Protein AF-0000000077543254 (afdb_homodimer)
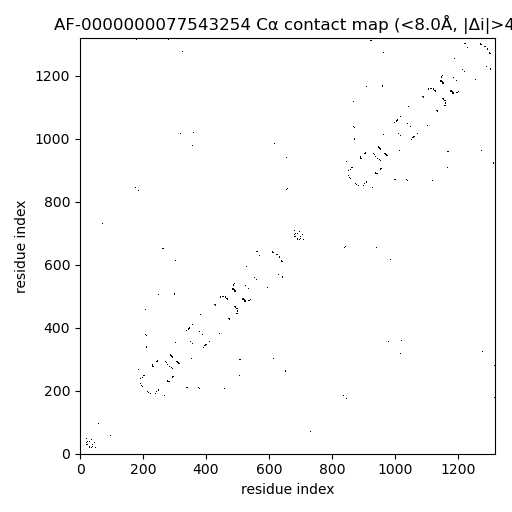
InterPro domains:
  IPR001138 Zn(2)Cys(6) fungal-type DNA-binding domain [PF00172] (20-54)
  IPR001138 Zn(2)Cys(6) fungal-type DNA-binding domain [PS50048] (20-50)
  IPR001138 Zn(2)Cys(6) fungal-type DNA-binding domain [SM00066] (15-59)
  IPR001138 Zn(2)Cys(6) fungal-type DNA-binding domain [cd00067] (16-50)
  IPR036864 Zn(2)-C6 fungal-type DNA-binding domain superfamily [G3DSA:4.10.240.10] (18-94)
  IPR036864 Zn(2)-C6 fungal-type DNA-binding domain superfamily [SSF57701] (11-56)
  IPR050987 ABC-transporter-regulating transcription factor-like [PTHR46910] (10-589)

Structure (mmCIF, N/CA/C/O backbone):
data_AF-0000000077543254-model_v1
#
loop_
_entity.id
_entity.type
_entity.pdbx_description
1 polymer 'Zn(2)-C6 fungal-type domain-containing protein'
#
loop_
_atom_site.group_PDB
_atom_site.id
_atom_site.type_symbol
_atom_site.label_atom_id
_atom_site.label_alt_id
_atom_site.label_comp_id
_atom_site.label_asym_id
_atom_site.label_entity_id
_atom_site.label_seq_id
_atom_site.pdbx_PDB_ins_code
_atom_site.Cartn_x
_atom_site.Cartn_y
_atom_site.Cartn_z
_atom_site.occupancy
_atom_site.B_iso_or_equiv
_atom_site.auth_seq_id
_atom_site.auth_comp_id
_atom_site.auth_asym_id
_atom_site.auth_atom_id
_atom_site.pdbx_PDB_model_num
ATOM 1 N N . MET A 1 1 ? -67.375 -15.414 -1.109 1 18.41 1 MET A N 1
ATOM 2 C CA . MET A 1 1 ? -66.812 -15.797 -2.404 1 18.41 1 MET A CA 1
ATOM 3 C C . MET A 1 1 ? -66.25 -14.586 -3.135 1 18.41 1 MET A C 1
ATOM 5 O O . MET A 1 1 ? -65.75 -14.703 -4.254 1 18.41 1 MET A O 1
ATOM 9 N N . ASP A 1 2 ? -66.562 -13.258 -2.842 1 17.5 2 ASP A N 1
ATOM 10 C CA . ASP A 1 2 ? -66.688 -12.273 -3.904 1 17.5 2 ASP A CA 1
ATOM 11 C C . ASP A 1 2 ? -65.375 -11.938 -4.527 1 17.5 2 ASP A C 1
ATOM 13 O O . ASP A 1 2 ? -64.312 -12.211 -3.934 1 17.5 2 ASP A O 1
ATOM 17 N N . ASP A 1 3 ? -65.312 -10.664 -5.398 1 19.38 3 ASP A N 1
ATOM 18 C CA . ASP A 1 3 ? -65.125 -10.086 -6.727 1 19.38 3 ASP A CA 1
ATOM 19 C C . ASP A 1 3 ? -63.75 -9.398 -6.855 1 19.38 3 ASP A C 1
ATOM 21 O O . ASP A 1 3 ? -63.375 -8.57 -6.023 1 19.38 3 ASP A O 1
ATOM 25 N N . SER A 1 4 ? -62.781 -9.891 -7.688 1 21.16 4 SER A N 1
ATOM 26 C CA . SER A 1 4 ? -61.375 -9.828 -8.141 1 21.16 4 SER A CA 1
ATOM 27 C C . SER A 1 4 ? -61.125 -8.578 -8.977 1 21.16 4 SER A C 1
ATOM 29 O O . SER A 1 4 ? -61.594 -8.492 -10.125 1 21.16 4 SER A O 1
ATOM 31 N N . ALA A 1 5 ? -61.344 -7.367 -8.398 1 23.25 5 ALA A N 1
ATOM 32 C CA . ALA A 1 5 ? -61.312 -6.18 -9.25 1 23.25 5 ALA A CA 1
ATOM 33 C C . ALA A 1 5 ? -60.062 -6.207 -10.141 1 23.25 5 ALA A C 1
ATOM 35 O O . ALA A 1 5 ? -58.938 -6.078 -9.648 1 23.25 5 ALA A O 1
ATOM 36 N N . LEU A 1 6 ? -60.062 -6.848 -11.406 1 22.8 6 LEU A N 1
ATOM 37 C CA . LEU A 1 6 ? -59.156 -6.969 -12.547 1 22.8 6 LEU A CA 1
ATOM 38 C C . LEU A 1 6 ? -58.875 -5.602 -13.164 1 22.8 6 LEU A C 1
ATOM 40 O O . LEU A 1 6 ? -59.719 -5.066 -13.914 1 22.8 6 LEU A O 1
ATOM 44 N N . GLU A 1 7 ? -58.594 -4.527 -12.328 1 22.83 7 GLU A N 1
ATOM 45 C CA . GLU A 1 7 ? -58.344 -3.215 -12.93 1 22.83 7 GLU A CA 1
ATOM 46 C C . GLU A 1 7 ? -57.406 -3.314 -14.133 1 22.83 7 GLU A C 1
ATOM 48 O O . GLU A 1 7 ? -56.312 -3.873 -14.031 1 22.83 7 GLU A O 1
ATOM 53 N N . ASP A 1 8 ? -57.906 -3.062 -15.328 1 23.67 8 ASP A N 1
ATOM 54 C CA . ASP A 1 8 ? -57.656 -3.098 -16.766 1 23.67 8 ASP A CA 1
ATOM 55 C C . ASP A 1 8 ? -56.562 -2.107 -17.156 1 23.67 8 ASP A C 1
ATOM 57 O O . ASP A 1 8 ? -56.625 -0.936 -16.781 1 23.67 8 ASP A O 1
ATOM 61 N N . ASP A 1 9 ? -55.344 -2.574 -17.5 1 23.03 9 ASP A N 1
ATOM 62 C CA . ASP A 1 9 ? -54.031 -2.215 -18.016 1 23.03 9 ASP A CA 1
ATOM 63 C C . ASP A 1 9 ? -54.156 -1.357 -19.266 1 23.03 9 ASP A C 1
ATOM 65 O O . ASP A 1 9 ? -53.25 -1.375 -20.125 1 23.03 9 ASP A O 1
ATOM 69 N N . SER A 1 10 ? -55.312 -0.651 -19.438 1 26.06 10 SER A N 1
ATOM 70 C CA . SER A 1 10 ? -55.562 -0.313 -20.828 1 26.06 10 SER A CA 1
ATOM 71 C C . SER A 1 10 ? -54.625 0.8 -21.312 1 26.06 10 SER A C 1
ATOM 73 O O . SER A 1 10 ? -54.781 1.304 -22.438 1 26.06 10 SER A O 1
ATOM 75 N N . SER A 1 11 ? -54.062 1.586 -20.422 1 24.81 11 SER A N 1
ATOM 76 C CA . SER A 1 11 ? -53.625 2.854 -21 1 24.81 11 SER A CA 1
ATOM 77 C C . SER A 1 11 ? -52.469 2.646 -22 1 24.81 11 SER A C 1
ATOM 79 O O . SER A 1 11 ? -51.312 2.678 -21.609 1 24.81 11 SER A O 1
ATOM 81 N N . GLN A 1 12 ? -52.656 1.677 -22.938 1 25.05 12 GLN A N 1
ATOM 82 C CA . GLN A 1 12 ? -51.688 1.399 -23.984 1 25.05 12 GLN A CA 1
ATOM 83 C C . GLN A 1 12 ? -51.469 2.615 -24.891 1 25.05 12 GLN A C 1
ATOM 85 O O . GLN A 1 12 ? -52.406 3.037 -25.578 1 25.05 12 GLN A O 1
ATOM 90 N N . PRO A 1 13 ? -50.75 3.637 -24.375 1 26.23 13 PRO A N 1
ATOM 91 C CA . PRO A 1 13 ? -50.406 4.711 -25.312 1 26.23 13 PRO A CA 1
ATOM 92 C C . PRO A 1 13 ? -50 4.191 -26.688 1 26.23 13 PRO A C 1
ATOM 94 O O . PRO A 1 13 ? -49.531 3.062 -26.812 1 26.23 13 PRO A O 1
ATOM 97 N N . ARG A 1 14 ? -50.281 4.965 -27.828 1 29.22 14 ARG A N 1
ATOM 98 C CA . ARG A 1 14 ? -50.531 4.844 -29.266 1 29.22 14 ARG A CA 1
ATOM 99 C C . ARG A 1 14 ? -49.25 4.5 -30.016 1 29.22 14 ARG A C 1
ATOM 101 O O . ARG A 1 14 ? -48.281 5.273 -30 1 29.22 14 ARG A O 1
ATOM 108 N N . ALA A 1 15 ? -48.719 3.211 -30.047 1 27.08 15 ALA A N 1
ATOM 109 C CA . ALA A 1 15 ? -47.75 2.682 -30.984 1 27.08 15 ALA A CA 1
ATOM 110 C C . ALA A 1 15 ? -47.969 3.244 -32.375 1 27.08 15 ALA A C 1
ATOM 112 O O . ALA A 1 15 ? -49.062 3.104 -32.938 1 27.08 15 ALA A O 1
ATOM 113 N N . ARG A 1 16 ? -47.438 4.23 -32.781 1 29.97 16 ARG A N 1
ATOM 114 C CA . ARG A 1 16 ? -47.438 4.723 -34.156 1 29.97 16 ARG A CA 1
ATOM 115 C C . ARG A 1 16 ? -47.438 3.57 -35.156 1 29.97 16 ARG A C 1
ATOM 117 O O . ARG A 1 16 ? -46.938 2.48 -34.844 1 29.97 16 ARG A O 1
ATOM 124 N N . LEU A 1 17 ? -48.219 3.67 -36.312 1 36.16 17 LEU A N 1
ATOM 125 C CA . LEU A 1 17 ? -48.594 2.895 -37.469 1 36.16 17 LEU A CA 1
ATOM 126 C C . LEU A 1 17 ? -47.375 2.357 -38.188 1 36.16 17 LEU A C 1
ATOM 128 O O . LEU A 1 17 ? -47.469 1.832 -39.312 1 36.16 17 LEU A O 1
ATOM 132 N N . HIS A 1 18 ? -46.219 2.818 -37.844 1 43.41 18 HIS A N 1
ATOM 133 C CA . HIS A 1 18 ? -45.156 2.6 -38.844 1 43.41 18 HIS A CA 1
ATOM 134 C C . HIS A 1 18 ? -44.906 1.11 -39.062 1 43.41 18 HIS A C 1
ATOM 136 O O . HIS A 1 18 ? -44.219 0.726 -40.031 1 43.41 18 HIS A O 1
ATOM 142 N N . ASN A 1 19 ? -45.406 0.142 -38.219 1 50.47 19 ASN A N 1
ATOM 143 C CA . ASN A 1 19 ? -45.219 -1.3 -38.312 1 50.47 19 ASN A CA 1
ATOM 144 C C . ASN A 1 19 ? -46.469 -1.979 -38.906 1 50.47 19 ASN A C 1
ATOM 146 O O . ASN A 1 19 ? -46.719 -3.156 -38.656 1 50.47 19 ASN A O 1
ATOM 150 N N . ALA A 1 20 ? -47.344 -1.35 -39.75 1 65.38 20 ALA A N 1
ATOM 151 C CA . ALA A 1 20 ? -48.594 -1.843 -40.344 1 65.38 20 ALA A CA 1
ATOM 152 C C . ALA A 1 20 ? -48.312 -2.73 -41.562 1 65.38 20 ALA A C 1
ATOM 154 O O . ALA A 1 20 ? -47.312 -2.502 -42.281 1 65.38 20 ALA A O 1
ATOM 155 N N . CYS A 1 21 ? -49 -3.816 -41.875 1 70.19 21 CYS A N 1
ATOM 156 C CA . CYS A 1 21 ? -48.844 -4.703 -43 1 70.19 21 CYS A CA 1
ATOM 157 C C . CYS A 1 21 ? -49.312 -4.023 -44.281 1 70.19 21 CYS A C 1
ATOM 159 O O . CYS A 1 21 ? -50.125 -3.113 -44.25 1 70.19 21 CYS A O 1
ATOM 161 N N . LEU A 1 22 ? -48.75 -4.211 -45.5 1 74.94 22 LEU A N 1
ATOM 162 C CA . LEU A 1 22 ? -49.031 -3.594 -46.781 1 74.94 22 LEU A CA 1
ATOM 163 C C . LEU A 1 22 ? -50.531 -3.635 -47.125 1 74.94 22 LEU A C 1
ATOM 165 O O . LEU A 1 22 ? -51.062 -2.701 -47.719 1 74.94 22 LEU A O 1
ATOM 169 N N . ALA A 1 23 ? -51.25 -4.68 -46.688 1 75.56 23 ALA A N 1
ATOM 170 C CA . ALA A 1 23 ? -52.656 -4.887 -47 1 75.56 23 ALA A CA 1
ATOM 171 C C . ALA A 1 23 ? -53.531 -3.902 -46.219 1 75.56 23 ALA A C 1
ATOM 173 O O . ALA A 1 23 ? -54.5 -3.334 -46.75 1 75.56 23 ALA A O 1
ATOM 174 N N . CYS A 1 24 ? -53.156 -3.658 -45 1 73.38 24 CYS A N 1
ATOM 175 C CA . CYS A 1 24 ? -53.875 -2.729 -44.156 1 73.38 24 CYS A CA 1
ATOM 176 C C . CYS A 1 24 ? -53.594 -1.285 -44.562 1 73.38 24 CYS A C 1
ATOM 178 O O . CYS A 1 24 ? -54.5 -0.429 -44.469 1 73.38 24 CYS A O 1
ATOM 180 N N . GLN A 1 25 ? -52.438 -1.046 -45.031 1 73.44 25 GLN A N 1
ATOM 181 C CA . GLN A 1 25 ? -52.031 0.26 -45.531 1 73.44 25 GLN A CA 1
ATOM 182 C C . GLN A 1 25 ? -52.844 0.645 -46.781 1 73.44 25 GLN A C 1
ATOM 184 O O . GLN A 1 25 ? -53.312 1.787 -46.875 1 73.44 25 GLN A O 1
ATOM 189 N N . LYS A 1 26 ? -53 -0.285 -47.688 1 72.62 26 LYS A N 1
ATOM 190 C CA . LYS A 1 26 ? -53.75 -0.072 -48.938 1 72.62 26 LYS A CA 1
ATOM 191 C C . LYS A 1 26 ? -55.219 0.224 -48.625 1 72.62 26 LYS A C 1
ATOM 193 O O . LYS A 1 26 ? -55.875 1.025 -49.312 1 72.62 26 LYS A O 1
ATOM 198 N N . ARG A 1 27 ? -55.844 -0.41 -47.688 1 71.62 27 ARG A N 1
ATOM 199 C CA . ARG A 1 27 ? -57.25 -0.284 -47.344 1 71.62 27 ARG A CA 1
ATOM 200 C C . ARG A 1 27 ? -57.469 0.803 -46.312 1 71.62 27 ARG A C 1
ATOM 202 O O . ARG A 1 27 ? -58.625 1.033 -45.875 1 71.62 27 ARG A O 1
ATOM 209 N N . LYS A 1 28 ? -56.344 1.482 -45.875 1 70 28 LYS A N 1
ATOM 210 C CA . LYS A 1 28 ? -56.344 2.592 -44.938 1 70 28 LYS A CA 1
ATOM 211 C C . LYS A 1 28 ? -57 2.193 -43.625 1 70 28 LYS A C 1
ATOM 213 O O . LYS A 1 28 ? -57.75 2.984 -43.031 1 70 28 LYS A O 1
ATOM 218 N N . SER A 1 29 ? -56.969 0.905 -43.312 1 67.56 29 SER A N 1
ATOM 219 C CA . SER A 1 29 ? -57.594 0.391 -42.094 1 67.56 29 SER A CA 1
ATOM 220 C C . SER A 1 29 ? -56.625 0.372 -40.938 1 67.56 29 SER A C 1
ATOM 222 O O . SER A 1 29 ? -55.406 0.345 -41.156 1 67.56 29 SER A O 1
ATOM 224 N N . LYS A 1 30 ? -56.969 0.491 -39.781 1 69.62 30 LYS A N 1
ATOM 225 C CA . LYS A 1 30 ? -56.156 0.518 -38.594 1 69.62 30 LYS A CA 1
ATOM 226 C C . LYS A 1 30 ? -55.438 -0.812 -38.375 1 69.62 30 LYS A C 1
ATOM 228 O O . LYS A 1 30 ? -56.062 -1.853 -38.219 1 69.62 30 LYS A O 1
ATOM 233 N N . CYS A 1 31 ? -54.25 -0.994 -38.719 1 66.62 31 CYS A N 1
ATOM 234 C CA . CYS A 1 31 ? -53.406 -2.195 -38.625 1 66.62 31 CYS A CA 1
ATOM 235 C C . CYS A 1 31 ? -52.812 -2.338 -37.219 1 66.62 31 CYS A C 1
ATOM 237 O O . CYS A 1 31 ? -52.312 -1.359 -36.656 1 66.62 31 CYS A O 1
ATOM 239 N N . ASP A 1 32 ? -53 -3.25 -36.344 1 70.81 32 ASP A N 1
ATOM 240 C CA . ASP A 1 32 ? -52.5 -3.432 -34.969 1 70.81 32 ASP A CA 1
ATOM 241 C C . ASP A 1 32 ? -51.031 -3.752 -34.969 1 70.81 32 ASP A C 1
ATOM 243 O O . ASP A 1 32 ? -50.406 -3.834 -33.906 1 70.81 32 ASP A O 1
ATOM 247 N N . GLY A 1 33 ? -50.312 -3.973 -36.062 1 69.12 33 GLY A N 1
ATOM 248 C CA . GLY A 1 33 ? -48.875 -4.105 -36.312 1 69.12 33 GLY A CA 1
ATOM 249 C C . GLY A 1 33 ? -48.312 -5.445 -35.844 1 69.12 33 GLY A C 1
ATOM 250 O O . GLY A 1 33 ? -47.094 -5.637 -35.812 1 69.12 33 GLY A O 1
ATOM 251 N N . GLN A 1 34 ? -49.281 -6.34 -35.5 1 71.44 34 GLN A N 1
ATOM 252 C CA . GLN A 1 34 ? -48.906 -7.648 -34.969 1 71.44 34 GLN A CA 1
ATOM 253 C C . GLN A 1 34 ? -48.312 -8.531 -36.062 1 71.44 34 GLN A C 1
ATOM 255 O O . GLN A 1 34 ? -48.75 -8.461 -37.219 1 71.44 34 GLN A O 1
ATOM 260 N N . ARG A 1 35 ? -47.188 -9.188 -35.906 1 72.5 35 ARG A N 1
ATOM 261 C CA . ARG A 1 35 ? -46.562 -10.125 -36.812 1 72.5 35 ARG A CA 1
ATOM 262 C C . ARG A 1 35 ? -46.875 -11.57 -36.438 1 72.5 35 ARG A C 1
ATOM 264 O O . ARG A 1 35 ? -47.062 -11.875 -35.25 1 72.5 35 ARG A O 1
ATOM 271 N N . PRO A 1 36 ? -46.969 -12.336 -37.344 1 73.5 36 PRO A N 1
ATOM 272 C CA . PRO A 1 36 ? -46.781 -12.234 -38.812 1 73.5 36 PRO A CA 1
ATOM 273 C C . PRO A 1 36 ? -48 -11.641 -39.5 1 73.5 36 PRO A C 1
ATOM 275 O O . PRO A 1 36 ? -47.906 -11.203 -40.656 1 73.5 36 PRO A O 1
ATOM 278 N N . SER A 1 37 ? -49.094 -11.75 -38.812 1 76.62 37 SER A N 1
ATOM 279 C CA . SER A 1 37 ? -50.312 -11.227 -39.406 1 76.62 37 SER A CA 1
ATOM 280 C C . SER A 1 37 ? -51.031 -10.266 -38.469 1 76.62 37 SER A C 1
ATOM 282 O O . SER A 1 37 ? -51.156 -10.547 -37.281 1 76.62 37 SER A O 1
ATOM 284 N N . CYS A 1 38 ? -51.406 -9.219 -38.906 1 71.88 38 CYS A N 1
ATOM 285 C CA . CYS A 1 38 ? -52.094 -8.258 -38.062 1 71.88 38 CYS A CA 1
ATOM 286 C C . CYS A 1 38 ? -53.531 -8.703 -37.844 1 71.88 38 CYS A C 1
ATOM 288 O O . CYS A 1 38 ? -54.094 -9.492 -38.594 1 71.88 38 CYS A O 1
ATOM 290 N N . CYS A 1 39 ? -54.094 -8.344 -36.594 1 74.19 39 CYS A N 1
ATOM 291 C CA . CYS A 1 39 ? -55.406 -8.805 -36.188 1 74.19 39 CYS A CA 1
ATOM 292 C C . CYS A 1 39 ? -56.438 -8.5 -37.25 1 74.19 39 CYS A C 1
ATOM 294 O O . CYS A 1 39 ? -57.375 -9.281 -37.469 1 74.19 39 CYS A O 1
ATOM 296 N N . GLN A 1 40 ? -56.188 -7.414 -38.031 1 74.19 40 GLN A N 1
ATOM 297 C CA . GLN A 1 40 ? -57.156 -7.02 -39.031 1 74.19 40 GLN A CA 1
ATOM 298 C C . GLN A 1 40 ? -57.031 -7.871 -40.312 1 74.19 40 GLN A C 1
ATOM 300 O O . GLN A 1 40 ? -58.031 -8.297 -40.875 1 74.19 40 GLN A O 1
ATOM 305 N N . CYS A 1 41 ? -55.844 -8.18 -40.688 1 72.44 41 CYS A N 1
ATOM 306 C CA . CYS A 1 41 ? -55.594 -8.992 -41.875 1 72.44 41 CYS A CA 1
ATOM 307 C C . CYS A 1 41 ? -55.875 -10.469 -41.594 1 72.44 41 CYS A C 1
ATOM 309 O O . CYS A 1 41 ? -56.281 -11.203 -42.469 1 72.44 41 CYS A O 1
ATOM 311 N N . GLN A 1 42 ? -55.75 -10.945 -40.344 1 74.38 42 GLN A N 1
ATOM 312 C CA . GLN A 1 42 ? -56.094 -12.297 -39.906 1 74.38 42 GLN A CA 1
ATOM 313 C C . GLN A 1 42 ? -57.594 -12.531 -40 1 74.38 42 GLN A C 1
ATOM 315 O O . GLN A 1 42 ? -58.031 -13.602 -40.469 1 74.38 42 GLN A O 1
ATOM 320 N N . LYS A 1 43 ? -58.344 -11.469 -39.625 1 74.81 43 LYS A N 1
ATOM 321 C CA . LYS A 1 43 ? -59.812 -11.594 -39.719 1 74.81 43 LYS A CA 1
ATOM 322 C C . LYS A 1 43 ? -60.25 -11.648 -41.156 1 74.81 43 LYS A C 1
ATOM 324 O O . LYS A 1 43 ? -61.281 -12.266 -41.469 1 74.81 43 LYS A O 1
ATOM 329 N N . ARG A 1 44 ? -59.469 -11 -42 1 73.44 44 ARG A N 1
ATOM 330 C CA . ARG A 1 44 ? -59.875 -10.93 -43.406 1 73.44 44 ARG A CA 1
ATOM 331 C C . ARG A 1 44 ? -59.094 -11.93 -44.25 1 73.44 44 ARG A C 1
ATOM 333 O O . ARG A 1 44 ? -59.25 -11.969 -45.469 1 73.44 44 ARG A O 1
ATOM 340 N N . LEU A 1 45 ? -58.438 -12.797 -43.688 1 72.81 45 LEU A N 1
ATOM 341 C CA . LEU A 1 45 ? -57.688 -13.891 -44.312 1 72.81 45 LEU A CA 1
ATOM 342 C C . LEU A 1 45 ? -56.719 -13.359 -45.344 1 72.81 45 LEU A C 1
ATOM 344 O O . LEU A 1 45 ? -56.625 -13.906 -46.469 1 72.81 45 LEU A O 1
ATOM 348 N N . ILE A 1 46 ? -56.344 -12.203 -45.094 1 73.06 46 ILE A N 1
ATOM 349 C CA . ILE A 1 46 ? -55.375 -11.625 -45.969 1 73.06 46 ILE A CA 1
ATOM 350 C C . ILE A 1 46 ? -53.969 -11.766 -45.375 1 73.06 46 ILE A C 1
ATOM 352 O O . ILE A 1 46 ? -53.812 -11.633 -44.156 1 73.06 46 ILE A O 1
ATOM 356 N N . GLN A 1 47 ? -53 -12.266 -46 1 72.44 47 GLN A N 1
ATOM 357 C CA . GLN A 1 47 ? -51.594 -12.406 -45.594 1 72.44 47 GLN A CA 1
ATOM 358 C C . GLN A 1 47 ? -50.906 -11.055 -45.5 1 72.44 47 GLN A C 1
ATOM 360 O O . GLN A 1 47 ? -50.875 -10.312 -46.5 1 72.44 47 GLN A O 1
ATOM 365 N N . CYS A 1 48 ? -50.5 -10.695 -44.188 1 66.31 48 CYS A N 1
ATOM 366 C CA . CYS A 1 48 ? -49.906 -9.383 -43.969 1 66.31 48 CYS A CA 1
ATOM 367 C C . CYS A 1 48 ? -48.531 -9.273 -44.656 1 66.31 48 CYS A C 1
ATOM 369 O O . CYS A 1 48 ? -47.781 -10.242 -44.688 1 66.31 48 CYS A O 1
ATOM 371 N N . VAL A 1 49 ? -48.188 -8.508 -45.5 1 71.25 49 VAL A N 1
ATOM 372 C CA . VAL A 1 49 ? -46.906 -8.219 -46.094 1 71.25 49 VAL A CA 1
ATOM 373 C C . VAL A 1 49 ? -46.375 -6.883 -45.562 1 71.25 49 VAL A C 1
ATOM 375 O O . VAL A 1 49 ? -47.062 -5.855 -45.688 1 71.25 49 VAL A O 1
ATOM 378 N N . TYR A 1 50 ? -45.406 -7.02 -44.594 1 64.81 50 TYR A N 1
ATOM 379 C CA . TYR A 1 50 ? -44.906 -5.801 -43.969 1 64.81 50 TYR A CA 1
ATOM 380 C C . TYR A 1 50 ? -43.719 -5.258 -44.781 1 64.81 50 TYR A C 1
ATOM 382 O O . TYR A 1 50 ? -42.875 -6.023 -45.25 1 64.81 50 TYR A O 1
ATOM 390 N N . GLN A 1 51 ? -43.844 -4.238 -45.375 1 55.59 51 GLN A N 1
ATOM 391 C CA . GLN A 1 51 ? -42.781 -3.637 -46.219 1 55.59 51 GLN A CA 1
ATOM 392 C C . GLN A 1 51 ? -41.656 -3.074 -45.344 1 55.59 51 GLN A C 1
ATOM 394 O O . GLN A 1 51 ? -41.906 -2.527 -44.281 1 55.59 51 GLN A O 1
ATOM 399 N N . GLN A 1 52 ? -40.469 -3.584 -45.531 1 45.72 52 GLN A N 1
ATOM 400 C CA . GLN A 1 52 ? -39.25 -3.088 -44.938 1 45.72 52 GLN A CA 1
ATOM 401 C C . GLN A 1 52 ? -39.031 -1.605 -45.25 1 45.72 52 GLN A C 1
ATOM 403 O O . GLN A 1 52 ? -39.25 -1.163 -46.375 1 45.72 52 GLN A O 1
ATOM 408 N N . ARG A 1 53 ? -39.094 -0.803 -44.312 1 38.88 53 ARG A N 1
ATOM 409 C CA . ARG A 1 53 ? -38.906 0.629 -44.531 1 38.88 53 ARG A CA 1
ATOM 410 C C . ARG A 1 53 ? -37.594 0.899 -45.281 1 38.88 53 ARG A C 1
ATOM 412 O O . ARG A 1 53 ? -36.531 0.4 -44.875 1 38.88 53 ARG A O 1
ATOM 419 N N . LYS A 1 54 ? -37.656 1.212 -46.594 1 35.97 54 LYS A N 1
ATOM 420 C CA . LYS A 1 54 ? -36.531 1.73 -47.344 1 35.97 54 LYS A CA 1
ATOM 421 C C . LYS A 1 54 ? -35.906 2.936 -46.656 1 35.97 54 LYS A C 1
ATOM 423 O O . LYS A 1 54 ? -36.594 3.904 -46.344 1 35.97 54 LYS A O 1
ATOM 428 N N . PHE A 1 55 ? -34.781 2.768 -45.906 1 32.56 55 PHE A N 1
ATOM 429 C CA . PHE A 1 55 ? -33.969 3.734 -45.188 1 32.56 55 PHE A CA 1
ATOM 430 C C . PHE A 1 55 ? -33.469 4.84 -46.094 1 32.56 55 PHE A C 1
ATOM 432 O O . PHE A 1 55 ? -33 4.566 -47.219 1 32.56 55 PHE A O 1
ATOM 439 N N . ARG A 1 56 ? -34.094 5.945 -46.062 1 34.91 56 ARG A N 1
ATOM 440 C CA . ARG A 1 56 ? -33.594 7.121 -46.781 1 34.91 56 ARG A CA 1
ATOM 441 C C . ARG A 1 56 ? -32.094 7.254 -46.656 1 34.91 56 ARG A C 1
ATOM 443 O O . ARG A 1 56 ? -31.531 7.086 -45.562 1 34.91 56 ARG A O 1
ATOM 450 N N . GLY A 1 57 ? -31.312 7.055 -47.781 1 33.88 57 GLY A N 1
ATOM 451 C CA . GLY A 1 57 ? -29.875 7.109 -48 1 33.88 57 GLY A CA 1
ATOM 452 C C . GLY A 1 57 ? -29.219 8.344 -47.375 1 33.88 57 GLY A C 1
ATOM 453 O O . GLY A 1 57 ? -29.922 9.266 -46.938 1 33.88 57 GLY A O 1
ATOM 454 N N . PRO A 1 58 ? -27.969 8.289 -47.062 1 35.16 58 PRO A N 1
ATOM 455 C CA . PRO A 1 58 ? -27.141 9.25 -46.312 1 35.16 58 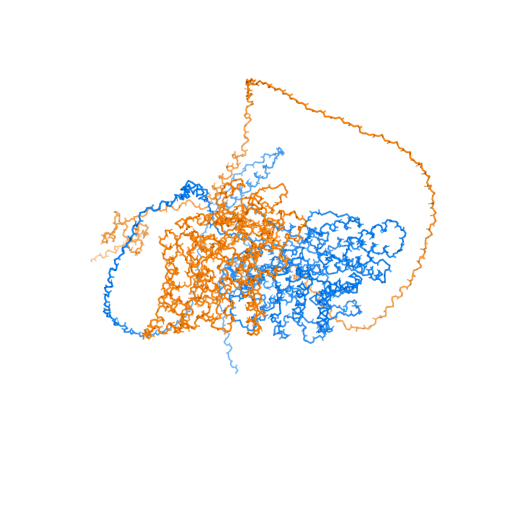PRO A CA 1
ATOM 456 C C . PRO A 1 58 ? -27.172 10.648 -46.938 1 35.16 58 PRO A C 1
ATOM 458 O O . PRO A 1 58 ? -27.203 10.789 -48.156 1 35.16 58 PRO A O 1
ATOM 461 N N . GLY A 1 59 ? -27.906 11.531 -46.438 1 37.12 59 GLY A N 1
ATOM 462 C CA . GLY A 1 59 ? -28.016 12.883 -46.969 1 37.12 59 GLY A CA 1
ATOM 463 C C . GLY A 1 59 ? -26.703 13.445 -47.438 1 37.12 59 GLY A C 1
ATOM 464 O O . GLY A 1 59 ? -25.625 12.961 -47.062 1 37.12 59 GLY A O 1
ATOM 465 N N . LYS A 1 60 ? -26.656 14.297 -48.531 1 45.91 60 LYS A N 1
ATOM 466 C CA . LYS A 1 60 ? -25.578 14.812 -49.344 1 45.91 60 LYS A CA 1
ATOM 467 C C . LYS A 1 60 ? -24.438 15.367 -48.5 1 45.91 60 LYS A C 1
ATOM 469 O O . LYS A 1 60 ? -23.266 15.234 -48.844 1 45.91 60 LYS A O 1
ATOM 474 N N . SER A 1 61 ? -24.828 16.016 -47.375 1 42.78 61 SER A N 1
ATOM 475 C CA . SER A 1 61 ? -23.828 16.719 -46.594 1 42.78 61 SER A CA 1
ATOM 476 C C . SER A 1 61 ? -22.938 15.758 -45.812 1 42.78 61 SER A C 1
ATOM 478 O O . SER A 1 61 ? -21.766 16.062 -45.531 1 42.78 61 SER A O 1
ATOM 480 N N . LYS A 1 62 ? -23.422 14.609 -45.344 1 46.88 62 LYS A N 1
ATOM 481 C CA . LYS A 1 62 ? -22.641 13.562 -44.688 1 46.88 62 LYS A CA 1
ATOM 482 C C . LYS A 1 62 ? -21.781 12.812 -45.688 1 46.88 62 LYS A C 1
ATOM 484 O O . LYS A 1 62 ? -20.656 12.398 -45.375 1 46.88 62 LYS A O 1
ATOM 489 N N . ASP A 1 63 ? -22.266 12.625 -46.906 1 49.09 63 ASP A N 1
ATOM 490 C CA . ASP A 1 63 ? -21.469 12.047 -47.969 1 49.09 63 ASP A CA 1
ATOM 491 C C . ASP A 1 63 ? -20.281 12.938 -48.312 1 49.09 63 ASP A C 1
ATOM 493 O O . ASP A 1 63 ? -19.172 12.445 -48.562 1 49.09 63 ASP A O 1
ATOM 497 N N . TYR A 1 64 ? -20.484 14.258 -48.344 1 56.12 64 TYR A N 1
ATOM 498 C CA . TYR A 1 64 ? -19.422 15.219 -48.625 1 56.12 64 TYR A CA 1
ATOM 499 C C . TYR A 1 64 ? -18.359 15.172 -47.531 1 56.12 64 TYR A C 1
ATOM 501 O O . TYR A 1 64 ? -17.156 15.148 -47.812 1 56.12 64 TYR A O 1
ATOM 509 N N . ALA A 1 65 ? -18.703 15.102 -46.188 1 50.72 65 ALA A N 1
ATOM 510 C CA . ALA A 1 65 ? -17.766 14.977 -45.094 1 50.72 65 ALA A CA 1
ATOM 511 C C . ALA A 1 65 ? -17.062 13.625 -45.125 1 50.72 65 ALA A C 1
ATOM 513 O O . ALA A 1 65 ? -15.859 13.539 -44.844 1 50.72 65 ALA A O 1
ATOM 514 N N . GLN A 1 66 ? -17.734 12.641 -45.531 1 59.66 66 GLN A N 1
ATOM 515 C CA . GLN A 1 66 ? -17.141 11.32 -45.719 1 59.66 66 GLN A CA 1
ATOM 516 C C . GLN A 1 66 ? -16.156 11.305 -46.875 1 59.66 66 GLN A C 1
ATOM 518 O O . GLN A 1 66 ? -15.094 10.688 -46.781 1 59.66 66 GLN A O 1
ATOM 523 N N . LYS A 1 67 ? -16.547 11.961 -47.844 1 61.97 67 LYS A N 1
ATOM 524 C CA . LYS A 1 67 ? -15.641 12.023 -49 1 61.97 67 LYS A CA 1
ATOM 525 C C . LYS A 1 67 ? -14.398 12.836 -48.656 1 61.97 67 LYS A C 1
ATOM 527 O O . LYS A 1 67 ? -13.289 12.477 -49.062 1 61.97 67 LYS A O 1
ATOM 532 N N . LEU A 1 68 ? -14.508 13.938 -47.906 1 60.22 68 LEU A N 1
ATOM 533 C CA . LEU A 1 68 ? -13.375 14.695 -47.406 1 60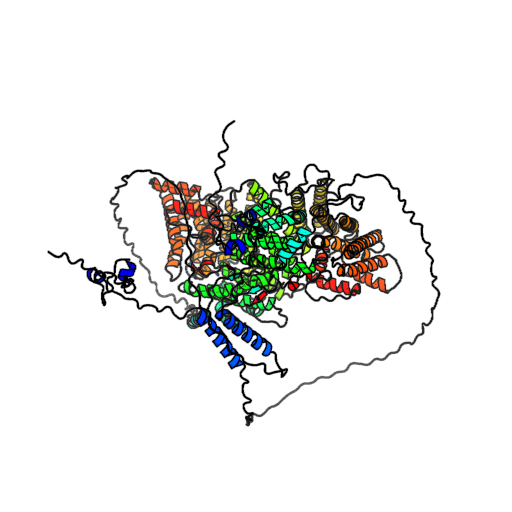.22 68 LEU A CA 1
ATOM 534 C C . LEU A 1 68 ? -12.555 13.867 -46.438 1 60.22 68 LEU A C 1
ATOM 536 O O . LEU A 1 68 ? -11.32 13.906 -46.469 1 60.22 68 LEU A O 1
ATOM 540 N N . GLU A 1 69 ? -13.281 12.938 -45.719 1 59.81 69 GLU A N 1
ATOM 541 C CA . GLU A 1 69 ? -12.617 12.031 -44.781 1 59.81 69 GLU A CA 1
ATOM 542 C C . GLU A 1 69 ? -11.922 10.891 -45.531 1 59.81 69 GLU A C 1
ATOM 544 O O . GLU A 1 69 ? -10.812 10.5 -45.188 1 59.81 69 GLU A O 1
ATOM 549 N N . GLU A 1 70 ? -12.461 10.375 -46.438 1 64.31 70 GLU A N 1
ATOM 550 C CA . GLU A 1 70 ? -11.852 9.359 -47.281 1 64.31 70 GLU A CA 1
ATOM 551 C C . GLU A 1 70 ? -10.711 9.945 -48.125 1 64.31 70 GLU A C 1
ATOM 553 O O . GLU A 1 70 ? -9.672 9.312 -48.281 1 64.31 70 GLU A O 1
ATOM 558 N N . ARG A 1 71 ? -10.922 11.125 -48.688 1 62.56 71 ARG A N 1
ATOM 559 C CA . ARG A 1 71 ? -9.836 11.789 -49.406 1 62.56 71 ARG A CA 1
ATOM 560 C C . ARG A 1 71 ? -8.656 12.062 -48.469 1 62.56 71 ARG A C 1
ATOM 562 O O . ARG A 1 71 ? -7.504 11.883 -48.844 1 62.56 71 ARG A O 1
ATOM 569 N N . LEU A 1 72 ? -8.875 12.398 -47.188 1 54.62 72 LEU A N 1
ATOM 570 C CA . LEU A 1 72 ? -7.832 12.586 -46.188 1 54.62 72 LEU A CA 1
ATOM 571 C C . LEU A 1 72 ? -7.164 11.266 -45.844 1 54.62 72 LEU A C 1
ATOM 573 O O . LEU A 1 72 ? -5.941 11.195 -45.719 1 54.62 72 LEU A O 1
ATOM 577 N N . LYS A 1 73 ? -7.918 10.211 -45.875 1 57.75 73 LYS A N 1
ATOM 578 C CA . LYS A 1 73 ? -7.379 8.867 -45.688 1 57.75 73 LYS A CA 1
ATOM 579 C C . LYS A 1 73 ? -6.523 8.438 -46.875 1 57.75 73 LYS A C 1
ATOM 581 O O . LYS A 1 73 ? -5.445 7.863 -46.688 1 57.75 73 LYS A O 1
ATOM 586 N N . ARG A 1 74 ? -6.965 8.625 -47.969 1 58.06 74 ARG A N 1
ATOM 587 C CA . ARG A 1 74 ? -6.188 8.258 -49.125 1 58.06 74 ARG A CA 1
ATOM 588 C C . ARG A 1 74 ? -4.914 9.086 -49.25 1 58.06 74 ARG A C 1
ATOM 590 O O . ARG A 1 74 ? -3.85 8.562 -49.562 1 58.06 74 ARG A O 1
ATOM 597 N N . LEU A 1 75 ? -5 10.383 -49.031 1 48.53 75 LEU A N 1
ATOM 598 C CA . LEU A 1 75 ? -3.799 11.219 -49.062 1 48.53 75 LEU A CA 1
ATOM 599 C C . LEU A 1 75 ? -2.797 10.773 -48 1 48.53 75 LEU A C 1
ATOM 601 O O . LEU A 1 75 ? -1.591 10.742 -48.281 1 48.53 75 LEU A O 1
ATOM 605 N N . GLU A 1 76 ? -3.26 10.297 -46.875 1 47.66 76 GLU A N 1
ATOM 606 C CA . GLU A 1 76 ? -2.328 9.82 -45.844 1 47.66 76 GLU A CA 1
ATOM 607 C C . GLU A 1 76 ? -1.712 8.484 -46.25 1 47.66 76 GLU A C 1
ATOM 609 O O . GLU A 1 76 ? -0.541 8.227 -45.969 1 47.66 76 GLU A O 1
ATOM 614 N N . GLU A 1 77 ? -2.381 7.598 -46.812 1 49.72 77 GLU A N 1
ATOM 615 C CA . GLU A 1 77 ? -1.838 6.359 -47.375 1 49.72 77 GLU A CA 1
ATOM 616 C C . GLU A 1 77 ? -0.834 6.641 -48.469 1 49.72 77 GLU A C 1
ATOM 618 O O . GLU A 1 77 ? 0.162 5.93 -48.625 1 49.72 77 GLU A O 1
ATOM 623 N N . SER A 1 78 ? -1.369 7.559 -49.344 1 42.28 78 SER A N 1
ATOM 624 C CA . SER A 1 78 ? -0.506 7.805 -50.5 1 42.28 78 SER A CA 1
ATOM 625 C C . SER A 1 78 ? 0.82 8.422 -50.062 1 42.28 78 SER A C 1
ATOM 627 O O . SER A 1 78 ? 1.726 8.594 -50.906 1 42.28 78 SER A O 1
ATOM 629 N N . LEU A 1 79 ? 0.874 9.227 -49.031 1 35.81 79 LEU A N 1
ATOM 630 C CA . LEU A 1 79 ? 2.148 9.82 -48.656 1 35.81 79 LEU A CA 1
ATOM 631 C C . LEU A 1 79 ? 3.109 8.766 -48.125 1 35.81 79 LEU A C 1
ATOM 633 O O . LEU A 1 79 ? 4.125 9.102 -47.5 1 35.81 79 LEU A O 1
ATOM 637 N N . LYS A 1 80 ? 2.703 7.449 -48.188 1 34.66 80 LYS A N 1
ATOM 638 C CA . LYS A 1 80 ? 3.729 6.41 -48.188 1 34.66 80 LYS A CA 1
ATOM 639 C C . LYS A 1 80 ? 4.648 6.535 -49.375 1 34.66 80 LYS A C 1
ATOM 641 O O . LYS A 1 80 ? 4.207 6.902 -50.469 1 34.66 80 LYS A O 1
ATOM 646 N N . PRO A 1 81 ? 5.926 6.543 -49.312 1 27.56 81 PRO A N 1
ATOM 647 C CA . PRO A 1 81 ? 6.855 6.965 -50.375 1 27.56 81 PRO A CA 1
ATOM 648 C C . PRO A 1 81 ? 6.449 6.465 -51.75 1 27.56 81 PRO A C 1
ATOM 650 O O . PRO A 1 81 ? 5.543 5.633 -51.875 1 27.56 81 PRO A O 1
ATOM 653 N N . GLY A 1 82 ? 7.309 5.867 -52.594 1 25.23 82 GLY A N 1
ATOM 654 C CA . GLY A 1 82 ? 7.695 6.004 -54 1 25.23 82 GLY A CA 1
ATOM 655 C C . GLY A 1 82 ? 6.797 5.234 -54.938 1 25.23 82 GLY A C 1
ATOM 656 O O . GLY A 1 82 ? 7.012 5.242 -56.156 1 25.23 82 GLY A O 1
ATOM 657 N N . SER A 1 83 ? 6.074 4.059 -54.812 1 23.55 83 SER A N 1
ATOM 658 C CA . SER A 1 83 ? 6.047 3.637 -56.219 1 23.55 83 SER A CA 1
ATOM 659 C C . SER A 1 83 ? 5.152 4.547 -57.031 1 23.55 83 SER A C 1
ATOM 661 O O . SER A 1 83 ? 4.27 5.219 -56.5 1 23.55 83 SER A O 1
ATOM 663 N N . SER A 1 84 ? 5.289 4.844 -58.375 1 20.72 84 SER A N 1
ATOM 664 C CA . SER A 1 84 ? 4.895 5.809 -59.406 1 20.72 84 SER A CA 1
ATOM 665 C C . SER A 1 84 ? 3.402 5.723 -59.719 1 20.72 84 SER A C 1
ATOM 667 O O . SER A 1 84 ? 2.896 6.426 -60.594 1 20.72 84 SER A O 1
ATOM 669 N N . SER A 1 85 ? 2.561 4.801 -59.031 1 17.91 85 SER A N 1
ATOM 670 C CA . SER A 1 85 ? 1.494 4.48 -60 1 17.91 85 SER A CA 1
ATOM 671 C C . SER A 1 85 ? 0.562 5.672 -60.188 1 17.91 85 SER A C 1
ATOM 673 O O . SER A 1 85 ? 0.593 6.633 -59.406 1 17.91 85 SER A O 1
ATOM 675 N N . SER A 1 86 ? -0.771 5.324 -60.688 1 18.06 86 SER A N 1
ATOM 676 C CA . SER A 1 86 ? -1.702 5.785 -61.719 1 18.06 86 SER A CA 1
ATOM 677 C C . SER A 1 86 ? -2.648 6.848 -61.156 1 18.06 86 SER A C 1
ATOM 679 O O . SER A 1 86 ? -2.887 6.91 -59.938 1 18.06 86 SER A O 1
ATOM 681 N N . THR A 1 87 ? -3.221 7.688 -62.031 1 17.41 87 THR A N 1
ATOM 682 C CA . THR A 1 87 ? -3.891 8.969 -62.25 1 17.41 87 THR A CA 1
ATOM 683 C C . THR A 1 87 ? -5.367 8.875 -61.875 1 17.41 87 THR A C 1
ATOM 685 O O . THR A 1 87 ? -6.137 9.805 -62.125 1 17.41 87 THR A O 1
ATOM 688 N N . GLU A 1 88 ? -5.906 8.102 -60.875 1 16.98 88 GLU A N 1
ATOM 689 C CA . GLU A 1 88 ? -7.352 7.973 -61.062 1 16.98 88 GLU A CA 1
ATOM 690 C C . GLU A 1 88 ? -8.062 9.289 -60.75 1 16.98 88 GLU A C 1
ATOM 692 O O . GLU A 1 88 ? -7.707 9.977 -59.781 1 16.98 88 GLU A O 1
ATOM 697 N N . SER A 1 89 ? -9.102 9.672 -61.594 1 16.27 89 SER A N 1
ATOM 698 C CA . SER A 1 89 ? -9.906 10.789 -62.062 1 16.27 89 SER A CA 1
ATOM 699 C C . SER A 1 89 ? -10.945 11.203 -61 1 16.27 89 SER A C 1
ATOM 701 O O . SER A 1 89 ? -11.25 10.438 -60.094 1 16.27 89 SER A O 1
ATOM 703 N N . PHE A 1 90 ? -11.922 12.195 -61.406 1 17.03 90 PHE A N 1
ATOM 704 C CA . PHE A 1 90 ? -12.422 13.539 -61.156 1 17.03 90 PHE A CA 1
ATOM 705 C C . PHE A 1 90 ? -13.82 13.5 -60.562 1 17.03 90 PHE A C 1
ATOM 707 O O . PHE A 1 90 ? -14.117 14.258 -59.625 1 17.03 90 PHE A O 1
ATOM 714 N N . ASP A 1 91 ? -14.922 12.648 -60.656 1 16.11 91 ASP A N 1
ATOM 715 C CA . ASP A 1 91 ? -16.156 13.328 -61.062 1 16.11 91 ASP A CA 1
ATOM 716 C C . ASP A 1 91 ? -16.953 13.773 -59.844 1 16.11 91 ASP A C 1
ATOM 718 O O . ASP A 1 91 ? -16.875 13.156 -58.781 1 16.11 91 ASP A O 1
ATOM 722 N N . VAL A 1 92 ? -17.906 14.953 -59.938 1 16.97 92 VAL A N 1
ATOM 723 C CA . VAL A 1 92 ? -18.438 16.219 -59.438 1 16.97 92 VAL A CA 1
ATOM 724 C C . VAL A 1 92 ? -19.781 15.984 -58.781 1 16.97 92 VAL A C 1
ATOM 726 O O . VAL A 1 92 ? -20.094 16.609 -57.75 1 16.97 92 VAL A O 1
ATOM 729 N N . SER A 1 93 ? -20.828 15.07 -58.969 1 15.74 93 SER A N 1
ATOM 730 C CA . SER A 1 93 ? -22.109 15.688 -59.281 1 15.74 93 SER A CA 1
ATOM 731 C C . SER A 1 93 ? -22.906 15.961 -58 1 15.74 93 SER A C 1
ATOM 733 O O . SER A 1 93 ? -23.406 17.062 -57.781 1 15.74 93 SER A O 1
ATOM 735 N N . GLY A 1 94 ? -23.656 15.07 -57.188 1 16.17 94 GLY A N 1
ATOM 736 C CA . GLY A 1 94 ? -25.109 15.062 -57.188 1 16.17 94 GLY A CA 1
ATOM 737 C C . GLY A 1 94 ? -25.688 15.789 -56 1 16.17 94 GLY A C 1
ATOM 738 O O . GLY A 1 94 ? -25.062 15.859 -54.938 1 16.17 94 GLY A O 1
ATOM 739 N N . GLY A 1 95 ? -26.812 16.672 -56.094 1 15.99 95 GLY A N 1
ATOM 740 C CA . GLY A 1 95 ? -27.578 17.828 -55.656 1 15.99 95 GLY A CA 1
ATOM 741 C C . GLY A 1 95 ? -28.391 17.578 -54.406 1 15.99 95 GLY A C 1
ATOM 742 O O . GLY A 1 95 ? -27.828 17.359 -53.312 1 15.99 95 GLY A O 1
ATOM 743 N N . GLY A 1 96 ? -29.781 17.375 -54.312 1 15.89 96 GLY A N 1
ATOM 744 C CA . GLY A 1 96 ? -30.875 18.297 -54 1 15.89 96 GLY A CA 1
ATOM 745 C C . GLY A 1 96 ? -31.578 17.938 -52.688 1 15.89 96 GLY A C 1
ATOM 746 O O . GLY A 1 96 ? -32.156 18.812 -52.062 1 15.89 96 GLY A O 1
ATOM 747 N N . HIS A 1 97 ? -31.781 16.781 -52.031 1 15.98 97 HIS A N 1
ATOM 748 C CA . HIS A 1 97 ? -33.156 16.516 -51.688 1 15.98 97 HIS A CA 1
ATOM 749 C C . HIS A 1 97 ? -33.469 16.984 -50.25 1 15.98 97 HIS A C 1
ATOM 751 O O . HIS A 1 97 ? -32.812 16.609 -49.312 1 15.98 97 HIS A O 1
ATOM 757 N N . ALA A 1 98 ? -34.219 18.156 -50.125 1 16.09 98 ALA A N 1
ATOM 758 C CA . ALA A 1 98 ? -34.781 19 -49.062 1 16.09 98 ALA A CA 1
ATOM 759 C C . ALA A 1 98 ? -35.781 18.234 -48.219 1 16.09 98 ALA A C 1
ATOM 761 O O . ALA A 1 98 ? -36.5 17.375 -48.75 1 16.09 98 ALA A O 1
ATOM 762 N N . GLY A 1 99 ? -35.875 18.531 -46.844 1 16.72 99 GLY A N 1
ATOM 763 C CA . GLY A 1 99 ? -36.25 18.062 -45.531 1 16.72 99 GLY A CA 1
ATOM 764 C C . GLY A 1 99 ? -37.719 18.328 -45.188 1 16.72 99 GLY A C 1
ATOM 765 O O . GLY A 1 99 ? -38.125 19.484 -45.156 1 16.72 99 GLY A O 1
ATOM 766 N N . GLN A 1 100 ? -38.688 17.562 -45.469 1 15.81 100 GLN A N 1
ATOM 767 C CA . GLN A 1 100 ? -40.125 17.672 -45.188 1 15.81 100 GLN A CA 1
ATOM 768 C C . GLN A 1 100 ? -40.375 17.625 -43.688 1 15.81 100 GLN A C 1
ATOM 770 O O . GLN A 1 100 ? -39.625 17 -42.938 1 15.81 100 GLN A O 1
ATOM 775 N N . VAL A 1 101 ? -41.594 18.25 -43.125 1 16.66 101 VAL A N 1
ATOM 776 C CA . VAL A 1 101 ? -42.281 18.969 -42.094 1 16.66 101 VAL A CA 1
ATOM 777 C C . VAL A 1 101 ? -43.031 17.984 -41.188 1 16.66 101 VAL A C 1
ATOM 779 O O . VAL A 1 101 ? -43.625 18.375 -40.188 1 16.66 101 VAL A O 1
ATOM 782 N N . GLN A 1 102 ? -42.562 16.969 -40.562 1 14.95 102 GLN A N 1
ATOM 783 C CA . GLN A 1 102 ? -43.594 16.062 -40.031 1 14.95 102 GLN A CA 1
ATOM 784 C C . GLN A 1 102 ? -44.125 16.562 -38.688 1 14.95 102 GLN A C 1
ATOM 786 O O . GLN A 1 102 ? -43.344 16.766 -37.75 1 14.95 102 GLN A O 1
ATOM 791 N N . ASP A 1 103 ? -45.375 17.094 -38.5 1 15.93 103 ASP A N 1
ATOM 792 C CA . ASP A 1 103 ? -46.281 17.703 -37.531 1 15.93 103 ASP A CA 1
ATOM 793 C C . ASP A 1 103 ? -46.812 16.656 -36.531 1 15.93 103 ASP A C 1
ATOM 795 O O . ASP A 1 103 ? -47.625 15.812 -36.875 1 15.93 103 ASP A O 1
ATOM 799 N N . THR A 1 104 ? -46.062 16.141 -35.688 1 14.95 104 THR A N 1
ATOM 800 C CA . THR A 1 104 ? -46.625 15.055 -34.906 1 14.95 104 THR A CA 1
ATOM 801 C C . THR A 1 104 ? -47.562 15.594 -33.812 1 14.95 104 THR A C 1
ATOM 803 O O . THR A 1 104 ? -47.25 16.609 -33.188 1 14.95 104 THR A O 1
ATOM 806 N N . ASN A 1 105 ? -48.688 14.898 -33.344 1 15.27 105 ASN A N 1
ATOM 807 C CA . ASN A 1 105 ? -50.062 14.883 -32.781 1 15.27 105 ASN A CA 1
ATOM 808 C C . ASN A 1 105 ? -50.031 14.805 -31.266 1 15.27 105 ASN A C 1
ATOM 810 O O . ASN A 1 105 ? -50.688 15.586 -30.578 1 15.27 105 ASN A O 1
ATOM 814 N N . ASN A 1 106 ? -49.812 13.75 -30.328 1 14.97 106 ASN A N 1
ATOM 815 C CA . ASN A 1 106 ? -50.969 13.227 -29.594 1 14.97 106 ASN A CA 1
ATOM 816 C C . ASN A 1 106 ? -51 13.781 -28.172 1 14.97 106 ASN A C 1
ATOM 818 O O . ASN A 1 106 ? -50.031 14.312 -27.672 1 14.97 106 ASN A O 1
ATOM 822 N N . PRO A 1 107 ? -51.125 12.938 -26.797 1 15.72 107 PRO A N 1
ATOM 823 C CA . PRO A 1 107 ? -52.344 12.664 -26.016 1 15.72 107 PRO A CA 1
ATOM 824 C C . PRO A 1 107 ? -52.312 13.336 -24.656 1 15.72 107 PRO A C 1
ATOM 826 O O . PRO A 1 107 ? -51.281 13.867 -24.234 1 15.72 107 PRO A O 1
ATOM 829 N N . PRO A 1 108 ? -52.625 12.562 -23.281 1 15.45 108 PRO A N 1
ATOM 830 C CA . PRO A 1 108 ? -53.781 12.555 -22.375 1 15.45 108 PRO A CA 1
ATOM 831 C C . PRO A 1 108 ? -53.469 13.109 -21 1 15.45 108 PRO A C 1
ATOM 833 O O . PRO A 1 108 ? -54.219 13.93 -20.469 1 15.45 108 PRO A O 1
ATOM 836 N N . SER A 1 109 ? -52.625 12.57 -19.969 1 14.69 109 SER A N 1
ATOM 837 C CA . SER A 1 109 ? -53.25 11.992 -18.781 1 14.69 109 SER A CA 1
ATOM 838 C C . SER A 1 109 ? -53.344 13.023 -17.656 1 14.69 109 SER A C 1
ATOM 840 O O . SER A 1 109 ? -52.625 14.023 -17.656 1 14.69 109 SER A O 1
ATOM 842 N N . ALA A 1 110 ? -53.406 12.5 -16.109 1 14.97 110 ALA A N 1
ATOM 843 C CA . ALA A 1 110 ? -54.375 12.344 -15.023 1 14.97 110 ALA A CA 1
ATOM 844 C C . ALA A 1 110 ? -54.031 13.258 -13.852 1 14.97 110 ALA A C 1
ATOM 846 O O . ALA A 1 110 ? -54.875 13.992 -13.352 1 14.97 110 ALA A O 1
ATOM 847 N N . LEU A 1 111 ? -53.219 12.844 -12.688 1 14.84 111 LEU A N 1
ATOM 848 C CA . LEU A 1 111 ? -53.844 12.625 -11.391 1 14.84 111 LEU A CA 1
ATOM 849 C C . LEU A 1 111 ? -53.688 13.852 -10.5 1 14.84 111 LEU A C 1
ATOM 851 O O . LEU A 1 111 ? -52.875 14.742 -10.789 1 14.84 111 LEU A O 1
ATOM 855 N N . LEU A 1 112 ? -53.125 13.641 -9.055 1 15.36 112 LEU A N 1
ATOM 856 C CA . LEU A 1 112 ? -53.781 13.625 -7.758 1 15.36 112 LEU A CA 1
ATOM 857 C C . LEU A 1 112 ? -53.531 14.922 -6.996 1 15.36 112 LEU A C 1
ATOM 859 O O . LEU A 1 112 ? -52.562 15.648 -7.297 1 15.36 112 LEU A O 1
ATOM 863 N N . GLU A 1 113 ? -53.781 14.906 -5.5 1 14.75 113 GLU A N 1
ATOM 864 C CA . GLU A 1 113 ? -54.656 15.57 -4.539 1 14.75 113 GLU A CA 1
ATOM 865 C C . GLU A 1 113 ? -53.875 16.609 -3.723 1 14.75 113 GLU A C 1
ATOM 867 O O . GLU A 1 113 ? -52.656 16.625 -3.73 1 14.75 113 GLU A O 1
ATOM 872 N N . PRO A 1 114 ? -53.875 16.516 -2.189 1 15.79 114 PRO A N 1
ATOM 873 C CA . PRO A 1 114 ? -54.656 17.406 -1.332 1 15.79 114 PRO A CA 1
ATOM 874 C C . PRO A 1 114 ? -53.781 18.5 -0.693 1 15.79 114 PRO A C 1
ATOM 876 O O . PRO A 1 114 ? -54.094 19.688 -0.845 1 15.79 114 PRO A O 1
ATOM 879 N N . THR A 1 115 ? -53.312 18.359 0.761 1 15.29 115 THR A N 1
ATOM 880 C CA . THR A 1 115 ? -53.969 18.969 1.92 1 15.29 115 THR A CA 1
ATOM 881 C C . THR A 1 115 ? -53.156 20.188 2.408 1 15.29 115 THR A C 1
ATOM 883 O O . THR A 1 115 ? -51.969 20.312 2.109 1 15.29 115 THR A O 1
ATOM 886 N N . THR A 1 116 ? -53.344 20.719 3.902 1 15.46 116 THR A N 1
ATOM 887 C CA . THR A 1 116 ? -53.875 21.906 4.57 1 15.46 116 THR A CA 1
ATOM 888 C C . THR A 1 116 ? -52.75 22.688 5.258 1 15.46 116 THR A C 1
ATOM 890 O O . THR A 1 116 ? -52.656 23.906 5.102 1 15.46 116 THR A O 1
ATOM 893 N N . THR A 1 117 ? -52.031 22.344 6.473 1 15.49 117 THR A N 1
ATOM 894 C CA . THR A 1 117 ? -52.375 23 7.734 1 15.49 117 THR A CA 1
ATOM 895 C C . THR A 1 117 ? -51.5 24.234 7.945 1 15.49 117 THR A C 1
ATOM 897 O O . THR A 1 117 ? -50.438 24.359 7.363 1 15.49 117 THR A O 1
ATOM 900 N N . SER A 1 118 ? -51.594 25.109 9.273 1 15.45 118 SER A N 1
ATOM 901 C CA . SER A 1 118 ? -51.906 26.438 9.797 1 15.45 118 SER A CA 1
ATOM 902 C C . SER A 1 118 ? -50.656 27.094 10.391 1 15.45 118 SER A C 1
ATOM 904 O O . SER A 1 118 ? -50.5 28.312 10.305 1 15.45 118 SER A O 1
ATOM 906 N N . MET A 1 119 ? -49.781 26.516 11.211 1 15.15 119 MET A N 1
ATOM 907 C CA . MET A 1 119 ? -49.656 27.078 12.547 1 15.15 119 MET A CA 1
ATOM 908 C C . MET A 1 119 ? -48.906 28.422 12.508 1 15.15 119 MET A C 1
ATOM 910 O O . MET A 1 119 ? -48.188 28.703 11.555 1 15.15 119 MET A O 1
ATOM 914 N N . ALA A 1 120 ? -48.469 29 13.891 1 15.75 120 ALA A N 1
ATOM 915 C CA . ALA A 1 120 ? -48.625 30.109 14.812 1 15.75 120 ALA A CA 1
ATOM 916 C C . ALA A 1 120 ? -47.438 31.078 14.742 1 15.75 120 ALA A C 1
ATOM 918 O O . ALA A 1 120 ? -46.344 30.672 14.398 1 15.75 120 ALA A O 1
ATOM 919 N N . PRO A 1 121 ? -47.531 32.5 15.227 1 16.22 121 PRO A N 1
ATOM 920 C CA . PRO A 1 121 ? -47.031 33.844 15.016 1 16.22 121 PRO A CA 1
ATOM 921 C C . PRO A 1 121 ? -45.812 34.188 15.883 1 16.22 121 PRO A C 1
ATOM 923 O O . PRO A 1 121 ? -45.062 35.125 15.57 1 16.22 121 PRO A O 1
ATOM 926 N N . THR A 1 122 ? -45.406 33.5 16.984 1 15.83 122 THR A N 1
ATOM 927 C CA . THR A 1 122 ? -45.25 34.312 18.172 1 15.83 122 THR A CA 1
ATOM 928 C C . THR A 1 122 ? -44.094 35.312 18.031 1 15.83 122 THR A C 1
ATOM 930 O O . THR A 1 122 ? -43.188 35.094 17.203 1 15.83 122 THR A O 1
ATOM 933 N N . GLN A 1 123 ? -43.594 36.125 19.312 1 16.53 123 GLN A N 1
ATOM 934 C CA . GLN A 1 123 ? -43.406 37.438 19.906 1 16.53 123 GLN A CA 1
ATOM 935 C C . GLN A 1 123 ? -41.938 37.812 20.016 1 16.53 123 GLN A C 1
ATOM 937 O O . GLN A 1 123 ? -41.594 38.938 20.344 1 16.53 123 GLN A O 1
ATOM 942 N N . ALA A 1 124 ? -40.906 37.031 19.766 1 17.03 124 ALA A N 1
ATOM 943 C CA . ALA A 1 124 ? -39.781 37.219 20.719 1 17.03 124 ALA A CA 1
ATOM 944 C C . ALA A 1 124 ? -39.125 38.594 20.484 1 17.03 124 ALA A C 1
ATOM 946 O O . ALA A 1 124 ? -38.469 38.781 19.469 1 17.03 124 ALA A O 1
ATOM 947 N N . ASN A 1 125 ? -39.688 39.688 20.969 1 15.97 125 ASN A N 1
ATOM 948 C CA . ASN A 1 125 ? -39.406 41.094 20.875 1 15.97 125 ASN A CA 1
ATOM 949 C C . ASN A 1 125 ? -38 41.406 21.344 1 15.97 125 ASN A C 1
ATOM 951 O O . ASN A 1 125 ? -37.219 42.094 20.641 1 15.97 125 ASN A O 1
ATOM 955 N N . ALA A 1 126 ? -37.688 41.531 22.766 1 16.69 126 ALA A N 1
ATOM 956 C CA . ALA A 1 126 ? -37.406 42.781 23.453 1 16.69 126 ALA A CA 1
ATOM 957 C C . ALA A 1 126 ? -35.938 43.125 23.453 1 16.69 126 ALA A C 1
ATOM 959 O O . ALA A 1 126 ? -35.562 44.281 23.219 1 16.69 126 ALA A O 1
ATOM 960 N N . LEU A 1 127 ? -35 42.375 24.203 1 16.69 127 LEU A N 1
ATOM 961 C CA . LEU A 1 127 ? -34.219 43 25.281 1 16.69 127 LEU A CA 1
ATOM 962 C C . LEU A 1 127 ? -33 43.719 24.719 1 16.69 127 LEU A C 1
ATOM 964 O O . LEU A 1 127 ? -32.188 43.125 24.031 1 16.69 127 LEU A O 1
ATOM 968 N N . ASN A 1 128 ? -33 45.062 24.547 1 16.47 128 ASN A N 1
ATOM 969 C CA . ASN A 1 128 ? -32.281 46.219 24.031 1 16.47 128 ASN A CA 1
ATOM 970 C C . ASN A 1 128 ? -30.938 46.375 24.734 1 16.47 128 ASN A C 1
ATOM 972 O O . ASN A 1 128 ? -30.031 47.031 24.219 1 16.47 128 ASN A O 1
ATOM 976 N N . GLN A 1 129 ? -30.75 46.156 26.109 1 16.77 129 GLN A N 1
ATOM 977 C CA . GLN A 1 129 ? -30.219 47.281 26.891 1 16.77 129 GLN A CA 1
ATOM 978 C C . GLN A 1 129 ? -28.734 47.5 26.594 1 16.77 129 GLN A C 1
ATOM 980 O O . GLN A 1 129 ? -28.078 46.625 26.031 1 16.77 129 GLN A O 1
ATOM 985 N N . ASN A 1 130 ? -27.875 48.219 27.641 1 16.95 130 ASN A N 1
ATOM 986 C CA . ASN A 1 130 ? -27.062 49.406 27.906 1 16.95 130 ASN A CA 1
ATOM 987 C C . ASN A 1 130 ? -25.578 49.062 27.969 1 16.95 130 ASN A C 1
ATOM 989 O O . ASN A 1 130 ? -24.734 49.906 28.281 1 16.95 130 ASN A O 1
ATOM 993 N N . LEU A 1 131 ? -25.078 47.812 27.984 1 17.52 131 LEU A N 1
ATOM 994 C CA . LEU A 1 131 ? -23.922 47.719 28.891 1 17.52 131 LEU A CA 1
ATOM 995 C C . LEU A 1 131 ? -22.781 48.594 28.391 1 17.52 131 LEU A C 1
ATOM 997 O O . LEU A 1 131 ? -22.422 48.562 27.219 1 17.52 131 LEU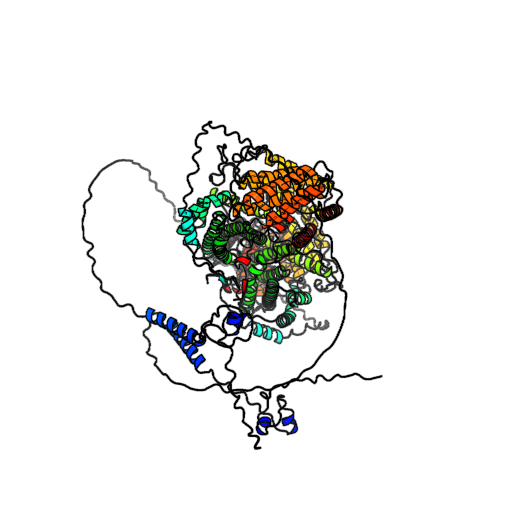 A O 1
ATOM 1001 N N . THR A 1 132 ? -22.125 49.5 29.297 1 17.95 132 THR A N 1
ATOM 1002 C CA . THR A 1 132 ? -21.25 50.656 29.5 1 17.95 132 THR A CA 1
ATOM 1003 C C . THR A 1 132 ? -19.828 50.344 29.047 1 17.95 132 THR A C 1
ATOM 1005 O O . THR A 1 132 ? -19.406 49.188 29.109 1 17.95 132 THR A O 1
ATOM 1008 N N . THR A 1 133 ? -19.031 51.375 28.531 1 18.95 133 THR A N 1
ATOM 1009 C CA . THR A 1 133 ? -17.859 51.75 27.75 1 18.95 133 THR A CA 1
ATOM 1010 C C . THR A 1 133 ? -16.594 51.656 28.578 1 18.95 133 THR A C 1
ATOM 1012 O O . THR A 1 133 ? -16.188 52.625 29.219 1 18.95 133 THR A O 1
ATOM 1015 N N . LEU A 1 134 ? -16.25 50.625 29.5 1 17.98 134 LEU A N 1
ATOM 1016 C CA . LEU A 1 134 ? -15.164 50.844 30.453 1 17.98 134 LEU A CA 1
ATOM 1017 C C . LEU A 1 134 ? -13.875 51.219 29.734 1 17.98 134 LEU A C 1
ATOM 1019 O O . LEU A 1 134 ? -13.523 50.625 28.719 1 17.98 134 LEU A O 1
ATOM 1023 N N . HIS A 1 135 ? -13.195 52.469 30.047 1 18.7 135 HIS A N 1
ATOM 1024 C CA . HIS A 1 135 ? -12.141 53.406 29.703 1 18.7 135 HIS A CA 1
ATOM 1025 C C . HIS A 1 135 ? -10.766 52.844 30.016 1 18.7 135 HIS A C 1
ATOM 1027 O O . HIS A 1 135 ? -9.828 53.594 30.281 1 18.7 135 HIS A O 1
ATOM 1033 N N . LEU A 1 136 ? -10.273 51.625 29.828 1 17.89 136 LEU A N 1
ATOM 1034 C CA . LEU A 1 136 ? -9.016 51.219 30.438 1 17.89 136 LEU A CA 1
ATOM 1035 C C . LEU A 1 136 ? -7.867 52.094 29.938 1 17.89 136 LEU A C 1
ATOM 1037 O O . LEU A 1 136 ? -7.785 52.406 28.75 1 17.89 136 LEU A O 1
ATOM 1041 N N . SER A 1 137 ? -7.09 52.844 30.844 1 19.38 137 SER A N 1
ATOM 1042 C CA . SER A 1 137 ? -6.074 53.875 30.859 1 19.38 137 SER A CA 1
ATOM 1043 C C . SER A 1 137 ? -4.828 53.469 30.094 1 19.38 137 SER A C 1
ATOM 1045 O O . SER A 1 137 ? -4.555 52.25 29.969 1 19.38 137 SER A O 1
ATOM 1047 N N . PRO A 1 138 ? -3.914 54.438 29.469 1 19.94 138 PRO A N 1
ATOM 1048 C CA . PRO A 1 138 ? -2.871 54.531 28.453 1 19.94 138 PRO A CA 1
ATOM 1049 C C . PRO A 1 138 ? -1.497 54.125 28.969 1 19.94 138 PRO A C 1
ATOM 1051 O O . PRO A 1 138 ? -0.925 54.781 29.828 1 19.94 138 PRO A O 1
ATOM 1054 N N . LEU A 1 139 ? -1.152 53.031 29.688 1 19.8 139 LEU A N 1
ATOM 1055 C CA . LEU A 1 139 ? 0.146 52.875 30.344 1 19.8 139 LEU A CA 1
ATOM 1056 C C . LEU A 1 139 ? 1.278 53.188 29.375 1 19.8 139 LEU A C 1
ATOM 1058 O O . LEU A 1 139 ? 1.228 52.812 28.203 1 19.8 139 LEU A O 1
ATOM 1062 N N . GLU A 1 140 ? 2.275 54.125 29.672 1 19.53 140 GLU A N 1
ATOM 1063 C CA . GLU A 1 140 ? 3.41 54.875 29.125 1 19.53 140 GLU A CA 1
ATOM 1064 C C . GLU A 1 140 ? 4.551 53.938 28.75 1 19.53 140 GLU A C 1
ATOM 1066 O O . GLU A 1 140 ? 5.023 53.156 29.578 1 19.53 140 GLU A O 1
ATOM 1071 N N . ARG A 1 141 ? 4.887 53.594 27.484 1 21.92 141 ARG A N 1
ATOM 1072 C CA . ARG A 1 141 ? 5.797 52.75 26.703 1 21.92 141 ARG A CA 1
ATOM 1073 C C . ARG A 1 141 ? 7.215 53.312 26.734 1 21.92 141 ARG A C 1
ATOM 1075 O O . ARG A 1 141 ? 7.566 54.156 25.906 1 21.92 141 ARG A O 1
ATOM 1082 N N . THR A 1 142 ? 7.801 53.562 27.906 1 20.53 142 THR A N 1
ATOM 1083 C CA . THR A 1 142 ? 9.117 54.188 27.781 1 20.53 142 THR A CA 1
ATOM 1084 C C . THR A 1 142 ? 10.086 53.219 27.078 1 20.53 142 THR A C 1
ATOM 1086 O O . THR A 1 142 ? 10.398 52.156 27.594 1 20.53 142 THR A O 1
ATOM 1089 N N . CYS A 1 143 ? 10.172 53.219 25.719 1 19.27 143 CYS A N 1
ATOM 1090 C CA . CYS A 1 143 ? 11.016 52.562 24.75 1 19.27 143 CYS A CA 1
ATOM 1091 C C . CYS A 1 143 ? 12.477 52.938 24.906 1 19.27 143 CYS A C 1
ATOM 1093 O O . CYS A 1 143 ? 12.844 54.094 24.609 1 19.27 143 CYS A 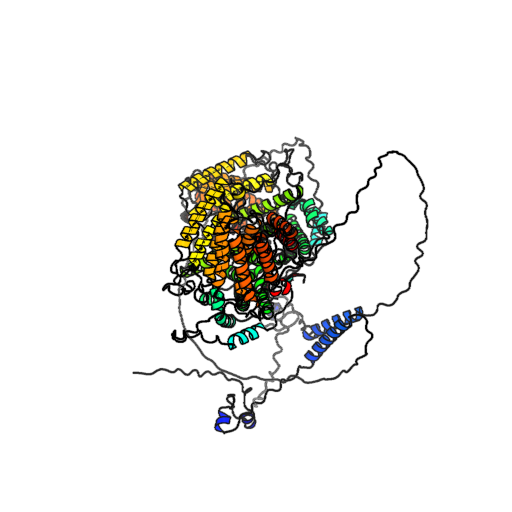O 1
ATOM 1095 N N . ILE A 1 144 ? 13.102 52.656 25.984 1 21.05 144 ILE A N 1
ATOM 1096 C CA . ILE A 1 144 ? 14.492 53.062 26.188 1 21.05 144 ILE A CA 1
ATOM 1097 C C . ILE A 1 144 ? 15.336 52.594 24.984 1 21.05 144 ILE A C 1
ATOM 1099 O O . ILE A 1 144 ? 15.383 51.406 24.672 1 21.05 144 ILE A O 1
ATOM 1103 N N . THR A 1 145 ? 15.844 53.531 24.062 1 21.48 145 THR A N 1
ATOM 1104 C CA . THR A 1 145 ? 16.625 53.656 22.844 1 21.48 145 THR A CA 1
ATOM 1105 C C . THR A 1 145 ? 18.094 53.375 23.109 1 21.48 145 THR A C 1
ATOM 1107 O O . THR A 1 145 ? 18.938 53.625 22.25 1 21.48 145 THR A O 1
ATOM 1110 N N . GLU A 1 146 ? 18.562 52.719 24.062 1 23.52 146 GLU A N 1
ATOM 1111 C CA . GLU A 1 146 ? 20 52.938 24.172 1 23.52 146 GLU A CA 1
ATOM 1112 C C . GLU A 1 146 ? 20.734 52.469 22.922 1 23.52 146 GLU A C 1
ATOM 1114 O O . GLU A 1 146 ? 20.422 51.406 22.375 1 23.52 146 GLU A O 1
ATOM 1119 N N . PRO A 1 147 ? 21.641 53.375 22.203 1 22.16 147 PRO A N 1
ATOM 1120 C CA . PRO A 1 147 ? 22.281 53.5 20.891 1 22.16 147 PRO A CA 1
ATOM 1121 C C . PRO A 1 147 ? 23.188 52.312 20.562 1 22.16 147 PRO A C 1
ATOM 1123 O O . PRO A 1 147 ? 23.172 51.812 19.438 1 22.16 147 PRO A O 1
ATOM 1126 N N . SER A 1 148 ? 24.375 52.188 21.234 1 21.67 148 SER A N 1
ATOM 1127 C CA . SER A 1 148 ? 25.734 52.125 20.703 1 21.67 148 SER A CA 1
ATOM 1128 C C . SER A 1 148 ? 26.078 50.75 20.188 1 21.67 148 SER A C 1
ATOM 1130 O O . SER A 1 148 ? 27.109 50.562 19.531 1 21.67 148 SER A O 1
ATOM 1132 N N . ASN A 1 149 ? 25.938 49.75 21.016 1 25.3 149 ASN A N 1
ATOM 1133 C CA . ASN A 1 149 ? 26.922 48.688 20.891 1 25.3 149 ASN A CA 1
ATOM 1134 C C . ASN A 1 149 ? 26.875 48.062 19.5 1 25.3 149 ASN A C 1
ATOM 1136 O O . ASN A 1 149 ? 25.828 47.562 19.078 1 25.3 149 ASN A O 1
ATOM 1140 N N . GLN A 1 150 ? 27.859 48.438 18.594 1 23.95 150 GLN A N 1
ATOM 1141 C CA . GLN A 1 150 ? 28.141 48.125 17.203 1 23.95 150 GLN A CA 1
ATOM 1142 C C . GLN A 1 150 ? 28.125 46.625 16.953 1 23.95 150 GLN A C 1
ATOM 1144 O O . GLN A 1 150 ? 29.062 45.938 17.344 1 23.95 150 GLN A O 1
ATOM 1149 N N . VAL A 1 151 ? 27.219 46.031 17.281 1 26.97 151 VAL A N 1
ATOM 1150 C CA . VAL A 1 151 ? 27.219 44.594 16.953 1 26.97 151 VAL A CA 1
ATOM 1151 C C . VAL A 1 151 ? 27.625 44.406 15.484 1 26.97 151 VAL A C 1
ATOM 1153 O O . VAL A 1 151 ? 27.062 45.062 14.594 1 26.97 151 VAL A O 1
ATOM 1156 N N . PRO A 1 152 ? 28.906 44.094 15.297 1 27.86 152 PRO A N 1
ATOM 1157 C CA . PRO A 1 152 ? 29.344 44 13.906 1 27.86 152 PRO A CA 1
ATOM 1158 C C . PRO A 1 152 ? 28.25 43.5 12.969 1 27.86 152 PRO A C 1
ATOM 1160 O O . PRO A 1 152 ? 27.344 42.781 13.414 1 27.86 152 PRO A O 1
ATOM 1163 N N . ASN A 1 153 ? 28.062 44.281 11.867 1 23.64 153 ASN A N 1
ATOM 1164 C CA . ASN A 1 153 ? 27.094 44.219 10.781 1 23.64 153 ASN A CA 1
ATOM 1165 C C . ASN A 1 153 ? 26.922 42.781 10.273 1 23.64 153 ASN A C 1
ATOM 1167 O O . ASN A 1 153 ? 27.828 42.219 9.648 1 23.64 153 ASN A O 1
ATOM 1171 N N . ILE A 1 154 ? 26.625 42 11.102 1 27.92 154 ILE A N 1
ATOM 1172 C CA . ILE A 1 154 ? 26.312 40.688 10.523 1 27.92 154 ILE A CA 1
ATOM 1173 C C . ILE A 1 154 ? 25.688 40.875 9.141 1 27.92 154 ILE A C 1
ATOM 1175 O O . ILE A 1 154 ? 24.641 41.531 9 1 27.92 154 ILE A O 1
ATOM 1179 N N . GLN A 1 155 ? 26.609 40.938 8.094 1 26.89 155 GLN A N 1
ATOM 1180 C CA . GLN A 1 155 ? 26.219 41.125 6.691 1 26.89 155 GLN A CA 1
ATOM 1181 C C . GLN A 1 155 ? 24.828 40.562 6.434 1 26.89 155 GLN A C 1
ATOM 1183 O O . GLN A 1 155 ? 24.531 39.406 6.805 1 26.89 155 GLN A O 1
ATOM 1188 N N . GLN A 1 156 ? 23.875 41.406 6.434 1 27.72 156 GLN A N 1
ATOM 1189 C CA . GLN A 1 156 ? 22.5 41.156 5.996 1 27.72 156 GLN A CA 1
ATOM 1190 C C . GLN A 1 156 ? 22.469 40.188 4.828 1 27.72 156 GLN A C 1
ATOM 1192 O O . GLN A 1 156 ? 23.234 40.312 3.871 1 27.72 156 GLN A O 1
ATOM 1197 N N . PRO A 1 157 ? 22.266 39 5.059 1 31.45 157 PRO A N 1
ATOM 1198 C CA . PRO A 1 157 ? 22.266 38.25 3.801 1 31.45 157 PRO A CA 1
ATOM 1199 C C . PRO A 1 157 ? 21.75 39.062 2.621 1 31.45 157 PRO A C 1
ATOM 1201 O O . PRO A 1 157 ? 20.906 39.938 2.797 1 31.45 157 PRO A O 1
ATOM 1204 N N . GLY A 1 158 ? 22.656 39.562 1.663 1 31.06 158 GLY A N 1
ATOM 1205 C CA . GLY A 1 158 ? 22.375 40.406 0.513 1 31.06 158 GLY A CA 1
ATOM 1206 C C . GLY A 1 158 ? 20.953 40.25 0.003 1 31.06 158 GLY A C 1
ATOM 1207 O O . GLY A 1 158 ? 20.25 39.312 0.356 1 31.06 158 GLY A O 1
ATOM 1208 N N . PRO A 1 159 ? 20.359 41.344 -0.476 1 31.23 159 PRO A N 1
ATOM 1209 C CA . PRO A 1 159 ? 19 41.438 -1.022 1 31.23 159 PRO A CA 1
ATOM 1210 C C . PRO A 1 159 ? 18.703 40.281 -1.985 1 31.23 159 PRO A C 1
ATOM 1212 O O . PRO A 1 159 ? 19.438 40.062 -2.951 1 31.23 159 PRO A O 1
ATOM 1215 N N . ARG A 1 160 ? 18.234 39.312 -1.686 1 36.75 160 ARG A N 1
ATOM 1216 C CA . ARG A 1 160 ? 18.016 38.094 -2.473 1 36.75 160 ARG A CA 1
ATOM 1217 C C . ARG A 1 160 ? 17.438 38.438 -3.84 1 36.75 160 ARG A C 1
ATOM 1219 O O . ARG A 1 160 ? 16.438 39.156 -3.936 1 36.75 160 ARG A O 1
ATOM 1226 N N . PRO A 1 161 ? 18.109 38.375 -5.098 1 32.28 161 PRO A N 1
ATOM 1227 C CA . PRO A 1 161 ? 17.797 39.094 -6.344 1 32.28 161 PRO A CA 1
ATOM 1228 C C . PRO A 1 161 ? 16.344 38.875 -6.777 1 32.28 161 PRO A C 1
ATOM 1230 O O . PRO A 1 161 ? 15.836 37.75 -6.773 1 32.28 161 PRO A O 1
ATOM 1233 N N . VAL A 1 162 ? 15.523 39.875 -6.891 1 35.81 162 VAL A N 1
ATOM 1234 C CA . VAL A 1 162 ? 14.18 40.156 -7.383 1 35.81 162 VAL A CA 1
ATOM 1235 C C . VAL A 1 162 ? 13.977 39.5 -8.742 1 35.81 162 VAL A C 1
ATOM 1237 O O . VAL A 1 162 ? 12.859 39.125 -9.102 1 35.81 162 VAL A O 1
ATOM 1240 N N . PHE A 1 163 ? 15.039 39.469 -9.539 1 34.59 163 PHE A N 1
ATOM 1241 C CA . PHE A 1 163 ? 15.039 39.094 -10.945 1 34.59 163 PHE A CA 1
ATOM 1242 C C . PHE A 1 163 ? 14.688 37.625 -11.109 1 34.59 163 PHE A C 1
ATOM 1244 O O . PHE A 1 163 ? 14.094 37.25 -12.125 1 34.59 163 PHE A O 1
ATOM 1251 N N . LEU A 1 164 ? 15.148 36.781 -10.305 1 39 164 LEU A N 1
ATOM 1252 C CA . LEU A 1 164 ? 15.062 35.312 -10.383 1 39 164 LEU A CA 1
ATOM 1253 C C . LEU A 1 164 ? 13.641 34.844 -10.125 1 39 164 LEU A C 1
ATOM 1255 O O . LEU A 1 164 ? 13.234 33.781 -10.633 1 39 164 LEU A O 1
ATOM 1259 N N . ARG A 1 165 ? 12.898 35.594 -9.359 1 46.5 165 ARG A N 1
ATOM 1260 C CA . ARG A 1 165 ? 11.477 35.406 -9.094 1 46.5 165 ARG A CA 1
ATOM 1261 C C . ARG A 1 165 ? 10.656 35.594 -10.359 1 46.5 165 ARG A C 1
ATOM 1263 O O . ARG A 1 165 ? 9.711 34.844 -10.625 1 46.5 165 ARG A O 1
ATOM 1270 N N . MET A 1 166 ? 11.07 36.656 -11.141 1 42.84 166 MET A N 1
ATOM 1271 C CA . MET A 1 166 ? 10.273 37 -12.312 1 42.84 166 MET A CA 1
ATOM 1272 C C . MET A 1 166 ? 10.414 35.906 -13.391 1 42.84 166 MET A C 1
ATOM 1274 O O . MET A 1 166 ? 9.438 35.562 -14.062 1 42.84 166 MET A O 1
ATOM 1278 N N . HIS A 1 167 ? 11.625 35.406 -13.555 1 45.56 167 HIS A N 1
ATOM 1279 C CA . HIS A 1 167 ? 11.852 34.438 -14.633 1 45.56 167 HIS A CA 1
ATOM 1280 C C . HIS A 1 167 ? 11.156 33.125 -14.352 1 45.56 167 HIS A C 1
ATOM 1282 O O . HIS A 1 167 ? 10.648 32.469 -15.273 1 45.56 167 HIS A O 1
ATOM 1288 N N . PHE A 1 168 ? 11.234 32.781 -13.156 1 52.62 168 PHE A N 1
ATOM 1289 C CA . PHE A 1 168 ? 10.539 31.531 -12.82 1 52.62 168 PHE A CA 1
ATOM 1290 C C . PHE A 1 168 ? 9.039 31.688 -13.023 1 52.62 168 PHE A C 1
ATOM 1292 O O . PHE A 1 168 ? 8.383 30.781 -13.547 1 52.62 168 PHE A O 1
ATOM 1299 N N . VAL A 1 169 ? 8.602 32.938 -12.695 1 54.81 169 VAL A N 1
ATOM 1300 C CA . VAL A 1 169 ? 7.172 33.188 -12.836 1 54.81 169 VAL A CA 1
ATOM 1301 C C . VAL A 1 169 ? 6.793 33.188 -14.312 1 54.81 169 VAL A C 1
ATOM 1303 O O . VAL A 1 169 ? 5.75 32.656 -14.695 1 54.81 169 VAL A O 1
ATOM 1306 N N . GLU A 1 170 ? 7.68 33.812 -15.078 1 52.22 170 GLU A N 1
ATOM 1307 C CA . GLU A 1 170 ? 7.402 33.812 -16.516 1 52.22 170 GLU A CA 1
ATOM 1308 C C . GLU A 1 170 ? 7.441 32.406 -17.094 1 52.22 170 GLU A C 1
ATOM 1310 O O . GLU A 1 170 ? 6.672 32.094 -18 1 52.22 170 GLU A O 1
ATOM 1315 N N . PHE A 1 171 ? 8.297 31.734 -16.594 1 53.03 171 PHE A N 1
ATOM 1316 C CA . PHE A 1 171 ? 8.422 30.344 -17.031 1 53.03 171 PHE A CA 1
ATOM 1317 C C . PHE A 1 171 ? 7.156 29.562 -16.719 1 53.03 171 PHE A C 1
ATOM 1319 O O . PHE A 1 171 ? 6.715 28.75 -17.516 1 53.03 171 PHE A O 1
ATOM 1326 N N . ILE A 1 172 ? 6.555 29.891 -15.586 1 56.06 172 ILE A N 1
ATOM 1327 C CA . ILE A 1 172 ? 5.426 29.109 -15.07 1 56.06 172 ILE A CA 1
ATOM 1328 C C . ILE A 1 172 ? 4.137 29.578 -15.75 1 56.06 172 ILE A C 1
ATOM 1330 O O . ILE A 1 172 ? 3.199 28.781 -15.898 1 56.06 172 ILE A O 1
ATOM 1334 N N . ARG A 1 173 ? 4.039 30.875 -16.109 1 50.66 173 ARG A N 1
ATOM 1335 C CA . ARG A 1 173 ? 2.779 31.391 -16.625 1 50.66 173 ARG A CA 1
ATOM 1336 C C . ARG A 1 173 ? 2.445 30.734 -17.969 1 50.66 173 ARG A C 1
ATOM 1338 O O . ARG A 1 173 ? 1.363 30.953 -18.516 1 50.66 173 ARG A O 1
ATOM 1345 N N . ALA A 1 174 ? 3.322 29.891 -18.344 1 53.28 174 ALA A N 1
ATOM 1346 C CA . ALA A 1 174 ? 2.945 29.203 -19.562 1 53.28 174 ALA A CA 1
ATOM 1347 C C . ALA A 1 174 ? 1.685 28.359 -19.359 1 53.28 174 ALA A C 1
ATOM 1349 O O . ALA A 1 174 ? 1.314 28.062 -18.234 1 53.28 174 ALA A O 1
ATOM 1350 N N . VAL A 1 175 ? 0.93 27.984 -20.531 1 55.31 175 VAL A N 1
ATOM 1351 C CA . VAL A 1 175 ? -0.407 27.469 -20.797 1 55.31 175 VAL A CA 1
ATOM 1352 C C . VAL A 1 175 ? -0.63 26.188 -19.984 1 55.31 175 VAL A C 1
ATOM 1354 O O . VAL A 1 175 ? -0.013 25.156 -20.25 1 55.31 175 VAL A O 1
ATOM 1357 N N . THR A 1 176 ? -0.792 26.469 -18.75 1 64.31 176 THR A N 1
ATOM 1358 C CA . THR A 1 176 ? -1.231 25.328 -17.969 1 64.31 176 THR A CA 1
ATOM 1359 C C . THR A 1 176 ? -2.668 24.953 -18.328 1 64.31 176 THR A C 1
ATOM 1361 O O . THR A 1 176 ? -3.494 25.828 -18.594 1 64.31 176 THR A O 1
ATOM 1364 N N . GLU A 1 177 ? -2.877 23.766 -18.812 1 67.56 177 GLU A N 1
ATOM 1365 C CA . GLU A 1 177 ? -4.211 23.219 -19.047 1 67.56 177 GLU A CA 1
ATOM 1366 C C . GLU A 1 177 ? -4.914 22.906 -17.734 1 67.56 177 GLU A C 1
ATOM 1368 O O . GLU A 1 177 ? -4.332 22.281 -16.844 1 67.56 177 GLU A O 1
ATOM 1373 N N . THR A 1 178 ? -5.945 23.406 -17.578 1 71.44 178 THR A N 1
ATOM 1374 C CA . THR A 1 178 ? -6.652 23.281 -16.312 1 71.44 178 THR A CA 1
ATOM 1375 C C . THR A 1 178 ? -7.711 22.188 -16.406 1 71.44 178 THR A C 1
ATOM 1377 O O . THR A 1 178 ? -8.594 22.094 -15.547 1 71.44 178 THR A O 1
ATOM 1380 N N . GLY A 1 179 ? -7.578 21.297 -17.359 1 82.06 179 GLY A N 1
ATOM 1381 C CA . GLY A 1 179 ? -8.648 20.312 -17.469 1 82.06 179 GLY A CA 1
ATOM 1382 C C . GLY A 1 179 ? -8.484 19.141 -16.531 1 82.06 179 GLY A C 1
ATOM 1383 O O . GLY A 1 179 ? -7.477 19.031 -15.828 1 82.06 179 GLY A O 1
ATOM 1384 N N . ALA A 1 180 ? -9.578 18.328 -16.438 1 89.06 180 ALA A N 1
ATOM 1385 C CA . ALA A 1 180 ? -9.594 17.125 -15.609 1 89.06 180 ALA A CA 1
ATOM 1386 C C . ALA A 1 180 ? -8.914 15.953 -16.312 1 89.06 180 ALA A C 1
ATOM 1388 O O . ALA A 1 180 ? -8.617 16.031 -17.516 1 89.06 180 ALA A O 1
ATOM 1389 N N . PHE A 1 181 ? -8.523 14.984 -15.617 1 91.06 181 PHE A N 1
ATOM 1390 C CA . PHE A 1 181 ? -7.992 13.75 -16.203 1 91.06 181 PHE A CA 1
ATOM 1391 C C . PHE A 1 181 ? -9.07 13.023 -17 1 91.06 181 PHE A C 1
ATOM 1393 O O . PHE A 1 181 ? -10.227 12.953 -16.562 1 91.06 181 PHE A O 1
ATOM 1400 N N . LYS A 1 182 ? -8.695 12.484 -18.125 1 90.25 182 LYS A N 1
ATOM 1401 C CA . LYS A 1 182 ? -9.625 11.727 -18.953 1 90.25 182 LYS A CA 1
ATOM 1402 C C . LYS A 1 182 ? -9.398 10.227 -18.797 1 90.25 182 LYS A C 1
ATOM 1404 O O . LYS A 1 182 ? -8.32 9.719 -19.109 1 90.25 182 LYS A O 1
ATOM 1409 N N . MET A 1 183 ? -10.43 9.547 -18.297 1 93 183 MET A N 1
ATOM 1410 C CA . MET A 1 183 ? -10.383 8.086 -18.203 1 93 183 MET A CA 1
ATOM 1411 C C . MET A 1 183 ? -10.812 7.445 -19.516 1 93 183 MET A C 1
ATOM 1413 O O . MET A 1 183 ? -11.711 7.949 -20.188 1 93 183 MET A O 1
ATOM 1417 N N . GLN A 1 184 ? -10.242 6.332 -19.828 1 91.19 184 GLN A N 1
ATOM 1418 C CA . GLN A 1 184 ? -10.484 5.707 -21.125 1 91.19 184 GLN A CA 1
ATOM 1419 C C . GLN A 1 184 ? -11.32 4.438 -20.969 1 91.19 184 GLN A C 1
ATOM 1421 O O . GLN A 1 184 ? -11.18 3.707 -19.984 1 91.19 184 GLN A O 1
ATOM 1426 N N . LEU A 1 185 ? -12.203 4.184 -21.938 1 91.44 185 LEU A N 1
ATOM 1427 C CA . LEU A 1 185 ? -12.984 2.953 -22.016 1 91.44 185 LEU A CA 1
ATOM 1428 C C . LEU A 1 185 ? -12.586 2.131 -23.234 1 91.44 185 LEU A C 1
ATOM 1430 O O . LEU A 1 185 ? -12.578 2.641 -24.359 1 91.44 185 LEU A O 1
ATOM 1434 N N . PHE A 1 186 ? -12.211 0.884 -23.016 1 91.62 186 PHE A N 1
ATOM 1435 C CA . PHE A 1 186 ? -11.711 0.01 -24.062 1 91.62 186 PHE A CA 1
ATOM 1436 C C . PHE A 1 186 ? -12.758 -1.021 -24.453 1 91.62 186 PHE A C 1
ATOM 1438 O O . PHE A 1 186 ? -12.57 -1.779 -25.406 1 91.62 186 PHE A O 1
ATOM 1445 N N . SER A 1 187 ? -13.797 -1.124 -23.641 1 89.75 187 SER A N 1
ATOM 1446 C CA . SER A 1 187 ? -14.875 -2.082 -23.859 1 89.75 187 SER A CA 1
ATOM 1447 C C . SER A 1 187 ? -16.234 -1.387 -23.922 1 89.75 187 SER A C 1
ATOM 1449 O O . SER A 1 187 ? -16.375 -0.258 -23.453 1 89.75 187 SER A O 1
ATOM 1451 N N . PRO A 1 188 ? -17.109 -2.119 -24.516 1 86.88 188 PRO A N 1
ATOM 1452 C CA . PRO A 1 188 ? -18.469 -1.578 -24.438 1 86.88 188 PRO A CA 1
ATOM 1453 C C . PRO A 1 188 ? -19.031 -1.581 -23.016 1 86.88 188 PRO A C 1
ATOM 1455 O O . PRO A 1 188 ? -18.734 -2.488 -22.234 1 86.88 188 PRO A O 1
ATOM 1458 N N . GLN A 1 189 ? -19.766 -0.57 -22.734 1 88.81 189 GLN A N 1
ATOM 1459 C CA . GLN A 1 189 ? -20.344 -0.458 -21.406 1 88.81 189 GLN A CA 1
ATOM 1460 C C . GLN A 1 189 ? -21.797 -0.917 -21.406 1 88.81 189 GLN A C 1
ATOM 1462 O O . GLN A 1 189 ? -22.531 -0.669 -22.359 1 88.81 189 GLN A O 1
ATOM 1467 N N . HIS A 1 190 ? -22.109 -1.637 -20.391 1 86.75 190 HIS A N 1
ATOM 1468 C CA . HIS A 1 190 ? -23.453 -2.207 -20.266 1 86.75 190 HIS A CA 1
ATOM 1469 C C . HIS A 1 190 ? -24.125 -1.73 -18.984 1 86.75 190 HIS A C 1
ATOM 1471 O O . HIS A 1 190 ? -23.469 -1.404 -18 1 86.75 190 HIS A O 1
ATOM 1477 N N . GLY A 1 191 ? -25.422 -1.675 -19.062 1 86.69 191 GLY A N 1
ATOM 1478 C CA . GLY A 1 191 ? -26.172 -1.375 -17.844 1 86.69 191 GLY A CA 1
ATOM 1479 C C . GLY A 1 191 ? -26.047 -2.451 -16.781 1 86.69 191 GLY A C 1
ATOM 1480 O O . GLY A 1 191 ? -25.656 -3.58 -17.078 1 86.69 191 GLY A O 1
ATOM 1481 N N . HIS A 1 192 ? -26.359 -2.088 -15.602 1 89.19 192 HIS A N 1
ATOM 1482 C CA . HIS A 1 192 ? -26.141 -3 -14.484 1 89.19 192 HIS A CA 1
ATOM 1483 C C . HIS A 1 192 ? -27 -4.25 -14.617 1 89.19 192 HIS A C 1
ATOM 1485 O O . HIS A 1 192 ? -26.562 -5.352 -14.266 1 89.19 192 HIS A O 1
ATOM 1491 N N . SER A 1 193 ? -28.203 -4.148 -15.117 1 87 193 SER A N 1
ATOM 1492 C CA . SER A 1 193 ? -29.094 -5.297 -15.266 1 87 193 SER A CA 1
ATOM 1493 C C . SER A 1 193 ? -28.547 -6.297 -16.281 1 87 193 SER A C 1
ATOM 1495 O O . SER A 1 193 ? -28.641 -7.508 -16.078 1 87 193 SER A O 1
ATOM 1497 N N . LYS A 1 194 ? -28 -5.789 -17.312 1 85.44 194 LYS A N 1
ATOM 1498 C CA . LYS A 1 194 ? -27.406 -6.664 -18.328 1 85.44 194 LYS A CA 1
ATOM 1499 C C . LYS A 1 194 ? -26.172 -7.371 -17.797 1 85.44 194 LYS A C 1
ATOM 1501 O O . LYS A 1 194 ? -25.969 -8.555 -18.062 1 85.44 194 LYS A O 1
ATOM 1506 N N . VAL A 1 195 ? -25.391 -6.66 -17.062 1 88.19 195 VAL A N 1
ATOM 1507 C CA . VAL A 1 195 ? -24.188 -7.242 -16.484 1 88.19 195 VAL A CA 1
ATOM 1508 C C . VAL A 1 195 ? -24.562 -8.352 -15.508 1 88.19 195 VAL A C 1
ATOM 1510 O O . VAL A 1 195 ? -23.969 -9.438 -15.523 1 88.19 195 VAL A O 1
ATOM 1513 N N . LEU A 1 196 ? -25.609 -8.086 -14.734 1 86.88 196 LEU A N 1
ATOM 1514 C CA . LEU A 1 196 ? -26.062 -9.07 -13.758 1 86.88 196 LEU A CA 1
ATOM 1515 C C . LEU A 1 196 ? -26.594 -10.32 -14.438 1 86.88 196 LEU A C 1
ATOM 1517 O O . LEU A 1 196 ? -26.359 -11.438 -13.977 1 86.88 196 LEU A O 1
ATOM 1521 N N . SER A 1 197 ? -27.188 -10.172 -15.469 1 84.69 197 SER A N 1
ATOM 1522 C CA . SER A 1 197 ? -27.719 -11.312 -16.203 1 84.69 197 SER A CA 1
ATOM 1523 C C . SER A 1 197 ? -26.609 -12.18 -16.766 1 84.69 197 SER A C 1
ATOM 1525 O O . SER A 1 197 ? -26.703 -13.414 -16.781 1 84.69 197 SER A O 1
ATOM 1527 N N . ARG A 1 198 ? -25.594 -11.531 -17.156 1 83 198 ARG A N 1
ATOM 1528 C CA . ARG A 1 198 ? -24.453 -12.281 -17.703 1 83 198 ARG A CA 1
ATOM 1529 C C . ARG A 1 198 ? -23.656 -12.93 -16.578 1 83 198 ARG A C 1
ATOM 1531 O O . ARG A 1 198 ? -23.094 -14.016 -16.766 1 83 198 ARG A O 1
ATOM 1538 N N . LEU A 1 199 ? -23.672 -12.266 -15.516 1 82.44 199 LEU A N 1
ATOM 1539 C CA . LEU A 1 199 ? -22.938 -12.797 -14.375 1 82.44 199 LEU A CA 1
ATOM 1540 C C . LEU A 1 199 ? -23.625 -14.031 -13.797 1 82.44 199 LEU A C 1
ATOM 1542 O O . LEU A 1 199 ? -22.969 -14.914 -13.25 1 82.44 199 LEU A O 1
ATOM 1546 N N . ASP A 1 200 ? -24.828 -14.055 -13.875 1 78.12 200 ASP A N 1
ATOM 1547 C CA . ASP A 1 200 ? -25.562 -15.195 -13.344 1 78.12 200 ASP A CA 1
ATOM 1548 C C . ASP A 1 200 ? -25.125 -16.5 -14.008 1 78.12 200 ASP A C 1
ATOM 1550 O O . ASP A 1 200 ? -25.141 -17.562 -13.383 1 78.12 200 ASP A O 1
ATOM 1554 N N . ASP A 1 201 ? -24.594 -16.328 -15.164 1 73.31 201 ASP A N 1
ATOM 1555 C CA . ASP A 1 201 ? -24.141 -17.5 -15.914 1 73.31 201 ASP A CA 1
ATOM 1556 C C . ASP A 1 201 ? -22.75 -17.922 -15.469 1 73.31 201 ASP A C 1
ATOM 1558 O O . ASP A 1 201 ? -22.344 -19.078 -15.688 1 73.31 201 ASP A O 1
ATOM 1562 N N . ILE A 1 202 ? -22.094 -16.953 -14.977 1 76.12 202 ILE A N 1
ATOM 1563 C CA . ILE A 1 202 ? -20.688 -17.25 -14.797 1 76.12 202 ILE A CA 1
ATOM 1564 C C . ILE A 1 202 ? -20.344 -17.234 -13.305 1 76.12 202 ILE A C 1
ATOM 1566 O O . ILE A 1 202 ? -19.25 -17.641 -12.906 1 76.12 202 ILE A O 1
ATOM 1570 N N . ILE A 1 203 ? -21.25 -16.891 -12.484 1 77.19 203 ILE A N 1
ATOM 1571 C CA . ILE A 1 203 ? -21 -16.625 -11.078 1 77.19 203 ILE A CA 1
ATOM 1572 C C . ILE A 1 203 ? -20.562 -17.906 -10.375 1 77.19 203 ILE A C 1
ATOM 1574 O O . ILE A 1 203 ? -19.75 -17.875 -9.461 1 77.19 203 ILE A O 1
ATOM 1578 N N . GLN A 1 204 ? -21.094 -18.938 -10.789 1 72.5 204 GLN A N 1
ATOM 1579 C CA . GLN A 1 204 ? -20.75 -20.203 -10.156 1 72.5 204 GLN A CA 1
ATOM 1580 C C . GLN A 1 204 ? -19.266 -20.516 -10.336 1 72.5 204 GLN A C 1
ATOM 1582 O O . GLN A 1 204 ? -18.594 -20.984 -9.406 1 72.5 204 GLN A O 1
ATOM 1587 N N . ASP A 1 205 ? -18.812 -20.25 -11.453 1 72.69 205 ASP A N 1
ATOM 1588 C CA . ASP A 1 205 ? -17.406 -20.484 -11.742 1 72.69 205 ASP A CA 1
ATOM 1589 C C . ASP A 1 205 ? -16.516 -19.562 -10.922 1 72.69 205 ASP A C 1
ATOM 1591 O O . ASP A 1 205 ? -15.461 -19.969 -10.422 1 72.69 205 ASP A O 1
ATOM 1595 N N . ILE A 1 206 ? -17 -18.359 -10.797 1 74.44 206 ILE A N 1
ATOM 1596 C CA . ILE A 1 206 ? -16.234 -17.375 -10.039 1 74.44 206 ILE A CA 1
ATOM 1597 C C . ILE A 1 206 ? -16.234 -17.75 -8.562 1 74.44 206 ILE A C 1
ATOM 1599 O O . ILE A 1 206 ? -15.195 -17.703 -7.898 1 74.44 206 ILE A O 1
ATOM 1603 N N . SER A 1 207 ? -17.297 -18.219 -8.164 1 72.88 207 SER A N 1
ATOM 1604 C CA . SER A 1 207 ? -17.453 -18.516 -6.746 1 72.88 207 SER A CA 1
ATOM 1605 C C . SER A 1 207 ? -16.656 -19.766 -6.363 1 72.88 207 SER A C 1
ATOM 1607 O O . SER A 1 207 ? -16.234 -19.906 -5.211 1 72.88 207 SER A O 1
ATOM 1609 N N . GLU A 1 208 ? -16.484 -20.578 -7.285 1 71.12 208 GLU A N 1
ATOM 1610 C CA . GLU A 1 208 ? -15.672 -21.766 -7.031 1 71.12 208 GLU A CA 1
ATOM 1611 C C . GLU A 1 208 ? -14.203 -21.406 -6.848 1 71.12 208 GLU A C 1
ATOM 1613 O O . GLU A 1 208 ? -13.461 -22.094 -6.148 1 71.12 208 GLU A O 1
ATOM 1618 N N . MET A 1 209 ? -13.969 -20.359 -7.461 1 72.62 209 MET A N 1
ATOM 1619 C CA . MET A 1 209 ? -12.586 -19.922 -7.359 1 72.62 209 MET A CA 1
ATOM 1620 C C . MET A 1 209 ? -12.398 -18.953 -6.199 1 72.62 209 MET A C 1
ATOM 1622 O O . MET A 1 209 ? -11.375 -18.984 -5.508 1 72.62 209 MET A O 1
ATOM 1626 N N . TYR A 1 210 ? -13.422 -18.109 -6.145 1 73 210 TYR A N 1
ATOM 1627 C CA . TYR A 1 210 ? -13.391 -17.078 -5.117 1 73 210 TYR A CA 1
ATOM 1628 C C . TYR A 1 210 ? -14.672 -17.078 -4.297 1 73 210 TYR A C 1
ATOM 1630 O O . TYR A 1 210 ? -15.602 -16.328 -4.582 1 73 210 TYR A O 1
ATOM 1638 N N . PRO A 1 211 ? -14.648 -17.844 -3.314 1 66.31 211 PRO A N 1
ATOM 1639 C CA . PRO A 1 211 ? -15.883 -17.984 -2.543 1 66.31 211 PRO A CA 1
ATOM 1640 C C . PRO A 1 211 ? -16.328 -16.672 -1.875 1 66.31 211 PRO A C 1
ATOM 1642 O O . PRO A 1 211 ? -17.344 -16.656 -1.175 1 66.31 211 PRO A O 1
ATOM 1645 N N . VAL A 1 212 ? -15.773 -15.609 -2.215 1 66.94 212 VAL A N 1
ATOM 1646 C CA . VAL A 1 212 ? -16.078 -14.32 -1.602 1 66.94 212 VAL A CA 1
ATOM 1647 C C . VAL A 1 212 ? -17.172 -13.617 -2.393 1 66.94 212 VAL A C 1
ATOM 1649 O O . VAL A 1 212 ? -17.891 -12.773 -1.852 1 66.94 212 VAL A O 1
ATOM 1652 N N . LEU A 1 213 ? -17.359 -14.07 -3.535 1 70.5 213 LEU A N 1
ATOM 1653 C CA . LEU A 1 213 ? -18.266 -13.32 -4.402 1 70.5 213 LEU A CA 1
ATOM 1654 C C . LEU A 1 213 ? -19.484 -14.164 -4.758 1 70.5 213 LEU A C 1
ATOM 1656 O O . LEU A 1 213 ? -19.359 -15.266 -5.293 1 70.5 213 LEU A O 1
ATOM 1660 N N . ASP A 1 214 ? -20.562 -13.836 -4.254 1 74.75 214 ASP A N 1
ATOM 1661 C CA . ASP A 1 214 ? -21.812 -14.484 -4.637 1 74.75 214 ASP A CA 1
ATOM 1662 C C . ASP A 1 214 ? -22.703 -13.531 -5.418 1 74.75 214 ASP A C 1
ATOM 1664 O O . ASP A 1 214 ? -22.422 -12.344 -5.523 1 74.75 214 ASP A O 1
ATOM 1668 N N . MET A 1 215 ? -23.797 -14.141 -5.914 1 77 215 MET A N 1
ATOM 1669 C CA . MET A 1 215 ? -24.672 -13.359 -6.781 1 77 215 MET A CA 1
ATOM 1670 C C . MET A 1 215 ? -25.359 -12.25 -5.996 1 77 215 MET A C 1
ATOM 1672 O O . MET A 1 215 ? -25.547 -11.141 -6.508 1 77 215 MET A O 1
ATOM 1676 N N . SER A 1 216 ? -25.688 -12.57 -4.836 1 77.75 216 SER A N 1
ATOM 1677 C CA . SER A 1 216 ? -26.344 -11.555 -4.012 1 77.75 216 SER A CA 1
ATOM 1678 C C . SER A 1 216 ? -25.406 -10.391 -3.723 1 77.75 216 SER A C 1
ATOM 1680 O O . SER A 1 216 ? -25.828 -9.234 -3.701 1 77.75 216 SER A O 1
ATOM 1682 N N . HIS A 1 217 ? -24.203 -10.766 -3.562 1 79.81 217 HIS A N 1
ATOM 1683 C CA . HIS A 1 217 ? -23.203 -9.734 -3.314 1 79.81 217 HIS A CA 1
ATOM 1684 C C . HIS A 1 217 ? -23 -8.867 -4.551 1 79.81 217 HIS A C 1
ATOM 1686 O O . HIS A 1 217 ? -22.953 -7.641 -4.453 1 79.81 217 HIS A O 1
ATOM 1692 N N . PHE A 1 218 ? -22.984 -9.438 -5.684 1 83 218 PHE A N 1
ATOM 1693 C CA . PHE A 1 218 ? -22.797 -8.695 -6.922 1 83 218 PHE A CA 1
ATOM 1694 C C . PHE A 1 218 ? -23.984 -7.797 -7.207 1 83 218 PHE A C 1
ATOM 1696 O O . PHE A 1 218 ? -23.828 -6.691 -7.73 1 83 218 PHE A O 1
ATOM 1703 N N . GLN A 1 219 ? -25.109 -8.312 -6.855 1 85.25 219 GLN A N 1
ATOM 1704 C CA . GLN A 1 219 ? -26.312 -7.504 -7.035 1 85.25 219 GLN A CA 1
ATOM 1705 C C . GLN A 1 219 ? -26.25 -6.238 -6.184 1 85.25 219 GLN A C 1
ATOM 1707 O O . GLN A 1 219 ? -26.609 -5.156 -6.645 1 85.25 219 GLN A O 1
ATOM 1712 N N . GLU A 1 220 ? -25.781 -6.434 -5.039 1 82.94 220 GLU A N 1
ATOM 1713 C CA . GLU A 1 220 ? -25.656 -5.285 -4.148 1 82.94 220 GLU A CA 1
ATOM 1714 C C . GLU A 1 220 ? -24.609 -4.301 -4.664 1 82.94 220 GLU A C 1
ATOM 1716 O O . GLU A 1 220 ? -24.797 -3.086 -4.59 1 82.94 220 GLU A O 1
ATOM 1721 N N . LEU A 1 221 ? -23.562 -4.828 -5.18 1 85.94 221 LEU A N 1
ATOM 1722 C CA . LEU A 1 221 ? -22.453 -3.994 -5.617 1 85.94 221 LEU A CA 1
ATOM 1723 C C . LEU A 1 221 ? -22.797 -3.246 -6.898 1 85.94 221 LEU A C 1
ATOM 1725 O O . LEU A 1 221 ? -22.375 -2.105 -7.094 1 85.94 221 LEU A O 1
ATOM 1729 N N . LEU A 1 222 ? -23.625 -3.855 -7.734 1 90.69 222 LEU A N 1
ATOM 1730 C CA . LEU A 1 222 ? -23.828 -3.316 -9.07 1 90.69 222 LEU A CA 1
ATOM 1731 C C . LEU A 1 222 ? -25.078 -2.453 -9.133 1 90.69 222 LEU A C 1
ATOM 1733 O O . LEU A 1 222 ? -25.219 -1.621 -10.031 1 90.69 222 LEU A O 1
ATOM 1737 N N . THR A 1 223 ? -25.938 -2.615 -8.164 1 90.19 223 THR A N 1
ATOM 1738 C CA . THR A 1 223 ? -27.188 -1.867 -8.188 1 90.19 223 THR A CA 1
ATOM 1739 C C . THR A 1 223 ? -26.953 -0.415 -7.781 1 90.19 223 THR A C 1
ATOM 1741 O O . THR A 1 223 ? -26.469 -0.144 -6.684 1 90.19 223 THR A O 1
ATOM 1744 N N . PRO A 1 224 ? -27.312 0.448 -8.672 1 90.75 224 PRO A N 1
ATOM 1745 C CA . PRO A 1 224 ? -27.109 1.862 -8.344 1 90.75 224 PRO A CA 1
ATOM 1746 C C . PRO A 1 224 ? -28 2.326 -7.188 1 90.75 224 PRO A C 1
ATOM 1748 O O . PRO A 1 224 ? -29.141 1.892 -7.07 1 90.75 224 PRO A O 1
ATOM 1751 N N . ARG A 1 225 ? -27.469 3.262 -6.402 1 88.12 225 ARG A N 1
ATOM 1752 C CA . ARG A 1 225 ? -28.203 3.887 -5.305 1 88.12 225 ARG A CA 1
ATOM 1753 C C . ARG A 1 225 ? -28.406 5.375 -5.566 1 88.12 225 ARG A C 1
ATOM 1755 O O . ARG A 1 225 ? -27.625 6 -6.285 1 88.12 225 ARG A O 1
ATOM 1762 N N . GLU A 1 226 ? -29.328 5.949 -4.969 1 88.19 226 GLU A N 1
ATOM 1763 C CA . GLU A 1 226 ? -29.625 7.367 -5.141 1 88.19 226 GLU A CA 1
ATOM 1764 C C . GLU A 1 226 ? -28.547 8.242 -4.516 1 88.19 226 GLU A C 1
ATOM 1766 O O . GLU A 1 226 ? -28.25 9.328 -5.012 1 88.19 226 GLU A O 1
ATOM 1771 N N . SER A 1 227 ? -27.938 7.742 -3.541 1 83.88 227 SER A N 1
ATOM 1772 C CA . SER A 1 227 ? -26.922 8.5 -2.812 1 83.88 227 SER A CA 1
ATOM 1773 C C . SER A 1 227 ? -25.562 8.398 -3.49 1 83.88 227 SER A C 1
ATOM 1775 O O . SER A 1 227 ? -24.578 8.984 -3.023 1 83.88 227 SER A O 1
ATOM 1777 N N . ASP A 1 228 ? -25.484 7.77 -4.609 1 87.81 228 ASP A N 1
ATOM 1778 C CA . ASP A 1 228 ? -24.188 7.547 -5.262 1 87.81 228 ASP A CA 1
ATOM 1779 C C . ASP A 1 228 ? -23.594 8.859 -5.77 1 87.81 228 ASP A C 1
ATOM 1781 O O . ASP A 1 228 ? -24.281 9.633 -6.438 1 87.81 228 ASP A O 1
ATOM 1785 N N . ASN A 1 229 ? -22.391 9.102 -5.355 1 85.62 229 ASN A N 1
ATOM 1786 C CA . ASN A 1 229 ? -21.656 10.195 -5.969 1 85.62 229 ASN A CA 1
ATOM 1787 C C . ASN A 1 229 ? -20.906 9.734 -7.215 1 85.62 229 ASN A C 1
ATOM 1789 O O . ASN A 1 229 ? -21.094 8.602 -7.676 1 85.62 229 ASN A O 1
ATOM 1793 N N . ASP A 1 230 ? -20.094 10.586 -7.805 1 85.75 230 ASP A N 1
ATOM 1794 C CA . ASP A 1 230 ? -19.391 10.281 -9.047 1 85.75 230 ASP A CA 1
ATOM 1795 C C . ASP A 1 230 ? -18.406 9.133 -8.852 1 85.75 230 ASP A C 1
ATOM 1797 O O . ASP A 1 230 ? -18.219 8.312 -9.742 1 85.75 230 ASP A O 1
ATOM 1801 N N . VAL A 1 231 ? -17.766 9.109 -7.742 1 89.25 231 VAL A N 1
ATOM 1802 C CA . VAL A 1 231 ? -16.797 8.055 -7.473 1 89.25 231 VAL A CA 1
ATOM 1803 C C . VAL A 1 231 ? -17.516 6.715 -7.328 1 89.25 231 VAL A C 1
ATOM 1805 O O . VAL A 1 231 ? -17.031 5.684 -7.801 1 89.25 231 VAL A O 1
ATOM 1808 N N . ASP A 1 232 ? -18.672 6.719 -6.742 1 91.19 232 ASP A N 1
ATOM 1809 C CA . ASP A 1 232 ? -19.469 5.5 -6.586 1 91.19 232 ASP A CA 1
ATOM 1810 C C . ASP A 1 232 ? -19.906 4.961 -7.938 1 91.19 232 ASP A C 1
ATOM 1812 O O . ASP A 1 232 ? -19.875 3.752 -8.18 1 91.19 232 ASP A O 1
ATOM 1816 N N . LYS A 1 233 ? -20.359 5.84 -8.711 1 91.56 233 LYS A N 1
ATOM 1817 C CA . LYS A 1 233 ? -20.812 5.438 -10.039 1 91.56 233 LYS A CA 1
ATOM 1818 C C . LYS A 1 233 ? -19.672 4.809 -10.836 1 91.56 233 LYS A C 1
ATOM 1820 O O . LYS A 1 233 ? -19.875 3.801 -11.516 1 91.56 233 LYS A O 1
ATOM 1825 N N . SER A 1 234 ? -18.531 5.457 -10.766 1 92.44 234 SER A N 1
ATOM 1826 C CA . SER A 1 234 ? -17.375 4.918 -11.453 1 92.44 234 SER A CA 1
ATOM 1827 C C . SER A 1 234 ? -16.953 3.576 -10.867 1 92.44 234 SER A C 1
ATOM 1829 O O . SER A 1 234 ? -16.484 2.691 -11.594 1 92.44 234 SER A O 1
ATOM 1831 N N . ALA A 1 235 ? -17.062 3.459 -9.562 1 94.31 235 ALA A N 1
ATOM 1832 C CA . ALA A 1 235 ? -16.734 2.195 -8.914 1 94.31 235 ALA A CA 1
ATOM 1833 C C . ALA A 1 235 ? -17.656 1.076 -9.391 1 94.31 235 ALA A C 1
ATOM 1835 O O . ALA A 1 235 ? -17.203 -0.045 -9.641 1 94.31 235 ALA A O 1
ATOM 1836 N N . ARG A 1 236 ? -18.922 1.312 -9.523 1 94.56 236 ARG A N 1
ATOM 1837 C CA . ARG A 1 236 ? -19.875 0.312 -9.992 1 94.56 236 ARG A CA 1
ATOM 1838 C C . ARG A 1 236 ? -19.594 -0.079 -11.438 1 94.56 236 ARG A C 1
ATOM 1840 O O . ARG A 1 236 ? -19.734 -1.248 -11.812 1 94.56 236 ARG A O 1
ATOM 1847 N N . LEU A 1 237 ? -19.297 0.903 -12.203 1 94.06 237 LEU A N 1
ATOM 1848 C CA . LEU A 1 237 ? -18.906 0.62 -13.578 1 94.06 237 LEU A CA 1
ATOM 1849 C C . LEU A 1 237 ? -17.672 -0.28 -13.609 1 94.06 237 LEU A C 1
ATOM 1851 O O . LEU A 1 237 ? -17.609 -1.217 -14.406 1 94.06 237 LEU A O 1
ATOM 1855 N N . ALA A 1 238 ? -16.688 0.067 -12.805 1 95.75 238 ALA A N 1
ATOM 1856 C CA . ALA A 1 238 ? -15.461 -0.721 -12.719 1 95.75 238 ALA A CA 1
ATOM 1857 C C . ALA A 1 238 ? -15.75 -2.145 -12.258 1 95.75 238 ALA A C 1
ATOM 1859 O O . ALA A 1 238 ? -15.164 -3.102 -12.758 1 95.75 238 ALA A O 1
ATOM 1860 N N . ILE A 1 239 ? -16.656 -2.299 -11.289 1 94.5 239 ILE A N 1
ATOM 1861 C CA . ILE A 1 239 ? -17.047 -3.617 -10.797 1 94.5 239 ILE A CA 1
ATOM 1862 C C . ILE A 1 239 ? -17.672 -4.426 -11.93 1 94.5 239 ILE A C 1
ATOM 1864 O O . ILE A 1 239 ? -17.375 -5.605 -12.102 1 94.5 239 ILE A O 1
ATOM 1868 N N . GLY A 1 240 ? -18.516 -3.773 -12.688 1 92.81 240 GLY A N 1
ATOM 1869 C CA . GLY A 1 240 ? -19.125 -4.441 -13.828 1 92.81 240 GLY A CA 1
ATOM 1870 C C . GLY A 1 240 ? -18.109 -4.914 -14.852 1 92.81 240 GLY A C 1
ATOM 1871 O O . GLY A 1 240 ? -18.125 -6.082 -15.25 1 92.81 240 GLY A O 1
ATOM 1872 N N . ASN A 1 241 ? -17.234 -4.055 -15.242 1 93.94 241 ASN A N 1
ATOM 1873 C CA . ASN A 1 241 ? -16.219 -4.391 -16.219 1 93.94 241 ASN A CA 1
ATOM 1874 C C . ASN A 1 241 ? -15.266 -5.465 -15.703 1 93.94 241 ASN A C 1
ATOM 1876 O O . ASN A 1 241 ? -14.93 -6.406 -16.422 1 93.94 241 ASN A O 1
ATOM 1880 N N . ALA A 1 242 ? -14.82 -5.277 -14.492 1 94.88 242 ALA A N 1
ATOM 1881 C CA . ALA A 1 242 ? -13.891 -6.238 -13.906 1 94.88 242 ALA A CA 1
ATOM 1882 C C . ALA A 1 242 ? -14.539 -7.613 -13.766 1 94.88 242 ALA A C 1
ATOM 1884 O O . ALA A 1 242 ? -13.891 -8.641 -13.977 1 94.88 242 ALA A O 1
ATOM 1885 N N . SER A 1 243 ? -15.805 -7.613 -13.367 1 91.5 243 SER A N 1
ATOM 1886 C CA . SER A 1 243 ? -16.516 -8.875 -13.219 1 91.5 243 SER A CA 1
ATOM 1887 C C . SER A 1 243 ? -16.688 -9.578 -14.562 1 91.5 243 SER A C 1
ATOM 1889 O O . SER A 1 243 ? -16.594 -10.805 -14.648 1 91.5 243 SER A O 1
ATOM 1891 N N . LEU A 1 244 ? -16.938 -8.859 -15.555 1 89.88 244 LEU A N 1
ATOM 1892 C CA . LEU A 1 244 ? -17.047 -9.445 -16.891 1 89.88 244 LEU A CA 1
ATOM 1893 C C . LEU A 1 244 ? -15.711 -9.984 -17.359 1 89.88 244 LEU A C 1
ATOM 1895 O O . LEU A 1 244 ? -15.641 -11.062 -17.953 1 89.88 244 LEU A O 1
ATOM 1899 N N . ALA A 1 245 ? -14.672 -9.188 -17.125 1 92.5 245 ALA A N 1
ATOM 1900 C CA . ALA A 1 245 ? -13.336 -9.664 -17.469 1 92.5 245 ALA A CA 1
ATOM 1901 C C . ALA A 1 245 ? -13.031 -10.992 -16.766 1 92.5 245 ALA A C 1
ATOM 1903 O O . ALA A 1 245 ? -12.57 -11.938 -17.406 1 92.5 245 ALA A O 1
ATOM 1904 N N . LEU A 1 246 ? -13.289 -11.062 -15.5 1 90.5 246 LEU A N 1
ATOM 1905 C CA . LEU A 1 246 ? -13.055 -12.266 -14.711 1 90.5 246 LEU A CA 1
ATOM 1906 C C . LEU A 1 246 ? -13.93 -13.414 -15.188 1 90.5 246 LEU A C 1
ATOM 1908 O O . LEU A 1 246 ? -13.469 -14.555 -15.273 1 90.5 246 LEU A O 1
ATOM 1912 N N . GLY A 1 247 ? -15.164 -13.117 -15.492 1 85.69 247 GLY A N 1
ATOM 1913 C CA . GLY A 1 247 ? -16.078 -14.133 -15.992 1 85.69 247 GLY A CA 1
ATOM 1914 C C . GLY A 1 247 ? -15.617 -14.75 -17.297 1 85.69 247 GLY A C 1
ATOM 1915 O O . GLY A 1 247 ? -15.664 -15.969 -17.469 1 85.69 247 GLY A O 1
ATOM 1916 N N . ILE A 1 248 ? -15.141 -13.953 -18.188 1 85.31 248 ILE A N 1
ATOM 1917 C CA . ILE A 1 248 ? -14.641 -14.445 -19.469 1 85.31 248 ILE A CA 1
ATOM 1918 C C . ILE A 1 248 ? -13.422 -15.344 -19.234 1 85.31 248 ILE A C 1
ATOM 1920 O O . ILE A 1 248 ? -13.312 -16.422 -19.828 1 85.31 248 ILE A O 1
ATOM 1924 N N . GLN A 1 249 ? -12.594 -14.938 -18.375 1 87.44 249 GLN A N 1
ATOM 1925 C CA . GLN A 1 249 ? -11.383 -15.695 -18.094 1 87.44 249 GLN A CA 1
ATOM 1926 C C . GLN A 1 249 ? -11.719 -17.062 -17.5 1 87.44 249 GLN A C 1
ATOM 1928 O O . GLN A 1 249 ? -11.078 -18.062 -17.828 1 87.44 249 GLN A O 1
ATOM 1933 N N . CYS A 1 250 ? -12.719 -17.109 -16.656 1 81.62 250 CYS A N 1
ATOM 1934 C CA . CYS A 1 250 ? -13.062 -18.344 -15.945 1 81.62 250 CYS A CA 1
ATOM 1935 C C . CYS A 1 250 ? -13.859 -19.281 -16.828 1 81.62 250 CYS A C 1
ATOM 1937 O O . CYS A 1 250 ? -13.758 -20.5 -16.703 1 81.62 250 CYS A O 1
ATOM 1939 N N . LYS A 1 251 ? -14.578 -18.766 -17.703 1 78.94 251 LYS A N 1
ATOM 1940 C CA . LYS A 1 251 ? -15.508 -19.594 -18.469 1 78.94 251 LYS A CA 1
ATOM 1941 C C . LYS A 1 251 ? -14.891 -20.031 -19.797 1 78.94 251 LYS A C 1
ATOM 1943 O O . LYS A 1 251 ? -15.336 -21 -20.406 1 78.94 251 LYS A O 1
ATOM 1948 N N . THR A 1 252 ? -13.961 -19.375 -20.234 1 77.75 252 THR A N 1
ATOM 1949 C CA . THR A 1 252 ? -13.375 -19.672 -21.531 1 77.75 252 THR A CA 1
ATOM 1950 C C . THR A 1 252 ? -12.758 -21.062 -21.547 1 77.75 252 THR A C 1
ATOM 1952 O O . THR A 1 252 ? -12.008 -21.422 -20.641 1 77.75 252 THR A O 1
ATOM 1955 N N . ALA A 1 253 ? -13.188 -21.766 -22.578 1 73.06 253 ALA A N 1
ATOM 1956 C CA . ALA A 1 253 ? -12.617 -23.094 -22.797 1 73.06 253 ALA A CA 1
ATOM 1957 C C . ALA A 1 253 ? -11.133 -23 -23.125 1 73.06 253 ALA A C 1
ATOM 1959 O O . ALA A 1 253 ? -10.648 -21.953 -23.562 1 73.06 253 ALA A O 1
ATOM 1960 N N . ASN A 1 254 ? -10.508 -24.078 -22.938 1 77.25 254 ASN A N 1
ATOM 1961 C CA . ASN A 1 254 ? -9.062 -24.109 -23.156 1 77.25 254 ASN A CA 1
ATOM 1962 C C . ASN A 1 254 ? -8.711 -23.797 -24.609 1 77.25 254 ASN A C 1
ATOM 1964 O O . ASN A 1 254 ? -7.762 -23.062 -24.875 1 77.25 254 ASN A O 1
ATOM 1968 N N . SER A 1 255 ? -9.477 -24.219 -25.578 1 75.81 255 SER A N 1
ATOM 1969 C CA . SER A 1 255 ? -9.203 -24.031 -27 1 75.81 255 SER A CA 1
ATOM 1970 C C . SER A 1 255 ? -9.484 -22.594 -27.438 1 75.81 255 SER A C 1
ATOM 1972 O O . SER A 1 255 ? -8.891 -22.109 -28.391 1 75.81 255 SER A O 1
ATOM 1974 N N . ALA A 1 256 ? -10.328 -21.953 -26.672 1 76.69 256 ALA A N 1
ATOM 1975 C CA . ALA A 1 256 ? -10.75 -20.609 -27.062 1 76.69 256 ALA A CA 1
ATOM 1976 C C . ALA A 1 256 ? -10.062 -19.547 -26.203 1 76.69 256 ALA A C 1
ATOM 1978 O O . ALA A 1 256 ? -10.328 -18.359 -26.359 1 76.69 256 ALA A O 1
ATOM 1979 N N . PHE A 1 257 ? -9.188 -19.938 -25.453 1 81.44 257 PHE A N 1
ATOM 1980 C CA . PHE A 1 257 ? -8.617 -19.031 -24.453 1 81.44 257 PHE A CA 1
ATOM 1981 C C . PHE A 1 257 ? -7.848 -17.906 -25.141 1 81.44 257 PHE A C 1
ATOM 1983 O O . PHE A 1 257 ? -8.023 -16.734 -24.797 1 81.44 257 PHE A O 1
ATOM 1990 N N . ALA A 1 258 ? -7.043 -18.156 -26.109 1 78.81 258 ALA A N 1
ATOM 1991 C CA . ALA A 1 258 ? -6.238 -17.141 -26.797 1 78.81 258 ALA A CA 1
ATOM 1992 C C . ALA A 1 258 ? -7.121 -16.188 -27.594 1 78.81 258 ALA A C 1
ATOM 1994 O O . ALA A 1 258 ? -6.812 -15 -27.719 1 78.81 258 ALA A O 1
ATOM 1995 N N . ASP A 1 259 ? -8.242 -16.672 -28 1 80.81 259 ASP A N 1
ATOM 1996 C CA . ASP A 1 259 ? -9.117 -15.883 -28.859 1 80.81 259 ASP A CA 1
ATOM 1997 C C . ASP A 1 259 ? -9.984 -14.93 -28.047 1 80.81 259 ASP A C 1
ATOM 1999 O O . ASP A 1 259 ? -10.336 -13.844 -28.5 1 80.81 259 ASP A O 1
ATOM 2003 N N . LEU A 1 260 ? -10.312 -15.375 -26.859 1 83.88 260 LEU A N 1
ATOM 2004 C CA . LEU A 1 260 ? -11.242 -14.586 -26.062 1 83.88 260 LEU A CA 1
ATOM 2005 C C . LEU A 1 260 ? -10.492 -13.711 -25.062 1 83.88 260 LEU A C 1
ATOM 2007 O O . LEU A 1 260 ? -11.07 -12.797 -24.469 1 83.88 260 LEU A O 1
ATOM 2011 N N . SER A 1 261 ? -9.227 -13.914 -24.984 1 87 261 SER A N 1
ATOM 2012 C CA . SER A 1 261 ? -8.422 -13.188 -24 1 87 261 SER A CA 1
ATOM 2013 C C . SER A 1 261 ? -8.43 -11.688 -24.297 1 87 261 SER A C 1
ATOM 2015 O O . SER A 1 261 ? -8.508 -10.875 -23.375 1 87 261 SER A O 1
ATOM 2017 N N . PRO A 1 262 ? -8.406 -11.273 -25.547 1 87.5 262 PRO A N 1
ATOM 2018 C CA . PRO A 1 262 ? -8.438 -9.828 -25.812 1 87.5 262 PRO A CA 1
ATOM 2019 C C . PRO A 1 262 ? -9.711 -9.156 -25.297 1 87.5 262 PRO A C 1
ATOM 2021 O O . PRO A 1 262 ? -9.664 -8.023 -24.828 1 87.5 262 PRO A O 1
ATOM 2024 N N . ALA A 1 263 ? -10.789 -9.883 -25.375 1 88.12 263 ALA A N 1
ATOM 2025 C CA . ALA A 1 263 ? -12.039 -9.328 -24.859 1 88.12 263 ALA A CA 1
ATOM 2026 C C . ALA A 1 263 ? -11.984 -9.172 -23.344 1 88.12 263 ALA A C 1
ATOM 2028 O O . ALA A 1 263 ? -12.438 -8.156 -22.797 1 88.12 263 ALA A O 1
ATOM 2029 N N . ALA A 1 264 ? -11.508 -10.18 -22.672 1 91.12 264 ALA A N 1
ATOM 2030 C CA . ALA A 1 264 ? -11.367 -10.094 -21.219 1 91.12 264 ALA A CA 1
ATOM 2031 C C . ALA A 1 264 ? -10.484 -8.922 -20.812 1 91.12 264 ALA A C 1
ATOM 2033 O O . ALA A 1 264 ? -10.82 -8.164 -19.906 1 91.12 264 ALA A O 1
ATOM 2034 N N . TRP A 1 265 ? -9.414 -8.719 -21.547 1 93.56 265 TRP A N 1
ATOM 2035 C CA . TRP A 1 265 ? -8.469 -7.652 -21.234 1 93.56 265 TRP A CA 1
ATOM 2036 C C . TRP A 1 265 ? -9.07 -6.285 -21.547 1 93.56 265 TRP A C 1
ATOM 2038 O O . TRP A 1 265 ? -8.766 -5.305 -20.859 1 93.56 265 TRP A O 1
ATOM 2048 N N . ALA A 1 266 ? -9.898 -6.227 -22.531 1 93.06 266 ALA A N 1
ATOM 2049 C CA . ALA A 1 266 ? -10.555 -4.961 -22.828 1 93.06 266 ALA A CA 1
ATOM 2050 C C . ALA A 1 266 ? -11.438 -4.512 -21.672 1 93.06 266 ALA A C 1
ATOM 2052 O O . ALA A 1 266 ? -11.422 -3.344 -21.281 1 93.06 266 ALA A O 1
ATOM 2053 N N . TYR A 1 267 ? -12.203 -5.426 -21.141 1 93.5 267 TYR A N 1
ATOM 2054 C CA . TYR A 1 267 ? -13.031 -5.117 -19.984 1 93.5 267 TYR A CA 1
ATOM 2055 C C . TYR A 1 267 ? -12.172 -4.773 -18.766 1 93.5 267 TYR A C 1
ATOM 2057 O O . TYR A 1 267 ? -12.484 -3.85 -18.016 1 93.5 267 TYR A O 1
ATOM 2065 N N . PHE A 1 268 ? -11.078 -5.512 -18.641 1 96.56 268 PHE A N 1
ATOM 2066 C CA . PHE A 1 268 ? -10.172 -5.223 -17.547 1 96.56 268 PHE A CA 1
ATOM 2067 C C . PHE A 1 268 ? -9.578 -3.824 -17.672 1 96.56 268 PHE A C 1
ATOM 2069 O O . PHE A 1 268 ? -9.523 -3.072 -16.703 1 96.56 268 PHE A O 1
ATOM 2076 N N . LYS A 1 269 ? -9.109 -3.471 -18.828 1 95.81 269 LYS A N 1
ATOM 2077 C CA . LYS A 1 269 ? -8.5 -2.164 -19.078 1 95.81 269 LYS A CA 1
ATOM 2078 C C . LYS A 1 269 ? -9.5 -1.039 -18.797 1 95.81 269 LYS A C 1
ATOM 2080 O O . LYS A 1 269 ? -9.125 0.01 -18.266 1 95.81 269 LYS A O 1
ATOM 2085 N N . SER A 1 270 ? -10.75 -1.256 -19.141 1 95 270 SER A N 1
ATOM 2086 C CA . SER A 1 270 ? -11.781 -0.263 -18.859 1 95 270 SER A CA 1
ATOM 2087 C C . SER A 1 270 ? -11.969 -0.084 -17.359 1 95 270 SER A C 1
ATOM 2089 O O . SER A 1 270 ? -12.172 1.034 -16.875 1 95 270 SER A O 1
ATOM 2091 N N . ALA A 1 271 ? -11.969 -1.145 -16.625 1 96.75 271 ALA A N 1
ATOM 2092 C CA . ALA A 1 271 ? -12.062 -1.065 -15.172 1 96.75 271 ALA A CA 1
ATOM 2093 C C . ALA A 1 271 ? -10.82 -0.394 -14.586 1 96.75 271 ALA A C 1
ATOM 2095 O O . ALA A 1 271 ? -10.938 0.486 -13.727 1 96.75 271 ALA A O 1
ATOM 2096 N N . PHE A 1 272 ? -9.664 -0.779 -15.094 1 96.94 272 PHE A N 1
ATOM 2097 C CA . PHE A 1 272 ? -8.391 -0.294 -14.578 1 96.94 272 PHE A CA 1
ATOM 2098 C C . PHE A 1 272 ? -8.273 1.214 -14.758 1 96.94 272 PHE A C 1
ATOM 2100 O O . PHE A 1 272 ? -7.668 1.898 -13.93 1 96.94 272 PHE A O 1
ATOM 2107 N N . SER A 1 273 ? -8.812 1.69 -15.789 1 95.06 273 SER A N 1
ATOM 2108 C CA . SER A 1 273 ? -8.742 3.115 -16.094 1 95.06 273 SER A CA 1
ATOM 2109 C C . SER A 1 273 ? -9.312 3.953 -14.953 1 95.06 273 SER A C 1
ATOM 2111 O O . SER A 1 273 ? -8.953 5.121 -14.789 1 95.06 273 SER A O 1
ATOM 2113 N N . THR A 1 274 ? -10.156 3.412 -14.133 1 95.25 274 THR A N 1
ATOM 2114 C CA . THR A 1 274 ? -10.828 4.145 -13.062 1 95.25 274 THR A CA 1
ATOM 2115 C C . THR A 1 274 ? -10.031 4.07 -11.766 1 95.25 274 THR A C 1
ATOM 2117 O O . THR A 1 274 ? -10.367 4.742 -10.789 1 95.25 274 THR A O 1
ATOM 2120 N N . VAL A 1 275 ? -8.961 3.338 -11.703 1 95.12 275 VAL A N 1
ATOM 2121 C CA . VAL A 1 275 ? -8.242 3.043 -10.469 1 95.12 275 VAL A CA 1
ATOM 2122 C C . VAL A 1 275 ? -7.707 4.336 -9.859 1 95.12 275 VAL A C 1
ATOM 2124 O O . VAL A 1 275 ? -7.852 4.574 -8.656 1 95.12 275 VAL A O 1
ATOM 2127 N N . PRO A 1 276 ? -7.133 5.262 -10.688 1 92.88 276 PRO A N 1
ATOM 2128 C CA . PRO A 1 276 ? -6.652 6.5 -10.062 1 92.88 276 PRO A CA 1
ATOM 2129 C C . PRO A 1 276 ? -7.773 7.301 -9.406 1 92.88 276 PRO A C 1
ATOM 2131 O O . PRO A 1 276 ? -7.578 7.867 -8.328 1 92.88 276 PRO A O 1
ATOM 2134 N N . MET A 1 277 ? -8.891 7.305 -9.977 1 93.19 277 MET A N 1
ATOM 2135 C CA . MET A 1 277 ? -10.023 8.008 -9.391 1 93.19 277 MET A CA 1
ATOM 2136 C C . MET A 1 277 ? -10.453 7.348 -8.078 1 93.19 277 MET A C 1
ATOM 2138 O O . MET A 1 277 ? -10.695 8.031 -7.086 1 93.19 277 MET A O 1
ATOM 2142 N N . LEU A 1 278 ? -10.555 6.043 -8.117 1 93 278 LEU A N 1
ATOM 2143 C CA . LEU A 1 278 ? -11.055 5.285 -6.977 1 93 278 LEU A CA 1
ATOM 2144 C C . LEU A 1 278 ? -10.125 5.438 -5.773 1 93 278 LEU A C 1
ATOM 2146 O O . LEU A 1 278 ? -10.586 5.477 -4.633 1 93 278 LEU A O 1
ATOM 2150 N N . VAL A 1 279 ? -8.914 5.648 -6.004 1 91.75 279 VAL A N 1
ATOM 2151 C CA . VAL A 1 279 ? -7.945 5.633 -4.914 1 91.75 279 VAL A CA 1
ATOM 2152 C C . VAL A 1 279 ? -7.68 7.062 -4.441 1 91.75 279 VAL A C 1
ATOM 2154 O O . VAL A 1 279 ? -7.594 7.32 -3.238 1 91.75 279 VAL A O 1
ATOM 2157 N N . PHE A 1 280 ? -7.609 8.008 -5.355 1 90.12 280 PHE A N 1
ATOM 2158 C CA . PHE A 1 280 ? -7.07 9.305 -4.984 1 90.12 280 PHE A CA 1
ATOM 2159 C C . PHE A 1 280 ? -8.188 10.328 -4.797 1 90.12 280 PHE A C 1
ATOM 2161 O O . PHE A 1 280 ? -8.008 11.336 -4.113 1 90.12 280 PHE A O 1
ATOM 2168 N N . GLN A 1 281 ? -9.273 10.344 -5.41 1 79.62 281 GLN A N 1
ATOM 2169 C CA . GLN A 1 281 ? -10.289 11.391 -5.312 1 79.62 281 GLN A CA 1
ATOM 2170 C C . GLN A 1 281 ? -11.211 11.141 -4.125 1 79.62 281 GLN A C 1
ATOM 2172 O O . GLN A 1 281 ? -11.766 12.086 -3.555 1 79.62 281 GLN A O 1
ATOM 2177 N N . GLY A 1 282 ? -11.531 9.758 -3.836 1 68.19 282 GLY A N 1
ATOM 2178 C CA . GLY A 1 282 ? -12.477 9.656 -2.74 1 68.19 282 GLY A CA 1
ATOM 2179 C C . GLY A 1 282 ? -12.477 8.297 -2.07 1 68.19 282 GLY A C 1
ATOM 2180 O O . GLY A 1 282 ? -11.727 7.402 -2.467 1 68.19 282 GLY A O 1
ATOM 2181 N N . SER A 1 283 ? -13.219 8.555 -0.927 1 67.62 283 SER A N 1
ATOM 2182 C CA . SER A 1 283 ? -13.383 7.324 -0.16 1 67.62 283 SER A CA 1
ATOM 2183 C C . SER A 1 283 ? -14.703 6.637 -0.497 1 67.62 283 SER A C 1
ATOM 2185 O O . SER A 1 283 ? -15.773 7.125 -0.126 1 67.62 283 SER A O 1
ATOM 2187 N N . SER A 1 284 ? -14.742 5.941 -1.535 1 79 284 SER A N 1
ATOM 2188 C CA . SER A 1 284 ? -15.914 5.117 -1.807 1 79 284 SER A CA 1
ATOM 2189 C C . SER A 1 284 ? -15.82 3.773 -1.093 1 79 284 SER A C 1
ATOM 2191 O O . SER A 1 284 ? -14.742 3.178 -1.017 1 79 284 SER A O 1
ATOM 2193 N N . SER A 1 285 ? -17 3.436 -0.613 1 80.25 285 SER A N 1
ATOM 2194 C CA . SER A 1 285 ? -17.047 2.133 0.042 1 80.25 285 SER A CA 1
ATOM 2195 C C . SER A 1 285 ? -16.969 1 -0.976 1 80.25 285 SER A C 1
ATOM 2197 O O . SER A 1 285 ? -16.781 -0.161 -0.607 1 80.25 285 SER A O 1
ATOM 2199 N N . LEU A 1 286 ? -17.062 1.359 -2.234 1 89.81 286 LEU A N 1
ATOM 2200 C CA . LEU A 1 286 ? -17.047 0.349 -3.287 1 89.81 286 LEU A CA 1
ATOM 2201 C C . LEU A 1 286 ? -15.664 0.222 -3.908 1 89.81 286 LEU A C 1
ATOM 2203 O O . LEU A 1 286 ? -15.398 -0.712 -4.668 1 89.81 286 LEU A O 1
ATOM 2207 N N . ALA A 1 287 ? -14.805 1.192 -3.561 1 92.12 287 ALA A N 1
ATOM 2208 C CA . ALA A 1 287 ? -13.508 1.256 -4.219 1 92.12 287 ALA A CA 1
ATOM 2209 C C . ALA A 1 287 ? -12.695 -0.011 -3.961 1 92.12 287 ALA A C 1
ATOM 2211 O O . ALA A 1 287 ? -12.109 -0.582 -4.883 1 92.12 287 ALA A O 1
ATOM 2212 N N . HIS A 1 288 ? -12.688 -0.462 -2.725 1 92.5 288 HIS A N 1
ATOM 2213 C CA . HIS A 1 288 ? -11.883 -1.635 -2.398 1 92.5 288 HIS A CA 1
ATOM 2214 C C . HIS A 1 288 ? -12.43 -2.887 -3.076 1 92.5 288 HIS A C 1
ATOM 2216 O O . HIS A 1 288 ? -11.664 -3.756 -3.498 1 92.5 288 HIS A O 1
ATOM 2222 N N . GLU A 1 289 ? -13.773 -2.996 -3.24 1 91.94 289 GLU A N 1
ATOM 2223 C CA . GLU A 1 289 ? -14.375 -4.137 -3.92 1 91.94 289 GLU A CA 1
ATOM 2224 C C . GLU A 1 289 ? -14.031 -4.141 -5.406 1 91.94 289 GLU A C 1
ATOM 2226 O O . GLU A 1 289 ? -13.734 -5.191 -5.977 1 91.94 289 GLU A O 1
ATOM 2231 N N . SER A 1 290 ? -14.133 -3.037 -5.957 1 94.31 290 SER A N 1
ATOM 2232 C CA . SER A 1 290 ? -13.82 -2.906 -7.375 1 94.31 290 SER A CA 1
ATOM 2233 C C . SER A 1 290 ? -12.383 -3.322 -7.668 1 94.31 290 SER A C 1
ATOM 2235 O O . SER A 1 290 ? -12.133 -4.117 -8.578 1 94.31 290 SER A O 1
ATOM 2237 N N . ILE A 1 291 ? -11.438 -2.834 -6.906 1 96.44 291 ILE A N 1
ATOM 2238 C CA . ILE A 1 291 ? -10.023 -3.092 -7.141 1 96.44 291 ILE A CA 1
ATOM 2239 C C . ILE A 1 291 ? -9.695 -4.543 -6.789 1 96.44 291 ILE A C 1
ATOM 2241 O O . ILE A 1 291 ? -8.867 -5.176 -7.445 1 96.44 291 ILE A O 1
ATOM 2245 N N . LEU A 1 292 ? -10.375 -5.094 -5.785 1 95 292 LEU A N 1
ATOM 2246 C CA . LEU A 1 292 ? -10.188 -6.496 -5.426 1 95 292 LEU A CA 1
ATOM 2247 C C . LEU A 1 292 ? -10.531 -7.41 -6.594 1 95 292 LEU A C 1
ATOM 2249 O O . LEU A 1 292 ? -9.789 -8.344 -6.898 1 95 292 LEU A O 1
ATOM 2253 N N . ILE A 1 293 ? -11.664 -7.16 -7.254 1 94.5 293 ILE A N 1
ATOM 2254 C CA . ILE A 1 293 ? -12.062 -7.984 -8.391 1 94.5 293 ILE A CA 1
ATOM 2255 C C . ILE A 1 293 ? -11.039 -7.852 -9.508 1 94.5 293 ILE A C 1
ATOM 2257 O O . ILE A 1 293 ? -10.727 -8.828 -10.195 1 94.5 293 ILE A O 1
ATOM 2261 N N . MET A 1 294 ? -10.5 -6.688 -9.695 1 97 294 MET A N 1
ATOM 2262 C CA . MET A 1 294 ? -9.438 -6.5 -10.68 1 97 294 MET A CA 1
ATOM 2263 C C . MET A 1 294 ? -8.211 -7.344 -10.336 1 97 294 MET A C 1
ATOM 2265 O O . MET A 1 294 ? -7.59 -7.934 -11.219 1 97 294 MET A O 1
ATOM 2269 N N . ALA A 1 295 ? -7.879 -7.328 -9.047 1 96.25 295 ALA A N 1
ATOM 2270 C CA . ALA A 1 295 ? -6.746 -8.133 -8.594 1 96.25 295 ALA A CA 1
ATOM 2271 C C . ALA A 1 295 ? -6.988 -9.617 -8.859 1 96.25 295 ALA A C 1
ATOM 2273 O O . ALA A 1 295 ? -6.07 -10.344 -9.25 1 96.25 295 ALA A O 1
ATOM 2274 N N . MET A 1 296 ? -8.195 -10.039 -8.688 1 93.12 296 MET A N 1
ATOM 2275 C CA . MET A 1 296 ? -8.547 -11.438 -8.93 1 93.12 296 MET A CA 1
ATOM 2276 C C . MET A 1 296 ? -8.359 -11.805 -10.398 1 93.12 296 MET A C 1
ATOM 2278 O O . MET A 1 296 ? -7.887 -12.898 -10.719 1 93.12 296 MET A O 1
ATOM 2282 N N . PHE A 1 297 ? -8.734 -10.906 -11.289 1 94.75 297 PHE A N 1
ATOM 2283 C CA . PHE A 1 297 ? -8.492 -11.125 -12.711 1 94.75 297 PHE A CA 1
ATOM 2284 C C . PHE A 1 297 ? -7 -11.305 -12.984 1 94.75 297 PHE A C 1
ATOM 2286 O O . PHE A 1 297 ? -6.602 -12.211 -13.727 1 94.75 297 PHE A O 1
ATOM 2293 N N . MET A 1 298 ? -6.18 -10.5 -12.305 1 94.56 298 MET A N 1
ATOM 2294 C CA . MET A 1 298 ? -4.746 -10.516 -12.57 1 94.56 298 MET A CA 1
ATOM 2295 C C . MET A 1 298 ? -4.098 -11.758 -11.969 1 94.56 298 MET A C 1
ATOM 2297 O O . MET A 1 298 ? -3.025 -12.18 -12.414 1 94.56 298 MET A O 1
ATOM 2301 N N . LEU A 1 299 ? -4.707 -12.359 -10.992 1 92.69 299 LEU A N 1
ATOM 2302 C CA . LEU A 1 299 ? -4.188 -13.586 -10.414 1 92.69 299 LEU A CA 1
ATOM 2303 C C . LEU A 1 299 ? -4.203 -14.719 -11.43 1 92.69 299 LEU A C 1
ATOM 2305 O O . LEU A 1 299 ? -3.459 -15.695 -11.297 1 92.69 299 LEU A O 1
ATOM 2309 N N . GLY A 1 300 ? -5.09 -14.586 -12.414 1 89.88 300 GLY A N 1
ATOM 2310 C CA . GLY A 1 300 ? -5.156 -15.586 -13.469 1 89.88 300 GLY A CA 1
ATOM 2311 C C . GLY A 1 300 ? -4.27 -15.266 -14.656 1 89.88 300 GLY A C 1
ATOM 2312 O O . GLY A 1 300 ? -4.34 -15.93 -15.695 1 89.88 300 GLY A O 1
ATOM 2313 N N . ASN A 1 301 ? -3.445 -14.242 -14.5 1 92.31 301 ASN A N 1
ATOM 2314 C CA . ASN A 1 301 ? -2.504 -13.844 -15.539 1 92.31 301 ASN A CA 1
ATOM 2315 C C . ASN A 1 301 ? -1.059 -13.977 -15.07 1 92.31 301 ASN A C 1
ATOM 2317 O O . ASN A 1 301 ? -0.805 -14.43 -13.953 1 92.31 301 ASN A O 1
ATOM 2321 N N . ALA A 1 302 ? -0.141 -13.641 -15.93 1 92.19 302 ALA A N 1
ATOM 2322 C CA . ALA A 1 302 ? 1.263 -13.945 -15.664 1 92.19 302 ALA A CA 1
ATOM 2323 C C . ALA A 1 302 ? 1.904 -12.875 -14.789 1 92.19 302 ALA A C 1
ATOM 2325 O O . ALA A 1 302 ? 2.934 -13.117 -14.156 1 92.19 302 ALA A O 1
ATOM 2326 N N . ASP A 1 303 ? 1.341 -11.734 -14.664 1 92.69 303 ASP A N 1
ATOM 2327 C CA . ASP A 1 303 ? 1.982 -10.656 -13.922 1 92.69 303 ASP A CA 1
ATOM 2328 C C . ASP A 1 303 ? 1.375 -10.5 -12.531 1 92.69 303 ASP A C 1
ATOM 2330 O O . ASP A 1 303 ? 0.511 -9.648 -12.312 1 92.69 303 ASP A O 1
ATOM 2334 N N . LEU A 1 304 ? 1.939 -11.164 -11.594 1 93.56 304 LEU A N 1
ATOM 2335 C CA . LEU A 1 304 ? 1.433 -11.117 -10.227 1 93.56 304 LEU A CA 1
ATOM 2336 C C . LEU A 1 304 ? 1.869 -9.836 -9.531 1 93.56 304 LEU A C 1
ATOM 2338 O O . LEU A 1 304 ? 1.315 -9.469 -8.484 1 93.56 304 LEU A O 1
ATOM 2342 N N . HIS A 1 305 ? 2.861 -9.141 -10.078 1 90.88 305 HIS A N 1
ATOM 2343 C CA . HIS A 1 305 ? 3.221 -7.844 -9.523 1 90.88 305 HIS A CA 1
ATOM 2344 C C . HIS A 1 305 ? 2.062 -6.855 -9.633 1 90.88 305 HIS A C 1
ATOM 2346 O O . HIS A 1 305 ? 1.789 -6.109 -8.688 1 90.88 305 HIS A O 1
ATOM 2352 N N . MET A 1 306 ? 1.456 -6.934 -10.75 1 93.38 306 MET A N 1
ATOM 2353 C CA . MET A 1 306 ? 0.287 -6.078 -10.938 1 93.38 306 MET A CA 1
ATOM 2354 C C . MET A 1 306 ? -0.816 -6.445 -9.953 1 93.38 306 MET A C 1
ATOM 2356 O O . MET A 1 306 ? -1.471 -5.562 -9.391 1 93.38 306 MET A O 1
ATOM 2360 N N . ALA A 1 307 ? -0.988 -7.734 -9.805 1 95.38 307 ALA A N 1
ATOM 2361 C CA . ALA A 1 307 ? -1.984 -8.188 -8.836 1 95.38 307 ALA A CA 1
ATOM 2362 C C . ALA A 1 307 ? -1.645 -7.699 -7.434 1 95.38 307 ALA A C 1
ATOM 2364 O O . ALA A 1 307 ? -2.531 -7.289 -6.68 1 95.38 307 ALA A O 1
ATOM 2365 N N . SER A 1 308 ? -0.399 -7.75 -7.094 1 95 308 SER A N 1
ATOM 2366 C CA . SER A 1 308 ? 0.053 -7.336 -5.77 1 95 308 SER A CA 1
ATOM 2367 C C . SER A 1 308 ? -0.19 -5.848 -5.543 1 95 308 SER A C 1
ATOM 2369 O O . SER A 1 308 ? -0.652 -5.441 -4.473 1 95 308 SER A O 1
ATOM 2371 N N . HIS A 1 309 ? 0.119 -5.023 -6.523 1 94.62 309 HIS A N 1
ATOM 2372 C CA . HIS A 1 309 ? -0.092 -3.584 -6.402 1 94.62 309 HIS A CA 1
ATOM 2373 C C . HIS A 1 309 ? -1.578 -3.248 -6.332 1 94.62 309 HIS A C 1
ATOM 2375 O O . HIS A 1 309 ? -1.981 -2.35 -5.59 1 94.62 309 HIS A O 1
ATOM 2381 N N . LEU A 1 310 ? -2.334 -3.941 -7.133 1 96.88 310 LEU A N 1
ATOM 2382 C CA . LEU A 1 310 ? -3.777 -3.748 -7.059 1 96.88 310 LEU A CA 1
ATOM 2383 C C . LEU A 1 310 ? -4.309 -4.137 -5.684 1 96.88 310 LEU A C 1
ATOM 2385 O O . LEU A 1 310 ? -5.133 -3.424 -5.105 1 96.88 310 LEU A O 1
ATOM 2389 N N . ASN A 1 311 ? -3.836 -5.262 -5.227 1 96.75 311 ASN A N 1
ATOM 2390 C CA . ASN A 1 311 ? -4.27 -5.684 -3.9 1 96.75 311 ASN A CA 1
ATOM 2391 C C . ASN A 1 311 ? -3.848 -4.688 -2.826 1 96.75 311 ASN A C 1
ATOM 2393 O O . ASN A 1 311 ? -4.574 -4.469 -1.856 1 96.75 311 ASN A O 1
ATOM 2397 N N . THR A 1 312 ? -2.684 -4.09 -2.953 1 96.06 312 THR A N 1
ATOM 2398 C CA . THR A 1 312 ? -2.221 -3.053 -2.039 1 96.06 312 THR A CA 1
ATOM 2399 C C . THR A 1 312 ? -3.176 -1.864 -2.041 1 96.06 312 THR A C 1
ATOM 2401 O O . THR A 1 312 ? -3.562 -1.368 -0.98 1 96.06 312 THR A O 1
ATOM 2404 N N . LEU A 1 313 ? -3.51 -1.463 -3.182 1 95.56 313 LEU A N 1
ATOM 2405 C CA . LEU A 1 313 ? -4.418 -0.328 -3.314 1 95.56 313 LEU A CA 1
ATOM 2406 C C . LEU A 1 313 ? -5.793 -0.663 -2.748 1 95.56 313 LEU A C 1
ATOM 2408 O O . LEU A 1 313 ? -6.43 0.182 -2.115 1 95.56 313 LEU A O 1
ATOM 2412 N N . ALA A 1 314 ? -6.246 -1.91 -3.018 1 95.5 314 ALA A N 1
ATOM 2413 C CA . ALA A 1 314 ? -7.539 -2.334 -2.479 1 95.5 314 ALA A CA 1
ATOM 2414 C C . ALA A 1 314 ? -7.52 -2.344 -0.954 1 95.5 314 ALA A C 1
ATOM 2416 O O . ALA A 1 314 ? -8.484 -1.918 -0.312 1 95.5 314 ALA A O 1
ATOM 2417 N N . LEU A 1 315 ? -6.461 -2.848 -0.43 1 93.81 315 LEU A N 1
ATOM 2418 C CA . LEU A 1 315 ? -6.328 -2.9 1.022 1 93.81 315 LEU A CA 1
ATOM 2419 C C . LEU A 1 315 ? -6.305 -1.497 1.618 1 93.81 315 LEU A C 1
ATOM 2421 O O . LEU A 1 315 ? -6.922 -1.248 2.654 1 93.81 315 LEU A O 1
ATOM 2425 N N . ARG A 1 316 ? -5.582 -0.559 1.006 1 91.62 316 ARG A N 1
ATOM 2426 C CA . ARG A 1 316 ? -5.539 0.822 1.478 1 91.62 316 ARG A CA 1
ATOM 2427 C C . ARG A 1 316 ? -6.914 1.474 1.387 1 91.62 316 ARG A C 1
ATOM 2429 O O . ARG A 1 316 ? -7.312 2.225 2.279 1 91.62 316 ARG A O 1
ATOM 2436 N N . ALA A 1 317 ? -7.59 1.227 0.271 1 90.94 317 ALA A N 1
ATOM 2437 C CA . ALA A 1 317 ? -8.945 1.744 0.123 1 90.94 317 ALA A CA 1
ATOM 2438 C C . ALA A 1 317 ? -9.867 1.202 1.217 1 90.94 317 ALA A C 1
ATOM 2440 O O . ALA A 1 317 ? -10.711 1.929 1.741 1 90.94 317 ALA A O 1
ATOM 2441 N N . TYR A 1 318 ? -9.703 -0.059 1.564 1 90.12 318 TYR A N 1
ATOM 2442 C CA . TYR A 1 318 ? -10.492 -0.68 2.623 1 90.12 318 TYR A CA 1
ATOM 2443 C C . TYR A 1 318 ? -10.227 -0.014 3.967 1 90.12 318 TYR A C 1
ATOM 2445 O O . TYR A 1 318 ? -11.156 0.301 4.707 1 90.12 318 TYR A O 1
ATOM 2453 N N . GLN A 1 319 ? -9 0.217 4.27 1 86.25 319 GLN A N 1
ATOM 2454 C CA . GLN A 1 319 ? -8.602 0.817 5.539 1 86.25 319 GLN A CA 1
ATOM 2455 C C . GLN A 1 319 ? -9.086 2.262 5.637 1 86.25 319 GLN A C 1
ATOM 2457 O O . GLN A 1 319 ? -9.445 2.727 6.723 1 86.25 319 GLN A O 1
ATOM 2462 N N . THR A 1 320 ? -9 2.938 4.5 1 83.75 320 THR A N 1
ATOM 2463 C CA . THR A 1 320 ? -9.492 4.309 4.477 1 83.75 320 THR A CA 1
ATOM 2464 C C . THR A 1 320 ? -10.992 4.352 4.762 1 83.75 320 THR A C 1
ATOM 2466 O O . THR A 1 320 ? -11.469 5.242 5.461 1 83.75 320 THR A O 1
ATOM 2469 N N . CYS A 1 321 ? -11.688 3.389 4.227 1 79.75 321 CYS A N 1
ATOM 2470 C CA . CYS A 1 321 ? -13.125 3.316 4.43 1 79.75 321 CYS A CA 1
ATOM 2471 C C . CYS A 1 321 ? -13.453 2.953 5.875 1 79.75 321 CYS A C 1
ATOM 2473 O O . CYS A 1 321 ? -14.461 3.412 6.418 1 79.75 321 CYS A O 1
ATOM 2475 N N . GLU A 1 322 ? -12.703 2.121 6.477 1 75.25 322 GLU A N 1
ATOM 2476 C CA . GLU A 1 322 ? -12.938 1.699 7.855 1 75.25 322 GLU A CA 1
ATOM 2477 C C . GLU A 1 322 ? -12.82 2.873 8.82 1 75.25 322 GLU A C 1
ATOM 2479 O O . GLU A 1 322 ? -13.547 2.945 9.812 1 75.25 322 GLU A O 1
ATOM 2484 N N . VAL A 1 323 ? -11.969 3.721 8.555 1 60.59 323 VAL A N 1
ATOM 2485 C CA . VAL A 1 323 ? -11.758 4.895 9.398 1 60.59 323 VAL A CA 1
ATOM 2486 C C . VAL A 1 323 ? -12.93 5.859 9.25 1 60.59 323 VAL A C 1
ATOM 2488 O O . VAL A 1 323 ? -13.32 6.531 10.203 1 60.59 323 VAL A O 1
ATOM 2491 N N . SER A 1 324 ? -13.508 5.797 8.125 1 57.53 324 SER A N 1
ATOM 2492 C CA . SER A 1 324 ? -14.555 6.77 7.832 1 57.53 324 SER A CA 1
ATOM 2493 C C . SER A 1 324 ? -15.922 6.258 8.273 1 57.53 324 SER A C 1
ATOM 2495 O O . SER A 1 324 ? -16.875 7.031 8.398 1 57.53 324 SER A O 1
ATOM 2497 N N . ARG A 1 325 ? -16.094 4.832 8.492 1 58.5 325 ARG A N 1
ATOM 2498 C CA . ARG A 1 325 ? -17.453 4.348 8.695 1 58.5 325 ARG A CA 1
ATOM 2499 C C . ARG A 1 325 ? -17.609 3.713 10.07 1 58.5 325 ARG A C 1
ATOM 2501 O O . ARG A 1 325 ? -16.797 2.877 10.469 1 58.5 325 ARG A O 1
ATOM 2508 N N . SER A 1 326 ? -18.344 4.312 10.836 1 56.06 326 SER A N 1
ATOM 2509 C CA . SER A 1 326 ? -18.641 3.895 12.195 1 56.06 326 SER A CA 1
ATOM 2510 C C . SER A 1 326 ? -19.359 2.549 12.219 1 56.06 326 SER A C 1
ATOM 2512 O O . SER A 1 326 ? -18.719 1.497 12.18 1 56.06 326 SER A O 1
ATOM 2514 N N . HIS A 1 327 ? -20.828 2.719 12.539 1 55.78 327 HIS A N 1
ATOM 2515 C CA . HIS A 1 327 ? -21.688 1.667 13.055 1 55.78 327 HIS A CA 1
ATOM 2516 C C . HIS A 1 327 ? -22.281 0.834 11.914 1 55.78 327 HIS A C 1
ATOM 2518 O O . HIS A 1 327 ? -22.969 1.366 11.039 1 55.78 327 HIS A O 1
ATOM 2524 N N . LYS A 1 328 ? -21.75 -0.327 11.688 1 61.94 328 LYS A N 1
ATOM 2525 C CA . LYS A 1 328 ? -22.312 -1.19 10.648 1 61.94 328 LYS A CA 1
ATOM 2526 C C . LYS A 1 328 ? -23.234 -2.24 11.258 1 61.94 328 LYS A C 1
ATOM 2528 O O . LYS A 1 328 ? -23.125 -2.568 12.438 1 61.94 328 LYS A O 1
ATOM 2533 N N . GLY A 1 329 ? -24.312 -2.559 10.531 1 66 329 GLY A N 1
ATOM 2534 C CA . GLY A 1 329 ? -25.141 -3.713 10.852 1 66 329 GLY A CA 1
ATOM 2535 C C . GLY A 1 329 ? -24.375 -5.027 10.773 1 66 329 GLY A C 1
ATOM 2536 O O . GLY A 1 329 ? -23.234 -5.066 10.297 1 66 329 GLY A O 1
ATOM 2537 N N . PHE A 1 330 ? -24.953 -6.043 11.336 1 66.44 330 PHE A N 1
ATOM 2538 C CA . PHE A 1 330 ? -24.312 -7.348 11.453 1 66.44 330 PHE A CA 1
ATOM 2539 C C . PHE A 1 330 ? -23.984 -7.914 10.078 1 66.44 330 PHE A C 1
ATOM 2541 O O . PHE A 1 330 ? -22.875 -8.414 9.859 1 66.44 330 PHE A O 1
ATOM 2548 N N . VAL A 1 331 ? -24.922 -7.852 9.148 1 68.56 331 VAL A N 1
ATOM 2549 C CA . VAL A 1 331 ? -24.734 -8.406 7.816 1 68.56 331 VAL A CA 1
ATOM 2550 C C . VAL A 1 331 ? -23.609 -7.645 7.094 1 68.56 331 VAL A C 1
ATOM 2552 O O . VAL A 1 331 ? -22.766 -8.25 6.449 1 68.56 331 VAL A O 1
ATOM 2555 N N . GLU A 1 332 ? -23.672 -6.438 7.324 1 72.69 332 GLU A N 1
ATOM 2556 C CA . GLU A 1 332 ? -22.656 -5.605 6.684 1 72.69 332 GLU A CA 1
ATOM 2557 C C . GLU A 1 332 ? -21.281 -5.848 7.293 1 72.69 332 GLU A C 1
ATOM 2559 O O . GLU A 1 332 ? -20.266 -5.836 6.582 1 72.69 332 GLU A O 1
ATOM 2564 N N . THR A 1 333 ? -21.297 -6.203 8.531 1 76.75 333 THR A N 1
ATOM 2565 C CA . THR A 1 333 ? -20.031 -6.469 9.211 1 76.75 333 THR A CA 1
ATOM 2566 C C . THR A 1 333 ? -19.422 -7.777 8.719 1 76.75 333 THR A C 1
ATOM 2568 O O . THR A 1 333 ? -18.219 -7.871 8.523 1 76.75 333 THR A O 1
ATOM 2571 N N . GLN A 1 334 ? -20.297 -8.758 8.438 1 75.44 334 GLN A N 1
ATOM 2572 C CA . GLN A 1 334 ? -19.797 -10.039 7.957 1 75.44 334 GLN A CA 1
ATOM 2573 C C . GLN A 1 334 ? -19.266 -9.922 6.531 1 75.44 334 GLN A C 1
ATOM 2575 O O . GLN A 1 334 ? -18.25 -10.539 6.188 1 75.44 334 GLN A O 1
ATOM 2580 N N . SER A 1 335 ? -19.922 -9.156 5.82 1 76.19 335 SER A N 1
ATOM 2581 C CA . SER A 1 335 ? -19.469 -8.93 4.453 1 76.19 335 SER A CA 1
ATOM 2582 C C . SER A 1 335 ? -18.125 -8.188 4.438 1 76.19 335 SER A C 1
ATOM 2584 O O . SER A 1 335 ? -17.234 -8.531 3.656 1 76.19 335 SER A O 1
ATOM 2586 N N . HIS A 1 336 ? -18.031 -7.258 5.344 1 80.12 336 HIS A N 1
ATOM 2587 C CA . HIS A 1 336 ? -16.781 -6.504 5.445 1 80.12 336 HIS A CA 1
ATOM 2588 C C . HIS A 1 336 ? -15.648 -7.391 5.941 1 80.12 336 HIS A C 1
ATOM 2590 O O . HIS A 1 336 ? -14.508 -7.25 5.492 1 80.12 336 HIS A O 1
ATOM 2596 N N . LEU A 1 337 ? -16 -8.242 6.809 1 83.25 337 LEU A N 1
ATOM 2597 C CA . LEU A 1 337 ? -14.992 -9.148 7.344 1 83.25 337 LEU A CA 1
ATOM 2598 C C . LEU A 1 337 ? -14.5 -10.117 6.273 1 83.25 337 LEU A C 1
ATOM 2600 O O . LEU A 1 337 ? -13.312 -10.438 6.219 1 83.25 337 LEU A O 1
ATOM 2604 N N . ARG A 1 338 ? -15.336 -10.516 5.453 1 83.31 338 ARG A N 1
ATOM 2605 C CA . ARG A 1 338 ? -14.969 -11.422 4.367 1 83.31 338 ARG A CA 1
ATOM 2606 C C . ARG A 1 338 ? -14.039 -10.727 3.371 1 83.31 338 ARG A C 1
ATOM 2608 O O . ARG A 1 338 ? -13.07 -11.32 2.906 1 83.31 338 ARG A O 1
ATOM 2615 N N . VAL A 1 339 ? -14.422 -9.539 3.051 1 86.44 339 VAL A N 1
ATOM 2616 C CA . VAL A 1 339 ? -13.594 -8.781 2.117 1 86.44 339 VAL A CA 1
ATOM 2617 C C . VAL A 1 339 ? -12.211 -8.562 2.721 1 86.44 339 VAL A C 1
ATOM 2619 O O . VAL A 1 339 ? -11.195 -8.711 2.035 1 86.44 339 VAL A O 1
ATOM 2622 N N . PHE A 1 340 ? -12.188 -8.25 4.07 1 91.19 340 PHE A N 1
ATOM 2623 C CA . PHE A 1 340 ? -10.906 -8.031 4.738 1 91.19 340 PHE A CA 1
ATOM 2624 C C . PHE A 1 340 ? -10.047 -9.281 4.672 1 91.19 340 PHE A C 1
ATOM 2626 O O . PHE A 1 340 ? -8.859 -9.219 4.328 1 91.19 340 PHE A O 1
ATOM 2633 N N . TRP A 1 341 ? -10.57 -10.391 4.961 1 91.81 341 TRP A N 1
ATOM 2634 C CA . TRP A 1 341 ? -9.789 -11.617 5.027 1 91.81 341 TRP A CA 1
ATOM 2635 C C . TRP A 1 341 ? -9.359 -12.07 3.635 1 91.81 341 TRP A C 1
ATOM 2637 O O . TRP A 1 341 ? -8.289 -12.664 3.469 1 91.81 341 TRP A O 1
ATOM 2647 N N . THR A 1 342 ? -10.195 -11.789 2.643 1 91.25 342 THR A N 1
ATOM 2648 C CA . THR A 1 342 ? -9.773 -12.062 1.274 1 91.25 342 THR A CA 1
ATOM 2649 C C . THR A 1 342 ? -8.562 -11.211 0.895 1 91.25 342 THR A C 1
ATOM 2651 O O . THR A 1 342 ? -7.578 -11.719 0.36 1 91.25 342 THR A O 1
ATOM 2654 N N . LEU A 1 343 ? -8.656 -9.938 1.206 1 94.19 343 LEU A N 1
ATOM 2655 C CA . LEU A 1 343 ? -7.559 -9.031 0.904 1 94.19 343 LEU A CA 1
ATOM 2656 C C . LEU A 1 343 ? -6.301 -9.414 1.675 1 94.19 343 LEU A C 1
ATOM 2658 O O . LEU A 1 343 ? -5.203 -9.43 1.112 1 94.19 343 LEU A O 1
ATOM 2662 N N . ALA A 1 344 ? -6.488 -9.75 2.936 1 95 344 ALA A N 1
ATOM 2663 C CA . ALA A 1 344 ? -5.355 -10.109 3.787 1 95 344 ALA A CA 1
ATOM 2664 C C . ALA A 1 344 ? -4.699 -11.406 3.314 1 95 344 ALA A C 1
ATOM 2666 O O . ALA A 1 344 ? -3.473 -11.5 3.256 1 95 344 ALA A O 1
ATOM 2667 N N . SER A 1 345 ? -5.52 -12.383 2.971 1 94.94 345 SER A N 1
ATOM 2668 C CA . SER A 1 345 ? -4.988 -13.656 2.51 1 94.94 345 SER A CA 1
ATOM 2669 C C . SER A 1 345 ? -4.219 -13.5 1.202 1 94.94 345 SER A C 1
ATOM 2671 O O . SER A 1 345 ? -3.158 -14.094 1.022 1 94.94 345 SER A O 1
ATOM 2673 N N . LEU A 1 346 ? -4.77 -12.711 0.333 1 95 346 LEU A N 1
ATOM 2674 C CA . LEU A 1 346 ? -4.098 -12.469 -0.939 1 95 346 LEU A CA 1
ATOM 2675 C C . LEU A 1 346 ? -2.779 -11.734 -0.726 1 95 346 LEU A C 1
ATOM 2677 O O . LEU A 1 346 ? -1.787 -12.023 -1.399 1 95 346 LEU A O 1
ATOM 2681 N N . ASP A 1 347 ? -2.805 -10.805 0.16 1 96.12 347 ASP A N 1
ATOM 2682 C CA . ASP A 1 347 ? -1.594 -10.055 0.472 1 96.12 347 ASP A CA 1
ATOM 2683 C C . ASP A 1 347 ? -0.471 -10.984 0.924 1 96.12 347 ASP A C 1
ATOM 2685 O O . ASP A 1 347 ? 0.667 -10.859 0.469 1 96.12 347 ASP A O 1
ATOM 2689 N N . ILE A 1 348 ? -0.783 -11.898 1.754 1 96.31 348 ILE A N 1
ATOM 2690 C CA . ILE A 1 348 ? 0.196 -12.82 2.314 1 96.31 348 ILE A CA 1
ATOM 2691 C C . ILE A 1 348 ? 0.645 -13.812 1.242 1 96.31 348 ILE A C 1
ATOM 2693 O O . ILE A 1 348 ? 1.837 -14.102 1.115 1 96.31 348 ILE A O 1
ATOM 2697 N N . ASP A 1 349 ? -0.336 -14.328 0.46 1 95.81 349 ASP A N 1
ATOM 2698 C CA . ASP A 1 349 ? 0.009 -15.25 -0.619 1 95.81 349 ASP A CA 1
ATOM 2699 C C . ASP A 1 349 ? 1.005 -14.617 -1.587 1 95.81 349 ASP A C 1
ATOM 2701 O O . ASP A 1 349 ? 1.996 -15.242 -1.967 1 95.81 349 ASP A O 1
ATOM 2705 N N . LEU A 1 350 ? 0.69 -13.461 -1.926 1 95.06 350 LEU A N 1
ATOM 2706 C CA . LEU A 1 350 ? 1.521 -12.773 -2.906 1 95.06 350 LEU A CA 1
ATOM 2707 C C . LEU A 1 350 ? 2.887 -12.43 -2.318 1 95.06 350 LEU A C 1
ATOM 2709 O O . LEU A 1 350 ? 3.893 -12.438 -3.031 1 95.06 350 LEU A O 1
ATOM 2713 N N . ALA A 1 351 ? 2.904 -12.156 -1.055 1 93.81 351 ALA A N 1
ATOM 2714 C CA . ALA A 1 351 ? 4.184 -11.891 -0.402 1 93.81 351 ALA A CA 1
ATOM 2715 C C . ALA A 1 351 ? 5.109 -13.102 -0.5 1 93.81 351 ALA A C 1
ATOM 2717 O O . ALA A 1 351 ? 6.301 -12.961 -0.792 1 93.81 351 ALA A O 1
ATOM 2718 N N . PHE A 1 352 ? 4.594 -14.273 -0.373 1 94.5 352 PHE A N 1
ATOM 2719 C CA . PHE A 1 352 ? 5.387 -15.492 -0.439 1 94.5 352 PHE A CA 1
ATOM 2720 C C . PHE A 1 352 ? 5.789 -15.797 -1.877 1 94.5 352 PHE A C 1
ATOM 2722 O O . PHE A 1 352 ? 6.871 -16.328 -2.123 1 94.5 352 PHE A O 1
ATOM 2729 N N . ARG A 1 353 ? 4.957 -15.406 -2.762 1 94.31 353 ARG A N 1
ATOM 2730 C CA . ARG A 1 353 ? 5.18 -15.805 -4.148 1 94.31 353 ARG A CA 1
ATOM 2731 C C . ARG A 1 353 ? 6.125 -14.836 -4.848 1 94.31 353 ARG A C 1
ATOM 2733 O O . ARG A 1 353 ? 6.965 -15.25 -5.652 1 94.31 353 ARG A O 1
ATOM 2740 N N . ILE A 1 354 ? 6.02 -13.555 -4.57 1 91.12 354 ILE A N 1
ATOM 2741 C CA . ILE A 1 354 ? 6.766 -12.562 -5.336 1 91.12 354 ILE A CA 1
ATOM 2742 C C . ILE A 1 354 ? 7.953 -12.062 -4.516 1 91.12 354 ILE A C 1
ATOM 2744 O O . ILE A 1 354 ? 8.891 -11.477 -5.059 1 91.12 354 ILE A O 1
ATOM 2748 N N . GLY A 1 355 ? 7.945 -12.219 -3.205 1 87.56 355 GLY A N 1
ATOM 2749 C CA . GLY A 1 355 ? 9.078 -11.844 -2.373 1 87.56 355 GLY A CA 1
ATOM 2750 C C . GLY A 1 355 ? 8.984 -10.422 -1.84 1 87.56 355 GLY A C 1
ATOM 2751 O O . GLY A 1 355 ? 9.961 -9.883 -1.329 1 87.56 355 GLY A O 1
ATOM 2752 N N . ILE A 1 356 ? 7.906 -9.727 -2.039 1 88.19 356 ILE A N 1
ATOM 2753 C CA . ILE A 1 356 ? 7.668 -8.414 -1.451 1 88.19 356 ILE A CA 1
ATOM 2754 C C . ILE A 1 356 ? 6.93 -8.57 -0.123 1 88.19 356 ILE A C 1
ATOM 2756 O O . ILE A 1 356 ? 5.957 -9.312 -0.029 1 88.19 356 ILE A O 1
ATOM 2760 N N . PRO A 1 357 ? 7.375 -7.895 0.921 1 89.19 357 PRO A N 1
ATOM 2761 C CA . PRO A 1 357 ? 6.754 -8.07 2.234 1 89.19 357 PRO A CA 1
ATOM 2762 C C . PRO A 1 357 ? 5.273 -7.688 2.242 1 89.19 357 PRO A C 1
ATOM 2764 O O . PRO A 1 357 ? 4.863 -6.777 1.513 1 89.19 357 PRO A O 1
ATOM 2767 N N . PRO A 1 358 ? 4.559 -8.391 3.074 1 92.81 358 PRO A N 1
ATOM 2768 C CA . PRO A 1 358 ? 3.135 -8.062 3.158 1 92.81 358 PRO A CA 1
ATOM 2769 C C . PRO A 1 358 ? 2.877 -6.707 3.814 1 92.81 358 PRO A C 1
ATOM 2771 O O . PRO A 1 358 ? 3.691 -6.238 4.613 1 92.81 358 PRO A O 1
ATOM 2774 N N . ILE A 1 359 ? 1.767 -6.129 3.49 1 91.31 359 ILE A N 1
ATOM 2775 C CA . ILE A 1 359 ? 1.344 -4.852 4.055 1 91.31 359 ILE A CA 1
ATOM 2776 C C . ILE A 1 359 ? 0.751 -5.074 5.441 1 91.31 359 ILE A C 1
ATOM 2778 O O . ILE A 1 359 ? 0.949 -4.258 6.348 1 91.31 359 ILE A O 1
ATOM 2782 N N . ILE A 1 360 ? 0.021 -6.195 5.551 1 89.5 360 ILE A N 1
ATOM 2783 C CA . ILE A 1 360 ? -0.625 -6.512 6.82 1 89.5 360 ILE A CA 1
ATOM 2784 C C . ILE A 1 360 ? 0.42 -6.984 7.828 1 89.5 360 ILE A C 1
ATOM 2786 O O . ILE A 1 360 ? 1.213 -7.879 7.535 1 89.5 360 ILE A O 1
ATOM 2790 N N . SER A 1 361 ? 0.407 -6.348 8.922 1 81.38 361 SER A N 1
ATOM 2791 C CA . SER A 1 361 ? 1.454 -6.652 9.891 1 81.38 361 SER A CA 1
ATOM 2792 C C . SER A 1 361 ? 0.94 -7.582 10.984 1 81.38 361 SER A C 1
ATOM 2794 O O . SER A 1 361 ? 1.722 -8.289 11.625 1 81.38 361 SER A O 1
ATOM 2796 N N . ASP A 1 362 ? -0.293 -7.539 11.211 1 82.5 362 ASP A N 1
ATOM 2797 C CA . ASP A 1 362 ? -0.827 -8.352 12.297 1 82.5 362 ASP A CA 1
ATOM 2798 C C . ASP A 1 362 ? -2.295 -8.695 12.055 1 82.5 362 ASP A C 1
ATOM 2800 O O . ASP A 1 362 ? -3.086 -7.836 11.672 1 82.5 362 ASP A O 1
ATOM 2804 N N . LEU A 1 363 ? -2.58 -9.922 12.234 1 86.12 363 LEU A N 1
ATOM 2805 C CA . LEU A 1 363 ? -3.945 -10.398 12.055 1 86.12 363 LEU A CA 1
ATOM 2806 C C . LEU A 1 363 ? -4.512 -10.938 13.359 1 86.12 363 LEU A C 1
ATOM 2808 O O . LEU A 1 363 ? -5.648 -11.422 13.398 1 86.12 363 LEU A O 1
ATOM 2812 N N . SER A 1 364 ? -3.816 -10.852 14.43 1 79.06 364 SER A N 1
ATOM 2813 C CA . SER A 1 364 ? -4.191 -11.5 15.688 1 79.06 364 SER A CA 1
ATOM 2814 C C . SER A 1 364 ? -5.453 -10.883 16.266 1 79.06 364 SER A C 1
ATOM 2816 O O . SER A 1 364 ? -6.258 -11.57 16.906 1 79.06 364 SER A O 1
ATOM 2818 N N . ASP A 1 365 ? -5.648 -9.68 15.906 1 77.12 365 ASP A N 1
ATOM 2819 C CA . ASP A 1 365 ? -6.73 -8.969 16.578 1 77.12 365 ASP A CA 1
ATOM 2820 C C . ASP A 1 365 ? -8 -8.961 15.727 1 77.12 365 ASP A C 1
ATOM 2822 O O . ASP A 1 365 ? -9.055 -8.516 16.188 1 77.12 365 ASP A O 1
ATOM 2826 N N . LYS A 1 366 ? -7.895 -9.461 14.602 1 84.38 366 LYS A N 1
ATOM 2827 C CA . LYS A 1 366 ? -9.07 -9.398 13.742 1 84.38 366 LYS A CA 1
ATOM 2828 C C . LYS A 1 366 ? -9.992 -10.594 13.992 1 84.38 366 LYS A C 1
ATOM 2830 O O . LYS A 1 366 ? -9.516 -11.719 14.188 1 84.38 366 LYS A O 1
ATOM 2835 N N . ASP A 1 367 ? -11.25 -10.312 14.016 1 85 367 ASP A N 1
ATOM 2836 C CA . ASP A 1 367 ? -12.242 -11.375 14.211 1 85 367 ASP A CA 1
ATOM 2837 C C . ASP A 1 367 ? -12.266 -12.32 13.016 1 85 367 ASP A C 1
ATOM 2839 O O . ASP A 1 367 ? -12.117 -11.891 11.867 1 85 367 ASP A O 1
ATOM 2843 N N . LEU A 1 368 ? -12.43 -13.531 13.367 1 88 368 LEU A N 1
ATOM 2844 C CA . LEU A 1 368 ? -12.594 -14.531 12.312 1 88 368 LEU A CA 1
ATOM 2845 C C . LEU A 1 368 ? -14.008 -14.508 11.75 1 88 368 LEU A C 1
ATOM 2847 O O . LEU A 1 368 ? -14.945 -14.094 12.438 1 88 368 LEU A O 1
ATOM 2851 N N . PRO A 1 369 ? -14.102 -14.852 10.445 1 81.31 369 PRO A N 1
ATOM 2852 C CA . PRO A 1 369 ? -15.461 -15 9.922 1 81.31 369 PRO A CA 1
ATOM 2853 C C . PRO A 1 369 ? -16.312 -15.953 10.742 1 81.31 369 PRO A C 1
ATOM 2855 O O . PRO A 1 369 ? -15.797 -16.922 11.305 1 81.31 369 PRO A O 1
ATOM 2858 N N . ALA A 1 370 ? -17.609 -15.625 10.758 1 76.5 370 ALA A N 1
ATOM 2859 C CA . ALA A 1 370 ? -18.516 -16.422 11.578 1 76.5 370 ALA A CA 1
ATOM 2860 C C . ALA A 1 370 ? -18.516 -17.891 11.133 1 76.5 370 ALA A C 1
ATOM 2862 O O . ALA A 1 370 ? -18.359 -18.172 9.945 1 76.5 370 ALA A O 1
ATOM 2863 N N . GLU A 1 371 ? -18.625 -18.797 12.078 1 75.5 371 GLU A N 1
ATOM 2864 C CA . GLU A 1 371 ? -18.641 -20.234 11.797 1 75.5 371 GLU A CA 1
ATOM 2865 C C . GLU A 1 371 ? -19.859 -20.625 10.961 1 75.5 371 GLU A C 1
ATOM 2867 O O . GLU A 1 371 ? -19.75 -21.406 10.023 1 75.5 371 GLU A O 1
ATOM 2872 N N . ASN A 1 372 ? -20.922 -20.078 11.344 1 70.81 372 ASN A N 1
ATOM 2873 C CA . ASN A 1 372 ? -22.156 -20.344 10.617 1 70.81 372 ASN A CA 1
ATOM 2874 C C . ASN A 1 372 ? -22.828 -19.062 10.141 1 70.81 372 ASN A C 1
ATOM 2876 O O . ASN A 1 372 ? -23.75 -18.562 10.781 1 70.81 372 ASN A O 1
ATOM 2880 N N . PRO A 1 373 ? -22.094 -18.656 9.008 1 66.88 373 PRO A N 1
ATOM 2881 C CA . PRO A 1 373 ? -22.719 -17.406 8.555 1 66.88 373 PRO A CA 1
ATOM 2882 C C . PRO A 1 373 ? -24.125 -17.594 7.996 1 66.88 373 PRO A C 1
ATOM 2884 O O . PRO A 1 373 ? -24.469 -18.703 7.559 1 66.88 373 PRO A O 1
ATOM 2887 N N . ALA A 1 374 ? -24.906 -16.688 8.234 1 60.69 374 ALA A N 1
ATOM 2888 C CA . ALA A 1 374 ? -26.266 -16.75 7.719 1 60.69 374 ALA A CA 1
ATOM 2889 C C . ALA A 1 374 ? -26.281 -16.844 6.195 1 60.69 374 ALA A C 1
ATOM 2891 O O . ALA A 1 374 ? -27.203 -17.406 5.605 1 60.69 374 ALA A O 1
ATOM 2892 N N . ASP A 1 375 ? -25.328 -16.328 5.57 1 56.97 375 ASP A N 1
ATOM 2893 C CA . ASP A 1 375 ? -25.281 -16.359 4.109 1 56.97 375 ASP A CA 1
ATOM 2894 C C . ASP A 1 375 ? -24.531 -17.594 3.607 1 56.97 375 ASP A C 1
ATOM 2896 O O . ASP A 1 375 ? -23.422 -17.891 4.074 1 56.97 375 ASP A O 1
ATOM 2900 N N . PRO A 1 376 ? -25.172 -18.531 3.059 1 55.84 376 PRO A N 1
ATOM 2901 C CA . PRO A 1 376 ? -24.625 -19.844 2.666 1 55.84 376 PRO A CA 1
ATOM 2902 C C . PRO A 1 376 ? -23.484 -19.719 1.653 1 55.84 376 PRO A C 1
ATOM 2904 O O . PRO A 1 376 ? -22.922 -20.719 1.217 1 55.84 376 PRO A O 1
ATOM 2907 N N . VAL A 1 377 ? -23.188 -18.625 1.187 1 54.53 377 VAL A N 1
ATOM 2908 C CA . VAL A 1 377 ? -22.328 -18.469 0.026 1 54.53 377 VAL A CA 1
ATOM 2909 C C . VAL A 1 377 ? -20.969 -19.125 0.304 1 54.53 377 VAL A C 1
ATOM 2911 O O . VAL A 1 377 ? -20.328 -19.641 -0.609 1 54.53 377 VAL A O 1
ATOM 2914 N N . TRP A 1 378 ? -20.688 -19.312 1.593 1 56.47 378 TRP A N 1
ATOM 2915 C CA . TRP A 1 378 ? -19.281 -19.609 1.861 1 56.47 378 TRP A CA 1
ATOM 2916 C C . TRP A 1 378 ? -19.109 -21.094 2.207 1 56.47 378 TRP A C 1
ATOM 2918 O O . TRP A 1 378 ? -18.062 -21.484 2.713 1 56.47 378 TRP A O 1
ATOM 2928 N N . CYS A 1 379 ? -20.203 -21.766 2.021 1 57.69 379 CYS A N 1
ATOM 2929 C CA . CYS A 1 379 ? -20.156 -23.188 2.395 1 57.69 379 CYS A CA 1
ATOM 2930 C C . CYS A 1 379 ? -20.344 -24.078 1.177 1 57.69 379 CYS A C 1
ATOM 2932 O O . CYS A 1 379 ? -21.453 -24.547 0.915 1 57.69 379 CYS A O 1
ATOM 2934 N N . PRO A 1 380 ? -19.188 -24 0.324 1 56.19 380 PRO A N 1
ATOM 2935 C CA . PRO A 1 380 ? -19.391 -24.906 -0.798 1 56.19 380 PRO A CA 1
ATOM 2936 C C . PRO A 1 380 ? -19.844 -26.297 -0.35 1 56.19 380 PRO A C 1
ATOM 2938 O O . PRO A 1 380 ? -19.5 -26.75 0.748 1 56.19 380 PRO A O 1
ATOM 2941 N N . GLU A 1 381 ? -20.688 -26.766 -0.993 1 56.06 381 GLU A N 1
ATOM 2942 C CA . GLU A 1 381 ? -21.203 -28.109 -0.705 1 56.06 381 GLU A CA 1
ATOM 2943 C C . GLU A 1 381 ? -20.109 -29.156 -0.846 1 56.06 381 GLU A C 1
ATOM 2945 O O . GLU A 1 381 ? -19.453 -29.25 -1.888 1 56.06 381 GLU A O 1
ATOM 2950 N N . VAL A 1 382 ? -19.5 -29.406 0.232 1 54.59 382 VAL A N 1
ATOM 2951 C CA . VAL A 1 382 ? -18.609 -30.578 0.224 1 54.59 382 VAL A CA 1
ATOM 2952 C C . VAL A 1 382 ? -19.438 -31.844 0.391 1 54.59 382 VAL A C 1
ATOM 2954 O O . VAL A 1 382 ? -20.344 -31.906 1.226 1 54.59 382 VAL A O 1
ATOM 2957 N N . ARG A 1 383 ? -19.25 -32.688 -0.627 1 52.31 383 ARG A N 1
ATOM 2958 C CA . ARG A 1 383 ? -20 -33.938 -0.608 1 52.31 383 ARG A CA 1
ATOM 2959 C C . ARG A 1 383 ? -19.859 -34.625 0.741 1 52.31 383 ARG A C 1
ATOM 2961 O O . ARG A 1 383 ? -18.75 -34.844 1.233 1 52.31 383 ARG A O 1
ATOM 2968 N N . GLY A 1 384 ? -21.031 -34.969 1.403 1 48.09 384 GLY A N 1
ATOM 2969 C CA . GLY A 1 384 ? -21.141 -35.75 2.635 1 48.09 384 GLY A CA 1
ATOM 2970 C C . GLY A 1 384 ? -21.344 -34.875 3.863 1 48.09 384 GLY A C 1
ATOM 2971 O O . GLY A 1 384 ? -21.5 -35.375 4.973 1 48.09 384 GLY A O 1
ATOM 2972 N N . MET A 1 385 ? -21 -33.562 3.668 1 51.09 385 MET A N 1
ATOM 2973 C CA . MET A 1 385 ? -21.219 -32.75 4.859 1 51.09 385 MET A CA 1
ATOM 2974 C C . MET A 1 385 ? -22.562 -32 4.777 1 51.09 385 MET A C 1
ATOM 2976 O O . MET A 1 385 ? -22.953 -31.562 3.701 1 51.09 385 MET A O 1
ATOM 2980 N N . ASN A 1 386 ? -23.359 -32.25 5.758 1 48.38 386 ASN A N 1
ATOM 2981 C CA . ASN A 1 386 ? -24.625 -31.547 5.855 1 48.38 386 ASN A CA 1
ATOM 2982 C C . ASN A 1 386 ? -24.422 -30.031 5.832 1 48.38 386 ASN A C 1
ATOM 2984 O O . ASN A 1 386 ? -25.297 -29.297 5.398 1 48.38 386 ASN A O 1
ATOM 2988 N N . CYS A 1 387 ? -23.406 -29.609 6.645 1 49.22 387 CYS A N 1
ATOM 2989 C CA . CYS A 1 387 ? -23.188 -28.172 6.73 1 49.22 387 CYS A CA 1
ATOM 2990 C C . CYS A 1 387 ? -21.906 -27.766 6.023 1 49.22 387 CYS A C 1
ATOM 2992 O O . CYS A 1 387 ? -20.891 -28.453 6.121 1 49.22 387 CYS A O 1
ATOM 2994 N N . GLY A 1 388 ? -22 -27.188 4.91 1 57.66 388 GLY A N 1
ATOM 2995 C CA . GLY A 1 388 ? -20.906 -26.672 4.086 1 57.66 388 GLY A CA 1
ATOM 2996 C C . GLY A 1 388 ? -19.75 -26.125 4.902 1 57.66 388 GLY A C 1
ATOM 2997 O O . GLY A 1 388 ? -19.922 -25.75 6.062 1 57.66 388 GLY A O 1
ATOM 2998 N N . ALA A 1 389 ? -18.547 -26.656 4.887 1 62.19 389 ALA A N 1
ATOM 2999 C CA . ALA A 1 389 ? -17.359 -26.156 5.598 1 62.19 389 ALA A CA 1
ATOM 3000 C C . ALA A 1 389 ? -17.094 -24.703 5.258 1 62.19 389 ALA A C 1
ATOM 3002 O O . ALA A 1 389 ? -17.172 -24.297 4.094 1 62.19 389 ALA A O 1
ATOM 3003 N N . ASN A 1 390 ? -17.125 -23.891 6.34 1 79.94 390 ASN A N 1
ATOM 3004 C CA . ASN A 1 390 ? -16.781 -22.484 6.125 1 79.94 390 ASN A CA 1
ATOM 3005 C C . ASN A 1 390 ? -15.336 -22.328 5.676 1 79.94 390 ASN A C 1
ATOM 3007 O O . ASN A 1 390 ? -14.438 -22.141 6.5 1 79.94 390 ASN A O 1
ATOM 3011 N N . ILE A 1 391 ? -15.133 -22.422 4.418 1 82.81 391 ILE A N 1
ATOM 3012 C CA . ILE A 1 391 ? -13.805 -22.391 3.814 1 82.81 391 ILE A CA 1
ATOM 3013 C C . ILE A 1 391 ? -13.133 -21.062 4.141 1 82.81 391 ILE A C 1
ATOM 3015 O O . ILE A 1 391 ? -11.914 -21 4.336 1 82.81 391 ILE A O 1
ATOM 3019 N N . MET A 1 392 ? -13.922 -20.078 4.305 1 84.69 392 MET A N 1
ATOM 3020 C CA . MET A 1 392 ? -13.352 -18.766 4.582 1 84.69 392 MET A CA 1
ATOM 3021 C C . MET A 1 392 ? -12.734 -18.734 5.977 1 84.69 392 MET A C 1
ATOM 3023 O O . MET A 1 392 ? -11.688 -18.109 6.18 1 84.69 392 MET A O 1
ATOM 3027 N N . ARG A 1 393 ? -13.438 -19.297 6.836 1 88 393 ARG A N 1
ATOM 3028 C CA . ARG A 1 393 ? -12.898 -19.328 8.195 1 88 393 ARG A CA 1
ATOM 3029 C C . ARG A 1 393 ? -11.617 -20.156 8.258 1 88 393 ARG A C 1
ATOM 3031 O O . ARG A 1 393 ? -10.656 -19.766 8.922 1 88 393 ARG A O 1
ATOM 3038 N N . MET A 1 394 ? -11.625 -21.297 7.586 1 90.25 394 MET A N 1
ATOM 3039 C CA . MET A 1 394 ? -10.422 -22.141 7.539 1 90.25 394 MET A CA 1
ATOM 3040 C C . MET A 1 394 ? -9.266 -21.375 6.902 1 90.25 394 MET A C 1
ATOM 3042 O O . MET A 1 394 ? -8.125 -21.469 7.371 1 90.25 394 MET A O 1
ATOM 3046 N N . ARG A 1 395 ? -9.617 -20.641 5.867 1 92.25 395 ARG A N 1
ATOM 3047 C CA . ARG A 1 395 ? -8.594 -19.875 5.172 1 92.25 395 ARG A CA 1
ATOM 3048 C C . ARG A 1 395 ? -8.047 -18.766 6.062 1 92.25 395 ARG A C 1
ATOM 3050 O O . ARG A 1 395 ? -6.844 -18.469 6.039 1 92.25 395 ARG A O 1
ATOM 3057 N N . ALA A 1 396 ? -8.914 -18.094 6.762 1 92.75 396 ALA A N 1
ATOM 3058 C CA . ALA A 1 396 ? -8.508 -17.031 7.664 1 92.75 396 ALA A CA 1
ATOM 3059 C C . ALA A 1 396 ? -7.582 -17.547 8.758 1 92.75 396 ALA A C 1
ATOM 3061 O O . ALA A 1 396 ? -6.582 -16.906 9.086 1 92.75 396 ALA A O 1
ATOM 3062 N N . GLU A 1 397 ? -7.895 -18.688 9.289 1 94.56 397 GLU A N 1
ATOM 3063 C CA . GLU A 1 397 ? -7.043 -19.297 10.312 1 94.56 397 GLU A CA 1
ATOM 3064 C C . GLU A 1 397 ? -5.672 -19.656 9.742 1 94.56 397 GLU A C 1
ATOM 3066 O O . GLU A 1 397 ? -4.652 -19.453 10.414 1 94.56 397 GLU A O 1
ATOM 3071 N N . LEU A 1 398 ? -5.703 -20.172 8.586 1 96.25 398 LEU A N 1
ATOM 3072 C CA . LEU A 1 398 ? -4.445 -20.516 7.941 1 96.25 398 LEU A CA 1
ATOM 3073 C C . LEU A 1 398 ? -3.627 -19.266 7.629 1 96.25 398 LEU A C 1
ATOM 3075 O O . LEU A 1 398 ? -2.398 -19.281 7.73 1 96.25 398 LEU A O 1
ATOM 3079 N N . ALA A 1 399 ? -4.309 -18.25 7.227 1 96.12 399 ALA A N 1
ATOM 3080 C CA . ALA A 1 399 ? -3.637 -16.984 6.914 1 96.12 399 ALA A CA 1
ATOM 3081 C C . ALA A 1 399 ? -2.912 -16.438 8.141 1 96.12 399 ALA A C 1
ATOM 3083 O O . ALA A 1 399 ? -1.84 -15.836 8.016 1 96.12 399 ALA A O 1
ATOM 3084 N N . ARG A 1 400 ? -3.445 -16.594 9.312 1 96 400 ARG A N 1
ATOM 3085 C CA . ARG A 1 400 ? -2.787 -16.172 10.547 1 96 400 ARG A CA 1
ATOM 3086 C C . ARG A 1 400 ? -1.465 -16.906 10.734 1 96 400 ARG A C 1
ATOM 3088 O O . ARG A 1 400 ? -0.449 -16.297 11.07 1 96 400 ARG A O 1
ATOM 3095 N N . ILE A 1 401 ? -1.528 -18.156 10.484 1 96.81 401 ILE A N 1
ATOM 3096 C CA . ILE A 1 401 ? -0.326 -18.969 10.648 1 96.81 401 ILE A CA 1
ATOM 3097 C C . ILE A 1 401 ? 0.698 -18.578 9.578 1 96.81 401 ILE A C 1
ATOM 3099 O O . ILE A 1 401 ? 1.898 -18.531 9.852 1 96.81 401 ILE A O 1
ATOM 3103 N N . GLN A 1 402 ? 0.187 -18.344 8.398 1 96.94 402 GLN A N 1
ATOM 3104 C CA . GLN A 1 402 ? 1.055 -17.938 7.297 1 96.94 402 GLN A CA 1
ATOM 3105 C C . GLN A 1 402 ? 1.778 -16.625 7.613 1 96.94 402 GLN A C 1
ATOM 3107 O O . GLN A 1 402 ? 2.984 -16.516 7.383 1 96.94 402 GLN A O 1
ATOM 3112 N N . LEU A 1 403 ? 0.982 -15.695 8.094 1 95.44 403 LEU A N 1
ATOM 3113 C CA . LEU A 1 403 ? 1.576 -14.406 8.422 1 95.44 403 LEU A CA 1
ATOM 3114 C C . LEU A 1 403 ? 2.588 -14.539 9.555 1 95.44 403 LEU A C 1
ATOM 3116 O O . LEU A 1 403 ? 3.65 -13.914 9.516 1 95.44 403 LEU A O 1
ATOM 3120 N N . ASP A 1 404 ? 2.289 -15.328 10.508 1 94.06 404 ASP A N 1
ATOM 3121 C CA . ASP A 1 404 ? 3.219 -15.57 11.602 1 94.06 404 ASP A CA 1
ATOM 3122 C C . ASP A 1 404 ? 4.5 -16.234 11.102 1 94.06 404 ASP A C 1
ATOM 3124 O O . ASP A 1 404 ? 5.594 -15.922 11.586 1 94.06 404 ASP A O 1
ATOM 3128 N N . THR A 1 405 ? 4.301 -17.188 10.219 1 95.19 405 THR A N 1
ATOM 3129 C CA . THR A 1 405 ? 5.469 -17.844 9.633 1 95.19 405 THR A CA 1
ATOM 3130 C C . THR A 1 405 ? 6.344 -16.828 8.898 1 95.19 405 THR A C 1
ATOM 3132 O O . THR A 1 405 ? 7.57 -16.859 9.016 1 95.19 405 THR A O 1
ATOM 3135 N N . TYR A 1 406 ? 5.695 -15.945 8.172 1 93.5 406 TYR A N 1
ATOM 3136 C CA . TYR A 1 406 ? 6.445 -14.914 7.457 1 93.5 406 TYR A CA 1
ATOM 3137 C C . TYR A 1 406 ? 7.199 -14.016 8.43 1 93.5 406 TYR A C 1
ATOM 3139 O O . TYR A 1 406 ? 8.391 -13.766 8.258 1 93.5 406 TYR A O 1
ATOM 3147 N N . ARG A 1 407 ? 6.609 -13.539 9.453 1 89.38 407 ARG A N 1
ATOM 3148 C CA . ARG A 1 407 ? 7.164 -12.578 10.398 1 89.38 407 ARG A CA 1
ATOM 3149 C C . ARG A 1 407 ? 8.273 -13.203 11.234 1 89.38 407 ARG A C 1
ATOM 3151 O O . ARG A 1 407 ? 9.281 -12.555 11.523 1 89.38 407 ARG A O 1
ATOM 3158 N N . GLN A 1 408 ? 8.109 -14.438 11.555 1 91.69 408 GLN A N 1
ATOM 3159 C CA . GLN A 1 408 ? 9.008 -15.031 12.539 1 91.69 408 GLN A CA 1
ATOM 3160 C C . GLN A 1 408 ? 10.156 -15.766 11.859 1 91.69 408 GLN A C 1
ATOM 3162 O O . GLN A 1 408 ? 11.188 -16.031 12.477 1 91.69 408 GLN A O 1
ATOM 3167 N N . ILE A 1 409 ? 9.93 -16.125 10.609 1 91.62 409 ILE A N 1
ATOM 3168 C CA . ILE A 1 409 ? 10.945 -16.969 9.984 1 91.62 409 ILE A CA 1
ATOM 3169 C C . ILE A 1 409 ? 11.547 -16.234 8.781 1 91.62 409 ILE A C 1
ATOM 3171 O O . ILE A 1 409 ? 12.75 -16.328 8.539 1 91.62 409 ILE A O 1
ATOM 3175 N N . PHE A 1 410 ? 10.797 -15.469 8.07 1 87.38 410 PHE A N 1
ATOM 3176 C CA . PHE A 1 410 ? 11.273 -15.016 6.77 1 87.38 410 PHE A CA 1
ATOM 3177 C C . PHE A 1 410 ? 11.43 -13.5 6.746 1 87.38 410 PHE A C 1
ATOM 3179 O O . PHE A 1 410 ? 11.914 -12.938 5.758 1 87.38 410 PHE A O 1
ATOM 3186 N N . SER A 1 411 ? 11.102 -12.867 7.805 1 81.75 411 SER A N 1
ATOM 3187 C CA . SER A 1 411 ? 11.281 -11.414 7.852 1 81.75 411 SER A CA 1
ATOM 3188 C C . SER A 1 411 ? 12.75 -11.055 8.039 1 81.75 411 SER A C 1
ATOM 3190 O O . SER A 1 411 ? 13.57 -11.906 8.383 1 81.75 411 SER A O 1
ATOM 3192 N N . SER A 1 412 ? 13.078 -9.836 7.73 1 74.69 412 SER A N 1
ATOM 3193 C CA . SER A 1 412 ? 14.445 -9.367 7.91 1 74.69 412 SER A CA 1
ATOM 3194 C C . SER A 1 412 ? 14.883 -9.461 9.367 1 74.69 412 SER A C 1
ATOM 3196 O O . SER A 1 412 ? 16.047 -9.75 9.656 1 74.69 412 SER A O 1
ATOM 3198 N N . ALA A 1 413 ? 13.938 -9.266 10.242 1 71.94 413 ALA A N 1
ATOM 3199 C CA . ALA A 1 413 ? 14.227 -9.383 11.672 1 71.94 413 ALA A CA 1
ATOM 3200 C C . ALA A 1 413 ? 14.539 -10.836 12.039 1 71.94 413 ALA A C 1
ATOM 3202 O O . ALA A 1 413 ? 15.406 -11.086 12.883 1 71.94 413 ALA A O 1
ATOM 3203 N N . ALA A 1 414 ? 13.891 -11.734 11.43 1 79 414 ALA A N 1
ATOM 3204 C CA . ALA A 1 414 ? 14.102 -13.156 11.703 1 79 414 ALA A CA 1
ATOM 3205 C C . ALA A 1 414 ? 15.461 -13.617 11.203 1 79 414 ALA A C 1
ATOM 3207 O O . ALA A 1 414 ? 16.094 -14.492 11.805 1 79 414 ALA A O 1
ATOM 3208 N N . ASN A 1 415 ? 15.914 -12.945 10.156 1 77.62 415 ASN A N 1
ATOM 3209 C CA . ASN A 1 415 ? 17.188 -13.328 9.57 1 77.62 415 ASN A CA 1
ATOM 3210 C C . ASN A 1 415 ? 18.359 -13.016 10.516 1 77.62 415 ASN A C 1
ATOM 3212 O O . ASN A 1 415 ? 19.438 -13.578 10.375 1 77.62 415 ASN A O 1
ATOM 3216 N N . ARG A 1 416 ? 18.125 -12.234 11.484 1 79.5 416 ARG A N 1
ATOM 3217 C CA . ARG A 1 416 ? 19.172 -11.852 12.422 1 79.5 416 ARG A CA 1
ATOM 3218 C C . ARG A 1 416 ? 19.156 -12.75 13.664 1 79.5 416 ARG A C 1
ATOM 3220 O O . ARG A 1 416 ? 20.078 -12.711 14.469 1 79.5 416 ARG A O 1
ATOM 3227 N N . SER A 1 417 ? 18.234 -13.609 13.688 1 83.69 417 SER A N 1
ATOM 3228 C CA . SER A 1 417 ? 18.109 -14.516 14.82 1 83.69 417 SER A CA 1
ATOM 3229 C C . SER A 1 417 ? 19.031 -15.727 14.664 1 83.69 417 SER A C 1
ATOM 3231 O O . SER A 1 417 ? 19.453 -16.047 13.547 1 83.69 417 SER A O 1
ATOM 3233 N N . SER A 1 418 ? 19.359 -16.281 15.773 1 86.75 418 SER A N 1
ATOM 3234 C CA . SER A 1 418 ? 20.188 -17.469 15.75 1 86.75 418 SER A CA 1
ATOM 3235 C C . SER A 1 418 ? 19.438 -18.656 15.156 1 86.75 418 SER A C 1
ATOM 3237 O O . SER A 1 418 ? 18.203 -18.688 15.172 1 86.75 418 SER A O 1
ATOM 3239 N N . GLN A 1 419 ? 20.188 -19.594 14.664 1 87.31 419 GLN A N 1
ATOM 3240 C CA . GLN A 1 419 ? 19.594 -20.797 14.055 1 87.31 419 GLN A CA 1
ATOM 3241 C C . GLN A 1 419 ? 18.797 -21.594 15.078 1 87.31 419 GLN A C 1
ATOM 3243 O O . GLN A 1 419 ? 17.766 -22.172 14.75 1 87.31 419 GLN A O 1
ATOM 3248 N N . GLN A 1 420 ? 19.234 -21.578 16.25 1 90.44 420 GLN A N 1
ATOM 3249 C CA . GLN A 1 420 ? 18.531 -22.312 17.297 1 90.44 420 GLN A CA 1
ATOM 3250 C C . GLN A 1 420 ? 17.172 -21.672 17.594 1 90.44 420 GLN A C 1
ATOM 3252 O O . GLN A 1 420 ? 16.172 -22.391 17.734 1 90.44 420 GLN A O 1
ATOM 3257 N N . GLU A 1 421 ? 17.141 -20.391 17.641 1 91.5 421 GLU A N 1
ATOM 3258 C CA . GLU A 1 421 ? 15.891 -19.688 17.891 1 91.5 421 GLU A CA 1
ATOM 3259 C C . GLU A 1 421 ? 14.914 -19.891 16.734 1 91.5 421 GLU A C 1
ATOM 3261 O O . GLU A 1 421 ? 13.711 -20.047 16.953 1 91.5 421 GLU A O 1
ATOM 3266 N N . LEU A 1 422 ? 15.461 -19.891 15.562 1 91.31 422 LEU A N 1
ATOM 3267 C CA . LEU A 1 422 ? 14.617 -20.094 14.391 1 91.31 422 LEU A CA 1
ATOM 3268 C C . LEU A 1 422 ? 14.023 -21.5 14.375 1 91.31 422 LEU A C 1
ATOM 3270 O O . LEU A 1 422 ? 12.867 -21.688 14 1 91.31 422 LEU A O 1
ATOM 3274 N N . SER A 1 423 ? 14.812 -22.453 14.75 1 92 423 SER A N 1
ATOM 3275 C CA . SER A 1 423 ? 14.336 -23.828 14.789 1 92 423 SER A CA 1
ATOM 3276 C C . SER A 1 423 ? 13.219 -24 15.812 1 92 423 SER A C 1
ATOM 3278 O O . SER A 1 423 ? 12.266 -24.75 15.578 1 92 423 SER A O 1
ATOM 3280 N N . LEU A 1 424 ? 13.344 -23.312 16.953 1 93.69 424 LEU A N 1
ATOM 3281 C CA . LEU A 1 424 ? 12.32 -23.406 17.984 1 93.69 424 LEU A CA 1
ATOM 3282 C C . LEU A 1 424 ? 11.023 -22.75 17.5 1 93.69 424 LEU A C 1
ATOM 3284 O O . LEU A 1 424 ? 9.93 -23.281 17.766 1 93.69 424 LEU A O 1
ATOM 3288 N N . ARG A 1 425 ? 11.172 -21.641 16.859 1 94.75 425 ARG A N 1
ATOM 3289 C CA . ARG A 1 425 ? 10 -20.969 16.312 1 94.75 425 ARG A CA 1
ATOM 3290 C C . ARG A 1 425 ? 9.336 -21.828 15.242 1 94.75 425 ARG A C 1
ATOM 3292 O O . ARG A 1 425 ? 8.102 -21.891 15.18 1 94.75 425 ARG A O 1
ATOM 3299 N N . ALA A 1 426 ? 10.141 -22.422 14.391 1 94.88 426 ALA A N 1
ATOM 3300 C CA . ALA A 1 426 ? 9.617 -23.266 13.32 1 94.88 426 ALA A CA 1
ATOM 3301 C C . ALA A 1 426 ? 8.852 -24.453 13.891 1 94.88 426 ALA A C 1
ATOM 3303 O O . ALA A 1 426 ? 7.828 -24.859 13.344 1 94.88 426 ALA A O 1
ATOM 3304 N N . GLU A 1 427 ? 9.328 -25 14.992 1 95.25 427 GLU A N 1
ATOM 3305 C CA . GLU A 1 427 ? 8.656 -26.141 15.625 1 95.25 427 GLU A CA 1
ATOM 3306 C C . GLU A 1 427 ? 7.297 -25.719 16.188 1 95.25 427 GLU A C 1
ATOM 3308 O O . GLU A 1 427 ? 6.32 -26.469 16.078 1 95.25 427 GLU A O 1
ATOM 3313 N N . ARG A 1 428 ? 7.289 -24.594 16.781 1 96.31 428 ARG A N 1
ATOM 3314 C CA . ARG A 1 428 ? 6.031 -24.109 17.328 1 96.31 428 ARG A CA 1
ATOM 3315 C C . ARG A 1 428 ? 5.016 -23.859 16.203 1 96.31 428 ARG A C 1
ATOM 3317 O O . ARG A 1 428 ? 3.842 -24.219 16.344 1 96.31 428 ARG A O 1
ATOM 3324 N N . LEU A 1 429 ? 5.469 -23.234 15.164 1 96.81 429 LEU A N 1
ATOM 3325 C CA . LEU A 1 429 ? 4.59 -22.938 14.039 1 96.81 429 LEU A CA 1
ATOM 3326 C C . LEU A 1 429 ? 4.121 -24.234 13.367 1 96.81 429 LEU A C 1
ATOM 3328 O O . LEU A 1 429 ? 2.988 -24.297 12.883 1 96.81 429 LEU A O 1
ATOM 3332 N N . ASP A 1 430 ? 5.004 -25.203 13.289 1 96.25 430 ASP A N 1
ATOM 3333 C CA . ASP A 1 430 ? 4.637 -26.5 12.734 1 96.25 430 ASP A CA 1
ATOM 3334 C C . ASP A 1 430 ? 3.523 -27.156 13.562 1 96.25 430 ASP A C 1
ATOM 3336 O O . ASP A 1 430 ? 2.619 -27.781 13 1 96.25 430 ASP A O 1
ATOM 3340 N N . GLN A 1 431 ? 3.613 -26.969 14.859 1 96.88 431 GLN A N 1
ATOM 3341 C CA . GLN A 1 431 ? 2.57 -27.5 15.727 1 96.88 431 GLN A CA 1
ATOM 3342 C C . GLN A 1 431 ? 1.238 -26.797 15.484 1 96.88 431 GLN A C 1
ATOM 3344 O O . GLN A 1 431 ? 0.184 -27.438 15.492 1 96.88 431 GLN A O 1
ATOM 3349 N N . ASP A 1 432 ? 1.305 -25.516 15.32 1 96.94 432 ASP A N 1
ATOM 3350 C CA . ASP A 1 432 ? 0.096 -24.766 15.008 1 96.94 432 ASP A CA 1
ATOM 3351 C C . ASP A 1 432 ? -0.526 -25.234 13.695 1 96.94 432 ASP A C 1
ATOM 3353 O O . ASP A 1 432 ? -1.75 -25.328 13.578 1 96.94 432 ASP A O 1
ATOM 3357 N N . LEU A 1 433 ? 0.307 -25.5 12.734 1 97 433 LEU A N 1
ATOM 3358 C CA . LEU A 1 433 ? -0.145 -25.969 11.422 1 97 433 LEU A CA 1
ATOM 3359 C C . LEU A 1 433 ? -0.803 -27.344 11.523 1 97 433 LEU A C 1
ATOM 3361 O O . LEU A 1 433 ? -1.839 -27.578 10.898 1 97 433 LEU A O 1
ATOM 3365 N N . GLU A 1 434 ? -0.204 -28.188 12.297 1 96.75 434 GLU A N 1
ATOM 3366 C CA . GLU A 1 434 ? -0.765 -29.531 12.477 1 96.75 434 GLU A CA 1
ATOM 3367 C C . GLU A 1 434 ? -2.096 -29.469 13.227 1 96.75 434 GLU A C 1
ATOM 3369 O O . GLU A 1 434 ? -3.016 -30.234 12.922 1 96.75 434 GLU A O 1
ATOM 3374 N N . SER A 1 435 ? -2.123 -28.609 14.203 1 96.69 435 SER A N 1
ATOM 3375 C CA . SER A 1 435 ? -3.379 -28.422 14.922 1 96.69 435 SER A CA 1
ATOM 3376 C C . SER A 1 435 ? -4.473 -27.891 14 1 96.69 435 SER A C 1
ATOM 3378 O O . SER A 1 435 ? -5.633 -28.297 14.109 1 96.69 435 SER A O 1
ATOM 3380 N N . TRP A 1 436 ? -4.102 -27 13.133 1 96.19 436 TRP A N 1
ATOM 3381 C CA . TRP A 1 436 ? -5.039 -26.453 12.156 1 96.19 436 TRP A CA 1
ATOM 3382 C C . TRP A 1 436 ? -5.555 -27.547 11.227 1 96.19 436 TRP A C 1
ATOM 3384 O O . TRP A 1 436 ? -6.758 -27.641 10.984 1 96.19 436 TRP A O 1
ATOM 3394 N N . LYS A 1 437 ? -4.676 -28.391 10.664 1 94.62 437 LYS A N 1
ATOM 3395 C CA . LYS A 1 437 ? -5.047 -29.469 9.758 1 94.62 437 LYS A CA 1
ATOM 3396 C C . LYS A 1 437 ? -5.969 -30.469 10.453 1 94.62 437 LYS A C 1
ATOM 3398 O O . LYS A 1 437 ? -6.91 -30.984 9.836 1 94.62 437 LYS A O 1
ATOM 3403 N N . ALA A 1 438 ? -5.719 -30.719 11.734 1 93.19 438 ALA A N 1
ATOM 3404 C CA . ALA A 1 438 ? -6.504 -31.688 12.5 1 93.19 438 ALA A CA 1
ATOM 3405 C C . ALA A 1 438 ? -7.945 -31.203 12.664 1 93.19 438 ALA A C 1
ATOM 3407 O O . ALA A 1 438 ? -8.859 -32.031 12.82 1 93.19 438 ALA A O 1
ATOM 3408 N N . ASN A 1 439 ? -8.148 -29.906 12.531 1 88.25 439 ASN A N 1
ATOM 3409 C CA . ASN A 1 439 ? -9.477 -29.344 12.734 1 88.25 439 ASN A CA 1
ATOM 3410 C C . ASN A 1 439 ? -10.258 -29.266 11.422 1 88.25 439 ASN A C 1
ATOM 3412 O O . ASN A 1 439 ? -11.438 -28.922 11.414 1 88.25 439 ASN A O 1
ATOM 3416 N N . ILE A 1 440 ? -9.633 -29.625 10.344 1 88.5 440 ILE A N 1
ATOM 3417 C CA . ILE A 1 440 ? -10.312 -29.625 9.055 1 88.5 440 ILE A CA 1
ATOM 3418 C C . ILE A 1 440 ? -11.164 -30.891 8.93 1 88.5 440 ILE A C 1
ATOM 3420 O O . ILE A 1 440 ? -10.695 -31.984 9.227 1 88.5 440 ILE A O 1
ATOM 3424 N N . PRO A 1 441 ? -12.359 -30.734 8.523 1 84.12 441 PRO A N 1
ATOM 3425 C CA . PRO A 1 441 ? -13.219 -31.906 8.359 1 84.12 441 PRO A CA 1
ATOM 3426 C C . PRO A 1 441 ? -12.625 -32.938 7.402 1 84.12 441 PRO A C 1
ATOM 3428 O O . PRO A 1 441 ? -12 -32.562 6.402 1 84.12 441 PRO A O 1
ATOM 3431 N N . SER A 1 442 ? -12.875 -34.188 7.605 1 82.19 442 SER A N 1
ATOM 3432 C CA . SER A 1 442 ? -12.312 -35.312 6.844 1 82.19 442 SER A CA 1
ATOM 3433 C C . SER A 1 442 ? -12.742 -35.219 5.379 1 82.19 442 SER A C 1
ATOM 3435 O O . SER A 1 442 ? -11.984 -35.625 4.492 1 82.19 442 SER A O 1
ATOM 3437 N N . ALA A 1 443 ? -13.914 -34.688 5.16 1 78.81 443 ALA A N 1
ATOM 3438 C CA . ALA A 1 443 ? -14.43 -34.594 3.799 1 78.81 443 ALA A CA 1
ATOM 3439 C C . ALA A 1 443 ? -13.609 -33.594 2.971 1 78.81 443 ALA A C 1
ATOM 3441 O O . ALA A 1 443 ? -13.602 -33.656 1.739 1 78.81 443 ALA A O 1
ATOM 3442 N N . SER A 1 444 ? -12.93 -32.75 3.674 1 82.81 444 SER A N 1
ATOM 3443 C CA . SER A 1 444 ? -12.125 -31.734 2.992 1 82.81 444 SER A CA 1
ATOM 3444 C C . SER A 1 444 ? -10.648 -32.125 2.998 1 82.81 444 SER A C 1
ATOM 3446 O O . SER A 1 444 ? -9.789 -31.266 2.771 1 82.81 444 SER A O 1
ATOM 3448 N N . GLN A 1 445 ? -10.398 -33.312 3.285 1 85.75 445 GLN A N 1
ATOM 3449 C CA . GLN A 1 445 ? -9.016 -33.781 3.281 1 85.75 445 GLN A CA 1
ATOM 3450 C C . GLN A 1 445 ? -8.789 -34.812 2.168 1 85.75 445 GLN A C 1
ATOM 3452 O O . GLN A 1 445 ? -9.68 -35.594 1.855 1 85.75 445 GLN A O 1
ATOM 3457 N N . PRO A 1 446 ? -7.66 -34.625 1.503 1 83.12 446 PRO A N 1
ATOM 3458 C CA . PRO A 1 446 ? -7.363 -35.625 0.479 1 83.12 446 PRO A CA 1
ATOM 3459 C C . PRO A 1 446 ? -7.164 -37.031 1.063 1 83.12 446 PRO A C 1
ATOM 3461 O O . PRO A 1 446 ? -6.602 -37.188 2.152 1 83.12 446 PRO A O 1
ATOM 3464 N N . ARG A 1 447 ? -7.574 -37.969 0.335 1 77.5 447 ARG A N 1
ATOM 3465 C CA . ARG A 1 447 ? -7.43 -39.344 0.782 1 77.5 447 ARG A CA 1
ATOM 3466 C C . ARG A 1 447 ? -6.004 -39.844 0.563 1 77.5 447 ARG A C 1
ATOM 3468 O O . ARG A 1 447 ? -5.281 -39.312 -0.288 1 77.5 447 ARG A O 1
ATOM 3475 N N . GLU A 1 448 ? -5.637 -40.719 1.387 1 70.5 448 GLU A N 1
ATOM 3476 C CA . GLU A 1 448 ? -4.297 -41.281 1.271 1 70.5 448 GLU A CA 1
ATOM 3477 C C . GLU A 1 448 ? -4.125 -42.031 -0.05 1 70.5 448 GLU A C 1
ATOM 3479 O O . GLU A 1 448 ? -3.084 -41.906 -0.703 1 70.5 448 GLU A O 1
ATOM 3484 N N . GLU A 1 449 ? -5.172 -42.75 -0.391 1 69.31 449 GLU A N 1
ATOM 3485 C CA . GLU A 1 449 ? -5.109 -43.469 -1.671 1 69.31 449 GLU A CA 1
ATOM 3486 C C . GLU A 1 449 ? -6.047 -42.812 -2.693 1 69.31 449 GLU A C 1
ATOM 3488 O O . GLU A 1 449 ? -7.266 -42.844 -2.52 1 69.31 449 GLU A O 1
ATOM 3493 N N . TYR A 1 450 ? -5.352 -42.125 -3.564 1 66.62 450 TYR A N 1
ATOM 3494 C CA . TYR A 1 450 ? -6.098 -41.406 -4.574 1 66.62 450 TYR A CA 1
ATOM 3495 C C . TYR A 1 450 ? -6.82 -42.344 -5.527 1 66.62 450 TYR A C 1
ATOM 3497 O O . TYR A 1 450 ? -6.242 -43.312 -5.988 1 66.62 450 TYR A O 1
ATOM 3505 N N . GLN A 1 451 ? -8.117 -42.156 -5.531 1 65.25 451 GLN A N 1
ATOM 3506 C CA . GLN A 1 451 ? -8.906 -42.844 -6.559 1 65.25 451 GLN A CA 1
ATOM 3507 C C . GLN A 1 451 ? -9.359 -41.875 -7.641 1 65.25 451 GLN A C 1
ATOM 3509 O O . GLN A 1 451 ? -10.156 -40.969 -7.379 1 65.25 451 GLN A O 1
ATOM 3514 N N . PRO A 1 452 ? -8.672 -42.094 -8.875 1 60.72 452 PRO A N 1
ATOM 3515 C CA . PRO A 1 452 ? -9.031 -41.156 -9.945 1 60.72 452 PRO A CA 1
ATOM 3516 C C . PRO A 1 452 ? -10.547 -41.031 -10.148 1 60.72 452 PRO A C 1
ATOM 3518 O O . PRO A 1 452 ? -11.25 -42.062 -10.133 1 60.72 452 PRO A O 1
ATOM 3521 N N . GLY A 1 453 ? -11.031 -39.875 -10.195 1 59.47 453 GLY A N 1
ATOM 3522 C CA . GLY A 1 453 ? -12.438 -39.625 -10.508 1 59.47 453 GLY A CA 1
ATOM 3523 C C . GLY A 1 453 ? -13.305 -39.531 -9.273 1 59.47 453 GLY A C 1
ATOM 3524 O O . GLY A 1 453 ? -14.375 -38.906 -9.305 1 59.47 453 GLY A O 1
ATOM 3525 N N . ARG A 1 454 ? -12.898 -40.125 -8.195 1 62.69 454 ARG A N 1
ATOM 3526 C CA . ARG A 1 454 ? -13.75 -40.156 -7.008 1 62.69 454 ARG A CA 1
ATOM 3527 C C . ARG A 1 454 ? -13.297 -39.125 -5.98 1 62.69 454 ARG A C 1
ATOM 3529 O O . ARG A 1 454 ? -14.117 -38.594 -5.223 1 62.69 454 ARG A O 1
ATOM 3536 N N . ASP A 1 455 ? -12.117 -38.75 -6.137 1 78.12 455 ASP A N 1
ATOM 3537 C CA . ASP A 1 455 ? -11.578 -37.906 -5.078 1 78.12 455 ASP A CA 1
ATOM 3538 C C . ASP A 1 455 ? -11.406 -36.469 -5.566 1 78.12 455 ASP A C 1
ATOM 3540 O O . ASP A 1 455 ? -10.305 -35.906 -5.516 1 78.12 455 ASP A O 1
ATOM 3544 N N . ILE A 1 456 ? -12.477 -35.969 -6.004 1 82.44 456 ILE A N 1
ATOM 3545 C CA . ILE A 1 456 ? -12.422 -34.562 -6.48 1 82.44 456 ILE A CA 1
ATOM 3546 C C . ILE A 1 456 ? -12.734 -33.625 -5.332 1 82.44 456 ILE A C 1
ATOM 3548 O O . ILE A 1 456 ? -13.664 -33.844 -4.555 1 82.44 456 ILE A O 1
ATOM 3552 N N . LEU A 1 457 ? -11.898 -32.656 -5.105 1 83 457 LEU A N 1
ATOM 3553 C CA . LEU A 1 457 ? -12.078 -31.609 -4.102 1 83 457 LEU A CA 1
ATOM 3554 C C . LEU A 1 457 ? -12.258 -30.25 -4.758 1 83 457 LEU A C 1
ATOM 3556 O O . LEU A 1 457 ? -11.711 -29.984 -5.832 1 83 457 LEU A O 1
ATOM 3560 N N . PRO A 1 458 ? -13.07 -29.375 -4.113 1 82.31 458 PRO A N 1
ATOM 3561 C CA . PRO A 1 458 ? -13.172 -28.016 -4.641 1 82.31 458 PRO A CA 1
ATOM 3562 C C . PRO A 1 458 ? -11.836 -27.266 -4.637 1 82.31 458 PRO A C 1
ATOM 3564 O O . PRO A 1 458 ? -11.008 -27.5 -3.754 1 82.31 458 PRO A O 1
ATOM 3567 N N . LEU A 1 459 ? -11.703 -26.406 -5.562 1 84.38 459 LEU A N 1
ATOM 3568 C CA . LEU A 1 459 ? -10.43 -25.734 -5.77 1 84.38 459 LEU A CA 1
ATOM 3569 C C . LEU A 1 459 ? -10.016 -24.953 -4.52 1 84.38 459 LEU A C 1
ATOM 3571 O O . LEU A 1 459 ? -8.852 -25 -4.121 1 84.38 459 LEU A O 1
ATOM 3575 N N . PRO A 1 460 ? -10.883 -24.219 -3.836 1 84.38 460 PRO A N 1
ATOM 3576 C CA . PRO A 1 460 ? -10.461 -23.5 -2.635 1 84.38 460 PRO A CA 1
ATOM 3577 C C . PRO A 1 460 ? -9.914 -24.422 -1.553 1 84.38 460 PRO A C 1
ATOM 3579 O O . PRO A 1 460 ? -9.039 -24.031 -0.779 1 84.38 460 PRO A O 1
ATOM 3582 N N . VAL A 1 461 ? -10.43 -25.625 -1.513 1 87.56 461 VAL A N 1
ATOM 3583 C CA . VAL A 1 461 ? -9.945 -26.609 -0.546 1 87.56 461 VAL A CA 1
ATOM 3584 C C . VAL A 1 461 ? -8.547 -27.078 -0.95 1 87.56 461 VAL A C 1
ATOM 3586 O O . VAL A 1 461 ? -7.676 -27.25 -0.098 1 87.56 461 VAL A O 1
ATOM 3589 N N . ILE A 1 462 ? -8.391 -27.328 -2.201 1 89.75 462 ILE A N 1
ATOM 3590 C CA . ILE A 1 462 ? -7.098 -27.766 -2.705 1 89.75 462 ILE A CA 1
ATOM 3591 C C . ILE A 1 462 ? -6.039 -26.703 -2.4 1 89.75 462 ILE A C 1
ATOM 3593 O O . ILE A 1 462 ? -4.914 -27.031 -2.018 1 89.75 462 ILE A O 1
ATOM 3597 N N . VAL A 1 463 ? -6.426 -25.453 -2.561 1 91.62 463 VAL A N 1
ATOM 3598 C CA . VAL A 1 463 ? -5.504 -24.359 -2.312 1 91.62 463 VAL A CA 1
ATOM 3599 C C . VAL A 1 463 ? -5.086 -24.359 -0.843 1 91.62 463 VAL A C 1
ATOM 3601 O O . VAL A 1 463 ? -3.928 -24.078 -0.521 1 91.62 463 VAL A O 1
ATOM 3604 N N . LEU A 1 464 ? -5.988 -24.656 0.063 1 93.69 464 LEU A N 1
ATOM 3605 C CA . LEU A 1 464 ? -5.652 -24.75 1.479 1 93.69 464 LEU A CA 1
ATOM 3606 C C . LEU A 1 464 ? -4.551 -25.781 1.708 1 93.69 464 LEU A C 1
ATOM 3608 O O . LEU A 1 464 ? -3.59 -25.531 2.436 1 93.69 464 LEU A O 1
ATOM 3612 N N . HIS A 1 465 ? -4.695 -26.844 1.048 1 94.88 465 HIS A N 1
ATOM 3613 C CA . HIS A 1 465 ? -3.725 -27.922 1.238 1 94.88 465 HIS A CA 1
ATOM 3614 C C . HIS A 1 465 ? -2.398 -27.578 0.561 1 94.88 465 HIS A C 1
ATOM 3616 O O . HIS A 1 465 ? -1.333 -27.969 1.051 1 94.88 465 HIS A O 1
ATOM 3622 N N . PHE A 1 466 ? -2.469 -26.953 -0.592 1 96.38 466 PHE A N 1
ATOM 3623 C CA . PHE A 1 466 ? -1.24 -26.5 -1.222 1 96.38 466 PHE A CA 1
ATOM 3624 C C . PHE A 1 466 ? -0.455 -25.594 -0.275 1 96.38 466 PHE A C 1
ATOM 3626 O O . PHE A 1 466 ? 0.754 -25.766 -0.11 1 96.38 466 PHE A O 1
ATOM 3633 N N . ILE A 1 467 ? -1.152 -24.672 0.302 1 97.06 467 ILE A N 1
ATOM 3634 C CA . ILE A 1 467 ? -0.513 -23.734 1.214 1 97.06 467 ILE A CA 1
ATOM 3635 C C . ILE A 1 467 ? 0.024 -24.484 2.434 1 97.06 467 ILE A C 1
ATOM 3637 O O . ILE A 1 467 ? 1.131 -24.203 2.902 1 97.06 467 ILE A O 1
ATOM 3641 N N . PHE A 1 468 ? -0.775 -25.406 2.92 1 97.62 468 PHE A N 1
ATOM 3642 C CA . PHE A 1 468 ? -0.344 -26.219 4.051 1 97.62 468 PHE A CA 1
ATOM 3643 C C . PHE A 1 468 ? 0.967 -26.922 3.738 1 97.62 468 PHE A C 1
ATOM 3645 O O . PHE A 1 468 ? 1.919 -26.859 4.52 1 97.62 468 PHE A O 1
ATOM 3652 N N . HIS A 1 469 ? 1.041 -27.594 2.59 1 97 469 HIS A N 1
ATOM 3653 C CA . HIS A 1 469 ? 2.24 -28.328 2.221 1 97 469 HIS A CA 1
ATOM 3654 C C . HIS A 1 469 ? 3.422 -27.391 1.994 1 97 469 HIS A C 1
ATOM 3656 O O . HIS A 1 469 ? 4.559 -27.734 2.332 1 97 469 HIS A O 1
ATOM 3662 N N . ASP A 1 470 ? 3.143 -26.297 1.413 1 97.19 470 ASP A N 1
ATOM 3663 C CA . ASP A 1 470 ? 4.207 -25.328 1.195 1 97.19 470 ASP A CA 1
ATOM 3664 C C . ASP A 1 470 ? 4.789 -24.844 2.521 1 97.19 470 ASP A C 1
ATOM 3666 O O . ASP A 1 470 ? 6.008 -24.719 2.662 1 97.19 470 ASP A O 1
ATOM 3670 N N . LEU A 1 471 ? 3.928 -24.531 3.477 1 97.12 471 LEU A N 1
ATOM 3671 C CA . LEU A 1 471 ? 4.379 -24.078 4.789 1 97.12 471 LEU A CA 1
ATOM 3672 C C . LEU A 1 471 ? 5.16 -25.172 5.504 1 97.12 471 LEU A C 1
ATOM 3674 O O . LEU A 1 471 ? 6.164 -24.906 6.168 1 97.12 471 LEU A O 1
ATOM 3678 N N . LYS A 1 472 ? 4.695 -26.406 5.324 1 96.06 472 LYS A N 1
ATOM 3679 C CA . LYS A 1 472 ? 5.414 -27.516 5.926 1 96.06 472 LYS A CA 1
ATOM 3680 C C . LYS A 1 472 ? 6.832 -27.625 5.375 1 96.06 472 LYS A C 1
ATOM 3682 O O . LYS A 1 472 ? 7.781 -27.844 6.129 1 96.06 472 LYS A O 1
ATOM 3687 N N . MET A 1 473 ? 6.973 -27.5 4.125 1 94.75 473 MET A N 1
ATOM 3688 C CA . MET A 1 473 ? 8.297 -27.547 3.504 1 94.75 473 MET A CA 1
ATOM 3689 C C . MET A 1 473 ? 9.172 -26.406 3.994 1 94.75 473 MET A C 1
ATOM 3691 O O . MET A 1 473 ? 10.344 -26.609 4.32 1 94.75 473 MET A O 1
ATOM 3695 N N . LYS A 1 474 ? 8.625 -25.219 4.07 1 93.88 474 LYS A N 1
ATOM 3696 C CA . LYS A 1 474 ? 9.375 -24.047 4.508 1 93.88 474 LYS A CA 1
ATOM 3697 C C . LYS A 1 474 ? 9.828 -24.203 5.957 1 93.88 474 LYS A C 1
ATOM 3699 O O . LYS A 1 474 ? 10.945 -23.797 6.305 1 93.88 474 LYS A O 1
ATOM 3704 N N . LEU A 1 475 ? 8.945 -24.672 6.781 1 94 475 LEU A N 1
ATOM 3705 C CA . LEU A 1 475 ? 9.266 -24.828 8.195 1 94 475 LEU A CA 1
ATOM 3706 C C . LEU A 1 475 ? 10.297 -25.938 8.391 1 94 475 LEU A C 1
ATOM 3708 O O . LEU A 1 475 ? 11.203 -25.812 9.219 1 94 475 LEU A O 1
ATOM 3712 N N . ARG A 1 476 ? 10.203 -26.953 7.633 1 90.38 476 ARG A N 1
ATOM 3713 C CA . ARG A 1 476 ? 11.133 -28.078 7.758 1 90.38 476 ARG A CA 1
ATOM 3714 C C . ARG A 1 476 ? 12.523 -27.688 7.25 1 90.38 476 ARG A C 1
ATOM 3716 O O . ARG A 1 476 ? 13.531 -28.203 7.746 1 90.38 476 ARG A O 1
ATOM 3723 N N . SER A 1 477 ? 12.578 -26.875 6.309 1 88.06 477 SER A N 1
ATOM 3724 C CA . SER A 1 477 ? 13.859 -26.438 5.75 1 88.06 477 SER A CA 1
ATOM 3725 C C . SER A 1 477 ? 14.672 -25.656 6.77 1 88.06 477 SER A C 1
ATOM 3727 O O . SER A 1 477 ? 15.898 -25.562 6.656 1 88.06 477 SER A O 1
ATOM 3729 N N . VAL A 1 478 ? 14 -25.078 7.703 1 87.12 478 VAL A N 1
ATOM 3730 C CA . VAL A 1 478 ? 14.68 -24.25 8.695 1 87.12 478 VAL A CA 1
ATOM 3731 C C . VAL A 1 478 ? 15.039 -25.094 9.914 1 87.12 478 VAL A C 1
ATOM 3733 O O . VAL A 1 478 ? 15.953 -24.75 10.672 1 87.12 478 VAL A O 1
ATOM 3736 N N . THR A 1 479 ? 14.406 -26.281 9.898 1 83.06 479 THR A N 1
ATOM 3737 C CA . THR A 1 479 ? 14.672 -27.125 11.055 1 83.06 479 THR A CA 1
ATOM 3738 C C . THR A 1 479 ? 15.945 -27.938 10.844 1 83.06 479 THR A C 1
ATOM 3740 O O . THR A 1 479 ? 16.328 -28.234 9.703 1 83.06 479 THR A O 1
ATOM 3743 N N . GLY A 1 480 ? 17.078 -27.812 11.555 1 68.88 480 GLY A N 1
ATOM 3744 C CA . GLY A 1 480 ? 18.438 -28.328 11.625 1 68.88 480 GLY A CA 1
ATOM 3745 C C . GLY A 1 480 ? 18.609 -29.688 10.969 1 68.88 480 GLY A C 1
ATOM 3746 O O . GLY A 1 480 ? 19.703 -30.266 11.008 1 68.88 480 GLY A O 1
ATOM 3747 N N . GLY A 1 481 ? 17.609 -30.312 10.234 1 70 481 GLY A N 1
ATOM 3748 C CA . GLY A 1 481 ? 17.812 -31.562 9.531 1 70 481 GLY A CA 1
ATOM 3749 C C . GLY A 1 481 ? 18.297 -31.391 8.102 1 70 481 GLY A C 1
ATOM 3750 O O . GLY A 1 481 ? 19.203 -30.594 7.844 1 70 481 GLY A O 1
ATOM 3751 N N . ASN A 1 482 ? 18 -32.375 7.281 1 75.88 482 ASN A N 1
ATOM 3752 C CA . ASN A 1 482 ? 18.25 -32.25 5.848 1 75.88 482 ASN A CA 1
ATOM 3753 C C . ASN A 1 482 ? 17.25 -31.297 5.195 1 75.88 482 ASN A C 1
ATOM 3755 O O . ASN A 1 482 ? 16.094 -31.688 4.941 1 75.88 482 ASN A O 1
ATOM 3759 N N . PRO A 1 483 ? 17.609 -30.125 4.918 1 80.75 483 PRO A N 1
ATOM 3760 C CA . PRO A 1 483 ? 16.656 -29.094 4.496 1 80.75 483 PRO A CA 1
ATOM 3761 C C . PRO A 1 483 ? 15.891 -29.469 3.232 1 80.75 483 PRO A C 1
ATOM 3763 O O . PRO A 1 483 ? 14.75 -29.047 3.051 1 80.75 483 PRO A O 1
ATOM 3766 N N . LEU A 1 484 ? 16.484 -30.266 2.365 1 85.25 484 LEU A N 1
ATOM 3767 C CA . LEU A 1 484 ? 15.805 -30.609 1.125 1 85.25 484 LEU A CA 1
ATOM 3768 C C . LEU A 1 484 ? 15.172 -32 1.228 1 85.25 484 LEU A C 1
ATOM 3770 O O . LEU A 1 484 ? 14.031 -32.188 0.813 1 85.25 484 LEU A O 1
ATOM 3774 N N . GLY A 1 485 ? 15.867 -32.906 1.869 1 84.38 485 GLY A N 1
ATOM 3775 C CA . GLY A 1 485 ? 15.359 -34.281 2.008 1 84.38 485 GLY A CA 1
ATOM 3776 C C . GLY A 1 485 ? 14.094 -34.344 2.834 1 84.38 485 GLY A C 1
ATOM 3777 O O . GLY A 1 485 ? 13.195 -35.125 2.521 1 84.38 485 GLY A O 1
ATOM 3778 N N . ASP A 1 486 ? 13.977 -33.562 3.793 1 87.12 486 ASP A N 1
ATOM 3779 C CA . ASP A 1 486 ? 12.828 -33.594 4.703 1 87.12 486 ASP A CA 1
ATOM 3780 C C . ASP A 1 486 ? 11.594 -32.969 4.043 1 87.12 486 ASP A C 1
ATOM 3782 O O . ASP A 1 486 ? 10.469 -33.156 4.527 1 87.12 486 ASP A O 1
ATOM 3786 N N . CYS A 1 487 ? 11.789 -32.344 2.914 1 91.88 487 CYS A N 1
ATOM 3787 C CA . CYS A 1 487 ? 10.68 -31.703 2.234 1 91.88 487 CYS A CA 1
ATOM 3788 C C . CYS A 1 487 ? 10.016 -32.625 1.236 1 91.88 487 CYS A C 1
ATOM 3790 O O . CYS A 1 487 ? 8.906 -32.375 0.767 1 91.88 487 CYS A O 1
ATOM 3792 N N . ILE A 1 488 ? 10.586 -33.812 0.879 1 91.62 488 ILE A N 1
ATOM 3793 C CA . ILE A 1 488 ? 10.195 -34.688 -0.214 1 91.62 488 ILE A CA 1
ATOM 3794 C C . ILE A 1 488 ? 8.766 -35.188 0.005 1 91.62 488 ILE A C 1
ATOM 3796 O O . ILE A 1 488 ? 7.945 -35.156 -0.916 1 91.62 488 ILE A O 1
ATOM 3800 N N . PRO A 1 489 ? 8.391 -35.562 1.286 1 91.19 489 PRO A N 1
ATOM 3801 C CA . PRO A 1 489 ? 7.023 -36.094 1.458 1 91.19 489 PRO A CA 1
ATOM 3802 C C . PRO A 1 489 ? 5.961 -35.031 1.133 1 91.19 489 PRO A C 1
ATOM 3804 O O . PRO A 1 489 ? 4.938 -35.344 0.526 1 91.19 489 PRO A O 1
ATOM 3807 N N . TRP A 1 490 ? 6.227 -33.844 1.49 1 94.06 490 TRP A N 1
ATOM 3808 C CA . TRP A 1 490 ? 5.242 -32.812 1.261 1 94.06 490 TRP A CA 1
ATOM 3809 C C . TRP A 1 490 ? 5.266 -32.344 -0.193 1 94.06 490 TRP A C 1
ATOM 3811 O O . TRP A 1 490 ? 4.23 -31.969 -0.748 1 94.06 490 TRP A O 1
ATOM 3821 N N . ALA A 1 491 ? 6.449 -32.344 -0.815 1 95.44 491 ALA A N 1
ATOM 3822 C CA . ALA A 1 491 ? 6.527 -32.031 -2.242 1 95.44 491 ALA A CA 1
ATOM 3823 C C . ALA A 1 491 ? 5.73 -33.062 -3.059 1 95.44 491 ALA A C 1
ATOM 3825 O O . ALA A 1 491 ? 4.992 -32.688 -3.975 1 95.44 491 ALA A O 1
ATOM 3826 N N . ARG A 1 492 ? 5.859 -34.281 -2.701 1 93.06 492 ARG A N 1
ATOM 3827 C CA . ARG A 1 492 ? 5.125 -35.344 -3.396 1 93.06 492 ARG A CA 1
ATOM 3828 C C . ARG A 1 492 ? 3.627 -35.219 -3.146 1 93.06 492 ARG A C 1
ATOM 3830 O O . ARG A 1 492 ? 2.822 -35.438 -4.051 1 93.06 492 ARG A O 1
ATOM 3837 N N . ALA A 1 493 ? 3.297 -34.906 -1.907 1 93.19 493 ALA A N 1
ATOM 3838 C CA . ALA A 1 493 ? 1.885 -34.719 -1.584 1 93.19 493 ALA A CA 1
ATOM 3839 C C . ALA A 1 493 ? 1.282 -33.594 -2.4 1 93.19 493 ALA A C 1
ATOM 3841 O O . ALA A 1 493 ? 0.116 -33.656 -2.795 1 93.19 493 ALA A O 1
ATOM 3842 N N . THR A 1 494 ? 2.016 -32.531 -2.639 1 95.38 494 THR A N 1
ATOM 3843 C CA . THR A 1 494 ? 1.569 -31.406 -3.439 1 95.38 494 THR A CA 1
ATOM 3844 C C . THR A 1 494 ? 1.261 -31.844 -4.871 1 95.38 494 THR A C 1
ATOM 3846 O O . THR A 1 494 ? 0.24 -31.453 -5.438 1 95.38 494 THR A O 1
ATOM 3849 N N . ILE A 1 495 ? 2.115 -32.625 -5.445 1 93.06 495 ILE A N 1
ATOM 3850 C CA . ILE A 1 495 ? 1.933 -33.094 -6.816 1 93.06 495 ILE A CA 1
ATOM 3851 C C . ILE A 1 495 ? 0.732 -34.031 -6.883 1 93.06 495 ILE A C 1
ATOM 3853 O O . ILE A 1 495 ? -0.055 -34 -7.828 1 93.06 495 ILE A O 1
ATOM 3857 N N . ARG A 1 496 ? 0.527 -34.812 -5.855 1 89.31 496 ARG A N 1
ATOM 3858 C CA . ARG A 1 496 ? -0.582 -35.781 -5.824 1 89.31 496 ARG A CA 1
ATOM 3859 C C . ARG A 1 496 ? -1.921 -35.031 -5.762 1 89.31 496 ARG A C 1
ATOM 3861 O O . ARG A 1 496 ? -2.93 -35.531 -6.262 1 89.31 496 ARG A O 1
ATOM 3868 N N . LEU A 1 497 ? -1.912 -33.906 -5.191 1 90.5 497 LEU A N 1
ATOM 3869 C CA . LEU A 1 497 ? -3.141 -33.125 -5.074 1 90.5 497 LEU A CA 1
ATOM 3870 C C . LEU A 1 497 ? -3.656 -32.719 -6.449 1 90.5 497 LEU A C 1
ATOM 3872 O O . LEU A 1 497 ? -4.836 -32.406 -6.605 1 90.5 497 LEU A O 1
ATOM 3876 N N . MET A 1 498 ? -2.793 -32.688 -7.438 1 86.44 498 MET A N 1
ATOM 3877 C CA . MET A 1 498 ? -3.195 -32.312 -8.789 1 86.44 498 MET A CA 1
ATOM 3878 C C . MET A 1 498 ? -4.242 -33.281 -9.336 1 86.44 498 MET A C 1
ATOM 3880 O O . MET A 1 498 ? -5.082 -32.906 -10.156 1 86.44 498 MET A O 1
ATOM 3884 N N . HIS A 1 499 ? -4.254 -34.469 -8.805 1 82.5 499 HIS A N 1
ATOM 3885 C CA . HIS A 1 499 ? -5.215 -35.469 -9.25 1 82.5 499 HIS A CA 1
ATOM 3886 C C . HIS A 1 499 ? -6.605 -35.188 -8.695 1 82.5 499 HIS A C 1
ATOM 3888 O O . HIS A 1 499 ? -7.598 -35.719 -9.203 1 82.5 499 HIS A O 1
ATOM 3894 N N . CYS A 1 500 ? -6.652 -34.375 -7.688 1 83.81 500 CYS A N 1
ATOM 3895 C CA . CYS A 1 500 ? -7.926 -34.062 -7.043 1 83.81 500 CYS A CA 1
ATOM 3896 C C . CYS A 1 500 ? -8.562 -32.812 -7.656 1 83.81 500 CYS A C 1
ATOM 3898 O O . CYS A 1 500 ? -9.641 -32.406 -7.23 1 83.81 500 CYS A O 1
ATOM 3900 N N . LEU A 1 501 ? -8.031 -32.312 -8.719 1 81.75 501 LEU A N 1
ATOM 3901 C CA . LEU A 1 501 ? -8.539 -31.094 -9.297 1 81.75 501 LEU A CA 1
ATOM 3902 C C . LEU A 1 501 ? -9.891 -31.328 -9.977 1 81.75 501 LEU A C 1
ATOM 3904 O O . LEU A 1 501 ? -10.062 -32.312 -10.695 1 81.75 501 LEU A O 1
ATOM 3908 N N . PRO A 1 502 ? -10.859 -30.391 -9.617 1 73.31 502 PRO A N 1
ATOM 3909 C CA . PRO A 1 502 ? -12.18 -30.547 -10.227 1 73.31 502 PRO A CA 1
ATOM 3910 C C . PRO A 1 502 ? -12.188 -30.234 -11.727 1 73.31 502 PRO A C 1
ATOM 3912 O O . PRO A 1 502 ? -13 -30.781 -12.469 1 73.31 502 PRO A O 1
ATOM 3915 N N . THR A 1 503 ? -11.539 -29.109 -12.055 1 65.69 503 THR A N 1
ATOM 3916 C CA . THR A 1 503 ? -11.523 -28.672 -13.445 1 65.69 503 THR A CA 1
ATOM 3917 C C . THR A 1 503 ? -10.094 -28.609 -13.977 1 65.69 503 THR A C 1
ATOM 3919 O O . THR A 1 503 ? -9.141 -28.5 -13.195 1 65.69 503 THR A O 1
ATOM 3922 N N . GLN A 1 504 ? -10.148 -28.906 -15.18 1 64.56 504 GLN A N 1
ATOM 3923 C CA . GLN A 1 504 ? -8.844 -28.812 -15.828 1 64.56 504 GLN A CA 1
ATOM 3924 C C . GLN A 1 504 ? -8.781 -27.641 -16.797 1 64.56 504 GLN A C 1
ATOM 3926 O O . GLN A 1 504 ? -8.039 -27.688 -17.781 1 64.56 504 GLN A O 1
ATOM 3931 N N . GLN A 1 505 ? -9.617 -26.641 -16.359 1 72.88 505 GLN A N 1
ATOM 3932 C CA . GLN A 1 505 ? -9.547 -25.422 -17.156 1 72.88 505 GLN A CA 1
ATOM 3933 C C . GLN A 1 505 ? -8.227 -24.688 -16.922 1 72.88 505 GLN A C 1
ATOM 3935 O O . GLN A 1 505 ? -7.758 -24.594 -15.789 1 72.88 505 GLN A O 1
ATOM 3940 N N . PHE A 1 506 ? -7.766 -24.172 -18 1 75.38 506 PHE A N 1
ATOM 3941 C CA . PHE A 1 506 ? -6.426 -23.609 -18.016 1 75.38 506 PHE A CA 1
ATOM 3942 C C . PHE A 1 506 ? -6.336 -22.438 -17.031 1 75.38 506 PHE A C 1
ATOM 3944 O O . PHE A 1 506 ? -5.352 -22.312 -16.312 1 75.38 506 PHE A O 1
ATOM 3951 N N . ALA A 1 507 ? -7.344 -21.531 -17.047 1 74.94 507 ALA A N 1
ATOM 3952 C CA . ALA A 1 507 ? -7.305 -20.359 -16.188 1 74.94 507 ALA A CA 1
ATOM 3953 C C . ALA A 1 507 ? -7.258 -20.75 -14.719 1 74.94 507 ALA A C 1
ATOM 3955 O O . ALA A 1 507 ? -6.555 -20.125 -13.922 1 74.94 507 ALA A O 1
ATOM 3956 N N . ALA A 1 508 ? -7.973 -21.703 -14.344 1 77.31 508 ALA A N 1
ATOM 3957 C CA . ALA A 1 508 ? -7.992 -22.188 -12.969 1 77.31 508 ALA A CA 1
ATOM 3958 C C . ALA A 1 508 ? -6.684 -22.875 -12.609 1 77.31 508 ALA A C 1
ATOM 3960 O O . ALA A 1 508 ? -6.18 -22.734 -11.492 1 77.31 508 ALA A O 1
ATOM 3961 N N . LEU A 1 509 ? -6.195 -23.594 -13.555 1 81.94 509 LEU A N 1
ATOM 3962 C CA . LEU A 1 509 ? -4.953 -24.328 -13.312 1 81.94 509 LEU A CA 1
ATOM 3963 C C . LEU A 1 509 ? -3.781 -23.359 -13.148 1 81.94 509 LEU A C 1
ATOM 3965 O O . LEU A 1 509 ? -2.906 -23.578 -12.312 1 81.94 509 LEU A O 1
ATOM 3969 N N . TRP A 1 510 ? -3.768 -22.328 -13.969 1 86.38 510 TRP A N 1
ATOM 3970 C CA . TRP A 1 510 ? -2.662 -21.375 -13.922 1 86.38 510 TRP A CA 1
ATOM 3971 C C . TRP A 1 510 ? -2.525 -20.781 -12.531 1 86.38 510 TRP A C 1
ATOM 3973 O O . TRP A 1 510 ? -1.418 -20.453 -12.094 1 86.38 510 TRP A O 1
ATOM 3983 N N . ARG A 1 511 ? -3.512 -20.688 -11.812 1 85.94 511 ARG A N 1
ATOM 3984 C CA . ARG A 1 511 ? -3.521 -20.047 -10.5 1 85.94 511 ARG A CA 1
ATOM 3985 C C . ARG A 1 511 ? -2.822 -20.922 -9.461 1 85.94 511 ARG A C 1
ATOM 3987 O O . ARG A 1 511 ? -2.314 -20.422 -8.461 1 85.94 511 ARG A O 1
ATOM 3994 N N . VAL A 1 512 ? -2.783 -22.188 -9.719 1 89.56 512 VAL A N 1
ATOM 3995 C CA . VAL A 1 512 ? -2.295 -23.062 -8.656 1 89.56 512 VAL A CA 1
ATOM 3996 C C . VAL A 1 512 ? -1.021 -23.766 -9.109 1 89.56 512 VAL A C 1
ATOM 3998 O O . VAL A 1 512 ? -0.335 -24.406 -8.305 1 89.56 512 VAL A O 1
ATOM 4001 N N . LEU A 1 513 ? -0.642 -23.594 -10.352 1 91.69 513 LEU A N 1
ATOM 4002 C CA . LEU A 1 513 ? 0.474 -24.344 -10.914 1 91.69 513 LEU A CA 1
ATOM 4003 C C . LEU A 1 513 ? 1.783 -23.969 -10.227 1 91.69 513 LEU A C 1
ATOM 4005 O O . LEU A 1 513 ? 2.779 -24.688 -10.344 1 91.69 513 LEU A O 1
ATOM 4009 N N . VAL A 1 514 ? 1.751 -22.906 -9.523 1 95.94 514 VAL A N 1
ATOM 4010 C CA . VAL A 1 514 ? 2.977 -22.469 -8.859 1 95.94 514 VAL A CA 1
ATOM 4011 C C . VAL A 1 514 ? 3.383 -23.484 -7.797 1 95.94 514 VAL A C 1
ATOM 4013 O O . VAL A 1 514 ? 4.57 -23.75 -7.605 1 95.94 514 VAL A O 1
ATOM 4016 N N . TYR A 1 515 ? 2.436 -24.109 -7.184 1 96.81 515 TYR A N 1
ATOM 4017 C CA . TYR A 1 515 ? 2.725 -25.016 -6.082 1 96.81 515 TYR A CA 1
ATOM 4018 C C . TYR A 1 515 ? 3.307 -26.328 -6.59 1 96.81 515 TYR A C 1
ATOM 4020 O O . TYR A 1 515 ? 4.379 -26.75 -6.152 1 96.81 515 TYR A O 1
ATOM 4028 N N . PRO A 1 516 ? 2.707 -26.969 -7.555 1 95.44 516 PRO A N 1
ATOM 4029 C CA . PRO A 1 516 ? 3.348 -28.188 -8.07 1 95.44 516 PRO A CA 1
ATOM 4030 C C . PRO A 1 516 ? 4.684 -27.906 -8.758 1 95.44 516 PRO A C 1
ATOM 4032 O O . PRO A 1 516 ? 5.59 -28.734 -8.719 1 95.44 516 PRO A O 1
ATOM 4035 N N . THR A 1 517 ? 4.801 -26.734 -9.398 1 95.56 517 THR A N 1
ATOM 4036 C CA . THR A 1 517 ? 6.082 -26.359 -9.992 1 95.56 517 THR A CA 1
ATOM 4037 C C . THR A 1 517 ? 7.152 -26.219 -8.914 1 95.56 517 THR A C 1
ATOM 4039 O O . THR A 1 517 ? 8.281 -26.688 -9.078 1 95.56 517 THR A O 1
ATOM 4042 N N . SER A 1 518 ? 6.781 -25.562 -7.844 1 96.94 518 SER A N 1
ATOM 4043 C CA . SER A 1 518 ? 7.695 -25.422 -6.715 1 96.94 518 SER A CA 1
ATOM 4044 C C . SER A 1 518 ? 8.078 -26.781 -6.148 1 96.94 518 SER A C 1
ATOM 4046 O O . SER A 1 518 ? 9.242 -27.031 -5.844 1 96.94 518 SER A O 1
ATOM 4048 N N . ALA A 1 519 ? 7.113 -27.656 -6.047 1 96.44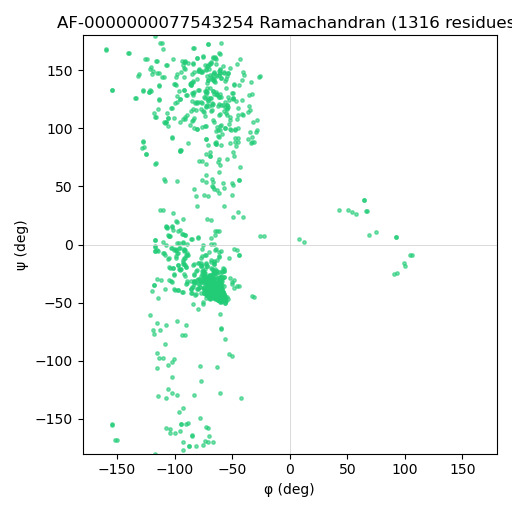 519 ALA A N 1
ATOM 4049 C CA . ALA A 1 519 ? 7.359 -29 -5.539 1 96.44 519 ALA A CA 1
ATOM 4050 C C . ALA A 1 519 ? 8.328 -29.766 -6.441 1 96.44 519 ALA A C 1
ATOM 4052 O O . ALA A 1 519 ? 9.227 -30.453 -5.957 1 96.44 519 ALA A O 1
ATOM 4053 N N . ALA A 1 520 ? 8.18 -29.641 -7.691 1 95.19 520 ALA A N 1
ATOM 4054 C CA . ALA A 1 520 ? 9.062 -30.312 -8.641 1 95.19 520 ALA A CA 1
ATOM 4055 C C . ALA A 1 520 ? 10.492 -29.781 -8.539 1 95.19 520 ALA A C 1
ATOM 4057 O O . ALA A 1 520 ? 11.445 -30.562 -8.641 1 95.19 520 ALA A O 1
ATOM 4058 N N . LEU A 1 521 ? 10.586 -28.531 -8.359 1 94.69 521 LEU A N 1
ATOM 4059 C CA . LEU A 1 521 ? 11.914 -27.922 -8.219 1 94.69 521 LEU A CA 1
ATOM 4060 C C . LEU A 1 521 ? 12.586 -28.391 -6.934 1 94.69 521 LEU A C 1
ATOM 4062 O O . LEU A 1 521 ? 13.789 -28.641 -6.918 1 94.69 521 LEU A O 1
ATOM 4066 N N . VAL A 1 522 ? 11.844 -28.469 -5.891 1 94.25 522 VAL A N 1
ATOM 4067 C CA . VAL A 1 522 ? 12.375 -28.969 -4.621 1 94.25 522 VAL A CA 1
ATOM 4068 C C . VAL A 1 522 ? 12.828 -30.422 -4.777 1 94.25 522 VAL A C 1
ATOM 4070 O O . VAL A 1 522 ? 13.883 -30.797 -4.273 1 94.25 522 VAL A O 1
ATOM 4073 N N . LEU A 1 523 ? 12.047 -31.234 -5.477 1 92.88 523 LEU A N 1
ATOM 4074 C CA . LEU A 1 523 ? 12.406 -32.625 -5.711 1 92.88 523 LEU A CA 1
ATOM 4075 C C . LEU A 1 523 ? 13.664 -32.719 -6.562 1 92.88 523 LEU A C 1
ATOM 4077 O O . LEU A 1 523 ? 14.547 -33.562 -6.285 1 92.88 523 LEU A O 1
ATOM 4081 N N . LEU A 1 524 ? 13.703 -31.922 -7.562 1 91.44 524 LEU A N 1
ATOM 4082 C CA . LEU A 1 524 ? 14.898 -31.906 -8.398 1 91.44 524 LEU A CA 1
ATOM 4083 C C . LEU A 1 524 ? 16.125 -31.5 -7.582 1 91.44 524 LEU A C 1
ATOM 4085 O O . LEU A 1 524 ? 17.188 -32.094 -7.734 1 91.44 524 LEU A O 1
ATOM 4089 N N . ALA A 1 525 ? 15.938 -30.484 -6.762 1 91.44 525 ALA A N 1
ATOM 4090 C CA . ALA A 1 525 ? 17.031 -30.031 -5.906 1 91.44 525 ALA A CA 1
ATOM 4091 C C . ALA A 1 525 ? 17.438 -31.125 -4.926 1 91.44 525 ALA A C 1
ATOM 4093 O O . ALA A 1 525 ? 18.641 -31.328 -4.68 1 91.44 525 ALA A O 1
ATOM 4094 N N . ALA A 1 526 ? 16.469 -31.797 -4.328 1 89.56 526 ALA A N 1
ATOM 4095 C CA . ALA A 1 526 ? 16.75 -32.844 -3.359 1 89.56 526 ALA A CA 1
ATOM 4096 C C . ALA A 1 526 ? 17.5 -34 -4.016 1 89.56 526 ALA A C 1
ATOM 4098 O O . ALA A 1 526 ? 18.453 -34.531 -3.441 1 89.56 526 ALA A O 1
ATOM 4099 N N . VAL A 1 527 ? 17.141 -34.406 -5.199 1 86.88 527 VAL A N 1
ATOM 4100 C CA . VAL A 1 527 ? 17.75 -35.531 -5.914 1 86.88 527 VAL A CA 1
ATOM 4101 C C . VAL A 1 527 ? 19.172 -35.156 -6.352 1 86.88 527 VAL A C 1
ATOM 4103 O O . VAL A 1 527 ? 20.078 -35.969 -6.305 1 86.88 527 VAL A O 1
ATOM 4106 N N . SER A 1 528 ? 19.328 -33.906 -6.754 1 84.44 528 SER A N 1
ATOM 4107 C CA . SER A 1 528 ? 20.625 -33.469 -7.234 1 84.44 528 SER A CA 1
ATOM 4108 C C . SER A 1 528 ? 21.625 -33.312 -6.086 1 84.44 528 SER A C 1
ATOM 4110 O O . SER A 1 528 ? 22.828 -33.469 -6.281 1 84.44 528 SER A O 1
ATOM 4112 N N . ASN A 1 529 ? 21.156 -33 -4.891 1 82.5 529 ASN A N 1
ATOM 4113 C CA . ASN A 1 529 ? 22.047 -32.781 -3.752 1 82.5 529 ASN A CA 1
ATOM 4114 C C . ASN A 1 529 ? 22.312 -34.094 -3 1 82.5 529 ASN A C 1
ATOM 4116 O O . ASN A 1 529 ? 23.297 -34.219 -2.285 1 82.5 529 ASN A O 1
ATOM 4120 N N . ASP A 1 530 ? 21.359 -34.969 -2.953 1 76.88 530 ASP A N 1
ATOM 4121 C CA . ASP A 1 530 ? 21.547 -36.25 -2.25 1 76.88 530 ASP A CA 1
ATOM 4122 C C . ASP A 1 530 ? 21.219 -37.438 -3.156 1 76.88 530 ASP A C 1
ATOM 4124 O O . ASP A 1 530 ? 20.141 -38 -3.084 1 76.88 530 ASP A O 1
ATOM 4128 N N . VAL A 1 531 ? 22.234 -37.875 -4.016 1 62.03 531 VAL A N 1
ATOM 4129 C CA . VAL A 1 531 ? 22.047 -38.844 -5.07 1 62.03 531 VAL A CA 1
ATOM 4130 C C . VAL A 1 531 ? 21.922 -40.25 -4.453 1 62.03 531 VAL A C 1
ATOM 4132 O O . VAL A 1 531 ? 21.188 -41.094 -4.973 1 62.03 531 VAL A O 1
ATOM 4135 N N . VAL A 1 532 ? 22.547 -40.406 -3.453 1 60.47 532 VAL A N 1
ATOM 4136 C CA . VAL A 1 532 ? 22.672 -41.781 -2.969 1 60.47 532 VAL A CA 1
ATOM 4137 C C . VAL A 1 532 ? 21.641 -42.031 -1.87 1 60.47 532 VAL A C 1
ATOM 4139 O O . VAL A 1 532 ? 21.422 -43.156 -1.466 1 60.47 532 VAL A O 1
ATOM 4142 N N . GLY A 1 533 ? 20.859 -41.031 -1.605 1 63.19 533 GLY A N 1
ATOM 4143 C CA . GLY A 1 533 ? 20.047 -41.219 -0.405 1 63.19 533 GLY A CA 1
ATOM 4144 C C . GLY A 1 533 ? 18.703 -41.844 -0.678 1 63.19 533 GLY A C 1
ATOM 4145 O O . GLY A 1 533 ? 18.328 -42.062 -1.834 1 63.19 533 GLY A O 1
ATOM 4146 N N . SER A 1 534 ? 18.125 -42.438 0.319 1 67.38 534 SER A N 1
ATOM 4147 C CA . SER A 1 534 ? 16.812 -43.062 0.357 1 67.38 534 SER A CA 1
ATOM 4148 C C . SER A 1 534 ? 15.75 -42.188 -0.289 1 67.38 534 SER A C 1
ATOM 4150 O O . SER A 1 534 ? 14.688 -42.688 -0.688 1 67.38 534 SER A O 1
ATOM 4152 N N . TYR A 1 535 ? 16.203 -40.969 -0.671 1 74.38 535 TYR A N 1
ATOM 4153 C CA . TYR A 1 535 ? 15.188 -40.031 -1.12 1 74.38 535 TYR A CA 1
ATOM 4154 C C . TYR A 1 535 ? 15.266 -39.844 -2.627 1 74.38 535 TYR A C 1
ATOM 4156 O O . TYR A 1 535 ? 14.398 -39.188 -3.215 1 74.38 535 TYR A O 1
ATOM 4164 N N . ALA A 1 536 ? 16.109 -40.438 -3.273 1 78.62 536 ALA A N 1
ATOM 4165 C CA . ALA A 1 536 ? 16.328 -40.188 -4.691 1 78.62 536 ALA A CA 1
ATOM 4166 C C . ALA A 1 536 ? 15.203 -40.75 -5.543 1 78.62 536 ALA A C 1
ATOM 4168 O O . ALA A 1 536 ? 14.68 -40.094 -6.43 1 78.62 536 ALA A O 1
ATOM 4169 N N . GLN A 1 537 ? 14.82 -41.938 -5.188 1 84.25 537 GLN A N 1
ATOM 4170 C CA . GLN A 1 537 ? 13.82 -42.625 -6.008 1 84.25 537 GLN A CA 1
ATOM 4171 C C . GLN A 1 537 ? 12.461 -41.938 -5.875 1 84.25 537 GLN A C 1
ATOM 4173 O O . GLN A 1 537 ? 11.797 -41.656 -6.875 1 84.25 537 GLN A O 1
ATOM 4178 N N . PRO A 1 538 ? 12.086 -41.625 -4.641 1 84.62 538 PRO A N 1
ATOM 4179 C CA . PRO A 1 538 ? 10.812 -40.906 -4.512 1 84.62 538 PRO A CA 1
ATOM 4180 C C . PRO A 1 538 ? 10.828 -39.562 -5.199 1 84.62 538 PRO A C 1
ATOM 4182 O O . PRO A 1 538 ? 9.797 -39.094 -5.699 1 84.62 538 PRO A O 1
ATOM 4185 N N . GLY A 1 539 ? 11.93 -38.969 -5.211 1 86.75 539 GLY A N 1
ATOM 4186 C CA . GLY A 1 539 ? 12.047 -37.688 -5.891 1 86.75 539 GLY A CA 1
ATOM 4187 C C . GLY A 1 539 ? 11.82 -37.781 -7.387 1 86.75 539 GLY A C 1
ATOM 4188 O O . GLY A 1 539 ? 11.07 -36.969 -7.957 1 86.75 539 GLY A O 1
ATOM 4189 N N . VAL A 1 540 ? 12.375 -38.719 -8.016 1 88.81 540 VAL A N 1
ATOM 4190 C CA . VAL A 1 540 ? 12.242 -38.906 -9.453 1 88.81 540 VAL A CA 1
ATOM 4191 C C . VAL A 1 540 ? 10.805 -39.281 -9.789 1 88.81 540 VAL A C 1
ATOM 4193 O O . VAL A 1 540 ? 10.234 -38.812 -10.773 1 88.81 540 VAL A O 1
ATOM 4196 N N . THR A 1 541 ? 10.266 -40.125 -8.953 1 90 541 THR A N 1
ATOM 4197 C CA . THR A 1 541 ? 8.891 -40.562 -9.172 1 90 541 THR A CA 1
ATOM 4198 C C . THR A 1 541 ? 7.934 -39.375 -9.086 1 90 541 THR A C 1
ATOM 4200 O O . THR A 1 541 ? 6.957 -39.312 -9.836 1 90 541 THR A O 1
ATOM 4203 N N . GLY A 1 542 ? 8.219 -38.562 -8.164 1 90.38 542 GLY A N 1
ATOM 4204 C CA . GLY A 1 542 ? 7.387 -37.375 -8.023 1 90.38 542 GLY A CA 1
ATOM 4205 C C . GLY A 1 542 ? 7.43 -36.469 -9.242 1 90.38 542 GLY A C 1
ATOM 4206 O O . GLY A 1 542 ? 6.391 -36 -9.711 1 90.38 542 GLY A O 1
ATOM 4207 N N . ILE A 1 543 ? 8.594 -36.219 -9.773 1 92.19 543 ILE A N 1
ATOM 4208 C CA . ILE A 1 543 ? 8.758 -35.375 -10.953 1 92.19 543 ILE A CA 1
ATOM 4209 C C . ILE A 1 543 ? 8.07 -36.062 -12.148 1 92.19 543 ILE A C 1
ATOM 4211 O O . ILE A 1 543 ? 7.418 -35.375 -12.953 1 92.19 543 ILE A O 1
ATOM 4215 N N . ARG A 1 544 ? 8.164 -37.312 -12.195 1 91.69 544 ARG A N 1
ATOM 4216 C CA . ARG A 1 544 ? 7.527 -38.062 -13.273 1 91.69 544 ARG A CA 1
ATOM 4217 C C . ARG A 1 544 ? 6.008 -37.969 -13.195 1 91.69 544 ARG A C 1
ATOM 4219 O O . ARG A 1 544 ? 5.34 -37.844 -14.227 1 91.69 544 ARG A O 1
ATOM 4226 N N . GLU A 1 545 ? 5.512 -38.031 -12.047 1 90.75 545 GLU A N 1
ATOM 4227 C CA . GLU A 1 545 ? 4.07 -37.906 -11.859 1 90.75 545 GLU A CA 1
ATOM 4228 C C . GLU A 1 545 ? 3.566 -36.562 -12.367 1 90.75 545 GLU A C 1
ATOM 4230 O O . GLU A 1 545 ? 2.52 -36.5 -13.016 1 90.75 545 GLU A O 1
ATOM 4235 N N . LEU A 1 546 ? 4.27 -35.562 -12.047 1 90.5 546 LEU A N 1
ATOM 4236 C CA . LEU A 1 546 ? 3.877 -34.219 -12.523 1 90.5 546 LEU A CA 1
ATOM 4237 C C . LEU A 1 546 ? 3.99 -34.156 -14.047 1 90.5 546 LEU A C 1
ATOM 4239 O O . LEU A 1 546 ? 3.111 -33.594 -14.703 1 90.5 546 LEU A O 1
ATOM 4243 N N . THR A 1 547 ? 5.062 -34.688 -14.594 1 90.75 547 THR A N 1
ATOM 4244 C CA . THR A 1 547 ? 5.262 -34.688 -16.047 1 90.75 547 THR A CA 1
ATOM 4245 C C . THR A 1 547 ? 4.125 -35.438 -16.734 1 90.75 547 THR A C 1
ATOM 4247 O O . THR A 1 547 ? 3.635 -35 -17.781 1 90.75 547 THR A O 1
ATOM 4250 N N . CYS A 1 548 ? 3.688 -36.469 -16.156 1 87.75 548 CYS A N 1
ATOM 4251 C CA . CYS A 1 548 ? 2.584 -37.219 -16.719 1 87.75 548 CYS A CA 1
ATOM 4252 C C . CYS A 1 548 ? 1.283 -36.438 -16.672 1 87.75 548 CYS A C 1
ATOM 4254 O O . CYS A 1 548 ? 0.506 -36.469 -17.625 1 87.75 548 CYS A O 1
ATOM 4256 N N . PHE A 1 549 ? 1.11 -35.844 -15.633 1 84.75 549 PHE A N 1
ATOM 4257 C CA . PHE A 1 549 ? -0.085 -35.031 -15.508 1 84.75 549 PHE A CA 1
ATOM 4258 C C . PHE A 1 549 ? -0.098 -33.938 -16.562 1 84.75 549 PHE A C 1
ATOM 4260 O O . PHE A 1 549 ? -1.124 -33.688 -17.203 1 84.75 549 PHE A O 1
ATOM 4267 N N . LEU A 1 550 ? 1.003 -33.25 -16.719 1 85.12 550 LEU A N 1
ATOM 4268 C CA . LEU A 1 550 ? 1.1 -32.156 -17.672 1 85.12 550 LEU A CA 1
ATOM 4269 C C . LEU A 1 550 ? 0.943 -32.688 -19.094 1 85.12 550 LEU A C 1
ATOM 4271 O O . LEU A 1 550 ? 0.377 -31.984 -19.953 1 85.12 550 LEU A O 1
ATOM 4275 N N . HIS A 1 551 ? 1.396 -33.844 -19.281 1 83.69 551 HIS A N 1
ATOM 4276 C CA . HIS A 1 551 ? 1.228 -34.438 -20.594 1 83.69 551 HIS A CA 1
ATOM 4277 C C . HIS A 1 551 ? -0.244 -34.719 -20.891 1 83.69 551 HIS A C 1
ATOM 4279 O O . HIS A 1 551 ? -0.709 -34.5 -22.016 1 83.69 551 HIS A O 1
ATOM 4285 N N . GLU A 1 552 ? -0.866 -35.188 -19.906 1 79.19 552 GLU A N 1
ATOM 4286 C CA . GLU A 1 552 ? -2.297 -35.438 -20.062 1 79.19 552 GLU A CA 1
ATOM 4287 C C . GLU A 1 552 ? -3.061 -34.125 -20.297 1 79.19 552 GLU A C 1
ATOM 4289 O O . GLU A 1 552 ? -4.016 -34.094 -21.062 1 79.19 552 GLU A O 1
ATOM 4294 N N . MET A 1 553 ? -2.629 -33.188 -19.672 1 76.62 553 MET A N 1
ATOM 4295 C CA . MET A 1 553 ? -3.268 -31.875 -19.828 1 76.62 553 MET A CA 1
ATOM 4296 C C . MET A 1 553 ? -3.018 -31.297 -21.219 1 76.62 553 MET A C 1
ATOM 4298 O O . MET A 1 553 ? -3.904 -30.688 -21.812 1 76.62 553 MET A O 1
ATOM 4302 N N . SER A 1 554 ? -1.812 -31.406 -21.703 1 77.31 554 SER A N 1
ATOM 4303 C CA . SER A 1 554 ? -1.443 -30.891 -23.016 1 77.31 554 SER A CA 1
ATOM 4304 C C . SER A 1 554 ? -2.248 -31.562 -24.109 1 77.31 554 SER A C 1
ATOM 4306 O O . SER A 1 554 ? -2.457 -30.984 -25.188 1 77.31 554 SER A O 1
ATOM 4308 N N . SER A 1 555 ? -2.625 -32.719 -23.859 1 72.56 555 SER A N 1
ATOM 4309 C CA . SER A 1 555 ? -3.381 -33.469 -24.859 1 72.56 555 SER A CA 1
ATOM 4310 C C . SER A 1 555 ? -4.805 -32.938 -24.984 1 72.56 555 SER A C 1
ATOM 4312 O O . SER A 1 555 ? -5.473 -33.156 -26 1 72.56 555 SER A O 1
ATOM 4314 N N . ARG A 1 556 ? -4.977 -32.25 -23.953 1 66.12 556 ARG A N 1
ATOM 4315 C CA . ARG A 1 556 ? -6.297 -31.625 -24.016 1 66.12 556 ARG A CA 1
ATOM 4316 C C . ARG A 1 556 ? -6.254 -30.328 -24.828 1 66.12 556 ARG A C 1
ATOM 4318 O O . ARG A 1 556 ? -5.344 -29.516 -24.672 1 66.12 556 ARG A O 1
ATOM 4325 N N . LYS A 1 557 ? -7.102 -30.156 -25.781 1 59.53 557 LYS A N 1
ATOM 4326 C CA . LYS A 1 557 ? -7.113 -29.078 -26.766 1 59.53 557 LYS A CA 1
ATOM 4327 C C . LYS A 1 557 ? -7.109 -27.703 -26.078 1 59.53 557 LYS A C 1
ATOM 4329 O O . LYS A 1 557 ? -7.895 -27.469 -25.172 1 59.53 557 LYS A O 1
ATOM 4334 N N . GLY A 1 558 ? -6.066 -26.953 -26.328 1 61.38 558 GLY A N 1
ATOM 4335 C CA . GLY A 1 558 ? -6.039 -25.531 -26.031 1 61.38 558 GLY A CA 1
ATOM 4336 C C . GLY A 1 558 ? -5.191 -25.188 -24.828 1 61.38 558 GLY A C 1
ATOM 4337 O O . GLY A 1 558 ? -4.992 -24 -24.516 1 61.38 558 GLY A O 1
ATOM 4338 N N . CYS A 1 559 ? -4.758 -26.25 -24.109 1 65.31 559 CYS A N 1
ATOM 4339 C CA . CYS A 1 559 ? -3.918 -25.891 -22.969 1 65.31 559 CYS A CA 1
ATOM 4340 C C . CYS A 1 559 ? -2.467 -25.719 -23.406 1 65.31 559 CYS A C 1
ATOM 4342 O O . CYS A 1 559 ? -1.838 -26.656 -23.891 1 65.31 559 CYS A O 1
ATOM 4344 N N . ASP A 1 560 ? -2.02 -24.516 -23.469 1 71.44 560 ASP A N 1
ATOM 4345 C CA . ASP A 1 560 ? -0.649 -24.234 -23.891 1 71.44 560 ASP A CA 1
ATOM 4346 C C . ASP A 1 560 ? 0.342 -24.547 -22.766 1 71.44 560 ASP A C 1
ATOM 4348 O O . ASP A 1 560 ? 0.834 -23.625 -22.094 1 71.44 560 ASP A O 1
ATOM 4352 N N . VAL A 1 561 ? 0.516 -25.844 -22.531 1 75.75 561 VAL A N 1
ATOM 4353 C CA . VAL A 1 561 ? 1.466 -26.266 -21.5 1 75.75 561 VAL A CA 1
ATOM 4354 C C . VAL A 1 561 ? 2.707 -26.859 -22.156 1 75.75 561 VAL A C 1
ATOM 4356 O O . VAL A 1 561 ? 3.471 -27.594 -21.516 1 75.75 561 VAL A O 1
ATOM 4359 N N . GLY A 1 562 ? 2.826 -26.594 -23.438 1 72.75 562 GLY A N 1
ATOM 4360 C CA . GLY A 1 562 ? 3.957 -27.141 -24.156 1 72.75 562 GLY A CA 1
ATOM 4361 C C . GLY A 1 562 ? 5.297 -26.688 -23.625 1 72.75 562 GLY A C 1
ATOM 4362 O O . GLY A 1 562 ? 6.215 -27.484 -23.453 1 72.75 562 GLY A O 1
ATOM 4363 N N . LYS A 1 563 ? 5.305 -25.5 -23.25 1 79.75 563 LYS A N 1
ATOM 4364 C CA . LYS A 1 563 ? 6.551 -24.938 -22.734 1 79.75 563 LYS A CA 1
ATOM 4365 C C . LYS A 1 563 ? 6.941 -25.609 -21.422 1 79.75 563 LYS A C 1
ATOM 4367 O O . LYS A 1 563 ? 8.125 -25.812 -21.156 1 79.75 563 LYS A O 1
ATOM 4372 N N . PHE A 1 564 ? 5.961 -26.062 -20.672 1 85.81 564 PHE A N 1
ATOM 4373 C CA . PHE A 1 564 ? 6.176 -26.75 -19.406 1 85.81 564 PHE A CA 1
ATOM 4374 C C . PHE A 1 564 ? 6.785 -28.125 -19.641 1 85.81 564 PHE A C 1
ATOM 4376 O O . PHE A 1 564 ? 7.762 -28.5 -18.984 1 85.81 564 PHE A O 1
ATOM 4383 N N . LEU A 1 565 ? 6.246 -28.719 -20.641 1 85 565 LEU A N 1
ATOM 4384 C CA . LEU A 1 565 ? 6.559 -30.125 -20.844 1 85 565 LEU A CA 1
ATOM 4385 C C . LEU A 1 565 ? 8.031 -30.312 -21.219 1 85 565 LEU A C 1
ATOM 4387 O O . LEU A 1 565 ? 8.672 -31.266 -20.766 1 85 565 LEU A O 1
ATOM 4391 N N . SER A 1 566 ? 8.5 -29.406 -21.969 1 87.25 566 SER A N 1
ATOM 4392 C CA . SER A 1 566 ? 9.906 -29.5 -22.359 1 87.25 566 SER A CA 1
ATOM 4393 C C . SER A 1 566 ? 10.82 -29.375 -21.141 1 87.25 566 SER A C 1
ATOM 4395 O O . SER A 1 566 ? 11.789 -30.125 -21.016 1 87.25 566 SER A O 1
ATOM 4397 N N . TRP A 1 567 ? 10.562 -28.516 -20.281 1 91.25 567 TRP A N 1
ATOM 4398 C CA . TRP A 1 567 ? 11.367 -28.281 -19.078 1 91.25 567 TRP A CA 1
ATOM 4399 C C . TRP A 1 567 ? 11.219 -29.453 -18.109 1 91.25 567 TRP A C 1
ATOM 4401 O O . TRP A 1 567 ? 12.219 -29.984 -17.609 1 91.25 567 TRP A O 1
ATOM 4411 N N . PHE A 1 568 ? 10.016 -29.906 -17.875 1 91.44 568 PHE A N 1
ATOM 4412 C CA . PHE A 1 568 ? 9.789 -30.938 -16.875 1 91.44 568 PHE A CA 1
ATOM 4413 C C . PHE A 1 568 ? 10.305 -32.281 -17.359 1 91.44 568 PHE A C 1
ATOM 4415 O O . PHE A 1 568 ? 10.773 -33.094 -16.562 1 91.44 568 PHE A O 1
ATOM 4422 N N . SER A 1 569 ? 10.219 -32.5 -18.656 1 89.38 569 SER A N 1
ATOM 4423 C CA . SER A 1 569 ? 10.82 -33.688 -19.203 1 89.38 569 SER A CA 1
ATOM 4424 C C . SER A 1 569 ? 12.328 -33.719 -18.969 1 89.38 569 SER A C 1
ATOM 4426 O O . SER A 1 569 ? 12.898 -34.75 -18.641 1 89.38 569 SER A O 1
ATOM 4428 N N . ARG A 1 570 ? 12.883 -32.594 -19.109 1 89.69 570 ARG A N 1
ATOM 4429 C CA . ARG A 1 570 ? 14.32 -32.5 -18.875 1 89.69 570 ARG A CA 1
ATOM 4430 C C . ARG A 1 570 ? 14.641 -32.656 -17.391 1 89.69 570 ARG A C 1
ATOM 4432 O O . ARG A 1 570 ? 15.68 -33.219 -17.031 1 89.69 570 ARG A O 1
ATOM 4439 N N . PHE A 1 571 ? 13.812 -32.125 -16.531 1 89.12 571 PHE A N 1
ATOM 4440 C CA . PHE A 1 571 ? 13.984 -32.312 -15.094 1 89.12 571 PHE A CA 1
ATOM 4441 C C . PHE A 1 571 ? 13.992 -33.781 -14.742 1 89.12 571 PHE A C 1
ATOM 4443 O O . PHE A 1 571 ? 14.836 -34.25 -13.977 1 89.12 571 PHE A O 1
ATOM 4450 N N . GLU A 1 572 ? 13.062 -34.469 -15.312 1 88.75 572 GLU A N 1
ATOM 4451 C CA . GLU A 1 572 ? 12.922 -35.875 -15.047 1 88.75 572 GLU A CA 1
ATOM 4452 C C . GLU A 1 572 ? 14.133 -36.656 -15.547 1 88.75 572 GLU A C 1
ATOM 4454 O O . GLU A 1 572 ? 14.633 -37.562 -14.852 1 88.75 572 GLU A O 1
ATOM 4459 N N . GLU A 1 573 ? 14.586 -36.312 -16.688 1 87.69 573 GLU A N 1
ATOM 4460 C CA . GLU A 1 573 ? 15.727 -37 -17.281 1 87.69 573 GLU A CA 1
ATOM 4461 C C . GLU A 1 573 ? 16.984 -36.844 -16.438 1 87.69 573 GLU A C 1
ATOM 4463 O O . GLU A 1 573 ? 17.703 -37.781 -16.172 1 87.69 573 GLU A O 1
ATOM 4468 N N . VAL A 1 574 ? 17.172 -35.656 -16.062 1 84.69 574 VAL A N 1
ATOM 4469 C CA . VAL A 1 574 ? 18.375 -35.344 -15.297 1 84.69 574 VAL A CA 1
ATOM 4470 C C . VAL A 1 574 ? 18.281 -36 -13.914 1 84.69 574 VAL A C 1
ATOM 4472 O O . VAL A 1 574 ? 19.266 -36.531 -13.398 1 84.69 574 VAL A O 1
ATOM 4475 N N . ALA A 1 575 ? 17.109 -35.938 -13.344 1 85.19 575 ALA A N 1
ATOM 4476 C CA . ALA A 1 575 ? 16.922 -36.562 -12.039 1 85.19 575 ALA A CA 1
ATOM 4477 C C . ALA A 1 575 ? 17.094 -38.094 -12.109 1 85.19 575 ALA A C 1
ATOM 4479 O O . ALA A 1 575 ? 17.688 -38.688 -11.219 1 85.19 575 ALA A O 1
ATOM 4480 N N . ALA A 1 576 ? 16.594 -38.688 -13.148 1 83.88 576 ALA A N 1
ATOM 4481 C CA . ALA A 1 576 ? 16.688 -40.156 -13.328 1 83.88 576 ALA A CA 1
ATOM 4482 C C . ALA A 1 576 ? 18.141 -40.562 -13.57 1 83.88 576 ALA A C 1
ATOM 4484 O O . ALA A 1 576 ? 18.562 -41.656 -13.117 1 83.88 576 ALA A O 1
ATOM 4485 N N . GLN A 1 577 ? 18.844 -39.75 -14.25 1 80.88 577 GLN A N 1
ATOM 4486 C CA . GLN A 1 577 ? 20.234 -40.062 -14.547 1 80.88 577 GLN A CA 1
ATOM 4487 C C . GLN A 1 577 ? 21.094 -39.969 -13.289 1 80.88 577 GLN A C 1
ATOM 4489 O O . GLN A 1 577 ? 22.125 -40.656 -13.18 1 80.88 577 GLN A O 1
ATOM 4494 N N . SER A 1 578 ? 20.703 -39.156 -12.43 1 74.12 578 SER A N 1
ATOM 4495 C CA . SER A 1 578 ? 21.469 -39 -11.203 1 74.12 578 SER A CA 1
ATOM 4496 C C . SER A 1 578 ? 21.406 -40.25 -10.344 1 74.12 578 SER A C 1
ATOM 4498 O O . SER A 1 578 ? 22.328 -40.562 -9.578 1 74.12 578 SER A O 1
ATOM 4500 N N . ILE A 1 579 ? 20.328 -40.969 -10.414 1 74.25 579 ILE A N 1
ATOM 4501 C CA . ILE A 1 579 ? 20.156 -42.156 -9.617 1 74.25 579 ILE A CA 1
ATOM 4502 C C . ILE A 1 579 ? 20.859 -43.344 -10.312 1 74.25 579 ILE A C 1
ATOM 4504 O O . ILE A 1 579 ? 21.359 -44.25 -9.648 1 74.25 579 ILE A O 1
ATOM 4508 N N . ALA A 1 580 ? 20.641 -43.406 -11.695 1 67.31 580 ALA A N 1
ATOM 4509 C CA . ALA A 1 580 ? 21.188 -44.531 -12.438 1 67.31 580 ALA A CA 1
ATOM 4510 C C . ALA A 1 580 ? 22.719 -44.5 -12.422 1 67.31 580 ALA A C 1
ATOM 4512 O O . ALA A 1 580 ? 23.359 -45.531 -12.695 1 67.31 580 ALA A O 1
ATOM 4513 N N . HIS A 1 581 ? 23.422 -44.312 -11.281 1 57.38 581 HIS A N 1
ATOM 4514 C CA . HIS A 1 581 ? 24.859 -44.375 -11.07 1 57.38 581 HIS A CA 1
ATOM 4515 C C . HIS A 1 581 ? 25.609 -44.406 -12.398 1 57.38 581 HIS A C 1
ATOM 4517 O O . HIS A 1 581 ? 26.812 -44.688 -12.422 1 57.38 581 HIS A O 1
ATOM 4523 N N . ASP A 1 582 ? 24.984 -44.344 -13.438 1 49.5 582 ASP A N 1
ATOM 4524 C CA . ASP A 1 582 ? 25.75 -44.656 -14.648 1 49.5 582 ASP A CA 1
ATOM 4525 C C . ASP A 1 582 ? 26.828 -43.594 -14.875 1 49.5 582 ASP A C 1
ATOM 4527 O O . ASP A 1 582 ? 26.672 -42.438 -14.492 1 49.5 582 ASP A O 1
ATOM 4531 N N . SER A 1 583 ? 28.188 -44.062 -15.102 1 45.62 583 SER A N 1
ATOM 4532 C CA . SER A 1 583 ? 29.562 -43.625 -15.344 1 45.62 583 SER A CA 1
ATOM 4533 C C . SER A 1 583 ? 29.625 -42.5 -16.359 1 45.62 583 SER A C 1
ATOM 4535 O O . SER A 1 583 ? 30.703 -42.125 -16.812 1 45.62 583 SER A O 1
ATOM 4537 N N . VAL A 1 584 ? 28.531 -42.188 -17.016 1 49.31 584 VAL A N 1
ATOM 4538 C CA . VAL A 1 584 ? 28.969 -41.375 -18.125 1 49.31 584 VAL A CA 1
ATOM 4539 C C . VAL A 1 584 ? 29.344 -39.969 -17.609 1 49.31 584 VAL A C 1
ATOM 4541 O O . VAL A 1 584 ? 28.594 -39.375 -16.828 1 49.31 584 VAL A O 1
ATOM 4544 N N . HIS A 1 585 ? 30.547 -39.562 -17.656 1 49.28 585 HIS A N 1
ATOM 4545 C CA . HIS A 1 585 ? 31.281 -38.375 -17.297 1 49.28 585 HIS A CA 1
ATOM 4546 C C . HIS A 1 585 ? 30.422 -37.125 -17.422 1 49.28 585 HIS A C 1
ATOM 4548 O O . HIS A 1 585 ? 30.484 -36.219 -16.578 1 49.28 585 HIS A O 1
ATOM 4554 N N . GLN A 1 586 ? 29.703 -37.031 -18.5 1 50.38 586 GLN A N 1
ATOM 4555 C CA . GLN A 1 586 ? 29 -35.812 -18.797 1 50.38 586 GLN A CA 1
ATOM 4556 C C . GLN A 1 586 ? 27.859 -35.562 -17.812 1 50.38 586 GLN A C 1
ATOM 4558 O O . GLN A 1 586 ? 27.609 -34.406 -17.391 1 50.38 586 GLN A O 1
ATOM 4563 N N . HIS A 1 587 ? 27.188 -36.594 -17.375 1 56.62 587 HIS A N 1
ATOM 4564 C CA . HIS A 1 587 ? 26.016 -36.469 -16.516 1 56.62 587 HIS A CA 1
ATOM 4565 C C . HIS A 1 587 ? 26.422 -36.156 -15.086 1 56.62 587 HIS A C 1
ATOM 4567 O O . HIS A 1 587 ? 25.703 -35.469 -14.359 1 56.62 587 HIS A O 1
ATOM 4573 N N . GLN A 1 588 ? 27.641 -36.438 -14.836 1 62.22 588 GLN A N 1
ATOM 4574 C CA . GLN A 1 588 ? 28.172 -36.125 -13.516 1 62.22 588 GLN A CA 1
ATOM 4575 C C . GLN A 1 588 ? 28.422 -34.656 -13.359 1 62.22 588 GLN A C 1
ATOM 4577 O O . GLN A 1 588 ? 28.234 -34.094 -12.281 1 62.22 588 GLN A O 1
ATOM 4582 N N . GLU A 1 589 ? 28.688 -34 -14.531 1 71.31 589 GLU A N 1
ATOM 4583 C CA . GLU A 1 589 ? 28.969 -32.594 -14.461 1 71.31 589 GLU A CA 1
ATOM 4584 C C . GLU A 1 589 ? 27.688 -31.766 -14.281 1 71.31 589 GLU A C 1
ATOM 4586 O O . GLU A 1 589 ? 27.656 -30.812 -13.508 1 71.31 589 GLU A O 1
ATOM 4591 N N . ALA A 1 590 ? 26.656 -32.25 -14.93 1 72.5 590 ALA A N 1
ATOM 4592 C CA . ALA A 1 590 ? 25.375 -31.547 -14.82 1 72.5 590 ALA A CA 1
ATOM 4593 C C . ALA A 1 590 ? 24.828 -31.641 -13.406 1 72.5 590 ALA A C 1
ATOM 4595 O O . ALA A 1 590 ? 24.266 -30.672 -12.883 1 72.5 590 ALA A O 1
ATOM 4596 N N . HIS A 1 591 ? 25.109 -32.75 -12.875 1 75.88 591 HIS A N 1
ATOM 4597 C CA . HIS A 1 591 ? 24.609 -32.969 -11.523 1 75.88 591 HIS A CA 1
ATOM 4598 C C . HIS A 1 591 ? 25.359 -32.094 -10.516 1 75.88 591 HIS A C 1
ATOM 4600 O O . HIS A 1 591 ? 24.766 -31.547 -9.586 1 75.88 591 HIS A O 1
ATOM 4606 N N . LYS A 1 592 ? 26.594 -32.031 -10.75 1 77.69 592 LYS A N 1
ATOM 4607 C CA . LYS A 1 592 ? 27.406 -31.219 -9.852 1 77.69 592 LYS A CA 1
ATOM 4608 C C . LYS A 1 592 ? 27.031 -29.734 -9.969 1 77.69 592 LYS A C 1
ATOM 4610 O O . LYS A 1 592 ? 26.938 -29.031 -8.961 1 77.69 592 LYS A O 1
ATOM 4615 N N . HIS A 1 593 ? 26.703 -29.375 -11.172 1 83.31 593 HIS A N 1
ATOM 4616 C CA . HIS A 1 593 ? 26.344 -27.984 -11.406 1 83.31 593 HIS A CA 1
ATOM 4617 C C . HIS A 1 593 ? 24.953 -27.688 -10.859 1 83.31 593 HIS A C 1
ATOM 4619 O O . HIS A 1 593 ? 24.719 -26.609 -10.312 1 83.31 593 HIS A O 1
ATOM 4625 N N . LEU A 1 594 ? 24.094 -28.641 -10.984 1 85.5 594 LEU A N 1
ATOM 4626 C CA . LEU A 1 594 ? 22.734 -28.438 -10.508 1 85.5 594 LEU A CA 1
ATOM 4627 C C . LEU A 1 594 ? 22.703 -28.328 -8.984 1 85.5 594 LEU A C 1
ATOM 4629 O O . LEU A 1 594 ? 21.938 -27.531 -8.438 1 85.5 594 LEU A O 1
ATOM 4633 N N . SER A 1 595 ? 23.562 -29.172 -8.328 1 82.94 595 SER A N 1
ATOM 4634 C CA . SER A 1 595 ? 23.609 -29.125 -6.871 1 82.94 595 SER A CA 1
ATOM 4635 C C . SER A 1 595 ? 24.141 -27.797 -6.371 1 82.94 595 SER A C 1
ATOM 4637 O O . SER A 1 595 ? 23.766 -27.328 -5.289 1 82.94 595 SER A O 1
ATOM 4639 N N . GLN A 1 596 ? 24.891 -27.125 -7.191 1 84.5 596 GLN A N 1
ATOM 4640 C CA . GLN A 1 596 ? 25.453 -25.828 -6.812 1 84.5 596 GLN A CA 1
ATOM 4641 C C . GLN A 1 596 ? 24.438 -24.703 -7.016 1 84.5 596 GLN A C 1
ATOM 4643 O O . GLN A 1 596 ? 24.406 -23.734 -6.246 1 84.5 596 GLN A O 1
ATOM 4648 N N . VAL A 1 597 ? 23.625 -24.906 -8.008 1 88.12 597 VAL A N 1
ATOM 4649 C CA . VAL A 1 597 ? 22.672 -23.859 -8.359 1 88.12 597 VAL A CA 1
ATOM 4650 C C . VAL A 1 597 ? 21.422 -23.984 -7.496 1 88.12 597 VAL A C 1
ATOM 4652 O O . VAL A 1 597 ? 20.875 -22.969 -7.031 1 88.12 597 VAL A O 1
ATOM 4655 N N . LEU A 1 598 ? 20.984 -25.219 -7.316 1 90.12 598 LEU A N 1
ATOM 4656 C CA . LEU A 1 598 ? 19.781 -25.453 -6.516 1 90.12 598 LEU A CA 1
ATOM 4657 C C . LEU A 1 598 ? 20.156 -25.781 -5.074 1 90.12 598 LEU A C 1
ATOM 4659 O O . LEU A 1 598 ? 20.031 -26.938 -4.652 1 90.12 598 LEU A O 1
ATOM 4663 N N . SER A 1 599 ? 20.453 -24.719 -4.309 1 86.44 599 SER A N 1
ATOM 4664 C CA . SER A 1 599 ? 20.906 -24.844 -2.924 1 86.44 599 SER A CA 1
ATOM 4665 C C . SER A 1 599 ? 19.734 -24.781 -1.957 1 86.44 599 SER A C 1
ATOM 4667 O O . SER A 1 599 ? 18.641 -24.328 -2.324 1 86.44 599 SER A O 1
ATOM 4669 N N . PRO A 1 600 ? 19.875 -25.312 -0.783 1 82.19 600 PRO A N 1
ATOM 4670 C CA . PRO A 1 600 ? 18.797 -25.281 0.211 1 82.19 600 PRO A CA 1
ATOM 4671 C C . PRO A 1 600 ? 18.406 -23.859 0.615 1 82.19 600 PRO A C 1
ATOM 4673 O O . PRO A 1 600 ? 17.328 -23.656 1.162 1 82.19 600 PRO A O 1
ATOM 4676 N N . GLY A 1 601 ? 19.062 -22.859 0.287 1 80.62 601 GLY A N 1
ATOM 4677 C CA . GLY A 1 601 ? 18.766 -21.5 0.695 1 80.62 601 GLY A CA 1
ATOM 4678 C C . GLY A 1 601 ? 17.891 -20.75 -0.297 1 80.62 601 GLY A C 1
ATOM 4679 O O . GLY A 1 601 ? 17.438 -19.641 -0.022 1 80.62 601 GLY A O 1
ATOM 4680 N N . ILE A 1 602 ? 17.5 -21.422 -1.333 1 88.12 602 ILE A N 1
ATOM 4681 C CA . ILE A 1 602 ? 16.703 -20.797 -2.381 1 88.12 602 ILE A CA 1
ATOM 4682 C C . ILE A 1 602 ? 15.227 -20.859 -2.006 1 88.12 602 ILE A C 1
ATOM 4684 O O . ILE A 1 602 ? 14.766 -21.844 -1.419 1 88.12 602 ILE A O 1
ATOM 4688 N N . ASP A 1 603 ? 14.594 -19.797 -2.264 1 90.44 603 ASP A N 1
ATOM 4689 C CA . ASP A 1 603 ? 13.133 -19.797 -2.162 1 90.44 603 ASP A CA 1
ATOM 4690 C C . ASP A 1 603 ? 12.5 -20.406 -3.414 1 90.44 603 ASP A C 1
ATOM 4692 O O . ASP A 1 603 ? 12.227 -19.703 -4.383 1 90.44 603 ASP A O 1
ATOM 4696 N N . TYR A 1 604 ? 12.125 -21.641 -3.326 1 94.81 604 TYR A N 1
ATOM 4697 C CA . TYR A 1 604 ? 11.703 -22.375 -4.504 1 94.81 604 TYR A CA 1
ATOM 4698 C C . TYR A 1 604 ? 10.305 -21.953 -4.941 1 94.81 604 TYR A C 1
ATOM 4700 O O . TYR A 1 604 ? 9.953 -22.078 -6.117 1 94.81 604 TYR A O 1
ATOM 4708 N N . LEU A 1 605 ? 9.477 -21.516 -3.986 1 96.25 605 LEU A N 1
ATOM 4709 C CA . LEU A 1 605 ? 8.172 -20.984 -4.395 1 96.25 605 LEU A CA 1
ATOM 4710 C C . LEU A 1 605 ? 8.328 -19.734 -5.234 1 96.25 605 LEU A C 1
ATOM 4712 O O . LEU A 1 605 ? 7.652 -19.562 -6.25 1 96.25 605 LEU A O 1
ATOM 4716 N N . ARG A 1 606 ? 9.18 -18.844 -4.836 1 94 606 ARG A N 1
ATOM 4717 C CA . ARG A 1 606 ? 9.453 -17.641 -5.605 1 94 606 ARG A CA 1
ATOM 4718 C C . ARG A 1 606 ? 10.07 -17.969 -6.957 1 94 606 ARG A C 1
ATOM 4720 O O . ARG A 1 606 ? 9.75 -17.344 -7.969 1 94 606 ARG A O 1
ATOM 4727 N N . LEU A 1 607 ? 11.023 -18.906 -6.922 1 95.38 607 LEU A N 1
ATOM 4728 C CA . LEU A 1 607 ? 11.625 -19.344 -8.172 1 95.38 607 LEU A CA 1
ATOM 4729 C C . LEU A 1 607 ? 10.57 -19.922 -9.117 1 95.38 607 LEU A C 1
ATOM 4731 O O . LEU A 1 607 ? 10.586 -19.641 -10.312 1 95.38 607 LEU A O 1
ATOM 4735 N N . ALA A 1 608 ? 9.688 -20.781 -8.523 1 96.81 608 ALA A N 1
ATOM 4736 C CA . ALA A 1 608 ? 8.602 -21.328 -9.328 1 96.81 608 ALA A CA 1
ATOM 4737 C C . ALA A 1 608 ? 7.734 -20.219 -9.914 1 96.81 608 ALA A C 1
ATOM 4739 O O . ALA A 1 608 ? 7.32 -20.281 -11.07 1 96.81 608 ALA A O 1
ATOM 4740 N N . GLN A 1 609 ? 7.488 -19.219 -9.102 1 96.12 609 GLN A N 1
ATOM 4741 C CA . GLN A 1 609 ? 6.691 -18.094 -9.586 1 96.12 609 GLN A CA 1
ATOM 4742 C C . GLN A 1 609 ? 7.41 -17.344 -10.711 1 96.12 609 GLN A C 1
ATOM 4744 O O . GLN A 1 609 ? 6.77 -16.844 -11.633 1 96.12 609 GLN A O 1
ATOM 4749 N N . SER A 1 610 ? 8.703 -17.234 -10.656 1 94.44 610 SER A N 1
ATOM 4750 C CA . SER A 1 610 ? 9.484 -16.594 -11.719 1 94.44 610 SER A CA 1
ATOM 4751 C C . SER A 1 610 ? 9.406 -17.406 -13.016 1 94.44 610 SER A C 1
ATOM 4753 O O . SER A 1 610 ? 9.43 -16.828 -14.102 1 94.44 610 SER A O 1
ATOM 4755 N N . PHE A 1 611 ? 9.328 -18.703 -12.898 1 95.44 611 PHE A N 1
ATOM 4756 C CA . PHE A 1 611 ? 9.141 -19.531 -14.078 1 95.44 611 PHE A CA 1
ATOM 4757 C C . PHE A 1 611 ? 7.789 -19.266 -14.727 1 95.44 611 PHE A C 1
ATOM 4759 O O . PHE A 1 611 ? 7.652 -19.344 -15.953 1 95.44 611 PHE A O 1
ATOM 4766 N N . LEU A 1 612 ? 6.793 -18.953 -13.859 1 94.75 612 LEU A N 1
ATOM 4767 C CA . LEU A 1 612 ? 5.406 -18.891 -14.305 1 94.75 612 LEU A CA 1
ATOM 4768 C C . LEU A 1 612 ? 4.957 -17.453 -14.484 1 94.75 612 LEU A C 1
ATOM 4770 O O . LEU A 1 612 ? 3.82 -17.188 -14.883 1 94.75 612 LEU A O 1
ATOM 4774 N N . GLY A 1 613 ? 5.781 -16.547 -14.188 1 93.44 613 GLY A N 1
ATOM 4775 C CA . GLY A 1 613 ? 5.395 -15.148 -14.25 1 93.44 613 GLY A CA 1
ATOM 4776 C C . GLY A 1 613 ? 6.57 -14.219 -14.469 1 93.44 613 GLY A C 1
ATOM 4777 O O . GLY A 1 613 ? 7.539 -14.578 -15.141 1 93.44 613 GLY A O 1
ATOM 4778 N N . ARG A 1 614 ? 6.363 -13.031 -14.023 1 90.38 614 ARG A N 1
ATOM 4779 C CA . ARG A 1 614 ? 7.438 -12.047 -14.102 1 90.38 614 ARG A CA 1
ATOM 4780 C C . ARG A 1 614 ? 8.602 -12.43 -13.188 1 90.38 614 ARG A C 1
ATOM 4782 O O . ARG A 1 614 ? 8.406 -12.719 -12.008 1 90.38 614 ARG A O 1
ATOM 4789 N N . MET A 1 615 ? 9.773 -12.375 -13.734 1 87.25 615 MET A N 1
ATOM 4790 C CA . MET A 1 615 ? 10.938 -12.891 -13.023 1 87.25 615 MET A CA 1
ATOM 4791 C C . MET A 1 615 ? 11.523 -11.836 -12.086 1 87.25 615 MET A C 1
ATOM 4793 O O . MET A 1 615 ? 11.625 -10.664 -12.461 1 87.25 615 MET A O 1
ATOM 4797 N N . ALA A 1 616 ? 11.844 -12.32 -10.938 1 78.88 616 ALA A N 1
ATOM 4798 C CA . ALA A 1 616 ? 12.711 -11.523 -10.078 1 78.88 616 ALA A CA 1
ATOM 4799 C C . ALA A 1 616 ? 14.141 -11.508 -10.602 1 78.88 616 ALA A C 1
ATOM 4801 O O . ALA A 1 616 ? 14.562 -12.438 -11.297 1 78.88 616 ALA A O 1
ATOM 4802 N N . SER A 1 617 ? 14.898 -10.461 -10.375 1 75.69 617 SER A N 1
ATOM 4803 C CA . SER A 1 617 ? 16.219 -10.297 -10.977 1 75.69 617 SER A CA 1
ATOM 4804 C C . SER A 1 617 ? 17.109 -11.492 -10.664 1 75.69 617 SER A C 1
ATOM 4806 O O . SER A 1 617 ? 17.75 -12.055 -11.562 1 75.69 617 SER A O 1
ATOM 4808 N N . ASP A 1 618 ? 17.188 -11.914 -9.453 1 79.75 618 ASP A N 1
ATOM 4809 C CA . ASP A 1 618 ? 18.047 -13.031 -9.094 1 79.75 618 ASP A CA 1
ATOM 4810 C C . ASP A 1 618 ? 17.547 -14.336 -9.711 1 79.75 618 ASP A C 1
ATOM 4812 O O . ASP A 1 618 ? 18.344 -15.188 -10.102 1 79.75 618 ASP A O 1
ATOM 4816 N N . ASP A 1 619 ? 16.297 -14.398 -9.906 1 88.62 619 ASP A N 1
ATOM 4817 C CA . ASP A 1 619 ? 15.727 -15.633 -10.453 1 88.62 619 ASP A CA 1
ATOM 4818 C C . ASP A 1 619 ? 15.945 -15.719 -11.961 1 88.62 619 ASP A C 1
ATOM 4820 O O . ASP A 1 619 ? 16.062 -16.812 -12.516 1 88.62 619 ASP A O 1
ATOM 4824 N N . ALA A 1 620 ? 15.992 -14.57 -12.547 1 88.25 620 ALA A N 1
ATOM 4825 C CA . ALA A 1 620 ? 16.25 -14.57 -13.984 1 88.25 620 ALA A CA 1
ATOM 4826 C C . ALA A 1 620 ? 17.609 -15.164 -14.297 1 88.25 620 ALA A C 1
ATOM 4828 O O . ALA A 1 620 ? 17.766 -15.938 -15.242 1 88.25 620 ALA A O 1
ATOM 4829 N N . ILE A 1 621 ? 18.578 -14.828 -13.469 1 88.75 621 ILE A N 1
ATOM 4830 C CA . ILE A 1 621 ? 19.922 -15.367 -13.641 1 88.75 621 ILE A CA 1
ATOM 4831 C C . ILE A 1 621 ? 19.922 -16.859 -13.359 1 88.75 621 ILE A C 1
ATOM 4833 O O . ILE A 1 621 ? 20.547 -17.641 -14.086 1 88.75 621 ILE A O 1
ATOM 4837 N N . LEU A 1 622 ? 19.266 -17.219 -12.383 1 91.81 622 LEU A N 1
ATOM 4838 C CA . LEU A 1 622 ? 19.203 -18.625 -12 1 91.81 622 LEU A CA 1
ATOM 4839 C C . LEU A 1 622 ? 18.531 -19.453 -13.086 1 91.81 622 LEU A C 1
ATOM 4841 O O . LEU A 1 622 ? 18.969 -20.562 -13.414 1 91.81 622 LEU A O 1
ATOM 4845 N N . ILE A 1 623 ? 17.453 -18.953 -13.648 1 94.06 623 ILE A N 1
ATOM 4846 C CA . ILE A 1 623 ? 16.703 -19.656 -14.68 1 94.06 623 ILE A CA 1
ATOM 4847 C C . ILE A 1 623 ? 17.562 -19.766 -15.945 1 94.06 623 ILE A C 1
ATOM 4849 O O . ILE A 1 623 ? 17.547 -20.812 -16.609 1 94.06 623 ILE A O 1
ATOM 4853 N N . GLN A 1 624 ? 18.266 -18.766 -16.219 1 92.12 624 GLN A N 1
ATOM 4854 C CA . GLN A 1 624 ? 19.172 -18.828 -17.359 1 92.12 624 GLN A CA 1
ATOM 4855 C C . GLN A 1 624 ? 20.266 -19.859 -17.156 1 92.12 624 GLN A C 1
ATOM 4857 O O . GLN A 1 624 ? 20.609 -20.609 -18.062 1 92.12 624 GLN A O 1
ATOM 4862 N N . THR A 1 625 ? 20.812 -19.859 -15.977 1 92.06 625 THR A N 1
ATOM 4863 C CA . THR A 1 625 ? 21.844 -20.844 -15.648 1 92.06 625 THR A CA 1
ATOM 4864 C C . THR A 1 625 ? 21.297 -22.266 -15.734 1 92.06 625 THR A C 1
ATOM 4866 O O . THR A 1 625 ? 21.953 -23.172 -16.234 1 92.06 625 THR A O 1
ATOM 4869 N N . LEU A 1 626 ? 20.094 -22.422 -15.266 1 92.56 626 LEU A N 1
ATOM 4870 C CA . LEU A 1 626 ? 19.453 -23.734 -15.312 1 92.56 626 LEU A CA 1
ATOM 4871 C C . LEU A 1 626 ? 19.203 -24.172 -16.75 1 92.56 626 LEU A C 1
ATOM 4873 O O . LEU A 1 626 ? 19.359 -25.344 -17.094 1 92.56 626 LEU A O 1
ATOM 4877 N N . SER A 1 627 ? 18.797 -23.219 -17.562 1 92.62 627 SER A N 1
ATOM 4878 C CA . SER A 1 627 ? 18.578 -23.516 -18.969 1 92.62 627 SER A CA 1
ATOM 4879 C C . SER A 1 627 ? 19.859 -23.984 -19.656 1 92.62 627 SER A C 1
ATOM 4881 O O . SER A 1 627 ? 19.828 -24.859 -20.516 1 92.62 627 SER A O 1
ATOM 4883 N N . GLU A 1 628 ? 20.953 -23.453 -19.234 1 90.62 628 GLU A N 1
ATOM 4884 C CA . GLU A 1 628 ? 22.25 -23.844 -19.797 1 90.62 628 GLU A CA 1
ATOM 4885 C C . GLU A 1 628 ? 22.688 -25.219 -19.297 1 90.62 628 GLU A C 1
ATOM 4887 O O . GLU A 1 628 ? 23.172 -26.047 -20.078 1 90.62 628 GLU A O 1
ATOM 4892 N N . ILE A 1 629 ? 22.484 -25.453 -18.047 1 89.56 629 ILE A N 1
ATOM 4893 C CA . ILE A 1 629 ? 22.859 -26.734 -17.453 1 89.56 629 ILE A CA 1
ATOM 4894 C C . ILE A 1 629 ? 22.016 -27.844 -18.062 1 89.56 629 ILE A C 1
ATOM 4896 O O . ILE A 1 629 ? 22.531 -28.938 -18.359 1 89.56 629 ILE A O 1
ATOM 4900 N N . LEU A 1 630 ? 20.75 -27.516 -18.297 1 89 630 LEU A N 1
ATOM 4901 C CA . LEU A 1 630 ? 19.812 -28.516 -18.781 1 89 630 LEU A CA 1
ATOM 4902 C C . LEU A 1 630 ? 19.797 -28.562 -20.312 1 89 630 LEU A C 1
ATOM 4904 O O . LEU A 1 630 ? 19.109 -29.375 -20.906 1 89 630 LEU A O 1
ATOM 4908 N N . GLU A 1 631 ? 20.438 -27.625 -20.922 1 88.44 631 GLU A N 1
ATOM 4909 C CA . GLU A 1 631 ? 20.562 -27.547 -22.375 1 88.44 631 GLU A CA 1
ATOM 4910 C C . GLU A 1 631 ? 19.203 -27.328 -23.047 1 88.44 631 GLU A C 1
ATOM 4912 O O . GLU A 1 631 ? 18.844 -28.031 -23.984 1 88.44 631 GLU A O 1
ATOM 4917 N N . ILE A 1 632 ? 18.453 -26.562 -22.438 1 90.31 632 ILE A N 1
ATOM 4918 C CA . ILE A 1 632 ? 17.188 -26.141 -23.016 1 90.31 632 ILE A CA 1
ATOM 4919 C C . ILE A 1 632 ? 17.375 -24.781 -23.719 1 90.31 632 ILE A C 1
ATOM 4921 O O . ILE A 1 632 ? 17.844 -23.828 -23.109 1 90.31 632 ILE A O 1
ATOM 4925 N N . PRO A 1 633 ? 17.031 -24.719 -24.953 1 87.25 633 PRO A N 1
ATOM 4926 C CA . PRO A 1 633 ? 17.188 -23.453 -25.672 1 87.25 633 PRO A CA 1
ATOM 4927 C C . PRO A 1 633 ? 16.156 -22.406 -25.25 1 87.25 633 PRO A C 1
ATOM 4929 O O . PRO A 1 633 ? 15.023 -22.422 -25.719 1 87.25 633 PRO A O 1
ATOM 4932 N N . TRP A 1 634 ? 16.531 -21.672 -24.297 1 87.81 634 TRP A N 1
ATOM 4933 C CA . TRP A 1 634 ? 15.672 -20.578 -23.828 1 87.81 634 TRP A CA 1
ATOM 4934 C C . TRP A 1 634 ? 16.469 -19.297 -23.625 1 87.81 634 TRP A C 1
ATOM 4936 O O . TRP A 1 634 ? 17.578 -19.328 -23.078 1 87.81 634 TRP A O 1
ATOM 4946 N N . ALA A 1 635 ? 15.953 -18.188 -24.312 1 81.75 635 ALA A N 1
ATOM 4947 C CA . ALA A 1 635 ? 16.516 -16.859 -24.094 1 81.75 635 ALA A CA 1
ATOM 4948 C C . ALA A 1 635 ? 15.453 -15.891 -23.594 1 81.75 635 ALA A C 1
ATOM 4950 O O . ALA A 1 635 ? 14.312 -15.914 -24.047 1 81.75 635 ALA A O 1
ATOM 4951 N N . PRO A 1 636 ? 15.93 -15.242 -22.578 1 80.12 636 PRO A N 1
ATOM 4952 C CA . PRO A 1 636 ? 14.953 -14.273 -22.078 1 80.12 636 PRO A CA 1
ATOM 4953 C C . PRO A 1 636 ? 14.555 -13.234 -23.109 1 80.12 636 PRO A C 1
ATOM 4955 O O . PRO A 1 636 ? 15.414 -12.555 -23.672 1 80.12 636 PRO A O 1
ATOM 4958 N N . GLY A 1 637 ? 13.352 -13.273 -23.547 1 76.19 637 GLY A N 1
ATOM 4959 C CA . GLY A 1 637 ? 12.859 -12.297 -24.5 1 76.19 637 GLY A CA 1
ATOM 4960 C C . GLY A 1 637 ? 12.211 -11.094 -23.844 1 76.19 637 GLY A C 1
ATOM 4961 O O . GLY A 1 637 ? 12.102 -10.031 -24.453 1 76.19 637 GLY A O 1
ATOM 4962 N N . ASP A 1 638 ? 11.758 -11.32 -22.734 1 84.88 638 ASP A N 1
ATOM 4963 C CA . ASP A 1 638 ? 11.094 -10.273 -21.953 1 84.88 638 ASP A CA 1
ATOM 4964 C C . ASP A 1 638 ? 11.242 -10.539 -20.453 1 84.88 638 ASP A C 1
ATOM 4966 O O . ASP A 1 638 ? 12.164 -11.234 -20.031 1 84.88 638 ASP A O 1
ATOM 4970 N N . GLU A 1 639 ? 10.508 -9.836 -19.688 1 86.5 639 GLU A N 1
ATOM 4971 C CA . GLU A 1 639 ? 10.648 -9.922 -18.234 1 86.5 639 GLU A CA 1
ATOM 4972 C C . GLU A 1 639 ? 9.945 -11.156 -17.672 1 86.5 639 GLU A C 1
ATOM 4974 O O . GLU A 1 639 ? 9.938 -11.391 -16.469 1 86.5 639 GLU A O 1
ATOM 4979 N N . PHE A 1 640 ? 9.398 -12.062 -18.562 1 92.19 640 PHE A N 1
ATOM 4980 C CA . PHE A 1 640 ? 8.617 -13.195 -18.078 1 92.19 640 PHE A CA 1
ATOM 4981 C C . PHE A 1 640 ? 9.398 -14.5 -18.219 1 92.19 640 PHE A C 1
ATOM 4983 O O . PHE A 1 640 ? 10.273 -14.609 -19.078 1 92.19 640 PHE A O 1
ATOM 4990 N N . GLY A 1 641 ? 9.094 -15.453 -17.422 1 93.56 641 GLY A N 1
ATOM 4991 C CA . GLY A 1 641 ? 9.75 -16.75 -17.391 1 93.56 641 GLY A CA 1
ATOM 4992 C C . GLY A 1 641 ? 9.422 -17.609 -18.594 1 93.56 641 GLY A C 1
ATOM 4993 O O . GLY A 1 641 ? 8.555 -17.266 -19.391 1 93.56 641 GLY A O 1
ATOM 4994 N N . PRO A 1 642 ? 10.062 -18.688 -18.703 1 93.69 642 PRO A N 1
ATOM 4995 C CA . PRO A 1 642 ? 9.961 -19.531 -19.891 1 93.69 642 PRO A CA 1
ATOM 4996 C C . PRO A 1 642 ? 8.609 -20.25 -19.984 1 93.69 642 PRO A C 1
ATOM 4998 O O . PRO A 1 642 ? 8.219 -20.672 -21.078 1 93.69 642 PRO A O 1
ATOM 5001 N N . PHE A 1 643 ? 7.844 -20.375 -18.875 1 92.75 643 PHE A N 1
ATOM 5002 C CA . PHE A 1 643 ? 6.613 -21.156 -18.891 1 92.75 643 PHE A CA 1
ATOM 5003 C C . PHE A 1 643 ? 5.43 -20.297 -19.312 1 92.75 643 PHE A C 1
ATOM 5005 O O . PHE A 1 643 ? 4.34 -20.812 -19.578 1 92.75 643 PHE A O 1
ATOM 5012 N N . VAL A 1 644 ? 5.602 -19.016 -19.422 1 92.31 644 VAL A N 1
ATOM 5013 C CA . VAL A 1 644 ? 4.473 -18.094 -19.562 1 92.31 644 VAL A CA 1
ATOM 5014 C C . VAL A 1 644 ? 3.99 -18.078 -21 1 92.31 644 VAL A C 1
ATOM 5016 O O . VAL A 1 644 ? 4.75 -17.719 -21.922 1 92.31 644 VAL A O 1
ATOM 5019 N N . PRO A 1 645 ? 2.734 -18.406 -21.188 1 88.94 645 PRO A N 1
ATOM 5020 C CA . PRO A 1 645 ? 2.168 -18.219 -22.531 1 88.94 645 PRO A CA 1
ATOM 5021 C C . PRO A 1 645 ? 1.964 -16.75 -22.875 1 88.94 645 PRO A C 1
ATOM 5023 O O . PRO A 1 645 ? 1.703 -15.922 -22 1 88.94 645 PRO A O 1
ATOM 5026 N N . ASP A 1 646 ? 1.972 -16.391 -24.109 1 87.69 646 ASP A N 1
ATOM 5027 C CA . ASP A 1 646 ? 1.859 -15.008 -24.562 1 87.69 646 ASP A CA 1
ATOM 5028 C C . ASP A 1 646 ? 0.485 -14.438 -24.219 1 87.69 646 ASP A C 1
ATOM 5030 O O . ASP A 1 646 ? 0.36 -13.242 -23.922 1 87.69 646 ASP A O 1
ATOM 5034 N N . ALA A 1 647 ? -0.504 -15.305 -24.25 1 87.56 647 ALA A N 1
ATOM 5035 C CA . ALA A 1 647 ? -1.869 -14.844 -24.016 1 87.56 647 ALA A CA 1
ATOM 5036 C C . ALA A 1 647 ? -2.045 -14.344 -22.578 1 87.56 647 ALA A C 1
ATOM 5038 O O . ALA A 1 647 ? -2.988 -13.609 -22.281 1 87.56 647 ALA A O 1
ATOM 5039 N N . LEU A 1 648 ? -1.125 -14.68 -21.672 1 91.62 648 LEU A N 1
ATOM 5040 C CA . LEU A 1 648 ? -1.263 -14.305 -20.266 1 91.62 648 LEU A CA 1
ATOM 5041 C C . LEU A 1 648 ? -0.408 -13.078 -19.938 1 91.62 648 LEU A C 1
ATOM 5043 O O . LEU A 1 648 ? -0.469 -12.555 -18.828 1 91.62 648 LEU A O 1
ATOM 5047 N N . LYS A 1 649 ? 0.386 -12.609 -20.922 1 91.31 649 LYS A N 1
ATOM 5048 C CA . LYS A 1 649 ? 1.232 -11.43 -20.75 1 91.31 649 LYS A CA 1
ATOM 5049 C C . LYS A 1 649 ? 0.452 -10.148 -21 1 91.31 649 LYS A C 1
ATOM 5051 O O . LYS A 1 649 ? -0.215 -10.016 -22.031 1 91.31 649 LYS A O 1
ATOM 5056 N N . PRO A 1 650 ? 0.52 -9.164 -20.094 1 92.06 650 PRO A N 1
ATOM 5057 C CA . PRO A 1 650 ? -0.21 -7.91 -20.297 1 92.06 650 PRO A CA 1
ATOM 5058 C C . PRO A 1 650 ? 0.19 -7.191 -21.578 1 92.06 650 PRO A C 1
ATOM 5060 O O . PRO A 1 650 ? -0.658 -6.59 -22.25 1 92.06 650 PRO A O 1
ATOM 5063 N N . LYS A 1 651 ? 1.416 -7.238 -21.984 1 88.62 651 LYS A N 1
ATOM 5064 C CA . LYS A 1 651 ? 1.918 -6.531 -23.156 1 88.62 651 LYS A CA 1
ATOM 5065 C C . LYS A 1 651 ? 1.253 -7.039 -24.438 1 88.62 651 LYS A C 1
ATOM 5067 O O . LYS A 1 651 ? 1.082 -6.289 -25.406 1 88.62 651 LYS A O 1
ATOM 5072 N N . THR A 1 652 ? 0.956 -8.328 -24.453 1 90.31 652 THR A N 1
ATOM 5073 C CA . THR A 1 652 ? 0.295 -8.922 -25.609 1 90.31 652 THR A CA 1
ATOM 5074 C C . THR A 1 652 ? -1.051 -8.25 -25.859 1 90.31 652 THR A C 1
ATOM 5076 O O . THR A 1 652 ? -1.514 -8.188 -27 1 90.31 652 THR A O 1
ATOM 5079 N N . HIS A 1 653 ? -1.676 -7.73 -24.859 1 91.56 653 HIS A N 1
ATOM 5080 C CA . HIS A 1 653 ? -2.99 -7.105 -24.969 1 91.56 653 HIS A CA 1
ATOM 5081 C C . HIS A 1 653 ? -2.889 -5.59 -24.875 1 91.56 653 HIS A C 1
ATOM 5083 O O . HIS A 1 653 ? -3.857 -4.918 -24.5 1 91.56 653 HIS A O 1
ATOM 5089 N N . ASN A 1 654 ? -1.721 -5.07 -25.016 1 89.56 654 ASN A N 1
ATOM 5090 C CA . ASN A 1 654 ? -1.429 -3.643 -25.078 1 89.56 654 ASN A CA 1
ATOM 5091 C C . ASN A 1 654 ? -1.731 -2.949 -23.75 1 89.56 654 ASN A C 1
ATOM 5093 O O . ASN A 1 654 ? -2.256 -1.834 -23.734 1 89.56 654 ASN A O 1
ATOM 5097 N N . PHE A 1 655 ? -1.62 -3.668 -22.719 1 92.56 655 PHE A N 1
ATOM 5098 C CA . PHE A 1 655 ? -1.589 -2.973 -21.438 1 92.56 655 PHE A CA 1
ATOM 5099 C C . PHE A 1 655 ? -0.3 -2.174 -21.281 1 92.56 655 PHE A C 1
ATOM 5101 O O . PHE A 1 655 ? 0.637 -2.619 -20.625 1 92.56 655 PHE A O 1
ATOM 5108 N N . SER A 1 656 ? -0.258 -1.083 -21.953 1 89.81 656 SER A N 1
ATOM 5109 C CA . SER A 1 656 ? 0.869 -0.156 -22 1 89.81 656 SER A CA 1
ATOM 5110 C C . SER A 1 656 ? 0.394 1.293 -21.984 1 89.81 656 SER A C 1
ATOM 5112 O O . SER A 1 656 ? -0.803 1.562 -22.094 1 89.81 656 SER A O 1
ATOM 5114 N N . PHE A 1 657 ? 1.298 2.146 -21.719 1 91.81 657 PHE A N 1
ATOM 5115 C CA . PHE A 1 657 ? 0.972 3.561 -21.562 1 91.81 657 PHE A CA 1
ATOM 5116 C C . PHE A 1 657 ? 1.781 4.406 -22.547 1 91.81 657 PHE A C 1
ATOM 5118 O O . PHE A 1 657 ? 2.984 4.195 -22.703 1 91.81 657 PHE A O 1
ATOM 5125 N N . ILE A 1 658 ? 1.094 5.289 -23.234 1 89.06 658 ILE A N 1
ATOM 5126 C CA . ILE A 1 658 ? 1.736 6.215 -24.172 1 89.06 658 ILE A CA 1
ATOM 5127 C C . ILE A 1 658 ? 1.229 7.633 -23.922 1 89.06 658 ILE A C 1
ATOM 5129 O O . ILE A 1 658 ? 0.119 7.82 -23.422 1 89.06 658 ILE A O 1
ATOM 5133 N N . PHE A 1 659 ? 2.09 8.617 -24.094 1 88.06 659 PHE A N 1
ATOM 5134 C CA . PHE A 1 659 ? 1.643 10 -23.953 1 88.06 659 PHE A CA 1
ATOM 5135 C C . PHE A 1 659 ? 0.718 10.398 -25.094 1 88.06 659 PHE A C 1
ATOM 5137 O O . PHE A 1 659 ? 0.936 10.008 -26.234 1 88.06 659 PHE A O 1
ATOM 5144 N N . ALA A 1 660 ? -0.366 11.047 -24.719 1 76.38 660 ALA A N 1
ATOM 5145 C CA . ALA A 1 660 ? -1.32 11.516 -25.719 1 76.38 660 ALA A CA 1
ATOM 5146 C C . ALA A 1 660 ? -0.692 12.578 -26.609 1 76.38 660 ALA A C 1
ATOM 5148 O O . ALA A 1 660 ? 0.175 13.344 -26.172 1 76.38 660 ALA A O 1
ATOM 5149 N N . MET B 1 1 ? -77.875 55.094 -37.688 1 23.47 1 MET B N 1
ATOM 5150 C CA . MET B 1 1 ? -76.5 55.562 -37.562 1 23.47 1 MET B CA 1
ATOM 5151 C C . MET B 1 1 ? -75.562 54.375 -37.656 1 23.47 1 MET B C 1
ATOM 5153 O O . MET B 1 1 ? -75.688 53.406 -36.906 1 23.47 1 MET B O 1
ATOM 5157 N N . ASP B 1 2 ? -74.938 54.062 -38.812 1 23.11 2 ASP B N 1
ATOM 5158 C CA . ASP B 1 2 ? -74.312 53 -39.594 1 23.11 2 ASP B CA 1
ATOM 5159 C C . ASP B 1 2 ? -73 52.594 -39 1 23.11 2 ASP B C 1
ATOM 5161 O O . ASP B 1 2 ? -72.062 53.406 -38.906 1 23.11 2 ASP B O 1
ATOM 5165 N N . ASP B 1 3 ? -73 51.688 -38.031 1 24.56 3 ASP B N 1
ATOM 5166 C CA . ASP B 1 3 ? -72.125 51.219 -37 1 24.56 3 ASP B CA 1
ATOM 5167 C C . ASP B 1 3 ? -70.875 50.5 -37.562 1 24.56 3 ASP B C 1
ATOM 5169 O O . ASP B 1 3 ? -70.938 49.375 -38 1 24.56 3 ASP B O 1
ATOM 5173 N N . SER B 1 4 ? -70.125 51.25 -38.438 1 23.56 4 SER B N 1
ATOM 5174 C CA . SER B 1 4 ? -69 50.812 -39.312 1 23.56 4 SER B CA 1
ATOM 5175 C C . SER B 1 4 ? -68 49.969 -38.5 1 23.56 4 SER B C 1
ATOM 5177 O O . SER B 1 4 ? -67.562 50.375 -37.438 1 23.56 4 SER B O 1
ATOM 5179 N N . ALA B 1 5 ? -68.188 48.625 -38.688 1 28.08 5 ALA B N 1
ATOM 5180 C CA . ALA B 1 5 ? -67.5 47.438 -38.156 1 28.08 5 ALA B CA 1
ATOM 5181 C C . ALA B 1 5 ? -66 47.531 -38.312 1 28.08 5 ALA B C 1
ATOM 5183 O O . ALA B 1 5 ? -65.438 47.219 -39.375 1 28.08 5 ALA B O 1
ATOM 5184 N N . LEU B 1 6 ? -65.375 48.75 -38.031 1 24.75 6 LEU B N 1
ATOM 5185 C CA . LEU B 1 6 ? -63.969 49 -38.344 1 24.75 6 LEU B CA 1
ATOM 5186 C C . LEU B 1 6 ? -63.094 47.844 -37.875 1 24.75 6 LEU B C 1
ATOM 5188 O O . LEU B 1 6 ? -63.156 47.438 -36.719 1 24.75 6 LEU B O 1
ATOM 5192 N N . GLU B 1 7 ? -62.844 46.844 -38.75 1 26.86 7 GLU B N 1
ATOM 5193 C CA . GLU B 1 7 ? -62.031 45.625 -38.844 1 26.86 7 GLU B CA 1
ATOM 5194 C C . GLU B 1 7 ? -60.625 45.875 -38.312 1 26.86 7 GLU B C 1
ATOM 5196 O O . GLU B 1 7 ? -59.875 46.625 -38.906 1 26.86 7 GLU B O 1
ATOM 5201 N N . ASP B 1 8 ? -60.562 46.125 -37 1 26.86 8 ASP B N 1
ATOM 5202 C CA . ASP B 1 8 ? -59.344 46.562 -36.344 1 26.86 8 ASP B CA 1
ATOM 5203 C C . ASP B 1 8 ? -58.188 45.625 -36.688 1 26.86 8 ASP B C 1
ATOM 5205 O O . ASP B 1 8 ? -58.25 44.406 -36.469 1 26.86 8 ASP B O 1
ATOM 5209 N N . ASP B 1 9 ? -57.469 45.875 -37.812 1 27.22 9 ASP B N 1
ATOM 5210 C CA . ASP B 1 9 ? -56.281 45.312 -38.469 1 27.22 9 ASP B CA 1
ATOM 5211 C C . ASP B 1 9 ? -55.188 44.938 -37.469 1 27.22 9 ASP B C 1
ATOM 5213 O O . ASP B 1 9 ? -54.219 45.656 -37.312 1 27.22 9 ASP B O 1
ATOM 5217 N N . SER B 1 10 ? -55.594 44.688 -36.219 1 30.28 10 SER B N 1
ATOM 5218 C CA . SER B 1 10 ? -54.625 44.719 -35.125 1 30.28 10 SER B CA 1
ATOM 5219 C C . SER B 1 10 ? -53.531 43.656 -35.344 1 30.28 10 SER B C 1
ATOM 5221 O O . SER B 1 10 ? -52.906 43.219 -34.375 1 30.28 10 SER B O 1
ATOM 5223 N N . SER B 1 11 ? -53.469 43.062 -36.562 1 27.08 11 SER B N 1
ATOM 5224 C CA . SER B 1 11 ? -52.656 41.875 -36.75 1 27.08 11 SER B CA 1
ATOM 5225 C C . SER B 1 11 ? -51.188 42.156 -36.531 1 27.08 11 SER B C 1
ATOM 5227 O O . SER B 1 11 ? -50.312 41.438 -37 1 27.08 11 SER B O 1
ATOM 5229 N N . GLN B 1 12 ? -50.875 43.469 -36.281 1 27.98 12 GLN B N 1
ATOM 5230 C CA . GLN B 1 12 ? -49.438 43.625 -36.469 1 27.98 12 GLN B CA 1
ATOM 5231 C C . GLN B 1 12 ? -48.656 42.625 -35.625 1 27.98 12 GLN B C 1
ATOM 5233 O O . GLN B 1 12 ? -48.938 42.438 -34.438 1 27.98 12 GLN B O 1
ATOM 5238 N N . PRO B 1 13 ? -48.031 41.688 -36.375 1 28.77 13 PRO B N 1
ATOM 5239 C CA . PRO B 1 13 ? -47.281 40.562 -35.781 1 28.77 13 PRO B CA 1
ATOM 5240 C C . PRO B 1 13 ? -46.375 41 -34.625 1 28.77 13 PRO B C 1
ATOM 5242 O O . PRO B 1 13 ? -45.844 42.125 -34.656 1 28.77 13 PRO B O 1
ATOM 5245 N N . ARG B 1 14 ? -46.594 40.531 -33.438 1 31.25 14 ARG B N 1
ATOM 5246 C CA . ARG B 1 14 ? -46.031 40.906 -32.156 1 31.25 14 ARG B CA 1
ATOM 5247 C C . ARG B 1 14 ? -44.5 41 -32.25 1 31.25 14 ARG B C 1
ATOM 5249 O O . ARG B 1 14 ? -43.812 40 -32.531 1 31.25 14 ARG B O 1
ATOM 5256 N N . ALA B 1 15 ? -43.938 42.125 -32.875 1 29.73 15 ALA B N 1
ATOM 5257 C CA . ALA B 1 15 ? -42.5 42.438 -32.906 1 29.73 15 ALA B CA 1
ATOM 5258 C C . ALA B 1 15 ? -41.812 41.969 -31.609 1 29.73 15 ALA B C 1
ATOM 5260 O O . ALA B 1 15 ? -42.156 42.469 -30.516 1 29.73 15 ALA B O 1
ATOM 5261 N N . ARG B 1 16 ? -41.375 40.875 -31.438 1 31.86 16 ARG B N 1
ATOM 5262 C CA . ARG B 1 16 ? -40.688 40.156 -30.359 1 31.86 16 ARG B CA 1
ATOM 5263 C C . ARG B 1 16 ? -39.625 41.062 -29.703 1 31.86 16 ARG B C 1
ATOM 5265 O O . ARG B 1 16 ? -39.062 41.906 -30.359 1 31.86 16 ARG B O 1
ATOM 5272 N N . LEU B 1 17 ? -39.688 41.25 -28.391 1 37.59 17 LEU B N 1
ATOM 5273 C CA . LEU B 1 17 ? -39.031 42.031 -27.344 1 37.59 17 LEU B CA 1
ATOM 5274 C C . LEU B 1 17 ? -37.5 41.969 -27.531 1 37.59 17 LEU B C 1
ATOM 5276 O O . LEU B 1 17 ? -36.812 41.312 -26.781 1 37.59 17 LEU B O 1
ATOM 5280 N N . HIS B 1 18 ? -37.062 41.781 -28.766 1 45.12 18 HIS B N 1
ATOM 5281 C CA . HIS B 1 18 ? -35.625 41.656 -28.969 1 45.12 18 HIS B CA 1
ATOM 5282 C C . HIS B 1 18 ? -34.906 42.969 -28.562 1 45.12 18 HIS B C 1
ATOM 5284 O O . HIS B 1 18 ? -33.688 42.969 -28.344 1 45.12 18 HIS B O 1
ATOM 5290 N N . ASN B 1 19 ? -35.406 44.219 -28.703 1 54.19 19 ASN B N 1
ATOM 5291 C CA . ASN B 1 19 ? -34.719 45.5 -28.594 1 54.19 19 ASN B CA 1
ATOM 5292 C C . ASN B 1 19 ? -34.812 46.062 -27.172 1 54.19 19 ASN B C 1
ATOM 5294 O O . ASN B 1 19 ? -34.75 47.25 -26.969 1 54.19 19 ASN B O 1
ATOM 5298 N N . ALA B 1 20 ? -35.031 45.375 -26.172 1 64.38 20 ALA B N 1
ATOM 5299 C CA . ALA B 1 20 ? -35.156 45.844 -24.781 1 64.38 20 ALA B CA 1
ATOM 5300 C C . ALA B 1 20 ? -33.781 46.219 -24.219 1 64.38 20 ALA B C 1
ATOM 5302 O O . ALA B 1 20 ? -32.781 45.625 -24.547 1 64.38 20 ALA B O 1
ATOM 5303 N N . CYS B 1 21 ? -33.656 47.375 -23.594 1 70.5 21 CYS B N 1
ATOM 5304 C CA . CYS B 1 21 ? -32.406 47.781 -22.953 1 70.5 21 CYS B CA 1
ATOM 5305 C C . CYS B 1 21 ? -32 46.812 -21.844 1 70.5 21 CYS B C 1
ATOM 5307 O O . CYS B 1 21 ? -32.875 46.125 -21.297 1 70.5 21 CYS B O 1
ATOM 5309 N N . LEU B 1 22 ? -30.75 46.594 -21.484 1 71.94 22 LEU B N 1
ATOM 5310 C CA . LEU B 1 22 ? -30.219 45.625 -20.531 1 71.94 22 LEU B CA 1
ATOM 5311 C C . LEU B 1 22 ? -30.859 45.812 -19.156 1 71.94 22 LEU B C 1
ATOM 5313 O O . LEU B 1 22 ? -31.094 44.844 -18.438 1 71.94 22 LEU B O 1
ATOM 5317 N N . ALA B 1 23 ? -31.172 46.969 -18.703 1 73.88 23 ALA B N 1
ATOM 5318 C CA . ALA B 1 23 ? -31.766 47.281 -17.406 1 73.88 23 ALA B CA 1
ATOM 5319 C C . ALA B 1 23 ? -33.219 46.781 -17.344 1 73.88 23 ALA B C 1
ATOM 5321 O O . ALA B 1 23 ? -33.625 46.188 -16.344 1 73.88 23 ALA B O 1
ATOM 5322 N N . CYS B 1 24 ? -33.875 46.938 -18.359 1 72.75 24 CYS B N 1
ATOM 5323 C CA . CYS B 1 24 ? -35.25 46.438 -18.391 1 72.75 24 CYS B CA 1
ATOM 5324 C C . CYS B 1 24 ? -35.281 44.938 -18.578 1 72.75 24 CYS B C 1
ATOM 5326 O O . CYS B 1 24 ? -36.188 44.281 -18.047 1 72.75 24 CYS B O 1
ATOM 5328 N N . GLN B 1 25 ? -34.281 44.375 -19.328 1 71.38 25 GLN B N 1
ATOM 5329 C CA . GLN B 1 25 ? -34.125 42.938 -19.469 1 71.38 25 GLN B CA 1
ATOM 5330 C C . GLN B 1 25 ? -33.906 42.281 -18.125 1 71.38 25 GLN B C 1
ATOM 5332 O O . GLN B 1 25 ? -34.469 41.219 -17.812 1 71.38 25 GLN B O 1
ATOM 5337 N N . LYS B 1 26 ? -33.062 42.844 -17.219 1 68.94 26 LYS B N 1
ATOM 5338 C CA . LYS B 1 26 ? -32.719 42.312 -15.906 1 68.94 26 LYS B CA 1
ATOM 5339 C C . LYS B 1 26 ? -33.906 42.375 -14.953 1 68.94 26 LYS B C 1
ATOM 5341 O O . LYS B 1 26 ? -34.062 41.5 -14.109 1 68.94 26 LYS B O 1
ATOM 5346 N N . ARG B 1 27 ? -34.656 43.344 -15.07 1 71.12 27 ARG B N 1
ATOM 5347 C CA . ARG B 1 27 ? -35.781 43.5 -14.156 1 71.12 27 ARG B CA 1
ATOM 5348 C C . ARG B 1 27 ? -37.062 42.938 -14.75 1 71.12 27 ARG B C 1
ATOM 5350 O O . ARG B 1 27 ? -38.125 43.031 -14.156 1 71.12 27 ARG B O 1
ATOM 5357 N N . LYS B 1 28 ? -36.875 42.219 -15.812 1 68.38 28 LYS B N 1
ATOM 5358 C CA . LYS B 1 28 ? -37.969 41.531 -16.531 1 68.38 28 LYS B CA 1
ATOM 5359 C C . LYS B 1 28 ? -39.188 42.406 -16.656 1 68.38 28 LYS B C 1
ATOM 5361 O O . LYS B 1 28 ? -40.312 41.938 -16.5 1 68.38 28 LYS B O 1
ATOM 5366 N N . SER B 1 29 ? -38.969 43.719 -16.703 1 71.31 29 SER B N 1
ATOM 5367 C CA . SER B 1 29 ? -40.062 44.625 -16.906 1 71.31 29 SER B CA 1
ATOM 5368 C C . SER B 1 29 ? -40.281 44.938 -18.391 1 71.31 29 SER B C 1
ATOM 5370 O O . SER B 1 29 ? -39.344 44.75 -19.203 1 71.31 29 SER B O 1
ATOM 5372 N N . LYS B 1 30 ? -41.438 45.25 -18.828 1 70.25 30 LYS B N 1
ATOM 5373 C CA . LYS B 1 30 ? -41.781 45.562 -20.203 1 70.25 30 LYS B CA 1
ATOM 5374 C C . LYS B 1 30 ? -41.062 46.812 -20.719 1 70.25 30 LYS B C 1
ATOM 5376 O O . LYS B 1 30 ? -41.25 47.906 -20.188 1 70.25 30 LYS B O 1
ATOM 5381 N N . CYS B 1 31 ? -40 46.594 -21.484 1 69.69 31 CYS B N 1
ATOM 5382 C CA . CYS B 1 31 ? -39.219 47.688 -22.062 1 69.69 31 CYS B CA 1
ATOM 5383 C C . CYS B 1 31 ? -39.844 48.156 -23.375 1 69.69 31 CYS B C 1
ATOM 5385 O O . CYS B 1 31 ? -40.281 47.344 -24.188 1 69.69 31 CYS B O 1
ATOM 5387 N N . ASP B 1 32 ? -40.219 49.312 -23.656 1 73.62 32 ASP B N 1
ATOM 5388 C CA . ASP B 1 32 ? -40.812 49.812 -24.875 1 73.62 32 ASP B CA 1
ATOM 5389 C C . ASP B 1 32 ? -39.781 49.969 -25.984 1 73.62 32 ASP B C 1
ATOM 5391 O O . ASP B 1 32 ? -40.125 50.312 -27.109 1 73.62 32 ASP B O 1
ATOM 5395 N N . GLY B 1 33 ? -38.406 49.656 -25.797 1 68.81 33 GLY B N 1
ATOM 5396 C CA . GLY B 1 33 ? -37.344 49.594 -26.781 1 68.81 33 GLY B CA 1
ATOM 5397 C C . GLY B 1 33 ? -36.969 50.938 -27.359 1 68.81 33 GLY B C 1
ATOM 5398 O O . GLY B 1 33 ? -36.25 51 -28.344 1 68.81 33 GLY B O 1
ATOM 5399 N N . GLN B 1 34 ? -37.531 52.031 -26.766 1 75.06 34 GLN B N 1
ATOM 5400 C CA . GLN B 1 34 ? -37.219 53.344 -27.328 1 75.06 34 GLN B CA 1
ATOM 5401 C C . GLN B 1 34 ? -35.781 53.75 -27 1 75.06 34 GLN B C 1
ATOM 5403 O O . GLN B 1 34 ? -35.25 53.438 -25.922 1 75.06 34 GLN B O 1
ATOM 5408 N N . ARG B 1 35 ? -34.938 54.188 -28.047 1 73.62 35 ARG B N 1
ATOM 5409 C CA . ARG B 1 35 ? -33.594 54.75 -27.922 1 73.62 35 ARG B CA 1
ATOM 5410 C C . ARG B 1 35 ? -33.625 56.25 -27.891 1 73.62 35 ARG B C 1
ATOM 5412 O O . ARG B 1 35 ? -34.5 56.875 -28.5 1 73.62 35 ARG B O 1
ATOM 5419 N N . PRO B 1 36 ? -32.656 56.719 -27.156 1 73.44 36 PRO B N 1
ATOM 5420 C CA . PRO B 1 36 ? -31.547 56.125 -26.438 1 73.44 36 PRO B CA 1
ATOM 5421 C C . PRO B 1 36 ? -31.953 55.562 -25.078 1 73.44 36 PRO B C 1
ATOM 5423 O O . PRO B 1 36 ? -31.203 54.812 -24.453 1 73.44 36 PRO B O 1
ATOM 5426 N N . SER B 1 37 ? -33.031 56 -24.469 1 74.94 37 SER B N 1
ATOM 5427 C CA . SER B 1 37 ? -33.5 55.469 -23.188 1 74.94 37 SER B CA 1
ATOM 5428 C C . SER B 1 37 ? -34.969 55.062 -23.281 1 74.94 37 SER B C 1
ATOM 5430 O O . SER B 1 37 ? -35.781 55.781 -23.859 1 74.94 37 SER B O 1
ATOM 5432 N N . CYS B 1 38 ? -35.25 53.906 -22.797 1 73.88 38 CYS B N 1
ATOM 5433 C CA . CYS B 1 38 ? -36.625 53.469 -22.828 1 73.88 38 CYS B CA 1
ATOM 5434 C C . CYS B 1 38 ? -37.469 54.156 -21.75 1 73.88 38 CYS B C 1
ATOM 5436 O O . CYS B 1 38 ? -36.906 54.719 -20.797 1 73.88 38 CYS B O 1
ATOM 5438 N N . CYS B 1 39 ? -38.844 54.344 -22.078 1 75.38 39 CYS B N 1
ATOM 5439 C CA . CYS B 1 39 ? -39.719 55.094 -21.188 1 75.38 39 CYS B CA 1
ATOM 5440 C C . CYS B 1 39 ? -39.594 54.594 -19.75 1 75.38 39 CYS B C 1
ATOM 5442 O O . CYS B 1 39 ? -39.688 55.406 -18.812 1 75.38 39 CYS B O 1
ATOM 5444 N N . GLN B 1 40 ? -39.375 53.312 -19.516 1 73.56 40 GLN B N 1
ATOM 5445 C CA . GLN B 1 40 ? -39.281 52.75 -18.156 1 73.56 40 GLN B CA 1
ATOM 5446 C C . GLN B 1 40 ? -37.969 53.156 -17.5 1 73.56 40 GLN B C 1
ATOM 5448 O O . GLN B 1 40 ? -37.938 53.5 -16.312 1 73.56 40 GLN B O 1
ATOM 5453 N N . CYS B 1 41 ? -36.906 53.062 -18.156 1 74.12 41 CYS B N 1
ATOM 5454 C CA . CYS B 1 41 ? -35.625 53.469 -17.625 1 74.12 41 CYS B CA 1
ATOM 5455 C C . CYS B 1 41 ? -35.531 54.969 -17.469 1 74.12 41 CYS B C 1
ATOM 5457 O O . CYS B 1 41 ? -34.875 55.469 -16.547 1 74.12 41 CYS B O 1
ATOM 5459 N N . GLN B 1 42 ? -36.156 55.781 -18.234 1 78.31 42 GLN B N 1
ATOM 5460 C CA . GLN B 1 42 ? -36.219 57.219 -18.062 1 78.31 42 GLN B CA 1
ATOM 5461 C C . GLN B 1 42 ? -36.906 57.594 -16.75 1 78.31 42 GLN B C 1
ATOM 5463 O O . GLN B 1 42 ? -36.438 58.469 -16.047 1 78.31 42 GLN B O 1
ATOM 5468 N N . LYS B 1 43 ? -38 56.875 -16.5 1 75.38 43 LYS B N 1
ATOM 5469 C CA . LYS B 1 43 ? -38.719 57.156 -15.258 1 75.38 43 LYS B CA 1
ATOM 5470 C C . LYS B 1 43 ? -37.844 56.812 -14.055 1 75.38 43 LYS B C 1
ATOM 5472 O O . LYS B 1 43 ? -37.969 57.438 -12.992 1 75.38 43 LYS B O 1
ATOM 5477 N N . ARG B 1 44 ? -37.062 55.812 -14.211 1 73.44 44 ARG B N 1
ATOM 5478 C CA . ARG B 1 44 ? -36.25 55.344 -13.086 1 73.44 44 ARG B CA 1
ATOM 5479 C C . ARG B 1 44 ? -34.844 55.906 -13.148 1 73.44 44 ARG B C 1
ATOM 5481 O O . ARG B 1 44 ? -34 55.562 -12.328 1 73.44 44 ARG B O 1
ATOM 5488 N N . LEU B 1 45 ? -34.562 56.844 -13.953 1 75.31 45 LEU B N 1
ATOM 5489 C CA . LEU B 1 45 ? -33.312 57.562 -14.18 1 75.31 45 LEU B CA 1
ATOM 5490 C C . LEU B 1 45 ? -32.156 56.594 -14.398 1 75.31 45 LEU B C 1
ATOM 5492 O O . LEU B 1 45 ? -31.094 56.75 -13.82 1 75.31 45 LEU B O 1
ATOM 5496 N N . ILE B 1 46 ? -32.469 55.438 -14.945 1 71.94 46 ILE B N 1
ATOM 5497 C CA . ILE B 1 46 ? -31.422 54.469 -15.305 1 71.94 46 ILE B CA 1
ATOM 5498 C C . ILE B 1 46 ? -31.062 54.625 -16.781 1 71.94 46 ILE B C 1
ATOM 5500 O O . ILE B 1 46 ? -31.938 54.938 -17.609 1 71.94 46 ILE B O 1
ATOM 5504 N N . GLN B 1 47 ? -29.828 54.688 -17.094 1 74.62 47 GLN B N 1
ATOM 5505 C CA . GLN B 1 47 ? -29.344 54.781 -18.469 1 74.62 47 GLN B CA 1
ATOM 5506 C C . GLN B 1 47 ? -29.516 53.438 -19.219 1 74.62 47 GLN B C 1
ATOM 5508 O O . GLN B 1 47 ? -29.031 52.406 -18.75 1 74.62 47 GLN B O 1
ATOM 5513 N N . CYS B 1 48 ? -30.328 53.438 -20.312 1 66.69 48 CYS B N 1
ATOM 5514 C CA . CYS B 1 48 ? -30.594 52.219 -21.094 1 66.69 48 CYS B CA 1
ATOM 5515 C C . CYS B 1 48 ? -29.344 51.75 -21.828 1 66.69 48 CYS B C 1
ATOM 5517 O O . CYS B 1 48 ? -28.578 52.562 -22.344 1 66.69 48 CYS B O 1
ATOM 5519 N N . VAL B 1 49 ? -28.766 50.625 -21.578 1 72.88 49 VAL B N 1
ATOM 5520 C CA . VAL B 1 49 ? -27.703 50.031 -22.375 1 72.88 49 VAL B CA 1
ATOM 5521 C C . VAL B 1 49 ? -28.297 48.938 -23.297 1 72.88 49 VAL B C 1
ATOM 5523 O O . VAL B 1 49 ? -28.969 48.031 -22.828 1 72.88 49 VAL B O 1
ATOM 5526 N N . TYR B 1 50 ? -28.328 49.25 -24.547 1 63.97 50 TYR B N 1
ATOM 5527 C CA . TYR B 1 50 ? -28.875 48.312 -25.516 1 63.97 50 TYR B CA 1
ATOM 5528 C C . TYR B 1 50 ? -27.781 47.438 -26.094 1 63.97 50 TYR B C 1
ATOM 5530 O O . TYR B 1 50 ? -26.688 47.906 -26.438 1 63.97 50 TYR B O 1
ATOM 5538 N N . GLN B 1 51 ? -27.781 46.219 -25.703 1 54.44 51 GLN B N 1
ATOM 5539 C CA . GLN B 1 51 ? -26.797 45.312 -26.234 1 54.44 51 GLN B CA 1
ATOM 5540 C C . GLN B 1 51 ? -27.078 44.969 -27.703 1 54.44 51 GLN B C 1
ATOM 5542 O O . GLN B 1 51 ? -28.234 44.906 -28.109 1 54.44 51 GLN B O 1
ATOM 5547 N N . GLN B 1 52 ? -26.078 45.188 -28.516 1 49.78 52 GLN B N 1
ATOM 5548 C CA . GLN B 1 52 ? -26.109 44.812 -29.922 1 49.78 52 GLN B CA 1
ATOM 5549 C C . GLN B 1 52 ? -26.422 43.344 -30.094 1 49.78 52 GLN B C 1
ATOM 5551 O O . GLN B 1 52 ? -26.094 42.531 -29.234 1 49.78 52 GLN B O 1
ATOM 5556 N N . ARG B 1 53 ? -27.266 43 -30.953 1 39.66 53 ARG B N 1
ATOM 5557 C CA . ARG B 1 53 ? -27.656 41.656 -31.344 1 39.66 53 ARG B CA 1
ATOM 5558 C C . ARG B 1 53 ? -26.422 40.812 -31.672 1 39.66 53 ARG B C 1
ATOM 5560 O O . ARG B 1 53 ? -25.609 41.188 -32.531 1 39.66 53 ARG B O 1
ATOM 5567 N N . LYS B 1 54 ? -25.969 40.031 -30.781 1 35.84 54 LYS B N 1
ATOM 5568 C CA . LYS B 1 54 ? -24.938 39.062 -31.188 1 35.84 54 LYS B CA 1
ATOM 5569 C C . LYS B 1 54 ? -25.453 38.156 -32.281 1 35.84 54 LYS B C 1
ATOM 5571 O O . LYS B 1 54 ? -26.5 37.5 -32.125 1 35.84 54 LYS B O 1
ATOM 5576 N N . PHE B 1 55 ? -25.172 38.5 -33.594 1 33.5 55 PHE B N 1
ATOM 5577 C CA . PHE B 1 55 ? -25.5 37.594 -34.688 1 33.5 55 PHE B CA 1
ATOM 5578 C C . PHE B 1 55 ? -24.922 36.219 -34.438 1 33.5 55 PHE B C 1
ATOM 5580 O O . PHE B 1 55 ? -23.875 36.062 -33.812 1 33.5 55 PHE B O 1
ATOM 5587 N N . ARG B 1 56 ? -25.812 35.188 -34.469 1 35.09 56 ARG B N 1
ATOM 5588 C CA . ARG B 1 56 ? -25.562 33.75 -34.438 1 35.09 56 ARG B CA 1
ATOM 5589 C C . ARG B 1 56 ? -24.453 33.375 -35.406 1 35.09 56 ARG B C 1
ATOM 5591 O O . ARG B 1 56 ? -24.531 33.656 -36.594 1 35.09 56 ARG B O 1
ATOM 5598 N N . GLY B 1 57 ? -23.141 33.469 -35 1 35.22 57 GLY B N 1
ATOM 5599 C CA . GLY B 1 57 ? -22.016 33.125 -35.875 1 35.22 57 GLY B CA 1
ATOM 5600 C C . GLY B 1 57 ? -22.25 31.859 -36.656 1 35.22 57 GLY B C 1
ATOM 5601 O O . GLY B 1 57 ? -23.25 31.172 -36.438 1 35.22 57 GLY B O 1
ATOM 5602 N N . PRO B 1 58 ? -21.562 31.656 -37.719 1 37.88 58 PRO B N 1
ATOM 5603 C CA . PRO B 1 58 ? -21.781 30.609 -38.719 1 37.88 58 PRO B CA 1
ATOM 5604 C C . PRO B 1 58 ? -21.844 29.219 -38.094 1 37.88 58 PRO B C 1
ATOM 5606 O O . PRO B 1 58 ? -21.297 28.984 -37 1 37.88 58 PRO B O 1
ATOM 5609 N N . GLY B 1 59 ? -22.859 28.469 -38.344 1 37.69 59 GLY B N 1
ATOM 5610 C CA . GLY B 1 59 ? -23.266 27.156 -37.844 1 37.69 59 GLY B CA 1
ATOM 5611 C C . GLY B 1 59 ? -22.125 26.172 -37.781 1 37.69 59 GLY B C 1
ATOM 5612 O O . GLY B 1 59 ? -21.094 26.344 -38.438 1 37.69 59 GLY B O 1
ATOM 5613 N N . LYS B 1 60 ? -22.062 25.438 -36.719 1 43.69 60 LYS B N 1
ATOM 5614 C CA . LYS B 1 60 ? -21.016 24.516 -36.25 1 43.69 60 LYS B CA 1
ATOM 5615 C C . LYS B 1 60 ? -20.578 23.578 -37.375 1 43.69 60 LYS B C 1
ATOM 5617 O O . LYS B 1 60 ? -19.422 23.156 -37.438 1 43.69 60 LYS B O 1
ATOM 5622 N N . SER B 1 61 ? -21.5 23.281 -38.25 1 44.25 61 SER B N 1
ATOM 5623 C CA . SER B 1 61 ? -21.203 22.312 -39.312 1 44.25 61 SER B CA 1
ATOM 5624 C C . SER B 1 61 ? -20.25 22.906 -40.344 1 44.25 61 SER B C 1
ATOM 5626 O O . SER B 1 61 ? -19.344 22.219 -40.844 1 44.25 61 SER B O 1
ATOM 5628 N N . LYS B 1 62 ? -20.406 24.172 -40.75 1 51.97 62 LYS B N 1
ATOM 5629 C CA . LYS B 1 62 ? -19.562 24.828 -41.75 1 51.97 62 LYS B CA 1
ATOM 5630 C C . LYS B 1 62 ? -18.172 25.109 -41.188 1 51.97 62 LYS B C 1
ATOM 5632 O O . LYS B 1 62 ? -17.172 25.016 -41.906 1 51.97 62 LYS B O 1
ATOM 5637 N N . ASP B 1 63 ? -18.125 25.391 -39.875 1 50 63 ASP B N 1
ATOM 5638 C CA . ASP B 1 63 ? -16.828 25.594 -39.219 1 50 63 ASP B CA 1
ATOM 5639 C C . ASP B 1 63 ? -16.031 24.297 -39.188 1 50 63 ASP B C 1
ATOM 5641 O O . ASP B 1 63 ? -14.812 24.312 -39.406 1 50 63 ASP B O 1
ATOM 5645 N N . TYR B 1 64 ? -16.688 23.188 -38.969 1 55.5 64 TYR B N 1
ATOM 5646 C CA . TYR B 1 64 ? -16.062 21.875 -39 1 55.5 64 TYR B CA 1
ATOM 5647 C C . TYR B 1 64 ? -15.57 21.516 -40.406 1 55.5 64 TYR B C 1
ATOM 5649 O O . TYR B 1 64 ? -14.445 21.047 -40.562 1 55.5 64 TYR B O 1
ATOM 5657 N N . ALA B 1 65 ? -16.297 21.734 -41.438 1 55.81 65 ALA B N 1
ATOM 5658 C CA . ALA B 1 65 ? -15.883 21.5 -42.812 1 55.81 65 ALA B CA 1
ATOM 5659 C C . ALA B 1 65 ? -14.766 22.469 -43.219 1 55.81 65 ALA B C 1
ATOM 5661 O O . ALA B 1 65 ? -13.82 22.062 -43.906 1 55.81 65 ALA B O 1
ATOM 5662 N N . GLN B 1 66 ? -14.82 23.703 -42.688 1 61.72 66 GLN B N 1
ATOM 5663 C CA . GLN B 1 66 ? -13.773 24.672 -42.969 1 61.72 66 GLN B CA 1
ATOM 5664 C C . GLN B 1 66 ? -12.461 24.297 -42.281 1 61.72 66 GLN B C 1
ATOM 5666 O O . GLN B 1 66 ? -11.383 24.422 -42.875 1 61.72 66 GLN B O 1
ATOM 5671 N N . LYS B 1 67 ? -12.648 23.734 -41.156 1 59.47 67 LYS B N 1
ATOM 5672 C CA . LYS B 1 67 ? -11.453 23.312 -40.438 1 59.47 67 LYS B CA 1
ATOM 5673 C C . LYS B 1 67 ? -10.852 22.062 -41.094 1 59.47 67 LYS B C 1
ATOM 5675 O O . LYS B 1 67 ? -9.625 21.938 -41.188 1 59.47 67 LYS B O 1
ATOM 5680 N N . LEU B 1 68 ? -11.617 21.156 -41.531 1 62.91 68 LEU B N 1
ATOM 5681 C CA . LEU B 1 68 ? -11.133 20.016 -42.312 1 62.91 68 LEU B CA 1
ATOM 5682 C C . LEU B 1 68 ? -10.516 20.469 -43.625 1 62.91 68 LEU B C 1
ATOM 5684 O O . LEU B 1 68 ? -9.477 19.938 -44.031 1 62.91 68 LEU B O 1
ATOM 5688 N N . GLU B 1 69 ? -11.086 21.5 -44.219 1 67 69 GLU B N 1
ATOM 5689 C CA . GLU B 1 69 ? -10.547 22.047 -45.469 1 67 69 GLU B CA 1
ATOM 5690 C C . GLU B 1 69 ? -9.234 22.781 -45.219 1 67 69 GLU B C 1
ATOM 5692 O O . GLU B 1 69 ? -8.297 22.672 -46 1 67 69 GLU B O 1
ATOM 5697 N N . GLU B 1 70 ? -9.141 23.5 -44.125 1 64.94 70 GLU B N 1
ATOM 5698 C CA . GLU B 1 70 ? -7.895 24.172 -43.75 1 64.94 70 GLU B CA 1
ATOM 5699 C C . GLU B 1 70 ? -6.809 23.172 -43.406 1 64.94 70 GLU B C 1
ATOM 5701 O O . GLU B 1 70 ? -5.645 23.328 -43.781 1 64.94 70 GLU B O 1
ATOM 5706 N N . ARG B 1 71 ? -7.227 22.109 -42.75 1 59.81 71 ARG B N 1
ATOM 5707 C CA . ARG B 1 71 ? -6.285 21.031 -42.438 1 59.81 71 ARG B CA 1
ATOM 5708 C C . ARG B 1 71 ? -5.844 20.312 -43.719 1 59.81 71 ARG B C 1
ATOM 5710 O O . ARG B 1 71 ? -4.664 19.984 -43.875 1 59.81 71 ARG B O 1
ATOM 5717 N N . LEU B 1 72 ? -6.648 20.078 -44.625 1 60.16 72 LEU B N 1
ATOM 5718 C CA . LEU B 1 72 ? -6.316 19.484 -45.906 1 60.16 72 LEU B CA 1
ATOM 5719 C C . LEU B 1 72 ? -5.453 20.422 -46.75 1 60.16 72 LEU B C 1
ATOM 5721 O O . LEU B 1 72 ? -4.473 20 -47.344 1 60.16 72 LEU B O 1
ATOM 5725 N N . LYS B 1 73 ? -5.785 21.734 -46.656 1 62.09 73 LYS B N 1
ATOM 5726 C CA . LYS B 1 73 ? -4.973 22.719 -47.375 1 62.09 73 LYS B CA 1
ATOM 5727 C C . LYS B 1 73 ? -3.561 22.797 -46.812 1 62.09 73 LYS B C 1
ATOM 5729 O O . LYS B 1 73 ? -2.584 22.859 -47.562 1 62.09 73 LYS B O 1
ATOM 5734 N N . ARG B 1 74 ? -3.484 22.672 -45.531 1 57.38 74 ARG B N 1
ATOM 5735 C CA . ARG B 1 74 ? -2.158 22.688 -44.906 1 57.38 74 ARG B CA 1
ATOM 5736 C C . ARG B 1 74 ? -1.384 21.422 -45.25 1 57.38 74 ARG B C 1
ATOM 5738 O O . ARG B 1 74 ? -0.186 21.469 -45.531 1 57.38 74 ARG B O 1
ATOM 5745 N N . LEU B 1 75 ? -2.029 20.297 -45.188 1 50.25 75 LEU B N 1
ATOM 5746 C CA . LEU B 1 75 ? -1.355 19.062 -45.562 1 50.25 75 LEU B CA 1
ATOM 5747 C C . LEU B 1 75 ? -0.971 19.062 -47.031 1 50.25 75 LEU B C 1
ATOM 5749 O O . LEU B 1 75 ? 0.13 18.641 -47.375 1 50.25 75 LEU B O 1
ATOM 5753 N N . GLU B 1 76 ? -1.819 19.562 -47.875 1 53.97 76 GLU B N 1
ATOM 5754 C CA . GLU B 1 76 ? -1.504 19.625 -49.281 1 53.97 76 GLU B CA 1
ATOM 5755 C C . GLU B 1 76 ? -0.398 20.641 -49.562 1 53.97 76 GLU B C 1
ATOM 5757 O O . GLU B 1 76 ? 0.439 20.422 -50.438 1 53.97 76 GLU B O 1
ATOM 5762 N N . GLU B 1 77 ? -0.436 21.812 -48.875 1 50.16 77 GLU B N 1
ATOM 5763 C CA . GLU B 1 77 ? 0.635 22.781 -49.031 1 50.16 77 GLU B CA 1
ATOM 5764 C C . GLU B 1 77 ? 1.973 22.219 -48.562 1 50.16 77 GLU B C 1
ATOM 5766 O O . GLU B 1 77 ? 3.02 22.531 -49.125 1 50.16 77 GLU B O 1
ATOM 5771 N N . SER B 1 78 ? 1.798 21.422 -47.406 1 41.53 78 SER B N 1
ATOM 5772 C CA . SER B 1 78 ? 3.053 20.875 -46.906 1 41.53 78 SER B CA 1
ATOM 5773 C C . SER B 1 78 ? 3.611 19.812 -47.812 1 41.53 78 SER B C 1
ATOM 5775 O O . SER B 1 78 ? 4.766 19.406 -47.688 1 41.53 78 SER B O 1
ATOM 5777 N N . LEU B 1 79 ? 2.756 19.109 -48.469 1 37.88 79 LEU B N 1
ATOM 5778 C CA . LEU B 1 79 ? 3.225 18.094 -49.406 1 37.88 79 LEU B CA 1
ATOM 5779 C C . LEU B 1 79 ? 3.734 18.719 -50.688 1 37.88 79 LEU B C 1
ATOM 5781 O O . LEU B 1 79 ? 4.008 18.016 -51.656 1 37.88 79 LEU B O 1
ATOM 5785 N N . LYS B 1 80 ? 3.602 20.094 -50.812 1 39.09 80 LYS B N 1
ATOM 5786 C CA . LYS B 1 80 ? 4.176 20.656 -52.031 1 39.09 80 LYS B CA 1
ATOM 5787 C C . LYS B 1 80 ? 5.672 20.375 -52.125 1 39.09 80 LYS B C 1
ATOM 5789 O O . LYS B 1 80 ? 6.395 20.531 -51.125 1 39.09 80 LYS B O 1
ATOM 5794 N N . PRO B 1 81 ? 6.176 19.688 -53.125 1 30.22 81 PRO B N 1
ATOM 5795 C CA . PRO B 1 81 ? 7.57 19.328 -53.406 1 30.22 81 PRO B CA 1
ATOM 5796 C C . PRO B 1 81 ? 8.516 20.516 -53.312 1 30.22 81 PRO B C 1
ATOM 5798 O O . PRO B 1 81 ? 8.328 21.516 -54 1 30.22 81 PRO B O 1
ATOM 5801 N N . GLY B 1 82 ? 8.945 20.953 -52.062 1 26.55 82 GLY B N 1
ATOM 5802 C CA . GLY B 1 82 ? 9.945 22 -52 1 26.55 82 GLY B CA 1
ATOM 5803 C C . GLY B 1 82 ? 10.984 21.891 -53.125 1 26.55 82 GLY B C 1
ATOM 5804 O O . GLY B 1 82 ? 11.422 20.797 -53.469 1 26.55 82 GLY B O 1
ATOM 5805 N N . SER B 1 83 ? 11.078 22.781 -54.031 1 22.64 83 SER B N 1
ATOM 5806 C CA . SER B 1 83 ? 12 23.109 -55.094 1 22.64 83 SER B CA 1
ATOM 5807 C C . SER B 1 83 ? 13.453 22.969 -54.656 1 22.64 83 SER B C 1
ATOM 5809 O O . SER B 1 83 ? 13.758 23.141 -53.469 1 22.64 83 SER B O 1
ATOM 5811 N N . SER B 1 84 ? 14.406 22.453 -55.562 1 22.91 84 SER B N 1
ATOM 5812 C CA . SER B 1 84 ? 15.812 22.109 -55.75 1 22.91 84 SER B CA 1
ATOM 5813 C C . SER B 1 84 ? 16.719 23.312 -55.5 1 22.91 84 SER B C 1
ATOM 5815 O O . SER B 1 84 ? 17.875 23.312 -55.906 1 22.91 84 SER B O 1
ATOM 5817 N N . SER B 1 85 ? 16.484 24.219 -54.656 1 20.84 85 SER B N 1
ATOM 5818 C CA . SER B 1 85 ? 17.344 25.391 -54.812 1 20.84 85 SER B CA 1
ATOM 5819 C C . SER B 1 85 ? 18.812 25 -54.844 1 20.84 85 SER B C 1
ATOM 5821 O O . SER B 1 85 ? 19.188 23.938 -54.312 1 20.84 85 SER B O 1
ATOM 5823 N N . SER B 1 86 ? 19.719 25.844 -55.562 1 20.03 86 SER B N 1
ATOM 5824 C CA . SER B 1 86 ? 21.062 26 -56.094 1 20.03 86 SER B CA 1
ATOM 5825 C C . SER B 1 86 ? 22.109 25.844 -55 1 20.03 86 SER B C 1
ATOM 5827 O O . SER B 1 86 ? 21.844 26.141 -53.812 1 20.03 86 SER B O 1
ATOM 5829 N N . THR B 1 87 ? 23.281 25.156 -55.344 1 19.97 87 THR B N 1
ATOM 5830 C CA . THR B 1 87 ? 24.531 24.594 -54.812 1 19.97 87 THR B CA 1
ATOM 5831 C C . THR B 1 87 ? 25.438 25.703 -54.281 1 19.97 87 THR B C 1
ATOM 5833 O O . THR B 1 87 ? 26.578 25.453 -53.906 1 19.97 87 THR B O 1
ATOM 5836 N N . GLU B 1 88 ? 25.156 26.953 -54.125 1 18.69 88 GLU B N 1
ATOM 5837 C CA . GLU B 1 88 ? 26.266 27.891 -54.219 1 18.69 88 GLU B CA 1
ATOM 5838 C C . GLU B 1 88 ? 27.328 27.594 -53.156 1 18.69 88 GLU B C 1
ATOM 5840 O O . GLU B 1 88 ? 26.984 27.25 -52.031 1 18.69 88 GLU B O 1
ATOM 5845 N N . SER B 1 89 ? 28.672 27.438 -53.688 1 19.91 89 SER B N 1
ATOM 5846 C CA . SER B 1 89 ? 30.047 27.078 -53.344 1 19.91 89 SER B CA 1
ATOM 5847 C C . SER B 1 89 ? 30.594 27.984 -52.219 1 19.91 89 SER B C 1
ATOM 5849 O O . SER B 1 89 ? 31.75 27.859 -51.812 1 19.91 89 SER B O 1
ATOM 5851 N N . PHE B 1 90 ? 29.984 28.141 -51.156 1 17.48 90 PHE B N 1
ATOM 5852 C CA . PHE B 1 90 ? 30.562 29.188 -50.312 1 17.48 90 PHE B CA 1
ATOM 5853 C C . PHE B 1 90 ? 32 28.859 -49.969 1 17.48 90 PHE B C 1
ATOM 5855 O O . PHE B 1 90 ? 32.281 27.797 -49.406 1 17.48 90 PHE B O 1
ATOM 5862 N N . ASP B 1 91 ? 32.938 29.562 -50.688 1 18.27 91 ASP B N 1
ATOM 5863 C CA . ASP B 1 91 ? 34.375 29.672 -50.688 1 18.27 91 ASP B CA 1
ATOM 5864 C C . ASP B 1 91 ? 34.906 30.109 -49.312 1 18.27 91 ASP B C 1
ATOM 5866 O O . ASP B 1 91 ? 34.812 31.281 -48.969 1 18.27 91 ASP B O 1
ATOM 5870 N N . VAL B 1 92 ? 34.469 29.484 -48.344 1 16.66 92 VAL B N 1
ATOM 5871 C CA . VAL B 1 92 ? 35 30.016 -47.094 1 16.66 92 VAL B CA 1
ATOM 5872 C C . VAL B 1 92 ? 36.531 29.906 -47.094 1 16.66 92 VAL B C 1
ATOM 5874 O O . VAL B 1 92 ? 37.062 28.812 -47.062 1 16.66 92 VAL B O 1
ATOM 5877 N N . SER B 1 93 ? 37.219 30.828 -47.625 1 16.09 93 SER B N 1
ATOM 5878 C CA . SER B 1 93 ? 38.656 31.094 -47.812 1 16.09 93 SER B CA 1
ATOM 5879 C C . SER B 1 93 ? 39.406 30.953 -46.5 1 16.09 93 SER B C 1
ATOM 5881 O O . SER B 1 93 ? 40.406 30.219 -46.406 1 16.09 93 SER B O 1
ATOM 5883 N N . GLY B 1 94 ? 39.656 32.031 -45.781 1 15.74 94 GLY B N 1
ATOM 5884 C CA . GLY B 1 94 ? 41 32.594 -45.688 1 15.74 94 GLY B CA 1
ATOM 5885 C C . GLY B 1 94 ? 41.875 31.891 -44.625 1 15.74 94 GLY B C 1
ATOM 5886 O O . GLY B 1 94 ? 41.875 30.672 -44.531 1 15.74 94 GLY B O 1
ATOM 5887 N N . GLY B 1 95 ? 42.531 32.719 -43.688 1 15.52 95 GLY B N 1
ATOM 5888 C CA . GLY B 1 95 ? 43.906 33.094 -43.438 1 15.52 95 GLY B CA 1
ATOM 5889 C C . GLY B 1 95 ? 44.531 32.312 -42.281 1 15.52 95 GLY B C 1
ATOM 5890 O O . GLY B 1 95 ? 45.312 31.375 -42.5 1 15.52 95 GLY B O 1
ATOM 5891 N N . GLY B 1 96 ? 44.594 32.875 -41.031 1 15.43 96 GLY B N 1
ATOM 5892 C CA . GLY B 1 96 ? 45.875 33.312 -40.469 1 15.43 96 GLY B CA 1
ATOM 5893 C C . GLY B 1 96 ? 46.625 32.188 -39.781 1 15.43 96 GLY B C 1
ATOM 5894 O O . GLY B 1 96 ? 46.094 31.094 -39.562 1 15.43 96 GLY B O 1
ATOM 5895 N N . HIS B 1 97 ? 47.688 32.562 -38.906 1 15.23 97 HIS B N 1
ATOM 5896 C CA . HIS B 1 97 ? 49.125 32.5 -38.625 1 15.23 97 HIS B CA 1
ATOM 5897 C C . HIS B 1 97 ? 49.406 31.578 -37.438 1 15.23 97 HIS B C 1
ATOM 5899 O O . HIS B 1 97 ? 50.531 31.078 -37.281 1 15.23 97 HIS B O 1
ATOM 5905 N N . ALA B 1 98 ? 48.719 31.438 -36.344 1 15.4 98 ALA B N 1
ATOM 5906 C CA . ALA B 1 98 ? 49.656 31.688 -35.25 1 15.4 98 ALA B CA 1
ATOM 5907 C C . ALA B 1 98 ? 50.625 30.516 -35.062 1 15.4 98 ALA B C 1
ATOM 5909 O O . ALA B 1 98 ? 50.281 29.359 -35.344 1 15.4 98 ALA B O 1
ATOM 5910 N N . GLY B 1 99 ? 51.844 30.609 -34.531 1 14.67 99 GLY B N 1
ATOM 5911 C CA . GLY B 1 99 ? 53.219 30.172 -34.438 1 14.67 99 GLY B CA 1
ATOM 5912 C C . GLY B 1 99 ? 53.375 28.875 -33.656 1 14.67 99 GLY B C 1
ATOM 5913 O O . GLY B 1 99 ? 53.719 27.844 -34.25 1 14.67 99 GLY B O 1
ATOM 5914 N N . GLN B 1 100 ? 54.125 28.797 -32.438 1 14.73 100 GLN B N 1
ATOM 5915 C CA . GLN B 1 100 ? 55.469 28.344 -32.125 1 14.73 100 GLN B CA 1
ATOM 5916 C C . GLN B 1 100 ? 55.469 26.984 -31.422 1 14.73 100 GLN B C 1
ATOM 5918 O O . GLN B 1 100 ? 56.156 26.062 -31.859 1 14.73 100 GLN B O 1
ATOM 5923 N N . VAL B 1 101 ? 55.688 26.859 -30.047 1 14.94 101 VAL B N 1
ATOM 5924 C CA . VAL B 1 101 ? 57 26.438 -29.547 1 14.94 101 VAL B CA 1
ATOM 5925 C C . VAL B 1 101 ? 57 24.922 -29.375 1 14.94 101 VAL B C 1
ATOM 5927 O O . VAL B 1 101 ? 55.969 24.266 -29.344 1 14.94 101 VAL B O 1
ATOM 5930 N N . GLN B 1 102 ? 57.688 24.297 -28.188 1 14.67 102 GLN B N 1
ATOM 5931 C CA . GLN B 1 102 ? 58.969 23.641 -27.891 1 14.67 102 GLN B CA 1
ATOM 5932 C C . GLN B 1 102 ? 58.75 22.172 -27.5 1 14.67 102 GLN B C 1
ATOM 5934 O O . GLN B 1 102 ? 59.375 21.281 -28.078 1 14.67 102 GLN B O 1
ATOM 5939 N N . ASP B 1 103 ? 58.875 21.734 -26.188 1 14.47 103 ASP B N 1
ATOM 5940 C CA . ASP B 1 103 ? 60.031 21.062 -25.625 1 14.47 103 ASP B CA 1
ATOM 5941 C C . ASP B 1 103 ? 59.812 19.562 -25.5 1 14.47 103 ASP B C 1
ATOM 5943 O O . ASP B 1 103 ? 60.562 18.766 -26.062 1 14.47 103 ASP B O 1
ATOM 5947 N N . THR B 1 104 ? 59.75 18.922 -24.25 1 15.13 104 THR B N 1
ATOM 5948 C CA . THR B 1 104 ? 60.844 18.219 -23.625 1 15.13 104 THR B CA 1
ATOM 5949 C C . THR B 1 104 ? 60.625 16.703 -23.656 1 15.13 104 THR B C 1
ATOM 5951 O O . THR B 1 104 ? 59.5 16.25 -23.922 1 15.13 104 THR B O 1
ATOM 5954 N N . ASN B 1 105 ? 60.781 15.883 -22.531 1 14.89 105 ASN B N 1
ATOM 5955 C CA . ASN B 1 105 ? 61.875 14.992 -22.125 1 14.89 105 ASN B CA 1
ATOM 5956 C C . ASN B 1 105 ? 61.469 13.531 -22.219 1 14.89 105 ASN B C 1
ATOM 5958 O O . ASN B 1 105 ? 62.156 12.719 -22.828 1 14.89 105 ASN B O 1
ATOM 5962 N N . ASN B 1 106 ? 61 12.711 -21.141 1 15.16 106 ASN B N 1
ATOM 5963 C CA . ASN B 1 106 ? 61.906 11.75 -20.531 1 15.16 106 ASN B CA 1
ATOM 5964 C C . ASN B 1 106 ? 61.688 10.336 -21.062 1 15.16 106 ASN B C 1
ATOM 5966 O O . ASN B 1 106 ? 60.594 10.031 -21.547 1 15.16 106 ASN B O 1
ATOM 5970 N N . PRO B 1 107 ? 62.188 9.086 -20.359 1 15.48 107 PRO B N 1
ATOM 5971 C CA . PRO B 1 107 ? 63.156 8.039 -20.656 1 15.48 107 PRO B CA 1
ATOM 5972 C C . PRO B 1 107 ? 62.531 6.691 -20.984 1 15.48 107 PRO B C 1
ATOM 5974 O O . PRO B 1 107 ? 62.844 6.09 -22.016 1 15.48 107 PRO B O 1
ATOM 5977 N N . PRO B 1 108 ? 62.125 5.664 -19.938 1 15.36 108 PRO B N 1
ATOM 5978 C CA . PRO B 1 108 ? 63.031 4.531 -19.688 1 15.36 108 PRO B CA 1
ATOM 5979 C C . PRO B 1 108 ? 62.656 3.289 -20.484 1 15.36 108 PRO B C 1
ATOM 5981 O O . PRO B 1 108 ? 61.531 3.195 -20.984 1 15.36 108 PRO B O 1
ATOM 5984 N N . SER B 1 109 ? 63.125 1.953 -20.109 1 14.77 109 SER B N 1
ATOM 5985 C CA . SER B 1 109 ? 63.969 0.848 -20.547 1 14.77 109 SER B CA 1
ATOM 5986 C C . SER B 1 109 ? 63.156 -0.395 -20.859 1 14.77 109 SER B C 1
ATOM 5988 O O . SER B 1 109 ? 63.25 -0.97 -21.938 1 14.77 109 SER B O 1
ATOM 5990 N N . ALA B 1 110 ? 63 -1.525 -19.859 1 14.72 110 ALA B N 1
ATOM 5991 C CA . ALA B 1 110 ? 63.812 -2.754 -19.859 1 14.72 110 ALA B CA 1
ATOM 5992 C C . ALA B 1 110 ? 63.062 -3.873 -20.594 1 14.72 110 ALA B C 1
ATOM 5994 O O . ALA B 1 110 ? 61.875 -3.795 -20.812 1 14.72 110 ALA B O 1
ATOM 5995 N N . LEU B 1 111 ? 63.125 -5.406 -20.156 1 14.95 111 LEU B N 1
ATOM 5996 C CA . LEU B 1 111 ? 63.844 -6.602 -20.578 1 14.95 111 LEU B CA 1
ATOM 5997 C C . LEU B 1 111 ? 62.875 -7.703 -20.984 1 14.95 111 LEU B C 1
ATOM 5999 O O . LEU B 1 111 ? 63.062 -8.336 -22.031 1 14.95 111 LEU B O 1
ATOM 6003 N N . LEU B 1 112 ? 61.875 -8.336 -20.172 1 14.84 112 LEU B N 1
ATOM 6004 C CA . LEU B 1 112 ? 62.156 -9.727 -19.812 1 14.84 112 LEU B CA 1
ATOM 6005 C C . LEU B 1 112 ? 61.781 -10.664 -20.953 1 14.84 112 LEU B C 1
ATOM 6007 O O . LEU B 1 112 ? 60.969 -10.32 -21.797 1 14.84 112 LEU B O 1
ATOM 6011 N N . GLU B 1 113 ? 61.844 -12.133 -20.734 1 15.04 113 GLU B N 1
ATOM 6012 C CA . GLU B 1 113 ? 62.531 -13.336 -21.172 1 15.04 113 GLU B CA 1
ATOM 6013 C C . GLU B 1 113 ? 61.625 -14.219 -22.031 1 15.04 113 GLU B C 1
ATOM 6015 O O . GLU B 1 113 ? 60.406 -14.094 -21.953 1 15.04 113 GLU B O 1
ATOM 6020 N N . PRO B 1 114 ? 61.938 -15.68 -22.156 1 16.5 114 PRO B N 1
ATOM 6021 C CA . PRO B 1 114 ? 62.281 -16.609 -23.234 1 16.5 114 PRO B CA 1
ATOM 6022 C C . PRO B 1 114 ? 61.156 -17.562 -23.594 1 16.5 114 PRO B C 1
ATOM 6024 O O . PRO B 1 114 ? 60.781 -17.688 -24.781 1 16.5 114 PRO B O 1
ATOM 6027 N N . THR B 1 115 ? 60.688 -18.641 -22.719 1 15.11 115 THR B N 1
ATOM 6028 C CA . THR B 1 115 ? 61.125 -20.031 -22.938 1 15.11 115 THR B CA 1
ATOM 6029 C C . THR B 1 115 ? 60.156 -20.781 -23.812 1 15.11 115 THR B C 1
ATOM 6031 O O . THR B 1 115 ? 58.969 -20.391 -23.922 1 15.11 115 THR B O 1
ATOM 6034 N N . THR B 1 116 ? 60.219 -22.312 -24.047 1 15.84 116 THR B N 1
ATOM 6035 C CA . THR B 1 116 ? 60.5 -23.344 -25.031 1 15.84 116 THR B CA 1
ATOM 6036 C C . THR B 1 116 ? 59.281 -24.203 -25.297 1 15.84 116 THR B C 1
ATOM 6038 O O . THR B 1 116 ? 58.875 -24.422 -26.438 1 15.84 116 THR B O 1
ATOM 6041 N N . THR B 1 117 ? 58.75 -25.281 -24.438 1 15.26 117 THR B N 1
ATOM 6042 C CA . THR B 1 117 ? 59 -26.688 -24.688 1 15.26 117 THR B CA 1
ATOM 6043 C C . THR B 1 117 ? 57.875 -27.312 -25.5 1 15.26 117 THR B C 1
ATOM 6045 O O . THR B 1 117 ? 56.781 -26.75 -25.578 1 15.26 117 THR B O 1
ATOM 6048 N N . SER B 1 118 ? 57.531 -28.875 -25.438 1 15.48 118 SER B N 1
ATOM 6049 C CA . SER B 1 118 ? 57.688 -30.109 -26.188 1 15.48 118 SER B CA 1
ATOM 6050 C C . SER B 1 118 ? 56.344 -30.719 -26.578 1 15.48 118 SER B C 1
ATOM 6052 O O . SER B 1 118 ? 56.156 -31.062 -27.75 1 15.48 118 SER B O 1
ATOM 6054 N N . MET B 1 119 ? 55.469 -31.375 -25.656 1 15.35 119 MET B N 1
ATOM 6055 C CA . MET B 1 119 ? 55.312 -32.812 -25.688 1 15.35 119 MET B CA 1
ATOM 6056 C C . MET B 1 119 ? 54.25 -33.219 -26.719 1 15.35 119 MET B C 1
ATOM 6058 O O . MET B 1 119 ? 53.438 -32.375 -27.125 1 15.35 119 MET B O 1
ATOM 6062 N N . ALA B 1 120 ? 53.625 -34.719 -26.703 1 16.89 120 ALA B N 1
ATOM 6063 C CA . ALA B 1 120 ? 53.594 -35.969 -27.438 1 16.89 120 ALA B CA 1
ATOM 6064 C C . ALA B 1 120 ? 52.219 -36.188 -28.078 1 16.89 120 ALA B C 1
ATOM 6066 O O . ALA B 1 120 ? 51.219 -35.625 -27.625 1 16.89 120 ALA B O 1
ATOM 6067 N N . PRO B 1 121 ? 52.062 -37.219 -29.031 1 17.7 121 PRO B N 1
ATOM 6068 C CA . PRO B 1 121 ? 51.406 -37.656 -30.266 1 17.7 121 PRO B CA 1
ATOM 6069 C C . PRO B 1 121 ? 50.062 -38.375 -30 1 17.7 121 PRO B C 1
ATOM 6071 O O . PRO B 1 121 ? 49.125 -38.188 -30.766 1 17.7 121 PRO B O 1
ATOM 6074 N N . THR B 1 122 ? 49.844 -39.156 -28.891 1 15.4 122 THR B N 1
ATOM 6075 C CA . THR B 1 122 ? 49.531 -40.562 -29.094 1 15.4 122 THR B CA 1
ATOM 6076 C C . THR B 1 122 ? 48.156 -40.75 -29.672 1 15.4 122 THR B C 1
ATOM 6078 O O . THR B 1 122 ? 47.281 -39.875 -29.547 1 15.4 122 THR B O 1
ATOM 6081 N N . GLN B 1 123 ? 47.469 -42.188 -29.781 1 16.14 123 GLN B N 1
ATOM 6082 C CA . GLN B 1 123 ? 47.031 -43.281 -30.625 1 16.14 123 GLN B CA 1
ATOM 6083 C C . GLN B 1 123 ? 45.5 -43.5 -30.5 1 16.14 123 GLN B C 1
ATOM 6085 O O . GLN B 1 123 ? 44.844 -43.875 -31.469 1 16.14 123 GLN B O 1
ATOM 6090 N N . ALA B 1 124 ? 44.75 -43.438 -29.344 1 16.58 124 ALA B N 1
ATOM 6091 C CA . ALA B 1 124 ? 43.938 -44.594 -29 1 16.58 124 ALA B CA 1
ATOM 6092 C C . ALA B 1 124 ? 42.719 -44.688 -29.922 1 16.58 124 ALA B C 1
ATOM 6094 O O . ALA B 1 124 ? 41.938 -43.75 -30.031 1 16.58 124 ALA B O 1
ATOM 6095 N N . ASN B 1 125 ? 42.625 -45.688 -30.844 1 16.55 125 ASN B N 1
ATOM 6096 C CA . ASN B 1 125 ? 41.969 -46.375 -31.938 1 16.55 125 ASN B CA 1
ATOM 6097 C C . ASN B 1 125 ? 40.531 -46.688 -31.625 1 16.55 125 ASN B C 1
ATOM 6099 O O . ASN B 1 125 ? 39.625 -46.375 -32.375 1 16.55 125 ASN B O 1
ATOM 6103 N N . ALA B 1 126 ? 40.156 -48.031 -31.047 1 16.56 126 ALA B N 1
ATOM 6104 C CA . ALA B 1 126 ? 39.531 -49.219 -31.641 1 16.56 126 ALA B CA 1
ATOM 6105 C C . ALA B 1 126 ? 38.031 -49.25 -31.359 1 16.56 126 ALA B C 1
ATOM 6107 O O . ALA B 1 126 ? 37.219 -49.562 -32.25 1 16.56 126 ALA B O 1
ATOM 6108 N N . LEU B 1 127 ? 37.531 -49.406 -30.047 1 16.41 127 LEU B N 1
ATOM 6109 C CA . LEU B 1 127 ? 36.688 -50.562 -29.703 1 16.41 127 LEU B CA 1
ATOM 6110 C C . LEU B 1 127 ? 35.281 -50.344 -30.234 1 16.41 127 LEU B C 1
ATOM 6112 O O . LEU B 1 127 ? 34.656 -49.312 -30 1 16.41 127 LEU B O 1
ATOM 6116 N N . ASN B 1 128 ? 34.75 -51.188 -31.188 1 17 128 ASN B N 1
ATOM 6117 C CA . ASN B 1 128 ? 33.75 -51.656 -32.156 1 17 128 ASN B CA 1
ATOM 6118 C C . ASN B 1 128 ? 32.438 -51.938 -31.453 1 17 128 ASN B C 1
ATOM 6120 O O . ASN B 1 128 ? 31.359 -51.562 -31.969 1 17 128 ASN B O 1
ATOM 6124 N N . GLN B 1 129 ? 32.312 -52.906 -30.406 1 16.45 129 GLN B N 1
ATOM 6125 C CA . GLN B 1 129 ? 31.531 -54.125 -30.547 1 16.45 129 GLN B CA 1
ATOM 6126 C C . GLN B 1 129 ? 30.047 -53.844 -30.406 1 16.45 129 GLN B C 1
ATOM 6128 O O . GLN B 1 129 ? 29.641 -52.781 -29.953 1 16.45 129 GLN B O 1
ATOM 6133 N N . ASN B 1 130 ? 29.141 -54.938 -29.828 1 17.25 130 ASN B N 1
ATOM 6134 C CA . ASN B 1 130 ? 28.062 -55.906 -30.062 1 17.25 130 ASN B CA 1
ATOM 6135 C C . ASN B 1 130 ? 26.781 -55.5 -29.344 1 17.25 130 ASN B C 1
ATOM 6137 O O . ASN B 1 130 ? 25.828 -56.281 -29.266 1 17.25 130 ASN B O 1
ATOM 6141 N N . LEU B 1 131 ? 26.672 -54.5 -28.5 1 17.22 131 LEU B N 1
ATOM 6142 C CA . LEU B 1 131 ? 25.75 -54.812 -27.406 1 17.22 131 LEU B CA 1
ATOM 6143 C C . LEU B 1 131 ? 24.344 -55.062 -27.938 1 17.22 131 LEU B C 1
ATOM 6145 O O . LEU B 1 131 ? 23.797 -54.25 -28.656 1 17.22 131 LEU B O 1
ATOM 6149 N N . THR B 1 132 ? 23.75 -56.344 -27.719 1 18.19 132 THR B N 1
ATOM 6150 C CA . THR B 1 132 ? 22.641 -57.25 -27.984 1 18.19 132 THR B CA 1
ATOM 6151 C C . THR B 1 132 ? 21.312 -56.594 -27.609 1 18.19 132 THR B C 1
ATOM 6153 O O . THR B 1 132 ? 21.25 -55.781 -26.688 1 18.19 132 THR B O 1
ATOM 6156 N N . THR B 1 133 ? 20.172 -56.844 -28.438 1 19.64 133 THR B N 1
ATOM 6157 C CA . THR B 1 133 ? 18.797 -56.469 -28.781 1 19.64 133 THR B CA 1
ATOM 6158 C C . THR B 1 133 ? 17.828 -56.969 -27.703 1 19.64 133 THR B C 1
ATOM 6160 O O . THR B 1 133 ? 17.281 -58.062 -27.781 1 19.64 133 THR B O 1
ATOM 6163 N N . LEU B 1 134 ? 18.094 -56.875 -26.281 1 17.75 134 LEU B N 1
ATOM 6164 C CA . LEU B 1 134 ? 17.266 -57.688 -25.375 1 17.75 134 LEU B CA 1
ATOM 6165 C C . LEU B 1 134 ? 15.781 -57.406 -25.625 1 17.75 134 LEU B C 1
ATOM 6167 O O . LEU B 1 134 ? 15.352 -56.25 -25.734 1 17.75 134 LEU B O 1
ATOM 6171 N N . HIS B 1 135 ? 14.945 -58.5 -26.109 1 18.83 135 HIS B N 1
ATOM 6172 C CA . HIS B 1 135 ? 13.609 -58.875 -26.516 1 18.83 135 HIS B CA 1
ATOM 6173 C C . HIS B 1 135 ? 12.609 -58.75 -25.375 1 18.83 135 HIS B C 1
ATOM 6175 O O . HIS B 1 135 ? 12.539 -59.594 -24.5 1 18.83 135 HIS B O 1
ATOM 6181 N N . LEU B 1 136 ? 12.453 -57.75 -24.547 1 17.7 136 LEU B N 1
ATOM 6182 C CA . LEU B 1 136 ? 11.586 -57.875 -23.375 1 17.7 136 LEU B CA 1
ATOM 6183 C C . LEU B 1 136 ? 10.172 -58.25 -23.797 1 17.7 136 LEU B C 1
ATOM 6185 O O . LEU B 1 136 ? 9.625 -57.688 -24.734 1 17.7 136 LEU B O 1
ATOM 6189 N N . SER B 1 137 ? 9.633 -59.469 -23.438 1 19.06 137 SER B N 1
ATOM 6190 C CA . SER B 1 137 ? 8.422 -60.25 -23.672 1 19.06 137 SER B CA 1
ATOM 6191 C C . SER B 1 137 ? 7.168 -59.469 -23.328 1 19.06 137 SER B C 1
ATOM 6193 O O . SER B 1 137 ? 7.203 -58.594 -22.453 1 19.06 137 SER B O 1
ATOM 6195 N N . PRO B 1 138 ? 5.926 -59.625 -24.078 1 20.39 138 PRO B N 1
ATOM 6196 C CA . PRO B 1 138 ? 4.637 -58.938 -24.219 1 20.39 138 PRO B CA 1
ATOM 6197 C C . PRO B 1 138 ? 3.701 -59.188 -23.047 1 20.39 138 PRO B C 1
ATOM 6199 O O . PRO B 1 138 ? 3.301 -60.344 -22.812 1 20.39 138 PRO B O 1
ATOM 6202 N N . LEU B 1 139 ? 3.945 -58.969 -21.719 1 19.84 139 LEU B N 1
ATOM 6203 C CA . LEU B 1 139 ? 3.057 -59.438 -20.672 1 19.84 139 LEU B CA 1
ATOM 6204 C C . LEU B 1 139 ? 1.603 -59.125 -21 1 19.84 139 LEU B C 1
ATOM 6206 O O . LEU B 1 139 ? 1.301 -58.031 -21.469 1 19.84 139 LEU B O 1
ATOM 6210 N N . GLU B 1 140 ? 0.631 -60.125 -21.062 1 19.33 140 GLU B N 1
ATOM 6211 C CA . GLU B 1 140 ? -0.773 -60.375 -21.359 1 19.33 140 GLU B CA 1
ATOM 6212 C C . GLU B 1 140 ? -1.693 -59.594 -20.438 1 19.33 140 GLU B C 1
ATOM 6214 O O . GLU B 1 140 ? -1.616 -59.719 -19.219 1 19.33 140 GLU B O 1
ATOM 6219 N N . ARG B 1 141 ? -2.285 -58.438 -20.766 1 22.05 141 ARG B N 1
ATOM 6220 C CA . ARG B 1 141 ? -3.199 -57.406 -20.25 1 22.05 141 ARG B CA 1
ATOM 6221 C C . ARG B 1 141 ? -4.602 -58 -20.062 1 22.05 141 ARG B C 1
ATOM 6223 O O . ARG B 1 141 ? -5.41 -57.969 -20.984 1 22.05 141 ARG B O 1
ATOM 6230 N N . THR B 1 142 ? -4.738 -59.094 -19.328 1 20.14 142 THR B N 1
ATOM 6231 C CA . THR B 1 142 ? -6.109 -59.594 -19.266 1 20.14 142 THR B CA 1
ATOM 6232 C C . THR B 1 142 ? -7.008 -58.594 -18.547 1 20.14 142 THR B C 1
ATOM 6234 O O . THR B 1 142 ? -6.824 -58.312 -17.359 1 20.14 142 THR B O 1
ATOM 6237 N N . CYS B 1 143 ? -7.562 -57.625 -19.281 1 19.39 143 CYS B N 1
ATOM 6238 C CA . CYS B 1 143 ? -8.562 -56.594 -18.953 1 19.39 143 CYS B CA 1
ATOM 6239 C C . CYS B 1 143 ? -9.875 -57.25 -18.516 1 19.39 143 CYS B C 1
ATOM 6241 O O . CYS B 1 143 ? -10.547 -57.906 -19.312 1 19.39 143 CYS B O 1
ATOM 6243 N N . ILE B 1 144 ? -9.898 -57.875 -17.406 1 20.97 144 ILE B N 1
ATOM 6244 C CA . ILE B 1 144 ? -11.125 -58.531 -16.938 1 20.97 144 ILE B CA 1
ATOM 6245 C C . ILE B 1 144 ? -12.273 -57.531 -16.984 1 20.97 144 ILE B C 1
ATOM 6247 O O . ILE B 1 144 ? -12.219 -56.469 -16.344 1 20.97 144 ILE B O 1
ATOM 6251 N N . THR B 1 145 ? -13.281 -57.625 -17.969 1 21.61 145 THR B N 1
ATOM 6252 C CA . THR B 1 145 ? -14.516 -57.031 -18.438 1 21.61 145 THR B CA 1
ATOM 6253 C C . THR B 1 145 ? -15.648 -57.281 -17.438 1 21.61 145 THR B C 1
ATOM 6255 O O . THR B 1 145 ? -16.812 -57.031 -17.75 1 21.61 145 THR B O 1
ATOM 6258 N N . GLU B 1 146 ? -15.492 -57.562 -16.219 1 23.72 146 GLU B N 1
ATOM 6259 C CA . GLU B 1 146 ? -16.766 -58.031 -15.68 1 23.72 146 GLU B CA 1
ATOM 6260 C C . GLU B 1 146 ? -17.828 -56.938 -15.781 1 23.72 146 GLU B C 1
ATOM 6262 O O . GLU B 1 146 ? -17.562 -55.75 -15.516 1 23.72 146 GLU B O 1
ATOM 6267 N N . PRO B 1 147 ? -19.109 -57.219 -16.422 1 22.31 147 PRO B N 1
ATOM 6268 C CA . PRO B 1 147 ? -20.266 -56.5 -17 1 22.31 147 PRO B CA 1
ATOM 6269 C C . PRO B 1 147 ? -20.953 -55.594 -15.984 1 22.31 147 PRO B C 1
ATOM 6271 O O . PRO B 1 147 ? -21.281 -54.438 -16.312 1 22.31 147 PRO B O 1
ATOM 6274 N N . SER B 1 148 ? -21.703 -56.156 -15 1 21.53 148 SER B N 1
ATOM 6275 C CA . SER B 1 148 ? -23.125 -55.969 -14.68 1 21.53 148 SER B CA 1
ATOM 6276 C C . SER B 1 148 ? -23.328 -54.75 -13.812 1 21.53 148 SER B C 1
ATOM 6278 O O . SER B 1 148 ? -24.469 -54.344 -13.547 1 21.53 148 SER B O 1
ATOM 6280 N N . ASN B 1 149 ? -22.594 -54.656 -12.75 1 25.06 149 ASN B N 1
ATOM 6281 C CA . ASN B 1 149 ? -23.281 -54.031 -11.633 1 25.06 149 ASN B CA 1
ATOM 6282 C C . ASN B 1 149 ? -23.688 -52.594 -11.961 1 25.06 149 ASN B C 1
ATOM 6284 O O . ASN B 1 149 ? -22.844 -51.75 -12.289 1 25.06 149 ASN B O 1
ATOM 6288 N N . GLN B 1 150 ? -25 -52.406 -12.359 1 23.72 150 GLN B N 1
ATOM 6289 C CA . GLN B 1 150 ? -25.766 -51.219 -12.789 1 23.72 150 GLN B CA 1
ATOM 6290 C C . GLN B 1 150 ? -25.578 -50.062 -11.812 1 23.72 150 GLN B C 1
ATOM 6292 O O . GLN B 1 150 ? -26.141 -50.062 -10.719 1 23.72 150 GLN B O 1
ATOM 6297 N N . VAL B 1 151 ? -24.516 -49.75 -11.523 1 26.92 151 VAL B N 1
ATOM 6298 C CA . VAL B 1 151 ? -24.422 -48.562 -10.656 1 26.92 151 VAL B CA 1
ATOM 6299 C C . VAL B 1 151 ? -25.359 -47.469 -11.164 1 26.92 151 VAL B C 1
ATOM 6301 O O . VAL B 1 151 ? -25.344 -47.125 -12.344 1 26.92 151 VAL B O 1
ATOM 6304 N N . PRO B 1 152 ? -26.516 -47.375 -10.508 1 27.48 152 PRO B N 1
ATOM 6305 C CA . PRO B 1 152 ? -27.469 -46.406 -11.023 1 27.48 152 PRO B CA 1
ATOM 6306 C C . PRO B 1 152 ? -26.797 -45.156 -11.57 1 27.48 152 PRO B C 1
ATOM 6308 O O . PRO B 1 152 ? -25.688 -44.812 -11.156 1 27.48 152 PRO B O 1
ATOM 6311 N N . ASN B 1 153 ? -27.203 -44.812 -12.836 1 23.12 153 ASN B N 1
ATOM 6312 C CA . ASN B 1 153 ? -26.797 -43.781 -13.758 1 23.12 153 ASN B CA 1
ATOM 6313 C C . ASN B 1 153 ? -26.641 -42.438 -13.047 1 23.12 153 ASN B C 1
ATOM 6315 O O . ASN B 1 153 ? -27.625 -41.812 -12.625 1 23.12 153 ASN B O 1
ATOM 6319 N N . ILE B 1 154 ? -25.906 -42.438 -12.117 1 27.92 154 ILE B N 1
ATOM 6320 C CA . ILE B 1 154 ? -25.688 -41.094 -11.602 1 27.92 154 ILE B CA 1
ATOM 6321 C C . ILE B 1 154 ? -25.781 -40.094 -12.75 1 27.92 154 ILE B C 1
ATOM 6323 O O . ILE B 1 154 ? -25.016 -40.156 -13.703 1 27.92 154 ILE B O 1
ATOM 6327 N N . GLN B 1 155 ? -27.062 -39.625 -13.008 1 26.47 155 GLN B N 1
ATOM 6328 C CA . GLN B 1 155 ? -27.391 -38.656 -14.047 1 26.47 155 GLN B CA 1
ATOM 6329 C C . GLN B 1 155 ? -26.219 -37.719 -14.312 1 26.47 155 GLN B C 1
ATOM 6331 O O . GLN B 1 155 ? -25.656 -37.125 -13.375 1 26.47 155 GLN B O 1
ATOM 6336 N N . GLN B 1 156 ? -25.469 -38.031 -15.297 1 27.92 156 GLN B N 1
ATOM 6337 C CA . GLN B 1 156 ? -24.438 -37.188 -15.906 1 27.92 156 GLN B CA 1
ATOM 6338 C C . GLN B 1 156 ? -24.828 -35.688 -15.836 1 27.92 156 GLN B C 1
ATOM 6340 O O . GLN B 1 156 ? -25.969 -35.344 -16.156 1 27.92 156 GLN B O 1
ATOM 6345 N N . PRO B 1 157 ? -24.438 -35.031 -14.867 1 31.8 157 PRO B N 1
ATOM 6346 C CA . PRO B 1 157 ? -24.969 -33.688 -15.008 1 31.8 157 PRO B CA 1
ATOM 6347 C C . PRO B 1 157 ? -25.188 -33.281 -16.469 1 31.8 157 PRO B C 1
ATOM 6349 O O . PRO B 1 157 ? -24.453 -33.719 -17.344 1 31.8 157 PRO B O 1
ATOM 6352 N N . GLY B 1 158 ? -26.453 -33.188 -16.984 1 31.09 158 GLY B N 1
ATOM 6353 C CA . GLY B 1 158 ? -26.859 -32.875 -18.344 1 31.09 158 GLY B CA 1
ATOM 6354 C C . GLY B 1 158 ? -25.859 -32.031 -19.078 1 31.09 158 GLY B C 1
ATOM 6355 O O . GLY B 1 158 ? -24.969 -31.422 -18.469 1 31.09 158 GLY B O 1
ATOM 6356 N N . PRO B 1 159 ? -25.688 -32.25 -20.375 1 31.11 159 PRO B N 1
ATOM 6357 C CA . PRO B 1 159 ? -24.781 -31.516 -21.25 1 31.11 159 PRO B CA 1
ATOM 6358 C C . PRO B 1 159 ? -24.844 -30 -21.047 1 31.11 159 PRO B C 1
ATOM 6360 O O . PRO B 1 159 ? -25.922 -29.406 -21.125 1 31.11 159 PRO B O 1
ATOM 6363 N N . ARG B 1 160 ? -24.219 -29.469 -20.312 1 36.72 160 ARG B N 1
ATOM 6364 C CA . ARG B 1 160 ? -24.312 -28.062 -19.938 1 36.72 160 ARG B CA 1
ATOM 6365 C C . ARG B 1 160 ? -24.531 -27.172 -21.156 1 36.72 160 ARG B C 1
ATOM 6367 O O . ARG B 1 160 ? -23.812 -27.297 -22.156 1 36.72 160 ARG B O 1
ATOM 6374 N N . PRO B 1 161 ? -25.688 -26.438 -21.469 1 32.22 161 PRO B N 1
ATOM 6375 C CA . PRO B 1 161 ? -26.172 -25.969 -22.766 1 32.22 161 PRO B CA 1
ATOM 6376 C C . PRO B 1 161 ? -25.109 -25.156 -23.516 1 32.22 161 PRO B C 1
ATOM 6378 O O . PRO B 1 161 ? -24.484 -24.266 -22.938 1 32.22 161 PRO B O 1
ATOM 6381 N N . VAL B 1 162 ? -24.641 -25.516 -24.656 1 35.53 162 VAL B N 1
ATOM 6382 C CA . VAL B 1 162 ? -23.797 -25.016 -25.734 1 35.53 162 VAL B CA 1
ATOM 6383 C C . VAL B 1 162 ? -24.172 -23.562 -26.047 1 35.53 162 VAL B C 1
ATOM 6385 O O . VAL B 1 162 ? -23.328 -22.781 -26.516 1 35.53 162 VAL B O 1
ATOM 6388 N N . PHE B 1 163 ? -25.453 -23.25 -25.938 1 33.88 163 PHE B N 1
ATOM 6389 C CA . PHE B 1 163 ? -26.062 -22.016 -26.391 1 33.88 163 PHE B CA 1
ATOM 6390 C C . PHE B 1 163 ? -25.562 -20.828 -25.578 1 33.88 163 PHE B C 1
ATOM 6392 O O . PHE B 1 163 ? -25.469 -19.703 -26.094 1 33.88 163 PHE B O 1
ATOM 6399 N N . LEU B 1 164 ? -25.375 -20.938 -24.328 1 39.22 164 LEU B N 1
ATOM 6400 C CA . LEU B 1 164 ? -25.047 -19.875 -23.375 1 39.22 164 LEU B CA 1
ATOM 6401 C C . LEU B 1 164 ? -23.609 -19.406 -23.578 1 39.22 164 LEU B C 1
ATOM 6403 O O . LEU B 1 164 ? -23.297 -18.25 -23.297 1 39.22 164 LEU B O 1
ATOM 6407 N N . ARG B 1 165 ? -22.75 -20.281 -24.016 1 46.38 165 ARG B N 1
ATOM 6408 C CA . ARG B 1 165 ? -21.375 -20 -24.422 1 46.38 165 ARG B CA 1
ATOM 6409 C C . ARG B 1 165 ? -21.328 -19.078 -25.625 1 46.38 165 ARG B C 1
ATOM 6411 O O . ARG B 1 165 ? -20.5 -18.172 -25.688 1 46.38 165 ARG B O 1
ATOM 6418 N N . MET B 1 166 ? -22.266 -19.344 -26.594 1 42.69 166 MET B N 1
ATOM 6419 C CA . MET B 1 166 ? -22.234 -18.562 -27.828 1 42.69 166 MET B CA 1
ATOM 6420 C C . MET B 1 166 ? -22.656 -17.125 -27.562 1 42.69 166 MET B C 1
ATOM 6422 O O . MET B 1 166 ? -22.094 -16.203 -28.141 1 42.69 166 MET B O 1
ATOM 6426 N N . HIS B 1 167 ? -23.641 -16.953 -26.703 1 45.03 167 HIS B N 1
ATOM 6427 C CA . HIS B 1 167 ? -24.172 -15.609 -26.469 1 45.03 167 HIS B CA 1
ATOM 6428 C C . HIS B 1 167 ? -23.156 -14.75 -25.703 1 45.03 167 HIS B C 1
ATOM 6430 O O . HIS B 1 167 ? -23.047 -13.555 -25.969 1 45.03 167 HIS B O 1
ATOM 6436 N N . PHE B 1 168 ? -22.562 -15.406 -24.828 1 52.47 168 PHE B N 1
ATOM 6437 C CA . PHE B 1 168 ? -21.562 -14.641 -24.094 1 52.47 168 PHE B CA 1
ATOM 6438 C C . PHE B 1 168 ? -20.422 -14.227 -25.031 1 52.47 168 PHE B C 1
ATOM 6440 O O . PHE B 1 168 ? -19.938 -13.094 -24.969 1 52.47 168 PHE B O 1
ATOM 6447 N N . VAL B 1 169 ? -20.141 -15.172 -25.922 1 55.22 169 VAL B N 1
ATOM 6448 C CA . VAL B 1 169 ? -19.062 -14.883 -26.859 1 55.22 169 VAL B CA 1
ATOM 6449 C C . VAL B 1 169 ? -19.469 -13.758 -27.797 1 55.22 169 VAL B C 1
ATOM 6451 O O . VAL B 1 169 ? -18.672 -12.867 -28.094 1 55.22 169 VAL B O 1
ATOM 6454 N N . GLU B 1 170 ? -20.734 -13.867 -28.234 1 51.94 170 GLU B N 1
ATOM 6455 C CA . GLU B 1 170 ? -21.203 -12.805 -29.109 1 51.94 170 GLU B CA 1
ATOM 6456 C C . GLU B 1 170 ? -21.234 -11.461 -28.391 1 51.94 170 GLU B C 1
ATOM 6458 O O . GLU B 1 170 ? -20.953 -10.422 -28.984 1 51.94 170 GLU B O 1
ATOM 6463 N N . PHE B 1 171 ? -21.609 -11.547 -27.25 1 52.75 171 PHE B N 1
ATOM 6464 C CA . PHE B 1 171 ? -21.656 -10.352 -26.406 1 52.75 171 PHE B CA 1
ATOM 6465 C C . PHE B 1 171 ? -20.266 -9.727 -26.297 1 52.75 171 PHE B C 1
ATOM 6467 O O . PHE B 1 171 ? -20.125 -8.5 -26.328 1 52.75 171 PHE B O 1
ATOM 6474 N N . ILE B 1 172 ? -19.25 -10.594 -26.203 1 56.22 172 ILE B N 1
ATOM 6475 C CA . ILE B 1 172 ? -17.891 -10.164 -25.906 1 56.22 172 ILE B CA 1
ATOM 6476 C C . ILE B 1 172 ? -17.203 -9.688 -27.188 1 56.22 172 ILE B C 1
ATOM 6478 O O . ILE B 1 172 ? -16.344 -8.812 -27.141 1 56.22 172 ILE B O 1
ATOM 6482 N N . ARG B 1 173 ? -17.531 -10.336 -28.344 1 51.38 173 ARG B N 1
ATOM 6483 C CA . ARG B 1 173 ? -16.797 -10.031 -29.578 1 51.38 173 ARG B CA 1
ATOM 6484 C C . ARG B 1 173 ? -17.031 -8.594 -30.016 1 51.38 173 ARG B C 1
ATOM 6486 O O . ARG B 1 173 ? -16.375 -8.102 -30.922 1 51.38 173 ARG B O 1
ATOM 6493 N N . ALA B 1 174 ? -17.891 -7.93 -29.312 1 52.84 174 ALA B N 1
ATOM 6494 C CA . ALA B 1 174 ? -18 -6.527 -29.703 1 52.84 174 ALA B CA 1
ATOM 6495 C C . ALA B 1 174 ? -16.656 -5.812 -29.562 1 52.84 174 ALA B C 1
ATOM 6497 O O . ALA B 1 174 ? -15.734 -6.336 -28.922 1 52.84 174 ALA B O 1
ATOM 6498 N N . VAL B 1 175 ? -16.531 -4.426 -30.047 1 55.97 175 VAL B N 1
ATOM 6499 C CA . VAL B 1 175 ? -15.453 -3.523 -30.438 1 55.97 175 VAL B CA 1
ATOM 6500 C C . VAL B 1 175 ? -14.539 -3.273 -29.25 1 55.97 175 VAL B C 1
ATOM 6502 O O . VAL B 1 175 ? -14.914 -2.588 -28.297 1 55.97 175 VAL B O 1
ATOM 6505 N N . THR B 1 176 ? -13.836 -4.355 -28.984 1 64.06 176 THR B N 1
ATOM 6506 C CA . THR B 1 176 ? -12.797 -4.059 -28 1 64.06 176 THR B CA 1
ATOM 6507 C C . THR B 1 176 ? -11.68 -3.234 -28.625 1 64.06 176 THR B C 1
ATOM 6509 O O . THR B 1 176 ? -11.328 -3.43 -29.781 1 64.06 176 THR B O 1
ATOM 6512 N N . GLU B 1 177 ? -11.445 -2.068 -28.141 1 67.75 177 GLU B N 1
ATOM 6513 C CA . GLU B 1 177 ? -10.305 -1.239 -28.516 1 67.75 177 GLU B CA 1
ATOM 6514 C C . GLU B 1 177 ? -9 -1.806 -27.969 1 67.75 177 GLU B C 1
ATOM 6516 O O . GLU B 1 177 ? -8.914 -2.146 -26.781 1 67.75 177 GLU B O 1
ATOM 6521 N N . THR B 1 178 ? -8.18 -2.025 -28.766 1 71.75 178 THR B N 1
ATOM 6522 C CA . THR B 1 178 ? -6.938 -2.674 -28.359 1 71.75 178 THR B CA 1
ATOM 6523 C C . THR B 1 178 ? -5.836 -1.641 -28.141 1 71.75 178 THR B C 1
ATOM 6525 O O . THR B 1 178 ? -4.656 -1.992 -28.062 1 71.75 178 THR B O 1
ATOM 6528 N N . GLY B 1 179 ? -6.199 -0.405 -27.953 1 82.62 179 GLY B N 1
ATOM 6529 C CA . GLY B 1 179 ? -5.129 0.571 -27.844 1 82.62 179 GLY B CA 1
ATOM 6530 C C . GLY B 1 179 ? -4.539 0.658 -26.453 1 82.62 179 GLY B C 1
ATOM 6531 O O . GLY B 1 179 ? -5.027 0.007 -25.516 1 82.62 179 GLY B O 1
ATOM 6532 N N . ALA B 1 180 ? -3.391 1.387 -26.359 1 89.06 180 ALA B N 1
ATOM 6533 C CA . ALA B 1 180 ? -2.701 1.612 -25.094 1 89.06 180 ALA B CA 1
ATOM 6534 C C . ALA B 1 180 ? -3.357 2.744 -24.297 1 89.06 180 ALA B C 1
ATOM 6536 O O . ALA B 1 180 ? -4.211 3.463 -24.828 1 89.06 180 ALA B O 1
ATOM 6537 N N . PHE B 1 181 ? -3.127 2.816 -23.062 1 91.06 181 PHE B N 1
ATOM 6538 C CA . PHE B 1 181 ? -3.584 3.928 -22.25 1 91.06 181 PHE B CA 1
ATOM 6539 C C . PHE B 1 181 ? -2.898 5.227 -22.656 1 91.06 181 PHE B C 1
ATOM 6541 O O . PHE B 1 181 ? -1.701 5.234 -22.953 1 91.06 181 PHE B O 1
ATOM 6548 N N . LYS B 1 182 ? -3.635 6.305 -22.672 1 90.38 182 LYS B N 1
ATOM 6549 C CA . LYS B 1 182 ? -3.074 7.609 -23.016 1 90.38 182 LYS B CA 1
ATOM 6550 C C . LYS B 1 182 ? -2.852 8.453 -21.766 1 90.38 182 LYS B C 1
ATOM 6552 O O . LYS B 1 182 ? -3.801 8.766 -21.047 1 90.38 182 LYS B O 1
ATOM 6557 N N . MET B 1 183 ? -1.587 8.773 -21.516 1 93.06 183 MET B N 1
ATOM 6558 C CA . MET B 1 183 ? -1.246 9.672 -20.422 1 93.06 183 MET B CA 1
ATOM 6559 C C . MET B 1 183 ? -1.387 11.133 -20.844 1 93.06 183 MET B C 1
ATOM 6561 O O . MET B 1 183 ? -1.099 11.477 -21.984 1 93.06 183 MET B O 1
ATOM 6565 N N . GLN B 1 184 ? -1.729 11.984 -19.938 1 91.25 184 GLN B N 1
ATOM 6566 C CA . GLN B 1 184 ? -2.018 13.375 -20.266 1 91.25 184 GLN B CA 1
ATOM 6567 C C . GLN B 1 184 ? -0.951 14.305 -19.703 1 91.25 184 GLN B C 1
ATOM 6569 O O . GLN B 1 184 ? -0.42 14.062 -18.609 1 91.25 184 GLN B O 1
ATOM 6574 N N . LEU B 1 185 ? -0.639 15.352 -20.453 1 91.69 185 LEU B N 1
ATOM 6575 C CA . LEU B 1 185 ? 0.259 16.406 -20 1 91.69 185 LEU B CA 1
ATOM 6576 C C . LEU B 1 185 ? -0.493 17.719 -19.844 1 91.69 185 LEU B C 1
ATOM 6578 O O . LEU B 1 185 ? -1.167 18.172 -20.766 1 91.69 185 LEU B O 1
ATOM 6582 N N . PHE B 1 186 ? -0.415 18.312 -18.656 1 91.75 186 PHE B N 1
ATOM 6583 C CA . PHE B 1 186 ? -1.151 19.531 -18.328 1 91.75 186 PHE B CA 1
ATOM 6584 C C . PHE B 1 186 ? -0.223 20.734 -18.312 1 91.75 186 PHE B C 1
ATOM 6586 O O . PHE B 1 186 ? -0.678 21.875 -18.188 1 91.75 186 PHE B O 1
ATOM 6593 N N . SER B 1 187 ? 1.074 20.469 -18.344 1 89.81 187 SER B N 1
ATOM 6594 C CA . SER B 1 187 ? 2.094 21.516 -18.297 1 89.81 187 SER B CA 1
ATOM 6595 C C . SER B 1 187 ? 3.049 21.391 -19.484 1 89.81 187 SER B C 1
ATOM 6597 O O . SER B 1 187 ? 3.148 20.328 -20.109 1 89.81 187 SER B O 1
ATOM 6599 N N . PRO B 1 188 ? 3.686 22.5 -19.719 1 87.25 188 PRO B N 1
ATOM 6600 C CA . PRO B 1 188 ? 4.742 22.406 -20.719 1 87.25 188 PRO B CA 1
ATOM 6601 C C . PRO B 1 188 ? 5.91 21.516 -20.266 1 87.25 188 PRO B C 1
ATOM 6603 O O . PRO B 1 188 ? 6.25 21.516 -19.078 1 87.25 188 PRO B O 1
ATOM 6606 N N . GLN B 1 189 ? 6.422 20.812 -21.188 1 88.94 189 GLN B N 1
ATOM 6607 C CA . GLN B 1 189 ? 7.539 19.922 -20.875 1 88.94 189 GLN B CA 1
ATOM 6608 C C . GLN B 1 189 ? 8.875 20.562 -21.266 1 88.94 189 GLN B C 1
ATOM 6610 O O . GLN B 1 189 ? 8.969 21.219 -22.297 1 88.94 189 GLN B O 1
ATOM 6615 N N . HIS B 1 190 ? 9.797 20.406 -20.391 1 87.12 190 HIS B N 1
ATOM 6616 C CA . HIS B 1 190 ? 11.109 21 -20.578 1 87.12 190 HIS B CA 1
ATOM 6617 C C . HIS B 1 190 ? 12.203 19.938 -20.594 1 87.12 190 HIS B C 1
ATOM 6619 O O . HIS B 1 190 ? 12.047 18.875 -19.984 1 87.12 190 HIS B O 1
ATOM 6625 N N . GLY B 1 191 ? 13.258 20.266 -21.281 1 86.75 191 GLY B N 1
ATOM 6626 C CA . GLY B 1 191 ? 14.414 19.375 -21.234 1 86.75 191 GLY B CA 1
ATOM 6627 C C . GLY B 1 191 ? 15.062 19.312 -19.875 1 86.75 191 GLY B C 1
ATOM 6628 O O . GLY B 1 191 ? 14.836 20.172 -19.016 1 86.75 191 GLY B O 1
ATOM 6629 N N . HIS B 1 192 ? 15.82 18.281 -19.688 1 89.19 192 HIS B N 1
ATOM 6630 C CA . HIS B 1 192 ? 16.391 18.062 -18.359 1 89.19 192 HIS B CA 1
ATOM 6631 C C . HIS B 1 192 ? 17.344 19.188 -17.969 1 89.19 192 HIS B C 1
ATOM 6633 O O . HIS B 1 192 ? 17.406 19.562 -16.797 1 89.19 192 HIS B O 1
ATOM 6639 N N . SER B 1 193 ? 18.078 19.734 -18.906 1 87.12 193 SER B N 1
ATOM 6640 C CA . SER B 1 193 ? 19.031 20.812 -18.594 1 87.12 193 SER B CA 1
ATOM 6641 C C . SER B 1 193 ? 18.297 22.078 -18.141 1 87.12 193 SER B C 1
ATOM 6643 O O . SER B 1 193 ? 18.766 22.766 -17.234 1 87.12 193 SER B O 1
ATOM 6645 N N . LYS B 1 194 ? 17.203 22.344 -18.734 1 85.69 194 LYS B N 1
ATOM 6646 C CA . LYS B 1 194 ? 16.422 23.516 -18.344 1 85.69 194 LYS B CA 1
ATOM 6647 C C . LYS B 1 194 ? 15.797 23.328 -16.969 1 85.69 194 LYS B C 1
ATOM 6649 O O . LYS B 1 194 ? 15.758 24.266 -16.172 1 85.69 194 LYS B O 1
ATOM 6654 N N . VAL B 1 195 ? 15.336 22.156 -16.734 1 88.19 195 VAL B N 1
ATOM 6655 C CA . VAL B 1 195 ? 14.742 21.859 -15.43 1 88.19 195 VAL B CA 1
ATOM 6656 C C . VAL B 1 195 ? 15.797 22 -14.336 1 88.19 195 VAL B C 1
ATOM 6658 O O . VAL B 1 195 ? 15.547 22.594 -13.289 1 88.19 195 VAL B O 1
ATOM 6661 N N . LEU B 1 196 ? 17 21.516 -14.641 1 86.94 196 LEU B N 1
ATOM 6662 C CA . LEU B 1 196 ? 18.078 21.578 -13.664 1 86.94 196 LEU B CA 1
ATOM 6663 C C . LEU B 1 196 ? 18.484 23.016 -13.391 1 86.94 196 LEU B C 1
ATOM 6665 O O . LEU B 1 196 ? 18.766 23.375 -12.25 1 86.94 196 LEU B O 1
ATOM 6669 N N . SER B 1 197 ? 18.438 23.781 -14.32 1 84.38 197 SER B N 1
ATOM 6670 C CA . SER B 1 197 ? 18.781 25.188 -14.156 1 84.38 197 SER B CA 1
ATOM 6671 C C . SER B 1 197 ? 17.766 25.906 -13.281 1 84.38 197 SER B C 1
ATOM 6673 O O . SER B 1 197 ? 18.141 26.766 -12.469 1 84.38 197 SER B O 1
ATOM 6675 N N . ARG B 1 198 ? 16.578 25.516 -13.414 1 82.94 198 ARG B N 1
ATOM 6676 C CA . ARG B 1 198 ? 15.531 26.125 -12.609 1 82.94 198 ARG B CA 1
ATOM 6677 C C . ARG B 1 198 ? 15.555 25.594 -11.18 1 82.94 198 ARG B C 1
ATOM 6679 O O . ARG B 1 198 ? 15.227 26.312 -10.234 1 82.94 198 ARG B O 1
ATOM 6686 N N . LEU B 1 199 ? 15.938 24.406 -11.117 1 82.44 199 LEU B N 1
ATOM 6687 C CA . LEU B 1 199 ? 15.992 23.766 -9.805 1 82.44 199 LEU B CA 1
ATOM 6688 C C . LEU B 1 199 ? 17.141 24.359 -8.977 1 82.44 199 LEU B C 1
ATOM 6690 O O . LEU B 1 199 ? 17.047 24.406 -7.742 1 82.44 199 LEU B O 1
ATOM 6694 N N . ASP B 1 200 ? 18.094 24.719 -9.586 1 77.69 200 ASP B N 1
ATOM 6695 C CA . ASP B 1 200 ? 19.234 25.281 -8.867 1 77.69 200 ASP B CA 1
ATOM 6696 C C . ASP B 1 200 ? 18.828 26.516 -8.055 1 77.69 200 ASP B C 1
ATOM 6698 O O . ASP B 1 200 ? 19.391 26.781 -6.996 1 77.69 200 ASP B O 1
ATOM 6702 N N . ASP B 1 201 ? 17.781 27.078 -8.5 1 73.25 201 ASP B N 1
ATOM 6703 C CA . ASP B 1 201 ? 17.281 28.281 -7.82 1 73.25 201 ASP B CA 1
ATOM 6704 C C . ASP B 1 201 ? 16.422 27.906 -6.617 1 73.25 201 ASP B C 1
ATOM 6706 O O . ASP B 1 201 ? 16.219 28.734 -5.715 1 73.25 201 ASP B O 1
ATOM 6710 N N . ILE B 1 202 ? 15.906 26.781 -6.75 1 76.25 202 ILE B N 1
ATOM 6711 C CA . ILE B 1 202 ? 14.867 26.5 -5.77 1 76.25 202 ILE B CA 1
ATOM 6712 C C . ILE B 1 202 ? 15.305 25.359 -4.855 1 76.25 202 ILE B C 1
ATOM 6714 O O . ILE B 1 202 ? 14.688 25.109 -3.818 1 76.25 202 ILE B O 1
ATOM 6718 N N . ILE B 1 203 ? 16.391 24.766 -5.129 1 77.31 203 ILE B N 1
ATOM 6719 C CA . ILE B 1 203 ? 16.812 23.531 -4.465 1 77.31 203 ILE B CA 1
ATOM 6720 C C . ILE B 1 203 ? 17.094 23.797 -2.992 1 77.31 203 ILE B C 1
ATOM 6722 O O . ILE B 1 203 ? 16.844 22.953 -2.137 1 77.31 203 ILE B O 1
ATOM 6726 N N . GLN B 1 204 ? 17.562 24.891 -2.729 1 72.62 204 GLN B N 1
ATOM 6727 C CA . GLN B 1 204 ? 17.875 25.219 -1.339 1 72.62 204 GLN B CA 1
ATOM 6728 C C . GLN B 1 204 ? 16.609 25.219 -0.481 1 72.62 204 GLN B C 1
ATOM 6730 O O . GLN B 1 204 ? 16.609 24.703 0.641 1 72.62 204 GLN B O 1
ATOM 6735 N N . ASP B 1 205 ? 15.617 25.719 -1.023 1 72.88 205 ASP B N 1
ATOM 6736 C CA . ASP B 1 205 ? 14.352 25.766 -0.306 1 72.88 205 ASP B CA 1
ATOM 6737 C C . ASP B 1 205 ? 13.781 24.359 -0.111 1 72.88 205 ASP B C 1
ATOM 6739 O O . ASP B 1 205 ? 13.234 24.047 0.948 1 72.88 205 ASP B O 1
ATOM 6743 N N . ILE B 1 206 ? 13.969 23.578 -1.138 1 74.69 206 ILE B N 1
ATOM 6744 C CA . ILE B 1 206 ? 13.477 22.203 -1.075 1 74.69 206 ILE B CA 1
ATOM 6745 C C . ILE B 1 206 ? 14.289 21.422 -0.05 1 74.69 206 ILE B C 1
ATOM 6747 O O . ILE B 1 206 ? 13.719 20.672 0.759 1 74.69 206 ILE B O 1
ATOM 6751 N N . SER B 1 207 ? 15.484 21.688 -0.04 1 73.19 207 SER B N 1
ATOM 6752 C CA . SER B 1 207 ? 16.375 20.922 0.828 1 73.19 207 SER B CA 1
ATOM 6753 C C . SER B 1 207 ? 16.188 21.312 2.291 1 73.19 207 SER B C 1
ATOM 6755 O O . SER B 1 207 ? 16.438 20.5 3.188 1 73.19 207 SER B O 1
ATOM 6757 N N . GLU B 1 208 ? 15.773 22.469 2.471 1 71.5 208 GLU B N 1
ATOM 6758 C CA . GLU B 1 208 ? 15.5 22.906 3.836 1 71.5 208 GLU B CA 1
ATOM 6759 C C . GLU B 1 208 ? 14.266 22.203 4.398 1 71.5 208 GLU B C 1
ATOM 6761 O O . GLU B 1 208 ? 14.156 22.016 5.613 1 71.5 208 GLU B O 1
ATOM 6766 N N . MET B 1 209 ? 13.539 21.875 3.469 1 72.62 209 MET B N 1
ATOM 6767 C CA . MET B 1 209 ? 12.328 21.188 3.902 1 72.62 209 MET B CA 1
ATOM 6768 C C . MET B 1 209 ? 12.523 19.688 3.895 1 72.62 209 MET B C 1
ATOM 6770 O O . MET B 1 209 ? 12.016 18.984 4.773 1 72.62 209 MET B O 1
ATOM 6774 N N . TYR B 1 210 ? 13.211 19.312 2.822 1 73.38 210 TYR B N 1
ATOM 6775 C CA . TYR B 1 210 ? 13.445 17.891 2.629 1 73.38 210 TYR B CA 1
ATOM 6776 C C . TYR B 1 210 ? 14.93 17.609 2.416 1 73.38 210 TYR B C 1
ATOM 6778 O O . TYR B 1 210 ? 15.398 17.531 1.276 1 73.38 210 TYR B O 1
ATOM 6786 N N . PRO B 1 211 ? 15.578 17.406 3.469 1 66.62 211 PRO B N 1
ATOM 6787 C CA . PRO B 1 211 ? 17.031 17.25 3.357 1 66.62 211 PRO B CA 1
ATOM 6788 C C . PRO B 1 211 ? 17.422 16 2.561 1 66.62 211 PRO B C 1
ATOM 6790 O O . PRO B 1 211 ? 18.625 15.75 2.367 1 66.62 211 PRO B O 1
ATOM 6793 N N . VAL B 1 212 ? 16.531 15.383 1.914 1 66.88 212 VAL B N 1
ATOM 6794 C CA . VAL B 1 212 ? 16.781 14.164 1.161 1 66.88 212 VAL B CA 1
ATOM 6795 C C . VAL B 1 212 ? 17.156 14.508 -0.28 1 66.88 212 VAL B C 1
ATOM 6797 O O . VAL B 1 212 ? 17.828 13.727 -0.961 1 66.88 212 VAL B O 1
ATOM 6800 N N . LEU B 1 213 ? 16.844 15.672 -0.63 1 70.75 213 LEU B N 1
ATOM 6801 C CA . LEU B 1 213 ? 17 16 -2.041 1 70.75 213 LEU B CA 1
ATOM 6802 C C . LEU B 1 213 ? 18.047 17.094 -2.227 1 70.75 213 LEU B C 1
ATOM 6804 O O . LEU B 1 213 ? 17.922 18.188 -1.67 1 70.75 213 LEU B O 1
ATOM 6808 N N . ASP B 1 214 ? 19.109 16.75 -2.74 1 75.19 214 ASP B N 1
ATOM 6809 C CA . ASP B 1 214 ? 20.125 17.75 -3.078 1 75.19 214 ASP B CA 1
ATOM 6810 C C . ASP B 1 214 ? 20.297 17.875 -4.59 1 75.19 214 ASP B C 1
ATOM 6812 O O . ASP B 1 214 ? 19.734 17.078 -5.348 1 75.19 214 ASP B O 1
ATOM 6816 N N . MET B 1 215 ? 21.109 18.859 -4.945 1 77.5 215 MET B N 1
ATOM 6817 C CA . MET B 1 215 ? 21.25 19.156 -6.371 1 77.5 215 MET B CA 1
ATOM 6818 C C . MET B 1 215 ? 21.969 18 -7.086 1 77.5 215 MET B C 1
ATOM 6820 O O . MET B 1 215 ? 21.625 17.672 -8.219 1 77.5 215 MET B O 1
ATOM 6824 N N . SER B 1 216 ? 22.875 17.484 -6.41 1 77.94 216 SER B N 1
ATOM 6825 C CA . SER B 1 216 ? 23.594 16.375 -7.02 1 77.94 216 SER B CA 1
ATOM 6826 C C . SER B 1 216 ? 22.672 15.172 -7.238 1 77.94 216 SER B C 1
ATOM 6828 O O . SER B 1 216 ? 22.781 14.477 -8.25 1 77.94 216 SER B O 1
ATOM 6830 N N . HIS B 1 217 ? 21.828 15.039 -6.312 1 79.75 217 HIS B N 1
ATOM 6831 C CA . HIS B 1 217 ? 20.859 13.953 -6.426 1 79.75 217 HIS B CA 1
ATOM 6832 C C . HIS B 1 217 ? 19.891 14.195 -7.574 1 79.75 217 HIS B C 1
ATOM 6834 O O . HIS B 1 217 ? 19.641 13.289 -8.375 1 79.75 217 HIS B O 1
ATOM 6840 N N . PHE B 1 218 ? 19.469 15.383 -7.746 1 83.06 218 PHE B N 1
ATOM 6841 C CA . PHE B 1 218 ? 18.531 15.719 -8.812 1 83.06 218 PHE B CA 1
ATOM 6842 C C . PHE B 1 218 ? 19.203 15.586 -10.18 1 83.06 218 PHE B C 1
ATOM 6844 O O . PHE B 1 218 ? 18.562 15.188 -11.156 1 83.06 218 PHE B O 1
ATOM 6851 N N . GLN B 1 219 ? 20.438 15.938 -10.188 1 85.25 219 GLN B N 1
ATOM 6852 C CA . GLN B 1 219 ? 21.188 15.797 -11.43 1 85.25 219 GLN B CA 1
ATOM 6853 C C . GLN B 1 219 ? 21.266 14.328 -11.867 1 85.25 219 GLN B C 1
ATOM 6855 O O . GLN B 1 219 ? 21.094 14.016 -13.047 1 85.25 219 GLN B O 1
ATOM 6860 N N . GLU B 1 220 ? 21.469 13.555 -10.898 1 82.69 220 GLU B N 1
ATOM 6861 C CA . GLU B 1 220 ? 21.531 12.125 -11.195 1 82.69 220 GLU B CA 1
ATOM 6862 C C . GLU B 1 220 ? 20.172 11.602 -11.648 1 82.69 220 GLU B C 1
ATOM 6864 O O . GLU B 1 220 ? 20.094 10.773 -12.562 1 82.69 220 GLU B O 1
ATOM 6869 N N . LEU B 1 221 ? 19.156 12.062 -11.047 1 85.69 221 LEU B N 1
ATOM 6870 C CA . LEU B 1 221 ? 17.812 11.57 -11.312 1 85.69 221 LEU B CA 1
ATOM 6871 C C . LEU B 1 221 ? 17.312 12.055 -12.672 1 85.69 221 LEU B C 1
ATOM 6873 O O . LEU B 1 221 ? 16.594 11.336 -13.375 1 85.69 221 LEU B O 1
ATOM 6877 N N . LEU B 1 222 ? 17.75 13.25 -13.062 1 90.69 222 LEU B N 1
ATOM 6878 C CA . LEU B 1 222 ? 17.141 13.883 -14.234 1 90.69 222 LEU B CA 1
ATOM 6879 C C . LEU B 1 222 ? 17.984 13.633 -15.484 1 90.69 222 LEU B C 1
ATOM 6881 O O . LEU B 1 222 ? 17.484 13.742 -16.609 1 90.69 222 LEU B O 1
ATOM 6885 N N . THR B 1 223 ? 19.219 13.242 -15.297 1 90.25 223 THR B N 1
ATOM 6886 C CA . THR B 1 223 ? 20.078 13.047 -16.453 1 90.25 223 THR B CA 1
ATOM 6887 C C . THR B 1 223 ? 19.75 11.734 -17.156 1 90.25 223 THR B C 1
ATOM 6889 O O . THR B 1 223 ? 19.812 10.664 -16.547 1 90.25 223 THR B O 1
ATOM 6892 N N . PRO B 1 224 ? 19.438 11.867 -18.391 1 90.75 224 PRO B N 1
ATOM 6893 C CA . PRO B 1 224 ? 19.125 10.648 -19.125 1 90.75 224 PRO B CA 1
ATOM 6894 C C . PRO B 1 224 ? 20.328 9.719 -19.281 1 90.75 224 PRO B C 1
ATOM 6896 O O . PRO B 1 224 ? 21.453 10.188 -19.469 1 90.75 224 PRO B O 1
ATOM 6899 N N . ARG B 1 225 ? 20.031 8.445 -19.297 1 88.19 225 ARG B N 1
ATOM 6900 C CA . ARG B 1 225 ? 21.031 7.41 -19.531 1 88.19 225 ARG B CA 1
ATOM 6901 C C . ARG B 1 225 ? 20.75 6.648 -20.828 1 88.19 225 ARG B C 1
ATOM 6903 O O . ARG B 1 225 ? 19.594 6.559 -21.25 1 88.19 225 ARG B O 1
ATOM 6910 N N . GLU B 1 226 ? 21.688 6.051 -21.375 1 88.5 226 GLU B N 1
ATOM 6911 C CA . GLU B 1 226 ? 21.531 5.297 -22.609 1 88.5 226 GLU B CA 1
ATOM 6912 C C . GLU B 1 226 ? 20.719 4.023 -22.391 1 88.5 226 GLU B C 1
ATOM 6914 O O . GLU B 1 226 ? 20 3.58 -23.281 1 88.5 226 GLU B O 1
ATOM 6919 N N . SER B 1 227 ? 20.766 3.52 -21.219 1 84.25 227 SER B N 1
ATOM 6920 C CA . SER B 1 227 ? 20.094 2.268 -20.891 1 84.25 227 SER B CA 1
ATOM 6921 C C . SER B 1 227 ? 18.641 2.508 -20.5 1 84.25 227 SER B C 1
ATOM 6923 O O . SER B 1 227 ? 17.906 1.561 -20.219 1 84.25 227 SER B O 1
ATOM 6925 N N . ASP B 1 228 ? 18.172 3.703 -20.594 1 87.81 228 ASP B N 1
ATOM 6926 C CA . ASP B 1 228 ? 16.828 4.023 -20.141 1 87.81 228 ASP B CA 1
ATOM 6927 C C . ASP B 1 228 ? 15.781 3.381 -21.047 1 87.81 228 ASP B C 1
ATOM 6929 O O . ASP B 1 228 ? 15.859 3.492 -22.266 1 87.81 228 ASP B O 1
ATOM 6933 N N . ASN B 1 229 ? 14.914 2.656 -20.422 1 85.94 229 ASN B N 1
ATOM 6934 C CA . ASN B 1 229 ? 13.734 2.195 -21.156 1 85.94 229 ASN B CA 1
ATOM 6935 C C . ASN B 1 229 ? 12.609 3.221 -21.094 1 85.94 229 ASN B C 1
ATOM 6937 O O . ASN B 1 229 ? 12.805 4.344 -20.625 1 85.94 229 ASN B O 1
ATOM 6941 N N . ASP B 1 230 ? 11.445 2.879 -21.594 1 85.75 230 ASP B N 1
ATOM 6942 C CA . ASP B 1 230 ? 10.328 3.811 -21.672 1 85.75 230 ASP B CA 1
ATOM 6943 C C . ASP B 1 230 ? 9.844 4.203 -20.281 1 85.75 230 ASP B C 1
ATOM 6945 O O . ASP B 1 230 ? 9.438 5.344 -20.047 1 85.75 230 ASP B O 1
ATOM 6949 N N . VAL B 1 231 ? 9.828 3.289 -19.391 1 89.31 231 VAL B N 1
ATOM 6950 C CA . VAL B 1 231 ? 9.383 3.574 -18.031 1 89.31 231 VAL B CA 1
ATOM 6951 C C . VAL B 1 231 ? 10.367 4.527 -17.359 1 89.31 231 VAL B C 1
ATOM 6953 O O . VAL B 1 231 ? 9.961 5.434 -16.625 1 89.31 231 VAL B O 1
ATOM 6956 N N . ASP B 1 232 ? 11.633 4.371 -17.641 1 91.25 232 ASP B N 1
ATOM 6957 C CA . ASP B 1 232 ? 12.656 5.25 -17.078 1 91.25 232 ASP B CA 1
ATOM 6958 C C . ASP B 1 232 ? 12.508 6.676 -17.594 1 91.25 232 ASP B C 1
ATOM 6960 O O . ASP B 1 232 ? 12.633 7.641 -16.844 1 91.25 232 ASP B O 1
ATOM 6964 N N . LYS B 1 233 ? 12.312 6.746 -18.844 1 91.69 233 LYS B N 1
ATOM 6965 C CA . LYS B 1 233 ? 12.141 8.062 -19.453 1 91.69 233 LYS B CA 1
ATOM 6966 C C . LYS B 1 233 ? 10.938 8.789 -18.859 1 91.69 233 LYS B C 1
ATOM 6968 O O . LYS B 1 233 ? 11 9.992 -18.594 1 91.69 233 LYS B O 1
ATOM 6973 N N . SER B 1 234 ? 9.867 8.039 -18.719 1 92.31 234 SER B N 1
ATOM 6974 C CA . SER B 1 234 ? 8.672 8.625 -18.125 1 92.31 234 SER B CA 1
ATOM 6975 C C . SER B 1 234 ? 8.906 9.008 -16.672 1 92.31 234 SER B C 1
ATOM 6977 O O . SER B 1 234 ? 8.359 10 -16.188 1 92.31 234 SER B O 1
ATOM 6979 N N . ALA B 1 235 ? 9.664 8.172 -15.969 1 94.25 235 ALA B N 1
ATOM 6980 C CA . ALA B 1 235 ? 9.992 8.484 -14.578 1 94.25 235 ALA B CA 1
ATOM 6981 C C . ALA B 1 235 ? 10.789 9.773 -14.477 1 94.25 235 ALA B C 1
ATOM 6983 O O . ALA B 1 235 ? 10.547 10.594 -13.594 1 94.25 235 ALA B O 1
ATOM 6984 N N . ARG B 1 236 ? 11.734 10 -15.352 1 94.5 236 ARG B N 1
ATOM 6985 C CA . ARG B 1 236 ? 12.539 11.219 -15.344 1 94.5 236 ARG B CA 1
ATOM 6986 C C . ARG B 1 236 ? 11.688 12.438 -15.664 1 94.5 236 ARG B C 1
ATOM 6988 O O . ARG B 1 236 ? 11.883 13.508 -15.086 1 94.5 236 ARG B O 1
ATOM 6995 N N . LEU B 1 237 ? 10.844 12.258 -16.609 1 94.06 237 LEU B N 1
ATOM 6996 C CA . LEU B 1 237 ? 9.906 13.328 -16.906 1 94.06 237 LEU B CA 1
ATOM 6997 C C . LEU B 1 237 ? 9.055 13.672 -15.695 1 94.06 237 LEU B C 1
ATOM 6999 O O . LEU B 1 237 ? 8.828 14.852 -15.406 1 94.06 237 LEU B O 1
ATOM 7003 N N . ALA B 1 238 ? 8.531 12.641 -15.055 1 95.75 238 ALA B N 1
ATOM 7004 C CA . ALA B 1 238 ? 7.715 12.836 -13.859 1 95.75 238 ALA B CA 1
ATOM 7005 C C . ALA B 1 238 ? 8.516 13.523 -12.758 1 95.75 238 ALA B C 1
ATOM 7007 O O . ALA B 1 238 ? 7.992 14.383 -12.047 1 95.75 238 ALA B O 1
ATOM 7008 N N . ILE B 1 239 ? 9.781 13.141 -12.586 1 94.56 239 ILE B N 1
ATOM 7009 C CA . ILE B 1 239 ? 10.648 13.758 -11.586 1 94.56 239 ILE B CA 1
ATOM 7010 C C . ILE B 1 239 ? 10.812 15.25 -11.898 1 94.56 239 ILE B C 1
ATOM 7012 O O . ILE B 1 239 ? 10.742 16.094 -11 1 94.56 239 ILE B O 1
ATOM 7016 N N . GLY B 1 240 ? 11.016 15.539 -13.164 1 93.06 240 GLY B N 1
ATOM 7017 C CA . GLY B 1 240 ? 11.117 16.938 -13.57 1 93.06 240 GLY B CA 1
ATOM 7018 C C . GLY B 1 240 ? 9.875 17.75 -13.266 1 93.06 240 GLY B C 1
ATOM 7019 O O . GLY B 1 240 ? 9.953 18.812 -12.656 1 93.06 240 GLY B O 1
ATOM 7020 N N . ASN B 1 241 ? 8.758 17.25 -13.633 1 94.06 241 ASN B N 1
ATOM 7021 C CA . ASN B 1 241 ? 7.492 17.938 -13.406 1 94.06 241 ASN B CA 1
ATOM 7022 C C . ASN B 1 241 ? 7.188 18.062 -11.914 1 94.06 241 ASN B C 1
ATOM 7024 O O . ASN B 1 241 ? 6.77 19.125 -11.453 1 94.06 241 ASN B O 1
ATOM 7028 N N . ALA B 1 242 ? 7.355 16.984 -11.219 1 94.94 242 ALA B N 1
ATOM 7029 C CA . ALA B 1 242 ? 7.074 17 -9.789 1 94.94 242 ALA B CA 1
ATOM 7030 C C . ALA B 1 242 ? 8.008 17.969 -9.055 1 94.94 242 ALA B C 1
ATOM 7032 O O . ALA B 1 242 ? 7.59 18.656 -8.125 1 94.94 242 ALA B O 1
ATOM 7033 N N . SER B 1 243 ? 9.258 17.969 -9.469 1 91.69 243 SER B N 1
ATOM 7034 C CA . SER B 1 243 ? 10.219 18.875 -8.844 1 91.69 243 SER B CA 1
ATOM 7035 C C . SER B 1 243 ? 9.867 20.328 -9.109 1 91.69 243 SER B C 1
ATOM 7037 O O . SER B 1 243 ? 10.039 21.188 -8.242 1 91.69 243 SER B O 1
ATOM 7039 N N . LEU B 1 244 ? 9.453 20.609 -10.266 1 90.25 244 LEU B N 1
ATOM 7040 C CA . LEU B 1 244 ? 9.031 21.969 -10.586 1 90.25 244 LEU B CA 1
ATOM 7041 C C . LEU B 1 244 ? 7.793 22.359 -9.789 1 90.25 244 LEU B C 1
ATOM 7043 O O . LEU B 1 244 ? 7.695 23.484 -9.297 1 90.25 244 LEU B O 1
ATOM 7047 N N . ALA B 1 245 ? 6.855 21.422 -9.719 1 92.56 245 ALA B N 1
ATOM 7048 C CA . ALA B 1 245 ? 5.668 21.688 -8.906 1 92.56 245 ALA B CA 1
ATOM 7049 C C . ALA B 1 245 ? 6.051 22 -7.465 1 92.56 245 ALA B C 1
ATOM 7051 O O . ALA B 1 245 ? 5.57 22.984 -6.887 1 92.56 245 ALA B O 1
ATOM 7052 N N . LEU B 1 246 ? 6.906 21.203 -6.895 1 90.62 246 LEU B N 1
ATOM 7053 C CA . LEU B 1 246 ? 7.363 21.391 -5.52 1 90.62 246 LEU B CA 1
ATOM 7054 C C . LEU B 1 246 ? 8.133 22.703 -5.375 1 90.62 246 LEU B C 1
ATOM 7056 O O . LEU B 1 246 ? 7.969 23.406 -4.379 1 90.62 246 LEU B O 1
ATOM 7060 N N . GLY B 1 247 ? 8.961 23 -6.34 1 86.12 247 GLY B N 1
ATOM 7061 C CA . GLY B 1 247 ? 9.719 24.234 -6.316 1 86.12 247 GLY B CA 1
ATOM 7062 C C . GLY B 1 247 ? 8.836 25.469 -6.32 1 86.12 247 GLY B C 1
ATOM 7063 O O . GLY B 1 247 ? 9.078 26.422 -5.566 1 86.12 247 GLY B O 1
ATOM 7064 N N . ILE B 1 248 ? 7.809 25.453 -7.098 1 85.62 248 ILE B N 1
ATOM 7065 C CA . ILE B 1 248 ? 6.875 26.578 -7.16 1 85.62 248 ILE B CA 1
ATOM 7066 C C . ILE B 1 248 ? 6.168 26.734 -5.816 1 85.62 248 ILE B C 1
ATOM 7068 O O . ILE B 1 248 ? 6.027 27.844 -5.305 1 85.62 248 ILE B O 1
ATOM 7072 N N . GLN B 1 249 ? 5.801 25.672 -5.27 1 87.62 249 GLN B N 1
ATOM 7073 C CA . GLN B 1 249 ? 5.098 25.688 -3.992 1 87.62 249 GLN B CA 1
ATOM 7074 C C . GLN B 1 249 ? 5.98 26.25 -2.887 1 87.62 249 GLN B C 1
ATOM 7076 O O . GLN B 1 249 ? 5.508 27.016 -2.033 1 87.62 249 GLN B O 1
ATOM 7081 N N . CYS B 1 250 ? 7.238 25.922 -2.914 1 81.94 250 CYS B N 1
ATOM 7082 C CA . CYS B 1 250 ? 8.156 26.312 -1.848 1 81.94 250 CYS B CA 1
ATOM 7083 C C . CYS B 1 250 ? 8.617 27.75 -2.02 1 81.94 250 CYS B C 1
ATOM 7085 O O . CYS B 1 250 ? 8.875 28.438 -1.035 1 81.94 250 CYS B O 1
ATOM 7087 N N . LYS B 1 251 ? 8.695 28.188 -3.162 1 79.31 251 LYS B N 1
ATOM 7088 C CA . LYS B 1 251 ? 9.297 29.5 -3.428 1 79.31 251 LYS B CA 1
ATOM 7089 C C . LYS B 1 251 ? 8.234 30.594 -3.49 1 79.31 251 LYS B C 1
ATOM 7091 O O . LYS B 1 251 ? 8.547 31.766 -3.32 1 79.31 251 LYS B O 1
ATOM 7096 N N . THR B 1 252 ? 7.074 30.25 -3.723 1 77.94 252 THR B N 1
ATOM 7097 C CA . THR B 1 252 ? 6.02 31.234 -3.893 1 77.94 252 THR B CA 1
ATOM 7098 C C . THR B 1 252 ? 5.816 32.031 -2.609 1 77.94 252 THR B C 1
ATOM 7100 O O . THR B 1 252 ? 5.703 31.469 -1.524 1 77.94 252 THR B O 1
ATOM 7103 N N . ALA B 1 253 ? 5.816 33.344 -2.846 1 73.56 253 ALA B N 1
ATOM 7104 C CA . ALA B 1 253 ? 5.543 34.25 -1.731 1 73.56 253 ALA B CA 1
ATOM 7105 C C . ALA B 1 253 ? 4.105 34.094 -1.245 1 73.56 253 ALA B C 1
ATOM 7107 O O . ALA B 1 253 ? 3.242 33.594 -1.977 1 73.56 253 ALA B O 1
ATOM 7108 N N . ASN B 1 254 ? 3.92 34.531 -0.09 1 77.56 254 ASN B N 1
ATOM 7109 C CA . ASN B 1 254 ? 2.604 34.375 0.524 1 77.56 254 ASN B CA 1
ATOM 7110 C C . ASN B 1 254 ? 1.534 35.125 -0.276 1 77.56 254 ASN B C 1
ATOM 7112 O O . ASN B 1 254 ? 0.43 34.625 -0.464 1 77.56 254 ASN B O 1
ATOM 7116 N N . SER B 1 255 ? 1.814 36.281 -0.849 1 76.12 255 SER B N 1
ATOM 7117 C CA . SER B 1 255 ? 0.852 37.094 -1.575 1 76.12 255 SER B CA 1
ATOM 7118 C C . SER B 1 255 ? 0.554 36.531 -2.953 1 76.12 255 SER B C 1
ATOM 7120 O O . SER B 1 255 ? -0.525 36.75 -3.506 1 76.12 255 SER B O 1
ATOM 7122 N N . ALA B 1 256 ? 1.481 35.75 -3.428 1 77.56 256 ALA B N 1
ATOM 7123 C CA . ALA B 1 256 ? 1.341 35.219 -4.781 1 77.56 256 ALA B CA 1
ATOM 7124 C C . ALA B 1 256 ? 0.943 33.719 -4.758 1 77.56 256 ALA B C 1
ATOM 7126 O O . ALA B 1 256 ? 0.809 33.094 -5.809 1 77.56 256 ALA B O 1
ATOM 7127 N N . PHE B 1 257 ? 0.663 33.219 -3.658 1 82.12 257 PHE B N 1
ATOM 7128 C CA . PHE B 1 257 ? 0.46 31.797 -3.523 1 82.12 257 PHE B CA 1
ATOM 7129 C C . PHE B 1 257 ? -0.781 31.344 -4.289 1 82.12 257 PHE B C 1
ATOM 7131 O O . PHE B 1 257 ? -0.739 30.359 -5.027 1 82.12 257 PHE B O 1
ATOM 7138 N N . ALA B 1 258 ? -1.888 32.031 -4.215 1 79.12 258 ALA B N 1
ATOM 7139 C CA . ALA B 1 258 ? -3.135 31.656 -4.883 1 79.12 258 ALA B CA 1
ATOM 7140 C C . ALA B 1 258 ? -3.006 31.781 -6.398 1 79.12 258 ALA B C 1
ATOM 7142 O O . ALA B 1 258 ? -3.592 31 -7.145 1 79.12 258 ALA B O 1
ATOM 7143 N N . ASP B 1 259 ? -2.148 32.656 -6.824 1 81.19 259 ASP B N 1
ATOM 7144 C CA . ASP B 1 259 ? -2.016 32.938 -8.25 1 81.19 259 ASP B CA 1
ATOM 7145 C C . ASP B 1 259 ? -1.102 31.922 -8.93 1 81.19 259 ASP B C 1
ATOM 7147 O O . ASP B 1 259 ? -1.279 31.609 -10.109 1 81.19 259 ASP B O 1
ATOM 7151 N N . LEU B 1 260 ? -0.141 31.453 -8.156 1 84.31 260 LEU B N 1
ATOM 7152 C CA . LEU B 1 260 ? 0.85 30.562 -8.766 1 84.31 260 LEU B CA 1
ATOM 7153 C C . LEU B 1 260 ? 0.503 29.094 -8.508 1 84.31 260 LEU B C 1
ATOM 7155 O O . LEU B 1 260 ? 1.068 28.203 -9.141 1 84.31 260 LEU B O 1
ATOM 7159 N N . SER B 1 261 ? -0.48 28.891 -7.703 1 87.31 261 SER B N 1
ATOM 7160 C CA . SER B 1 261 ? -0.852 27.531 -7.336 1 87.31 261 SER B CA 1
ATOM 7161 C C . SER B 1 261 ? -1.329 26.75 -8.547 1 87.31 261 SER B C 1
ATOM 7163 O O . SER B 1 261 ? -1.008 25.562 -8.695 1 87.31 261 SER B O 1
ATOM 7165 N N . PRO B 1 262 ? -2.055 27.328 -9.461 1 87.62 262 PRO B N 1
ATOM 7166 C CA . PRO B 1 262 ? -2.494 26.578 -10.633 1 87.62 262 PRO B CA 1
ATOM 7167 C C . PRO B 1 262 ? -1.327 26.047 -11.469 1 87.62 262 PRO B C 1
ATOM 7169 O O . PRO B 1 262 ? -1.398 24.953 -12.016 1 87.62 262 PRO B O 1
ATOM 7172 N N . ALA B 1 263 ? -0.298 26.844 -11.539 1 88.56 263 ALA B N 1
ATOM 7173 C CA . ALA B 1 263 ? 0.875 26.391 -12.289 1 88.56 263 ALA B CA 1
ATOM 7174 C C . ALA B 1 263 ? 1.54 25.203 -11.602 1 88.56 263 ALA B C 1
ATOM 7176 O O . ALA B 1 263 ? 1.956 24.25 -12.273 1 88.56 263 ALA B O 1
ATOM 7177 N N . ALA B 1 264 ? 1.703 25.281 -10.305 1 91.38 264 ALA B N 1
ATOM 7178 C CA . ALA B 1 264 ? 2.275 24.172 -9.555 1 91.38 264 ALA B CA 1
ATOM 7179 C C . ALA B 1 264 ? 1.453 22.906 -9.758 1 91.38 264 ALA B C 1
ATOM 7181 O O . ALA B 1 264 ? 2.01 21.828 -9.984 1 91.38 264 ALA B O 1
ATOM 7182 N N . TRP B 1 265 ? 0.152 23.047 -9.75 1 93.75 265 TRP B N 1
ATOM 7183 C CA . TRP B 1 265 ? -0.739 21.891 -9.891 1 93.75 265 TRP B CA 1
ATOM 7184 C C . TRP B 1 265 ? -0.695 21.328 -11.305 1 93.75 265 TRP B C 1
ATOM 7186 O O . TRP B 1 265 ? -0.837 20.125 -11.508 1 93.75 265 TRP B O 1
ATOM 7196 N N . ALA B 1 266 ? -0.496 22.188 -12.258 1 93.31 266 ALA B N 1
ATOM 7197 C CA . ALA B 1 266 ? -0.375 21.703 -13.633 1 93.31 266 ALA B CA 1
ATOM 7198 C C . ALA B 1 266 ? 0.834 20.781 -13.789 1 93.31 266 ALA B C 1
ATOM 7200 O O . ALA B 1 266 ? 0.74 19.734 -14.406 1 93.31 266 ALA B O 1
ATOM 7201 N N . TYR B 1 267 ? 1.938 21.203 -13.234 1 93.69 267 TYR B N 1
ATOM 7202 C CA . TYR B 1 267 ? 3.131 20.359 -13.266 1 93.69 267 TYR B CA 1
ATOM 7203 C C . TYR B 1 267 ? 2.916 19.078 -12.469 1 93.69 267 TYR B C 1
ATOM 7205 O O . TYR B 1 267 ? 3.34 18 -12.891 1 93.69 267 TYR B O 1
ATOM 7213 N N . PHE B 1 268 ? 2.234 19.234 -11.352 1 96.62 268 PHE B N 1
ATOM 7214 C CA . PHE B 1 268 ? 1.947 18.047 -10.547 1 96.62 268 PHE B CA 1
ATOM 7215 C C . PHE B 1 268 ? 1.061 17.078 -11.32 1 96.62 268 PHE B C 1
ATOM 7217 O O . PHE B 1 268 ? 1.314 15.867 -11.328 1 96.62 268 PHE B O 1
ATOM 7224 N N . LYS B 1 269 ? 0.021 17.547 -11.922 1 95.88 269 LYS B N 1
ATOM 7225 C CA . LYS B 1 269 ? -0.903 16.703 -12.672 1 95.88 269 LYS B CA 1
ATOM 7226 C C . LYS B 1 269 ? -0.189 15.992 -13.82 1 95.88 269 LYS B C 1
ATOM 7228 O O . LYS B 1 269 ? -0.476 14.836 -14.109 1 95.88 269 LYS B O 1
ATOM 7233 N N . SER B 1 270 ? 0.746 16.672 -14.477 1 95.31 270 SER B N 1
ATOM 7234 C CA . SER B 1 270 ? 1.528 16.031 -15.539 1 95.31 270 SER B CA 1
ATOM 7235 C C . SER B 1 270 ? 2.375 14.891 -14.984 1 95.31 270 SER B C 1
ATOM 7237 O O . SER B 1 270 ? 2.521 13.852 -15.633 1 95.31 270 SER B O 1
ATOM 7239 N N . ALA B 1 271 ? 2.971 15.094 -13.852 1 96.81 271 ALA B N 1
ATOM 7240 C CA . ALA B 1 271 ? 3.738 14.031 -13.211 1 96.81 271 ALA B CA 1
ATOM 7241 C C . ALA B 1 271 ? 2.83 12.883 -12.781 1 96.81 271 ALA B C 1
ATOM 7243 O O . ALA B 1 271 ? 3.143 11.711 -13.023 1 96.81 271 ALA B O 1
ATOM 7244 N N . PHE B 1 272 ? 1.685 13.234 -12.203 1 97 272 PHE B N 1
ATOM 7245 C CA . PHE B 1 272 ? 0.756 12.25 -11.664 1 97 272 PHE B CA 1
ATOM 7246 C C . PHE B 1 272 ? 0.219 11.344 -12.766 1 97 272 PHE B C 1
ATOM 7248 O O . PHE B 1 272 ? -0.039 10.164 -12.531 1 97 272 PHE B O 1
ATOM 7255 N N . SER B 1 273 ? 0.068 11.891 -13.891 1 95.06 273 SER B N 1
ATOM 7256 C CA . SER B 1 273 ? -0.466 11.133 -15.023 1 95.06 273 SER B CA 1
ATOM 7257 C C . SER B 1 273 ? 0.38 9.898 -15.312 1 95.06 273 SER B C 1
ATOM 7259 O O . SER B 1 273 ? -0.114 8.922 -15.875 1 95.06 273 SER B O 1
ATOM 7261 N N . THR B 1 274 ? 1.618 9.859 -14.922 1 95.25 274 THR B N 1
ATOM 7262 C CA . THR B 1 274 ? 2.539 8.766 -15.219 1 95.25 274 THR B CA 1
ATOM 7263 C C . THR B 1 274 ? 2.514 7.719 -14.117 1 95.25 274 THR B C 1
ATOM 7265 O O . THR B 1 274 ? 3.117 6.652 -14.25 1 95.25 274 THR B O 1
ATOM 7268 N N . VAL B 1 275 ? 1.81 7.922 -13.031 1 95.12 275 VAL B N 1
ATOM 7269 C CA . VAL B 1 275 ? 1.876 7.082 -11.844 1 95.12 275 VAL B CA 1
ATOM 7270 C C . VAL B 1 275 ? 1.419 5.664 -12.188 1 95.12 275 VAL B C 1
ATOM 7272 O O . VAL B 1 275 ? 2.07 4.688 -11.812 1 95.12 275 VAL B O 1
ATOM 7275 N N . PRO B 1 276 ? 0.313 5.492 -12.977 1 92.94 276 PRO B N 1
ATOM 7276 C CA . PRO B 1 276 ? -0.073 4.117 -13.305 1 92.94 276 PRO B CA 1
ATOM 7277 C C . PRO B 1 276 ? 1.007 3.369 -14.078 1 92.94 276 PRO B C 1
ATOM 7279 O O . PRO B 1 276 ? 1.235 2.18 -13.836 1 92.94 276 PRO B O 1
ATOM 7282 N N . MET B 1 277 ? 1.679 4.039 -14.938 1 93.44 277 MET B N 1
ATOM 7283 C CA . MET B 1 277 ? 2.76 3.406 -15.688 1 93.44 277 MET B CA 1
ATOM 7284 C C . MET B 1 277 ? 3.908 3.018 -14.766 1 93.44 277 MET B C 1
ATOM 7286 O O . MET B 1 277 ? 4.434 1.907 -14.859 1 93.44 277 MET B O 1
ATOM 7290 N N . LEU B 1 278 ? 4.27 3.943 -13.898 1 93.12 278 LEU B N 1
ATOM 7291 C CA . LEU B 1 278 ? 5.426 3.752 -13.023 1 93.12 278 LEU B CA 1
ATOM 7292 C C . LEU B 1 278 ? 5.195 2.586 -12.062 1 93.12 278 LEU B C 1
ATOM 7294 O O . LEU B 1 278 ? 6.133 1.857 -11.734 1 93.12 278 LEU B O 1
ATOM 7298 N N . VAL B 1 279 ? 4.012 2.33 -11.742 1 91.88 279 VAL B N 1
ATOM 7299 C CA . VAL B 1 279 ? 3.727 1.341 -10.703 1 91.88 279 VAL B CA 1
ATOM 7300 C C . VAL B 1 279 ? 3.408 -0.006 -11.352 1 91.88 279 VAL B C 1
ATOM 7302 O O . VAL B 1 279 ? 3.873 -1.05 -10.883 1 91.88 279 VAL B O 1
ATOM 7305 N N . PHE B 1 280 ? 2.689 -0.019 -12.445 1 90.38 280 PHE B N 1
ATOM 7306 C CA . PHE B 1 280 ? 2.119 -1.275 -12.922 1 90.38 280 PHE B CA 1
ATOM 7307 C C . PHE B 1 280 ? 2.928 -1.833 -14.086 1 90.38 280 PHE B C 1
ATOM 7309 O O . PHE B 1 280 ? 2.881 -3.033 -14.359 1 90.38 280 PHE B O 1
ATOM 7316 N N . GLN B 1 281 ? 3.535 -1.156 -14.945 1 80 281 GLN B N 1
ATOM 7317 C CA . GLN B 1 281 ? 4.207 -1.692 -16.125 1 80 281 GLN B CA 1
ATOM 7318 C C . GLN B 1 281 ? 5.621 -2.158 -15.789 1 80 281 GLN B C 1
ATOM 7320 O O . GLN B 1 281 ? 6.145 -3.072 -16.422 1 80 281 GLN B O 1
ATOM 7325 N N . GLY B 1 282 ? 6.336 -1.364 -14.82 1 68.31 282 GLY B N 1
ATOM 7326 C CA . GLY B 1 282 ? 7.691 -1.862 -14.648 1 68.31 282 GLY B CA 1
ATOM 7327 C C . GLY B 1 282 ? 8.328 -1.419 -13.344 1 68.31 282 GLY B C 1
ATOM 7328 O O . GLY B 1 282 ? 7.695 -0.725 -12.547 1 68.31 282 GLY B O 1
ATOM 7329 N N . SER B 1 283 ? 9.438 -2.24 -13.297 1 67.75 283 SER B N 1
ATOM 7330 C CA . SER B 1 283 ? 10.234 -1.915 -12.109 1 67.75 283 SER B CA 1
ATOM 7331 C C . SER B 1 283 ? 11.336 -0.918 -12.445 1 67.75 283 SER B C 1
ATOM 7333 O O . SER B 1 283 ? 12.305 -1.262 -13.125 1 67.75 283 SER B O 1
ATOM 7335 N N . SER B 1 284 ? 11.023 0.288 -12.508 1 79.44 284 SER B N 1
ATOM 7336 C CA . SER B 1 284 ? 12.07 1.296 -12.633 1 79.44 284 SER B CA 1
ATOM 7337 C C . SER B 1 284 ? 12.648 1.666 -11.273 1 79.44 284 SER B C 1
ATOM 7339 O O . SER B 1 284 ? 11.914 1.768 -10.281 1 79.44 284 SER B O 1
ATOM 7341 N N . SER B 1 285 ? 13.945 1.822 -11.359 1 80.19 285 SER B N 1
ATOM 7342 C CA . SER B 1 285 ? 14.602 2.238 -10.125 1 80.19 285 SER B CA 1
ATOM 7343 C C . SER B 1 285 ? 14.312 3.701 -9.805 1 80.19 285 SER B C 1
ATOM 7345 O O . SER B 1 285 ? 14.586 4.168 -8.695 1 80.19 285 SER B O 1
ATOM 7347 N N . LEU B 1 286 ? 13.695 4.367 -10.758 1 89.81 286 LEU B N 1
ATOM 7348 C CA . LEU B 1 286 ? 13.414 5.785 -10.57 1 89.81 286 LEU B CA 1
ATOM 7349 C C . LEU B 1 286 ? 11.969 6 -10.125 1 89.81 286 LEU B C 1
ATOM 7351 O O . LEU B 1 286 ? 11.594 7.105 -9.727 1 89.81 286 LEU B O 1
ATOM 7355 N N . ALA B 1 287 ? 11.195 4.91 -10.203 1 92.12 287 ALA B N 1
ATOM 7356 C CA . ALA B 1 287 ? 9.766 5.039 -9.945 1 92.12 287 ALA B CA 1
ATOM 7357 C C . ALA B 1 287 ? 9.5 5.52 -8.523 1 92.12 287 ALA B C 1
ATOM 7359 O O . ALA B 1 287 ? 8.688 6.422 -8.305 1 92.12 287 ALA B O 1
ATOM 7360 N N . HIS B 1 288 ? 10.195 4.93 -7.562 1 92.5 288 HIS B N 1
ATOM 7361 C CA . HIS B 1 288 ? 9.945 5.297 -6.172 1 92.5 288 HIS B CA 1
ATOM 7362 C C . HIS B 1 288 ? 10.375 6.734 -5.895 1 92.5 288 HIS B C 1
ATOM 7364 O O . HIS B 1 288 ? 9.719 7.441 -5.121 1 92.5 288 HIS B O 1
ATOM 7370 N N . GLU B 1 289 ? 11.438 7.227 -6.57 1 92.06 289 GLU B N 1
ATOM 7371 C CA . GLU B 1 289 ? 11.875 8.609 -6.402 1 92.06 289 GLU B CA 1
ATOM 7372 C C . GLU B 1 289 ? 10.867 9.586 -6.992 1 92.06 289 GLU B C 1
ATOM 7374 O O . GLU B 1 289 ? 10.586 10.625 -6.395 1 92.06 289 GLU B O 1
ATOM 7379 N N . SER B 1 290 ? 10.43 9.266 -8.109 1 94.5 290 SER B N 1
ATOM 7380 C CA . SER B 1 290 ? 9.445 10.117 -8.773 1 94.5 290 SER B CA 1
ATOM 7381 C C . SER B 1 290 ? 8.188 10.273 -7.93 1 94.5 290 SER B C 1
ATOM 7383 O O . SER B 1 290 ? 7.715 11.391 -7.715 1 94.5 290 SER B O 1
ATOM 7385 N N . ILE B 1 291 ? 7.648 9.195 -7.426 1 96.44 291 ILE B N 1
ATOM 7386 C CA . ILE B 1 291 ? 6.398 9.211 -6.672 1 96.44 291 ILE B CA 1
ATOM 7387 C C . ILE B 1 291 ? 6.625 9.852 -5.309 1 96.44 291 ILE B C 1
ATOM 7389 O O . ILE B 1 291 ? 5.754 10.555 -4.789 1 96.44 291 ILE B O 1
ATOM 7393 N N . LEU B 1 292 ? 7.816 9.664 -4.738 1 95.06 292 LEU B N 1
ATOM 7394 C CA . LEU B 1 292 ? 8.156 10.297 -3.469 1 95.06 292 LEU B CA 1
ATOM 7395 C C . LEU B 1 292 ? 8.078 11.82 -3.584 1 95.06 292 LEU B C 1
ATOM 7397 O O . LEU B 1 292 ? 7.516 12.484 -2.715 1 95.06 292 LEU B O 1
ATOM 7401 N N . ILE B 1 293 ? 8.656 12.383 -4.652 1 94.62 293 ILE B N 1
ATOM 7402 C CA . ILE B 1 293 ? 8.625 13.828 -4.84 1 94.62 293 ILE B CA 1
ATOM 7403 C C . ILE B 1 293 ? 7.184 14.297 -5.008 1 94.62 293 ILE B C 1
ATOM 7405 O O . ILE B 1 293 ? 6.812 15.367 -4.516 1 94.62 293 ILE B O 1
ATOM 7409 N N . MET B 1 294 ? 6.375 13.523 -5.656 1 97 294 MET B N 1
ATOM 7410 C CA . MET B 1 294 ? 4.957 13.852 -5.773 1 97 294 MET B CA 1
ATOM 7411 C C . MET B 1 294 ? 4.289 13.891 -4.402 1 97 294 MET B C 1
ATOM 7413 O O . MET B 1 294 ? 3.467 14.766 -4.133 1 97 294 MET B O 1
ATOM 7417 N N . ALA B 1 295 ? 4.621 12.891 -3.598 1 96.31 295 ALA B N 1
ATOM 7418 C CA . ALA B 1 295 ? 4.07 12.852 -2.246 1 96.31 295 ALA B CA 1
ATOM 7419 C C . ALA B 1 295 ? 4.48 14.086 -1.449 1 96.31 295 ALA B C 1
ATOM 7421 O O . ALA B 1 295 ? 3.682 14.641 -0.69 1 96.31 295 ALA B O 1
ATOM 7422 N N . MET B 1 296 ? 5.691 14.523 -1.646 1 93.19 296 MET B N 1
ATOM 7423 C CA . MET B 1 296 ? 6.188 15.703 -0.949 1 93.19 296 MET B CA 1
ATOM 7424 C C . MET B 1 296 ? 5.395 16.938 -1.349 1 93.19 296 MET B C 1
ATOM 7426 O O . MET B 1 296 ? 5.098 17.797 -0.508 1 93.19 296 MET B O 1
ATOM 7430 N N . PHE B 1 297 ? 5.074 17.062 -2.623 1 94.88 297 PHE B N 1
ATOM 7431 C CA . PHE B 1 297 ? 4.223 18.156 -3.074 1 94.88 297 PHE B CA 1
ATOM 7432 C C . PHE B 1 297 ? 2.879 18.141 -2.357 1 94.88 297 PHE B C 1
ATOM 7434 O O . PHE B 1 297 ? 2.389 19.172 -1.908 1 94.88 297 PHE B O 1
ATOM 7441 N N . MET B 1 298 ? 2.334 16.938 -2.184 1 94.69 298 MET B N 1
ATOM 7442 C CA . MET B 1 298 ? 1 16.797 -1.605 1 94.69 298 MET B CA 1
ATOM 7443 C C . MET B 1 298 ? 1.029 17.062 -0.103 1 94.69 298 MET B C 1
ATOM 7445 O O . MET B 1 298 ? 0.01 17.406 0.491 1 94.69 298 MET B O 1
ATOM 7449 N N . LEU B 1 299 ? 2.152 16.891 0.518 1 92.81 299 LEU B N 1
ATOM 7450 C CA . LEU B 1 299 ? 2.279 17.188 1.942 1 92.81 299 LEU B CA 1
ATOM 7451 C C . LEU B 1 299 ? 2.049 18.672 2.217 1 92.81 299 LEU B C 1
ATOM 7453 O O . LEU B 1 299 ? 1.712 19.047 3.34 1 92.81 299 LEU B O 1
ATOM 7457 N N . GLY B 1 300 ? 2.287 19.5 1.202 1 90.19 300 GLY B N 1
ATOM 7458 C CA . GLY B 1 300 ? 2.059 20.922 1.341 1 90.19 300 GLY B CA 1
ATOM 7459 C C . GLY B 1 300 ? 0.658 21.344 0.94 1 90.19 300 GLY B C 1
ATOM 7460 O O . GLY B 1 300 ? 0.363 22.547 0.859 1 90.19 300 GLY B O 1
ATOM 7461 N N . ASN B 1 301 ? -0.185 20.359 0.691 1 92.38 301 ASN B N 1
ATOM 7462 C CA . ASN B 1 301 ? -1.576 20.609 0.332 1 92.38 301 ASN B CA 1
ATOM 7463 C C . ASN B 1 301 ? -2.537 20.031 1.369 1 92.38 301 ASN B C 1
ATOM 7465 O O . ASN B 1 301 ? -2.105 19.5 2.389 1 92.38 301 ASN B O 1
ATOM 7469 N N . ALA B 1 302 ? -3.814 20.219 1.141 1 92.19 302 ALA B N 1
ATOM 7470 C CA . ALA B 1 302 ? -4.801 19.922 2.176 1 92.19 302 ALA B CA 1
ATOM 7471 C C . ALA B 1 302 ? -5.16 18.438 2.174 1 92.19 302 ALA B C 1
ATOM 7473 O O . ALA B 1 302 ? -5.672 17.922 3.168 1 92.19 302 ALA B O 1
ATOM 7474 N N . ASP B 1 303 ? -4.879 17.719 1.163 1 92.69 303 ASP B N 1
ATOM 7475 C CA . ASP B 1 303 ? -5.309 16.312 1.084 1 92.69 303 ASP B CA 1
ATOM 7476 C C . ASP B 1 303 ? -4.152 15.375 1.391 1 92.69 303 ASP B C 1
ATOM 7478 O O . ASP B 1 303 ? -3.506 14.852 0.477 1 92.69 303 ASP B O 1
ATOM 7482 N N . LEU B 1 304 ? -4.023 15.016 2.607 1 93.56 304 LEU B N 1
ATOM 7483 C CA . LEU B 1 304 ? -2.938 14.141 3.023 1 93.56 304 LEU B CA 1
ATOM 7484 C C . LEU B 1 304 ? -3.258 12.688 2.686 1 93.56 304 LEU B C 1
ATOM 7486 O O . LEU B 1 304 ? -2.369 11.828 2.689 1 93.56 304 LEU B O 1
ATOM 7490 N N . HIS B 1 305 ? -4.52 12.375 2.393 1 90.81 305 HIS B N 1
ATOM 7491 C CA . HIS B 1 305 ? -4.844 11.031 1.932 1 90.81 305 HIS B CA 1
ATOM 7492 C C . HIS B 1 305 ? -4.141 10.719 0.616 1 90.81 305 HIS B C 1
ATOM 7494 O O . HIS B 1 305 ? -3.617 9.617 0.436 1 90.81 305 HIS B O 1
ATOM 7500 N N . MET B 1 306 ? -4.168 11.719 -0.201 1 93.38 306 MET B N 1
ATOM 7501 C CA . MET B 1 306 ? -3.463 11.547 -1.469 1 93.38 306 MET B CA 1
ATOM 7502 C C . MET B 1 306 ? -1.969 11.344 -1.237 1 93.38 306 MET B C 1
ATOM 7504 O O . MET B 1 306 ? -1.344 10.508 -1.895 1 93.38 306 MET B O 1
ATOM 7508 N N . ALA B 1 307 ? -1.46 12.133 -0.328 1 95.38 307 ALA B N 1
ATOM 7509 C CA . ALA B 1 307 ? -0.046 11.977 0.003 1 95.38 307 ALA B CA 1
ATOM 7510 C C . ALA B 1 307 ? 0.243 10.578 0.542 1 95.38 307 ALA B C 1
ATOM 7512 O O . ALA B 1 307 ? 1.264 9.977 0.206 1 95.38 307 ALA B O 1
ATOM 7513 N N . SER B 1 308 ? -0.635 10.086 1.353 1 95 308 SER B N 1
ATOM 7514 C CA . SER B 1 308 ? -0.464 8.766 1.955 1 95 308 SER B CA 1
ATOM 7515 C C . SER B 1 308 ? -0.49 7.668 0.897 1 95 308 SER B C 1
ATOM 7517 O O . SER B 1 308 ? 0.329 6.746 0.932 1 95 308 SER B O 1
ATOM 7519 N N . HIS B 1 309 ? -1.412 7.742 -0.031 1 94.56 309 HIS B N 1
ATOM 7520 C CA . HIS B 1 309 ? -1.505 6.742 -1.089 1 94.56 309 HIS B CA 1
ATOM 7521 C C . HIS B 1 309 ? -0.295 6.809 -2.016 1 94.56 309 HIS B C 1
ATOM 7523 O O . HIS B 1 309 ? 0.204 5.773 -2.465 1 94.56 309 HIS B O 1
ATOM 7529 N N . LEU B 1 310 ? 0.113 8.016 -2.318 1 96.94 310 LEU B N 1
ATOM 7530 C CA . LEU B 1 310 ? 1.32 8.164 -3.123 1 96.94 310 LEU B CA 1
ATOM 7531 C C . LEU B 1 310 ? 2.529 7.57 -2.406 1 96.94 310 LEU B C 1
ATOM 7533 O O . LEU B 1 310 ? 3.34 6.871 -3.018 1 96.94 310 LEU B O 1
ATOM 7537 N N . ASN B 1 311 ? 2.596 7.887 -1.139 1 96.81 311 ASN B N 1
ATOM 7538 C CA . ASN B 1 311 ? 3.707 7.332 -0.373 1 96.81 311 ASN B CA 1
ATOM 7539 C C . ASN B 1 311 ? 3.646 5.809 -0.324 1 96.81 311 ASN B C 1
ATOM 7541 O O . ASN B 1 311 ? 4.684 5.141 -0.335 1 96.81 311 ASN B O 1
ATOM 7545 N N . THR B 1 312 ? 2.469 5.246 -0.247 1 96.06 312 THR B N 1
ATOM 7546 C CA . THR B 1 312 ? 2.291 3.797 -0.287 1 96.06 312 THR B CA 1
ATOM 7547 C C . THR B 1 312 ? 2.824 3.223 -1.597 1 96.06 312 THR B C 1
ATOM 7549 O O . THR B 1 312 ? 3.557 2.23 -1.593 1 96.06 312 THR B O 1
ATOM 7552 N N . LEU B 1 313 ? 2.467 3.83 -2.629 1 95.56 313 LEU B N 1
ATOM 7553 C CA . LEU B 1 313 ? 2.906 3.371 -3.941 1 95.56 313 LEU B CA 1
ATOM 7554 C C . LEU B 1 313 ? 4.418 3.508 -4.086 1 95.56 313 LEU B C 1
ATOM 7556 O O . LEU B 1 313 ? 5.07 2.641 -4.672 1 95.56 313 LEU B O 1
ATOM 7560 N N . ALA B 1 314 ? 4.953 4.641 -3.562 1 95.62 314 ALA B N 1
ATOM 7561 C CA . ALA B 1 314 ? 6.402 4.836 -3.617 1 95.62 314 ALA B CA 1
ATOM 7562 C C . ALA B 1 314 ? 7.133 3.762 -2.82 1 95.62 314 ALA B C 1
ATOM 7564 O O . ALA B 1 314 ? 8.156 3.242 -3.264 1 95.62 314 ALA B O 1
ATOM 7565 N N . LEU B 1 315 ? 6.605 3.484 -1.674 1 93.94 315 LEU B N 1
ATOM 7566 C CA . LEU B 1 315 ? 7.211 2.461 -0.83 1 93.94 315 LEU B CA 1
ATOM 7567 C C . LEU B 1 315 ? 7.164 1.096 -1.508 1 93.94 315 LEU B C 1
ATOM 7569 O O . LEU B 1 315 ? 8.133 0.335 -1.454 1 93.94 315 LEU B O 1
ATOM 7573 N N . ARG B 1 316 ? 6.039 0.74 -2.135 1 91.81 316 ARG B N 1
ATOM 7574 C CA . ARG B 1 316 ? 5.922 -0.527 -2.85 1 91.81 316 ARG B CA 1
ATOM 7575 C C . ARG B 1 316 ? 6.887 -0.583 -4.027 1 91.81 316 ARG B C 1
ATOM 7577 O O . ARG B 1 316 ? 7.488 -1.626 -4.297 1 91.81 316 ARG B O 1
ATOM 7584 N N . ALA B 1 317 ? 6.969 0.529 -4.766 1 91.19 317 ALA B N 1
ATOM 7585 C CA . ALA B 1 317 ? 7.922 0.597 -5.867 1 91.19 317 ALA B CA 1
ATOM 7586 C C . ALA B 1 317 ? 9.352 0.394 -5.375 1 91.19 317 ALA B C 1
ATOM 7588 O O . ALA B 1 317 ? 10.156 -0.266 -6.035 1 91.19 317 ALA B O 1
ATOM 7589 N N . TYR B 1 318 ? 9.68 0.952 -4.211 1 90.38 318 TYR B N 1
ATOM 7590 C CA . TYR B 1 318 ? 11 0.797 -3.619 1 90.38 318 TYR B CA 1
ATOM 7591 C C . TYR B 1 318 ? 11.273 -0.661 -3.271 1 90.38 318 TYR B C 1
ATOM 7593 O O . TYR B 1 318 ? 12.352 -1.186 -3.572 1 90.38 318 TYR B O 1
ATOM 7601 N N . GLN B 1 319 ? 10.336 -1.315 -2.682 1 86.38 319 GLN B N 1
ATOM 7602 C CA . GLN B 1 319 ? 10.477 -2.705 -2.264 1 86.38 319 GLN B CA 1
ATOM 7603 C C . GLN B 1 319 ? 10.602 -3.633 -3.471 1 86.38 319 GLN B C 1
ATOM 7605 O O . GLN B 1 319 ? 11.32 -4.633 -3.418 1 86.38 319 GLN B O 1
ATOM 7610 N N . THR B 1 320 ? 9.828 -3.293 -4.488 1 83.94 320 THR B N 1
ATOM 7611 C CA . THR B 1 320 ? 9.914 -4.086 -5.707 1 83.94 320 THR B CA 1
ATOM 7612 C C . THR B 1 320 ? 11.312 -3.975 -6.324 1 83.94 320 THR B C 1
ATOM 7614 O O . THR B 1 320 ? 11.852 -4.961 -6.828 1 83.94 320 THR B O 1
ATOM 7617 N N . CYS B 1 321 ? 11.867 -2.787 -6.258 1 80.25 321 CYS B N 1
ATOM 7618 C CA . CYS B 1 321 ? 13.195 -2.557 -6.801 1 80.25 321 CYS B CA 1
ATOM 7619 C C . CYS B 1 321 ? 14.258 -3.26 -5.965 1 80.25 321 CYS B C 1
ATOM 7621 O O . CYS B 1 321 ? 15.266 -3.729 -6.496 1 80.25 321 CYS B O 1
ATOM 7623 N N . GLU B 1 322 ? 14.102 -3.299 -4.695 1 75.25 322 GLU B N 1
ATOM 7624 C CA . GLU B 1 322 ? 15.062 -3.934 -3.803 1 75.25 322 GLU B CA 1
ATOM 7625 C C . GLU B 1 322 ? 15.164 -5.434 -4.074 1 75.25 322 GLU B C 1
ATOM 7627 O O . GLU B 1 322 ? 16.25 -6.016 -3.969 1 75.25 322 GLU B O 1
ATOM 7632 N N . VAL B 1 323 ? 14.125 -6.008 -4.395 1 60.03 323 VAL B N 1
ATOM 7633 C CA . VAL B 1 323 ? 14.094 -7.438 -4.68 1 60.03 323 VAL B CA 1
ATOM 7634 C C . VAL B 1 323 ? 14.797 -7.715 -6.008 1 60.03 323 VAL B C 1
ATOM 7636 O O . VAL B 1 323 ? 15.445 -8.75 -6.168 1 60.03 323 VAL B O 1
ATOM 7639 N N . SER B 1 324 ? 14.75 -6.75 -6.84 1 57.56 324 SER B N 1
ATOM 7640 C CA . SER B 1 324 ? 15.281 -6.965 -8.188 1 57.56 324 SER B CA 1
ATOM 7641 C C . SER B 1 324 ? 16.766 -6.613 -8.258 1 57.56 324 SER B C 1
ATOM 7643 O O . SER B 1 324 ? 17.453 -6.988 -9.211 1 57.56 324 SER B O 1
ATOM 7645 N N . ARG B 1 325 ? 17.312 -5.777 -7.238 1 58.09 325 ARG B N 1
ATOM 7646 C CA . ARG B 1 325 ? 18.656 -5.266 -7.457 1 58.09 325 ARG B CA 1
ATOM 7647 C C . ARG B 1 325 ? 19.625 -5.832 -6.43 1 58.09 325 ARG B C 1
ATOM 7649 O O . ARG B 1 325 ? 19.344 -5.836 -5.23 1 58.09 325 ARG B O 1
ATOM 7656 N N . SER B 1 326 ? 20.5 -6.516 -6.93 1 55.34 326 SER B N 1
ATOM 7657 C CA . SER B 1 326 ? 21.609 -7.109 -6.191 1 55.34 326 SER B CA 1
ATOM 7658 C C . SER B 1 326 ? 22.469 -6.035 -5.52 1 55.34 326 SER B C 1
ATOM 7660 O O . SER B 1 326 ? 22.047 -4.883 -5.414 1 55.34 326 SER B O 1
ATOM 7662 N N . HIS B 1 327 ? 23.922 -6.227 -5.895 1 55.5 327 HIS B N 1
ATOM 7663 C CA . HIS B 1 327 ? 25.078 -5.664 -5.215 1 55.5 327 HIS B CA 1
ATOM 7664 C C . HIS B 1 327 ? 25.25 -4.184 -5.539 1 55.5 327 HIS B C 1
ATOM 7666 O O . HIS B 1 327 ? 25.375 -3.809 -6.707 1 55.5 327 HIS B O 1
ATOM 7672 N N . LYS B 1 328 ? 24.844 -3.316 -4.656 1 61.56 328 LYS B N 1
ATOM 7673 C CA . LYS B 1 328 ? 25.016 -1.882 -4.871 1 61.56 328 LYS B CA 1
ATOM 7674 C C . LYS B 1 328 ? 26.328 -1.389 -4.262 1 61.56 328 LYS B C 1
ATOM 7676 O O . LYS B 1 328 ? 26.875 -2.025 -3.361 1 61.56 328 LYS B O 1
ATOM 7681 N N . GLY B 1 329 ? 26.953 -0.428 -4.945 1 65.88 329 GLY B N 1
ATOM 7682 C CA . GLY B 1 329 ? 28.062 0.318 -4.371 1 65.88 329 GLY B CA 1
ATOM 7683 C C . GLY B 1 329 ? 27.688 1.082 -3.117 1 65.88 329 GLY B C 1
ATOM 7684 O O . GLY B 1 329 ? 26.5 1.189 -2.783 1 65.88 329 GLY B O 1
ATOM 7685 N N . PHE B 1 330 ? 28.672 1.5 -2.383 1 66.38 330 PHE B N 1
ATOM 7686 C CA . PHE B 1 330 ? 28.484 2.148 -1.091 1 66.38 330 PHE B CA 1
ATOM 7687 C C . PHE B 1 330 ? 27.656 3.42 -1.238 1 66.38 330 PHE B C 1
ATOM 7689 O O . PHE B 1 330 ? 26.734 3.66 -0.457 1 66.38 330 PHE B O 1
ATOM 7696 N N . VAL B 1 331 ? 27.984 4.234 -2.229 1 68.94 331 VAL B N 1
ATOM 7697 C CA . VAL B 1 331 ? 27.297 5.504 -2.426 1 68.94 331 VAL B CA 1
ATOM 7698 C C . VAL B 1 331 ? 25.828 5.25 -2.789 1 68.94 331 VAL B C 1
ATOM 7700 O O . VAL B 1 331 ? 24.938 5.918 -2.273 1 68.94 331 VAL B O 1
ATOM 7703 N N . GLU B 1 332 ? 25.703 4.285 -3.545 1 72.75 332 GLU B N 1
ATOM 7704 C CA . GLU B 1 332 ? 24.359 3.947 -3.967 1 72.75 332 GLU B CA 1
ATOM 7705 C C . GLU B 1 332 ? 23.547 3.369 -2.811 1 72.75 332 GLU B C 1
ATOM 7707 O O . GLU B 1 332 ? 22.344 3.633 -2.691 1 72.75 332 GLU B O 1
ATOM 7712 N N . THR B 1 333 ? 24.25 2.732 -1.947 1 76.75 333 THR B N 1
ATOM 7713 C CA . THR B 1 333 ? 23.578 2.146 -0.792 1 76.75 333 THR B CA 1
ATOM 7714 C C . THR B 1 333 ? 23.109 3.234 0.177 1 76.75 333 THR B C 1
ATOM 7716 O O . THR B 1 333 ? 22.016 3.156 0.736 1 76.75 333 THR B O 1
ATOM 7719 N N . GLN B 1 334 ? 23.938 4.277 0.308 1 75.81 334 GLN B N 1
ATOM 7720 C CA . GLN B 1 334 ? 23.578 5.363 1.214 1 75.81 334 GLN B CA 1
ATOM 7721 C C . GLN B 1 334 ? 22.406 6.176 0.656 1 75.81 334 GLN B C 1
ATOM 7723 O O . GLN B 1 334 ? 21.531 6.609 1.406 1 75.81 334 GLN B O 1
ATOM 7728 N N . SER B 1 335 ? 22.438 6.324 -0.583 1 76.5 335 SER B N 1
ATOM 7729 C CA . SER B 1 335 ? 21.344 7.039 -1.214 1 76.5 335 SER B CA 1
ATOM 7730 C C . SER B 1 335 ? 20.031 6.258 -1.097 1 76.5 335 SER B C 1
ATOM 7732 O O . SER B 1 335 ? 18.984 6.836 -0.822 1 76.5 335 SER B O 1
ATOM 7734 N N . HIS B 1 336 ? 20.172 4.969 -1.236 1 80.19 336 HIS B N 1
ATOM 7735 C CA . HIS B 1 336 ? 19 4.113 -1.11 1 80.19 336 HIS B CA 1
ATOM 7736 C C . HIS B 1 336 ? 18.484 4.094 0.325 1 80.19 336 HIS B C 1
ATOM 7738 O O . HIS B 1 336 ? 17.266 4.062 0.554 1 80.19 336 HIS B O 1
ATOM 7744 N N . LEU B 1 337 ? 19.406 4.125 1.203 1 83.38 337 LEU B N 1
ATOM 7745 C CA . LEU B 1 337 ? 19.016 4.117 2.611 1 83.38 337 LEU B CA 1
ATOM 7746 C C . LEU B 1 337 ? 18.312 5.414 2.986 1 83.38 337 LEU B C 1
ATOM 7748 O O . LEU B 1 337 ? 17.359 5.398 3.768 1 83.38 337 LEU B O 1
ATOM 7752 N N . ARG B 1 338 ? 18.719 6.461 2.443 1 83.44 338 ARG B N 1
ATOM 7753 C CA . ARG B 1 338 ? 18.078 7.746 2.709 1 83.44 338 ARG B CA 1
ATOM 7754 C C . ARG B 1 338 ? 16.656 7.781 2.16 1 83.44 338 ARG B C 1
ATOM 7756 O O . ARG B 1 338 ? 15.75 8.289 2.814 1 83.44 338 ARG B O 1
ATOM 7763 N N . VAL B 1 339 ? 16.547 7.297 0.959 1 86.56 339 VAL B N 1
ATOM 7764 C CA . VAL B 1 339 ? 15.219 7.27 0.353 1 86.56 339 VAL B CA 1
ATOM 7765 C C . VAL B 1 339 ? 14.297 6.375 1.177 1 86.56 339 VAL B C 1
ATOM 7767 O O . VAL B 1 339 ? 13.141 6.73 1.429 1 86.56 339 VAL B O 1
ATOM 7770 N N . PHE B 1 340 ? 14.852 5.211 1.66 1 91.12 340 PHE B N 1
ATOM 7771 C CA . PHE B 1 340 ? 14.055 4.301 2.469 1 91.12 340 PHE B CA 1
ATOM 7772 C C . PHE B 1 340 ? 13.578 4.984 3.746 1 91.12 340 PHE B C 1
ATOM 7774 O O . PHE B 1 340 ? 12.398 4.91 4.102 1 91.12 340 PHE B O 1
ATOM 7781 N N . TRP B 1 341 ? 14.414 5.629 4.418 1 91.94 341 TRP B N 1
ATOM 7782 C CA . TRP B 1 341 ? 14.07 6.223 5.707 1 91.94 341 TRP B CA 1
ATOM 7783 C C . TRP B 1 341 ? 13.133 7.414 5.523 1 91.94 341 TRP B C 1
ATOM 7785 O O . TRP B 1 341 ? 12.289 7.684 6.379 1 91.94 341 TRP B O 1
ATOM 7795 N N . THR B 1 342 ? 13.297 8.125 4.402 1 91.38 342 THR B N 1
ATOM 7796 C CA . THR B 1 342 ? 12.336 9.18 4.109 1 91.38 342 THR B CA 1
ATOM 7797 C C . THR B 1 342 ? 10.938 8.609 3.898 1 91.38 342 THR B C 1
ATOM 7799 O O . THR B 1 342 ? 9.961 9.102 4.469 1 91.38 342 THR B O 1
ATOM 7802 N N . LEU B 1 343 ? 10.875 7.555 3.121 1 94.25 343 LEU B N 1
ATOM 7803 C CA . LEU B 1 343 ? 9.594 6.91 2.855 1 94.25 343 LEU B CA 1
ATOM 7804 C C . LEU B 1 343 ? 9 6.336 4.137 1 94.25 343 LEU B C 1
ATOM 7806 O O . LEU B 1 343 ? 7.809 6.492 4.395 1 94.25 343 LEU B O 1
ATOM 7810 N N . ALA B 1 344 ? 9.852 5.703 4.926 1 95.06 344 ALA B N 1
ATOM 7811 C CA . ALA B 1 344 ? 9.391 5.078 6.164 1 95.06 344 ALA B CA 1
ATOM 7812 C C . ALA B 1 344 ? 8.906 6.129 7.16 1 95.06 344 ALA B C 1
ATOM 7814 O O . ALA B 1 344 ? 7.867 5.949 7.801 1 95.06 344 ALA B O 1
ATOM 7815 N N . SER B 1 345 ? 9.656 7.211 7.273 1 95 345 SER B N 1
ATOM 7816 C CA . SER B 1 345 ? 9.281 8.266 8.203 1 95 345 SER B CA 1
ATOM 7817 C C . SER B 1 345 ? 7.957 8.914 7.801 1 95 345 SER B C 1
ATOM 7819 O O . SER B 1 345 ? 7.109 9.195 8.648 1 95 345 SER B O 1
ATOM 7821 N N . LEU B 1 346 ? 7.816 9.125 6.531 1 95.19 346 LEU B N 1
ATOM 7822 C CA . LEU B 1 346 ? 6.574 9.711 6.039 1 95.19 346 LEU B CA 1
ATOM 7823 C C . LEU B 1 346 ? 5.398 8.766 6.273 1 95.19 346 LEU B C 1
ATOM 7825 O O . LEU B 1 346 ? 4.301 9.211 6.621 1 95.19 346 LEU B O 1
ATOM 7829 N N . ASP B 1 347 ? 5.633 7.535 6.031 1 96.38 347 ASP B N 1
ATOM 7830 C CA . ASP B 1 347 ? 4.594 6.531 6.25 1 96.38 347 ASP B CA 1
ATOM 7831 C C . ASP B 1 347 ? 4.078 6.574 7.688 1 96.38 347 ASP B C 1
ATOM 7833 O O . ASP B 1 347 ? 2.869 6.559 7.922 1 96.38 347 ASP B O 1
ATOM 7837 N N . ILE B 1 348 ? 4.961 6.668 8.617 1 96.44 348 ILE B N 1
ATOM 7838 C CA . ILE B 1 348 ? 4.617 6.66 10.031 1 96.44 348 ILE B CA 1
ATOM 7839 C C . ILE B 1 348 ? 3.939 7.977 10.406 1 96.44 348 ILE B C 1
ATOM 7841 O O . ILE B 1 348 ? 2.936 7.984 11.125 1 96.44 348 ILE B O 1
ATOM 7845 N N . ASP B 1 349 ? 4.5 9.102 9.906 1 95.81 349 ASP B N 1
ATOM 7846 C CA . ASP B 1 349 ? 3.896 10.398 10.18 1 95.81 349 ASP B CA 1
ATOM 7847 C C . ASP B 1 349 ? 2.439 10.438 9.719 1 95.81 349 ASP B C 1
ATOM 7849 O O . ASP B 1 349 ? 1.562 10.891 10.453 1 95.81 349 ASP B O 1
ATOM 7853 N N . LEU B 1 350 ? 2.283 9.977 8.57 1 95.12 350 LEU B N 1
ATOM 7854 C CA . LEU B 1 350 ? 0.947 10.023 7.988 1 95.12 350 LEU B CA 1
ATOM 7855 C C . LEU B 1 350 ? 0.005 9.07 8.711 1 95.12 350 LEU B C 1
ATOM 7857 O O . LEU B 1 350 ? -1.189 9.344 8.836 1 95.12 350 LEU B O 1
ATOM 7861 N N . ALA B 1 351 ? 0.537 7.984 9.164 1 93.88 351 ALA B N 1
ATOM 7862 C CA . ALA B 1 351 ? -0.284 7.055 9.93 1 93.88 351 ALA B CA 1
ATOM 7863 C C . ALA B 1 351 ? -0.837 7.719 11.188 1 93.88 351 ALA B C 1
ATOM 7865 O O . ALA B 1 351 ? -2.016 7.559 11.516 1 93.88 351 ALA B O 1
ATOM 7866 N N . PHE B 1 352 ? -0.061 8.516 11.836 1 94.5 352 PHE B N 1
ATOM 7867 C CA . PHE B 1 352 ? -0.483 9.203 13.055 1 94.5 352 PHE B CA 1
ATOM 7868 C C . PHE B 1 352 ? -1.451 10.336 12.734 1 94.5 352 PHE B C 1
ATOM 7870 O O . PHE B 1 352 ? -2.361 10.617 13.516 1 94.5 352 PHE B O 1
ATOM 7877 N N . ARG B 1 353 ? -1.271 10.898 11.602 1 94.38 353 ARG B N 1
ATOM 7878 C CA . ARG B 1 353 ? -2.041 12.102 11.289 1 94.38 353 ARG B CA 1
ATOM 7879 C C . ARG B 1 353 ? -3.404 11.734 10.711 1 94.38 353 ARG B C 1
ATOM 7881 O O . ARG B 1 353 ? -4.402 12.398 11 1 94.38 353 ARG B O 1
ATOM 7888 N N . ILE B 1 354 ? -3.479 10.703 9.898 1 91.25 354 ILE B N 1
ATOM 7889 C CA . ILE B 1 354 ? -4.711 10.422 9.18 1 91.25 354 ILE B CA 1
ATOM 7890 C C . ILE B 1 354 ? -5.422 9.227 9.812 1 91.25 354 ILE B C 1
ATOM 7892 O O . ILE B 1 354 ? -6.613 9 9.57 1 91.25 354 ILE B O 1
ATOM 7896 N N . GLY B 1 355 ? -4.75 8.398 10.586 1 87.75 355 GLY B N 1
ATOM 7897 C CA . GLY B 1 355 ? -5.383 7.301 11.289 1 87.75 355 GLY B CA 1
ATOM 7898 C C . GLY B 1 355 ? -5.371 6 10.508 1 87.75 355 GLY B C 1
ATOM 7899 O O . GLY B 1 355 ? -6.074 5.051 10.859 1 87.75 355 GLY B O 1
ATOM 7900 N N . ILE B 1 356 ? -4.723 5.93 9.391 1 88.31 356 ILE B N 1
ATOM 7901 C CA . ILE B 1 356 ? -4.535 4.695 8.633 1 88.31 356 ILE B CA 1
ATOM 7902 C C . ILE B 1 356 ? -3.234 4.02 9.062 1 88.31 356 ILE B C 1
ATOM 7904 O O . ILE B 1 356 ? -2.193 4.676 9.164 1 88.31 356 ILE B O 1
ATOM 7908 N N . PRO B 1 357 ? -3.248 2.734 9.328 1 89.19 357 PRO B N 1
ATOM 7909 C CA . PRO B 1 357 ? -2.043 2.055 9.812 1 89.19 357 PRO B CA 1
ATOM 7910 C C . PRO B 1 357 ? -0.881 2.137 8.82 1 89.19 357 PRO B C 1
ATOM 7912 O O . PRO B 1 357 ? -1.099 2.148 7.609 1 89.19 357 PRO B O 1
ATOM 7915 N N . PRO B 1 358 ? 0.29 2.174 9.391 1 92.88 358 PRO B N 1
ATOM 7916 C CA . PRO B 1 358 ? 1.456 2.223 8.508 1 92.88 358 PRO B CA 1
ATOM 7917 C C . PRO B 1 358 ? 1.683 0.915 7.758 1 92.88 358 PRO B C 1
ATOM 7919 O O . PRO B 1 358 ? 1.271 -0.15 8.227 1 92.88 358 PRO B O 1
ATOM 7922 N N . ILE B 1 359 ? 2.338 1.014 6.648 1 91.31 359 ILE B N 1
ATOM 7923 C CA . ILE B 1 359 ? 2.676 -0.141 5.824 1 91.31 359 ILE B CA 1
ATOM 7924 C C . ILE B 1 359 ? 3.9 -0.846 6.402 1 91.31 359 ILE B C 1
ATOM 7926 O O . ILE B 1 359 ? 3.986 -2.076 6.379 1 91.31 359 ILE B O 1
ATOM 7930 N N . ILE B 1 360 ? 4.828 -0.007 6.895 1 89.69 360 ILE B N 1
ATOM 7931 C CA . ILE B 1 360 ? 6.059 -0.552 7.449 1 89.69 360 ILE B CA 1
ATOM 7932 C C . ILE B 1 360 ? 5.773 -1.184 8.812 1 89.69 360 ILE B C 1
ATOM 7934 O O . ILE B 1 360 ? 5.172 -0.552 9.68 1 89.69 360 ILE B O 1
ATOM 7938 N N . SER B 1 361 ? 6.168 -2.383 8.922 1 81.56 361 SER B N 1
ATOM 7939 C CA . SER B 1 361 ? 5.824 -3.1 10.148 1 81.56 361 SER B CA 1
ATOM 7940 C C . SER B 1 361 ? 7.004 -3.145 11.109 1 81.56 361 SER B C 1
ATOM 7942 O O . SER B 1 361 ? 6.82 -3.311 12.32 1 81.56 361 SER B O 1
ATOM 7944 N N . ASP B 1 362 ? 8.141 -3.045 10.594 1 82.81 362 ASP B N 1
ATOM 7945 C CA . ASP B 1 362 ? 9.312 -3.16 11.461 1 82.81 362 ASP B CA 1
ATOM 7946 C C . ASP B 1 362 ? 10.508 -2.424 10.867 1 82.81 362 ASP B C 1
ATOM 7948 O O . ASP B 1 362 ? 10.789 -2.543 9.672 1 82.81 362 ASP B O 1
ATOM 7952 N N . LEU B 1 363 ? 11.117 -1.677 11.688 1 86.25 363 LEU B N 1
ATOM 7953 C CA . LEU B 1 363 ? 12.289 -0.919 11.266 1 86.25 363 LEU B CA 1
ATOM 7954 C C . LEU B 1 363 ? 13.523 -1.359 12.039 1 86.25 363 LEU B C 1
ATOM 7956 O O . LEU B 1 363 ? 14.609 -0.803 11.852 1 86.25 363 LEU B O 1
ATOM 7960 N N . SER B 1 364 ? 13.445 -2.334 12.867 1 79.12 364 SER B N 1
ATOM 7961 C CA . SER B 1 364 ? 14.516 -2.703 13.781 1 79.12 364 SER B CA 1
ATOM 7962 C C . SER B 1 364 ? 15.727 -3.246 13.023 1 79.12 364 SER B C 1
ATOM 7964 O O . SER B 1 364 ? 16.875 -3.045 13.438 1 79.12 364 SER B O 1
ATOM 7966 N N . ASP B 1 365 ? 15.445 -3.752 11.891 1 77.62 365 ASP B N 1
ATOM 7967 C CA . ASP B 1 365 ? 16.531 -4.453 11.203 1 77.62 365 ASP B CA 1
ATOM 7968 C C . ASP B 1 365 ? 17.172 -3.562 10.148 1 77.62 365 ASP B C 1
ATOM 79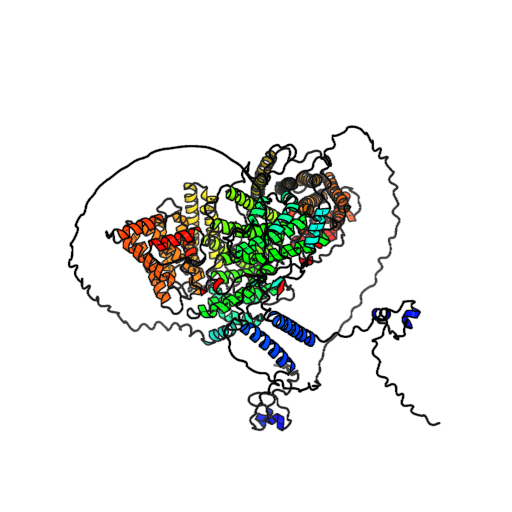70 O O . ASP B 1 365 ? 18.188 -3.938 9.555 1 77.62 365 ASP B O 1
ATOM 7974 N N . LYS B 1 366 ? 16.641 -2.459 9.969 1 84.69 366 LYS B N 1
ATOM 7975 C CA . LYS B 1 366 ? 17.203 -1.615 8.914 1 84.69 366 LYS B CA 1
ATOM 7976 C C . LYS B 1 366 ? 18.375 -0.785 9.445 1 84.69 366 LYS B C 1
ATOM 7978 O O . LYS B 1 366 ? 18.328 -0.285 10.57 1 84.69 366 LYS B O 1
ATOM 7983 N N . ASP B 1 367 ? 19.375 -0.694 8.648 1 85.44 367 ASP B N 1
ATOM 7984 C CA . ASP B 1 367 ? 20.547 0.1 9.016 1 85.44 367 ASP B CA 1
ATOM 7985 C C . ASP B 1 367 ? 20.203 1.588 9.07 1 85.44 367 ASP B C 1
ATOM 7987 O O . ASP B 1 367 ? 19.422 2.078 8.258 1 85.44 367 ASP B O 1
ATOM 7991 N N . LEU B 1 368 ? 20.812 2.195 10.023 1 88.25 368 LEU B N 1
ATOM 7992 C CA . LEU B 1 368 ? 20.656 3.645 10.117 1 88.25 368 LEU B CA 1
ATOM 7993 C C . LEU B 1 368 ? 21.578 4.348 9.117 1 88.25 368 LEU B C 1
ATOM 7995 O O . LEU B 1 368 ? 22.609 3.799 8.727 1 88.25 368 LEU B O 1
ATOM 7999 N N . PRO B 1 369 ? 21.094 5.523 8.648 1 82.19 369 PRO B N 1
ATOM 8000 C CA . PRO B 1 369 ? 22.016 6.301 7.816 1 82.19 369 PRO B CA 1
ATOM 8001 C C . PRO B 1 369 ? 23.359 6.551 8.5 1 82.19 369 PRO B C 1
ATOM 8003 O O . PRO B 1 369 ? 23.422 6.68 9.727 1 82.19 369 PRO B O 1
ATOM 8006 N N . ALA B 1 370 ? 24.375 6.609 7.656 1 77.12 370 ALA B N 1
ATOM 8007 C CA . ALA B 1 370 ? 25.719 6.77 8.188 1 77.12 370 ALA B CA 1
ATOM 8008 C C . ALA B 1 370 ? 25.844 8.055 8.992 1 77.12 370 ALA B C 1
ATOM 8010 O O . ALA B 1 370 ? 25.219 9.062 8.672 1 77.12 370 ALA B O 1
ATOM 8011 N N . GLU B 1 371 ? 26.609 8.016 10.062 1 75.94 371 GLU B N 1
ATOM 8012 C CA . GLU B 1 371 ? 26.828 9.172 10.93 1 75.94 371 GLU B CA 1
ATOM 8013 C C . GLU B 1 371 ? 27.531 10.297 10.18 1 75.94 371 GLU B C 1
ATOM 8015 O O . GLU B 1 371 ? 27.172 11.469 10.328 1 75.94 371 GLU B O 1
ATOM 8020 N N . ASN B 1 372 ? 28.484 9.906 9.461 1 71.38 372 ASN B N 1
ATOM 8021 C CA . ASN B 1 372 ? 29.234 10.891 8.68 1 71.38 372 ASN B CA 1
ATOM 8022 C C . ASN B 1 372 ? 29.25 10.531 7.199 1 71.38 372 ASN B C 1
ATOM 8024 O O . ASN B 1 372 ? 30.219 9.945 6.707 1 71.38 372 ASN B O 1
ATOM 8028 N N . PRO B 1 373 ? 28 10.906 6.672 1 67.38 373 PRO B N 1
ATOM 8029 C CA . PRO B 1 373 ? 27.984 10.531 5.254 1 67.38 373 PRO B CA 1
ATOM 8030 C C . PRO B 1 373 ? 28.938 11.391 4.414 1 67.38 373 PRO B C 1
ATOM 8032 O O . PRO B 1 373 ? 29.266 12.508 4.805 1 67.38 373 PRO B O 1
ATOM 8035 N N . ALA B 1 374 ? 29.469 10.797 3.492 1 61.12 374 ALA B N 1
ATOM 8036 C CA . ALA B 1 374 ? 30.359 11.516 2.6 1 61.12 374 ALA B CA 1
ATOM 8037 C C . ALA B 1 374 ? 29.656 12.672 1.901 1 61.12 374 ALA B C 1
ATOM 8039 O O . ALA B 1 374 ? 30.266 13.672 1.549 1 61.12 374 ALA B O 1
ATOM 8040 N N . ASP B 1 375 ? 28.406 12.555 1.722 1 57.91 375 ASP B N 1
ATOM 8041 C CA . ASP B 1 375 ? 27.641 13.602 1.037 1 57.91 375 ASP B CA 1
ATOM 8042 C C . ASP B 1 375 ? 27.094 14.617 2.033 1 57.91 375 ASP B C 1
ATOM 8044 O O . ASP B 1 375 ? 26.484 14.242 3.041 1 57.91 375 ASP B O 1
ATOM 8048 N N . PRO B 1 376 ? 27.562 15.789 2.08 1 56.38 376 PRO B N 1
ATOM 8049 C CA . PRO B 1 376 ? 27.234 16.812 3.072 1 56.38 376 PRO B CA 1
ATOM 8050 C C . PRO B 1 376 ? 25.75 17.188 3.057 1 56.38 376 PRO B C 1
ATOM 8052 O O . PRO B 1 376 ? 25.312 18.016 3.854 1 56.38 376 PRO B O 1
ATOM 8055 N N . VAL B 1 377 ? 25.016 16.734 2.188 1 54.97 377 VAL B N 1
ATOM 8056 C CA . VAL B 1 377 ? 23.672 17.25 1.943 1 54.97 377 VAL B CA 1
ATOM 8057 C C . VAL B 1 377 ? 22.844 17.156 3.219 1 54.97 377 VAL B C 1
ATOM 8059 O O . VAL B 1 377 ? 21.969 17.984 3.473 1 54.97 377 VAL B O 1
ATOM 8062 N N . TRP B 1 378 ? 23.281 16.281 4.125 1 56.81 378 TRP B N 1
ATOM 8063 C CA . TRP B 1 378 ? 22.328 15.953 5.184 1 56.81 378 TRP B CA 1
ATOM 8064 C C . TRP B 1 378 ? 22.688 16.656 6.48 1 56.81 378 TRP B C 1
ATOM 8066 O O . TRP B 1 378 ? 22.141 16.359 7.539 1 56.81 378 TRP B O 1
ATOM 8076 N N . CYS B 1 379 ? 23.656 17.5 6.328 1 57.84 379 CYS B N 1
ATOM 8077 C CA . CYS B 1 379 ? 24.141 18.172 7.535 1 57.84 379 CYS B CA 1
ATOM 8078 C C . CYS B 1 379 ? 23.922 19.672 7.453 1 57.84 379 CYS B C 1
ATOM 8080 O O . CYS B 1 379 ? 24.828 20.422 7.098 1 57.84 379 CYS B O 1
ATOM 8082 N N . PRO B 1 380 ? 22.516 19.953 7.531 1 56.84 380 PRO B N 1
ATOM 8083 C CA . PRO B 1 380 ? 22.344 21.406 7.5 1 56.84 380 PRO B CA 1
ATOM 8084 C C . PRO B 1 380 ? 23.266 22.141 8.492 1 56.84 380 PRO B C 1
ATOM 8086 O O . PRO B 1 380 ? 23.594 21.578 9.539 1 56.84 380 PRO B O 1
ATOM 8089 N N . GLU B 1 381 ? 23.75 23.094 8.094 1 56.78 381 GLU B N 1
ATOM 8090 C CA . GLU B 1 381 ? 24.625 23.906 8.93 1 56.78 381 GLU B CA 1
ATOM 8091 C C . GLU B 1 381 ? 23.875 24.453 10.141 1 56.78 381 GLU B C 1
ATOM 8093 O O . GLU B 1 381 ? 22.828 25.094 9.992 1 56.78 381 GLU B O 1
ATOM 8098 N N . VAL B 1 382 ? 23.969 23.734 11.195 1 55.47 382 VAL B N 1
ATOM 8099 C CA . VAL B 1 382 ? 23.484 24.312 12.438 1 55.47 382 VAL B CA 1
ATOM 8100 C C . VAL B 1 382 ? 24.547 25.234 13.031 1 55.47 382 VAL B C 1
ATOM 8102 O O . VAL B 1 382 ? 25.734 24.891 13.062 1 55.47 382 VAL B O 1
ATOM 8105 N N . ARG B 1 383 ? 24.078 26.469 13.195 1 52.75 383 ARG B N 1
ATOM 8106 C CA . ARG B 1 383 ? 25 27.469 13.719 1 52.75 383 ARG B CA 1
ATOM 8107 C C . ARG B 1 383 ? 25.719 26.953 14.969 1 52.75 383 ARG B C 1
ATOM 8109 O O . ARG B 1 383 ? 25.062 26.484 15.898 1 52.75 383 ARG B O 1
ATOM 8116 N N . GLY B 1 384 ? 27.094 26.984 14.953 1 48.69 384 GLY B N 1
ATOM 8117 C CA . GLY B 1 384 ? 27.953 26.656 16.078 1 48.69 384 GLY B CA 1
ATOM 8118 C C . GLY B 1 384 ? 28.516 25.25 16.016 1 48.69 384 GLY B C 1
ATOM 8119 O O . GLY B 1 384 ? 29.312 24.844 16.859 1 48.69 384 GLY B O 1
ATOM 8120 N N . MET B 1 385 ? 27.859 24.453 15.133 1 51.62 385 MET B N 1
ATOM 8121 C CA . MET B 1 385 ? 28.438 23.109 15.062 1 51.62 385 MET B CA 1
ATOM 8122 C C . MET B 1 385 ? 29.359 22.969 13.852 1 51.62 385 MET B C 1
ATOM 8124 O O . MET B 1 385 ? 29.062 23.516 12.781 1 51.62 385 MET B O 1
ATOM 8128 N N . ASN B 1 386 ? 30.562 22.641 14.141 1 48.66 386 ASN B N 1
ATOM 8129 C CA . ASN B 1 386 ? 31.516 22.375 13.07 1 48.66 386 ASN B CA 1
ATOM 8130 C C . ASN B 1 386 ? 30.984 21.328 12.094 1 48.66 386 ASN B C 1
ATOM 8132 O O . ASN B 1 386 ? 31.344 21.344 10.914 1 48.66 386 ASN B O 1
ATOM 8136 N N . CYS B 1 387 ? 30.453 20.234 12.742 1 49.5 387 CYS B N 1
ATOM 8137 C CA . CYS B 1 387 ? 30 19.156 11.883 1 49.5 387 CYS B CA 1
ATOM 8138 C C . CYS B 1 387 ? 28.469 19.078 11.844 1 49.5 387 CYS B C 1
ATOM 8140 O O . CYS B 1 387 ? 27.812 19.234 12.875 1 49.5 387 CYS B O 1
ATOM 8142 N N . GLY B 1 388 ? 27.891 19.484 10.812 1 58.03 388 GLY B N 1
ATOM 8143 C CA . GLY B 1 388 ? 26.453 19.469 10.555 1 58.03 388 GLY B CA 1
ATOM 8144 C C . GLY B 1 388 ? 25.75 18.266 11.148 1 58.03 388 GLY B C 1
ATOM 8145 O O . GLY B 1 388 ? 26.391 17.234 11.414 1 58.03 388 GLY B O 1
ATOM 8146 N N . ALA B 1 389 ? 24.797 18.344 12.055 1 62.41 389 ALA B N 1
ATOM 8147 C CA . ALA B 1 389 ? 24.047 17.25 12.641 1 62.41 389 ALA B CA 1
ATOM 8148 C C . ALA B 1 389 ? 23.328 16.438 11.562 1 62.41 389 ALA B C 1
ATOM 8150 O O . ALA B 1 389 ? 22.75 17.016 10.633 1 62.41 389 ALA B O 1
ATOM 8151 N N . ASN B 1 390 ? 23.703 15.148 11.523 1 80.38 390 ASN B N 1
ATOM 8152 C CA . ASN B 1 390 ? 23 14.281 10.586 1 80.38 390 ASN B CA 1
ATOM 8153 C C . ASN B 1 390 ? 21.516 14.156 10.938 1 80.38 390 ASN B C 1
ATOM 8155 O O . ASN B 1 390 ? 21.125 13.242 11.656 1 80.38 390 ASN B O 1
ATOM 8159 N N . ILE B 1 391 ? 20.766 15.062 10.461 1 83.06 391 ILE B N 1
ATOM 8160 C CA . ILE B 1 391 ? 19.344 15.164 10.766 1 83.06 391 ILE B CA 1
ATOM 8161 C C . ILE B 1 391 ? 18.625 13.891 10.32 1 83.06 391 ILE B C 1
ATOM 8163 O O . ILE B 1 391 ? 17.672 13.438 10.969 1 83.06 391 ILE B O 1
ATOM 8167 N N . MET B 1 392 ? 19.141 13.305 9.32 1 85.06 392 MET B N 1
ATOM 8168 C CA . MET B 1 392 ? 18.484 12.102 8.812 1 85.06 392 MET B CA 1
ATOM 8169 C C . MET B 1 392 ? 18.641 10.945 9.789 1 85.06 392 MET B C 1
ATOM 8171 O O . MET B 1 392 ? 17.719 10.148 9.961 1 85.06 392 MET B O 1
ATOM 8175 N N . ARG B 1 393 ? 19.781 10.875 10.297 1 88.19 393 ARG B N 1
ATOM 8176 C CA . ARG B 1 393 ? 20 9.812 11.273 1 88.19 393 ARG B CA 1
ATOM 8177 C C . ARG B 1 393 ? 19.141 10.023 12.508 1 88.19 393 ARG B C 1
ATOM 8179 O O . ARG B 1 393 ? 18.562 9.078 13.039 1 88.19 393 ARG B O 1
ATOM 8186 N N . MET B 1 394 ? 19.094 11.266 12.984 1 90.44 394 MET B N 1
ATOM 8187 C CA . MET B 1 394 ? 18.25 11.578 14.133 1 90.44 394 MET B CA 1
ATOM 8188 C C . MET B 1 394 ? 16.781 11.266 13.836 1 90.44 394 MET B C 1
ATOM 8190 O O . MET B 1 394 ? 16.078 10.742 14.695 1 90.44 394 MET B O 1
ATOM 8194 N N . ARG B 1 395 ? 16.406 11.594 12.617 1 92.25 395 ARG B N 1
ATOM 8195 C CA . ARG B 1 395 ? 15.023 11.336 12.211 1 92.25 395 ARG B CA 1
ATOM 8196 C C . ARG B 1 395 ? 14.742 9.844 12.148 1 92.25 395 ARG B C 1
ATOM 8198 O O . ARG B 1 395 ? 13.656 9.391 12.516 1 92.25 395 ARG B O 1
ATOM 8205 N N . ALA B 1 396 ? 15.664 9.102 11.609 1 92.81 396 ALA B N 1
ATOM 8206 C CA . ALA B 1 396 ? 15.516 7.648 11.508 1 92.81 396 ALA B CA 1
ATOM 8207 C C . ALA B 1 396 ? 15.383 7.012 12.891 1 92.81 396 ALA B C 1
ATOM 8209 O O . ALA B 1 396 ? 14.555 6.121 13.094 1 92.81 396 ALA B O 1
ATOM 8210 N N . GLU B 1 397 ? 16.172 7.477 13.812 1 94.75 397 GLU B N 1
ATOM 8211 C CA . GLU B 1 397 ? 16.094 6.969 15.18 1 94.75 397 GLU B CA 1
ATOM 8212 C C . GLU B 1 397 ? 14.742 7.289 15.812 1 94.75 397 GLU B C 1
ATOM 8214 O O . GLU B 1 397 ? 14.156 6.449 16.5 1 94.75 397 GLU B O 1
ATOM 8219 N N . LEU B 1 398 ? 14.32 8.461 15.586 1 96.38 398 LEU B N 1
ATOM 8220 C CA . LEU B 1 398 ? 13.023 8.867 16.125 1 96.38 398 LEU B CA 1
ATOM 8221 C C . LEU B 1 398 ? 11.898 8.062 15.469 1 96.38 398 LEU B C 1
ATOM 8223 O O . LEU B 1 398 ? 10.914 7.719 16.125 1 96.38 398 LEU B O 1
ATOM 8227 N N . ALA B 1 399 ? 12.047 7.82 14.195 1 96.12 399 ALA B N 1
ATOM 8228 C CA . ALA B 1 399 ? 11.039 7.047 13.477 1 96.12 399 ALA B CA 1
ATOM 8229 C C . ALA B 1 399 ? 10.898 5.645 14.062 1 96.12 399 ALA B C 1
ATOM 8231 O O . ALA B 1 399 ? 9.797 5.09 14.102 1 96.12 399 ALA B O 1
ATOM 8232 N N . ARG B 1 400 ? 11.961 5.039 14.508 1 96.06 400 ARG B N 1
ATOM 8233 C CA . ARG B 1 400 ? 11.906 3.734 15.156 1 96.06 400 ARG B CA 1
ATOM 8234 C C . ARG B 1 400 ? 11.055 3.785 16.422 1 96.06 400 ARG B C 1
ATOM 8236 O O . ARG B 1 400 ? 10.219 2.908 16.656 1 96.06 400 ARG B O 1
ATOM 8243 N N . ILE B 1 401 ? 11.273 4.812 17.141 1 96.88 401 ILE B N 1
ATOM 8244 C CA . ILE B 1 401 ? 10.523 4.961 18.391 1 96.88 401 ILE B CA 1
ATOM 8245 C C . ILE B 1 401 ? 9.055 5.234 18.078 1 96.88 401 ILE B C 1
ATOM 8247 O O . ILE B 1 401 ? 8.164 4.727 18.766 1 96.88 401 ILE B O 1
ATOM 8251 N N . GLN B 1 402 ? 8.852 6.023 17.047 1 96.94 402 GLN B N 1
ATOM 8252 C CA . GLN B 1 402 ? 7.496 6.34 16.625 1 96.94 402 GLN B CA 1
ATOM 8253 C C . GLN B 1 402 ? 6.738 5.082 16.219 1 96.94 402 GLN B C 1
ATOM 8255 O O . GLN B 1 402 ? 5.582 4.891 16.594 1 96.94 402 GLN B O 1
ATOM 8260 N N . LEU B 1 403 ? 7.426 4.301 15.414 1 95.44 403 LEU B N 1
ATOM 8261 C CA . LEU B 1 403 ? 6.785 3.076 14.945 1 95.44 403 LEU B CA 1
ATOM 8262 C C . LEU B 1 403 ? 6.516 2.127 16.109 1 95.44 403 LEU B C 1
ATOM 8264 O O . LEU B 1 403 ? 5.461 1.492 16.172 1 95.44 403 LEU B O 1
ATOM 8268 N N . ASP B 1 404 ? 7.418 2.039 17.016 1 94.12 404 ASP B N 1
ATOM 8269 C CA . ASP B 1 404 ? 7.223 1.204 18.188 1 94.12 404 ASP B CA 1
ATOM 8270 C C . ASP B 1 404 ? 6.047 1.705 19.031 1 94.12 404 ASP B C 1
ATOM 8272 O O . ASP B 1 404 ? 5.289 0.908 19.594 1 94.12 404 ASP B O 1
ATOM 8276 N N . THR B 1 405 ? 6.004 3.014 19.156 1 95.19 405 THR B N 1
ATOM 8277 C CA . THR B 1 405 ? 4.887 3.6 19.891 1 95.19 405 THR B CA 1
ATOM 8278 C C . THR B 1 405 ? 3.559 3.248 19.234 1 95.19 405 THR B C 1
ATOM 8280 O O . THR B 1 405 ? 2.592 2.902 19.906 1 95.19 405 THR B O 1
ATOM 8283 N N . TYR B 1 406 ? 3.551 3.324 17.922 1 93.44 406 TYR B N 1
ATOM 8284 C CA . TYR B 1 406 ? 2.336 2.977 17.188 1 93.44 406 TYR B CA 1
ATOM 8285 C C . TYR B 1 406 ? 1.965 1.515 17.422 1 93.44 406 TYR B C 1
ATOM 8287 O O . TYR B 1 406 ? 0.814 1.2 17.734 1 93.44 406 TYR B O 1
ATOM 8295 N N . ARG B 1 407 ? 2.85 0.604 17.312 1 89.31 407 ARG B N 1
ATOM 8296 C CA . ARG B 1 407 ? 2.621 -0.836 17.375 1 89.31 407 ARG B CA 1
ATOM 8297 C C . ARG B 1 407 ? 2.234 -1.268 18.781 1 89.31 407 ARG B C 1
ATOM 8299 O O . ARG B 1 407 ? 1.374 -2.133 18.953 1 89.31 407 ARG B O 1
ATOM 8306 N N . GLN B 1 408 ? 2.809 -0.632 19.734 1 91.62 408 GLN B N 1
ATOM 8307 C CA . GLN B 1 408 ? 2.662 -1.132 21.094 1 91.62 408 GLN B CA 1
ATOM 8308 C C . GLN B 1 408 ? 1.527 -0.42 21.828 1 91.62 408 GLN B C 1
ATOM 8310 O O . GLN B 1 408 ? 1.019 -0.919 22.828 1 91.62 408 GLN B O 1
ATOM 8315 N N . ILE B 1 409 ? 1.194 0.751 21.344 1 91.62 409 ILE B N 1
ATOM 8316 C CA . ILE B 1 409 ? 0.222 1.522 22.109 1 91.62 409 ILE B CA 1
ATOM 8317 C C . ILE B 1 409 ? -1.032 1.752 21.266 1 91.62 409 ILE B C 1
ATOM 8319 O O . ILE B 1 409 ? -2.15 1.71 21.781 1 91.62 409 ILE B O 1
ATOM 8323 N N . PHE B 1 410 ? -0.922 1.918 20 1 87.25 410 PHE B N 1
ATOM 8324 C CA . PHE B 1 410 ? -2.057 2.432 19.234 1 87.25 410 PHE B CA 1
ATOM 8325 C C . PHE B 1 410 ? -2.543 1.399 18.219 1 87.25 410 PHE B C 1
ATOM 8327 O O . PHE B 1 410 ? -3.549 1.615 17.547 1 87.25 410 PHE B O 1
ATOM 8334 N N . SER B 1 411 ? -1.902 0.29 18.156 1 81.56 411 SER B N 1
ATOM 8335 C CA . SER B 1 411 ? -2.361 -0.755 17.25 1 81.56 411 SER B CA 1
ATOM 8336 C C . SER B 1 411 ? -3.594 -1.466 17.797 1 81.56 411 SER B C 1
ATOM 8338 O O . SER B 1 411 ? -3.924 -1.323 18.969 1 81.56 411 SER B O 1
ATOM 8340 N N . SER B 1 412 ? -4.285 -2.139 16.938 1 74.56 412 SER B N 1
ATOM 8341 C CA . SER B 1 412 ? -5.461 -2.889 17.359 1 74.56 412 SER B CA 1
ATOM 8342 C C . SER B 1 412 ? -5.098 -3.955 18.391 1 74.56 412 SER B C 1
ATOM 8344 O O . SER B 1 412 ? -5.875 -4.23 19.297 1 74.56 412 SER B O 1
ATOM 8346 N N . ALA B 1 413 ? -3.936 -4.496 18.234 1 71.94 413 ALA B N 1
ATOM 8347 C CA . ALA B 1 413 ? -3.457 -5.488 19.188 1 71.94 413 ALA B CA 1
ATOM 8348 C C . ALA B 1 413 ? -3.219 -4.855 20.562 1 71.94 413 ALA B C 1
ATOM 8350 O O . ALA B 1 413 ? -3.486 -5.477 21.594 1 71.94 413 ALA B O 1
ATOM 8351 N N . ALA B 1 414 ? -2.762 -3.674 20.578 1 79.19 414 ALA B N 1
ATOM 8352 C CA . ALA B 1 414 ? -2.477 -2.973 21.812 1 79.19 414 ALA B CA 1
ATOM 8353 C C . ALA B 1 414 ? -3.764 -2.615 22.562 1 79.19 414 ALA B C 1
ATOM 8355 O O . ALA B 1 414 ? -3.797 -2.592 23.781 1 79.19 414 ALA B O 1
ATOM 8356 N N . ASN B 1 415 ? -4.805 -2.422 21.75 1 77.25 415 ASN B N 1
ATOM 8357 C CA . ASN B 1 415 ? -6.078 -2.039 22.359 1 77.25 415 ASN B CA 1
ATOM 8358 C C . ASN B 1 415 ? -6.672 -3.176 23.172 1 77.25 415 ASN B C 1
ATOM 8360 O O . ASN B 1 415 ? -7.531 -2.945 24.031 1 77.25 415 ASN B O 1
ATOM 8364 N N . ARG B 1 416 ? -6.176 -4.336 23.016 1 79.38 416 ARG B N 1
ATOM 8365 C CA . ARG B 1 416 ? -6.695 -5.492 23.734 1 79.38 416 ARG B CA 1
ATOM 8366 C C . ARG B 1 416 ? -5.879 -5.766 24.984 1 79.38 416 ARG B C 1
ATOM 8368 O O . ARG B 1 416 ? -6.277 -6.578 25.828 1 79.38 416 ARG B O 1
ATOM 8375 N N . SER B 1 417 ? -4.883 -5.012 25.156 1 83.69 417 SER B N 1
ATOM 8376 C CA . SER B 1 417 ? -4.031 -5.191 26.328 1 83.69 417 SER B CA 1
ATOM 8377 C C . SER B 1 417 ? -4.605 -4.477 27.547 1 83.69 417 SER B C 1
ATOM 8379 O O . SER B 1 417 ? -5.438 -3.578 27.406 1 83.69 417 SER B O 1
ATOM 8381 N N . SER B 1 418 ? -4.211 -4.973 28.672 1 86.75 418 SER B N 1
ATOM 8382 C CA . SER B 1 418 ? -4.652 -4.348 29.922 1 86.75 418 SER B CA 1
ATOM 8383 C C . SER B 1 418 ? -4.039 -2.963 30.094 1 86.75 418 SER B C 1
ATOM 8385 O O . SER B 1 418 ? -2.984 -2.67 29.516 1 86.75 418 SER B O 1
ATOM 8387 N N . GLN B 1 419 ? -4.695 -2.156 30.859 1 87 419 GLN B N 1
ATOM 8388 C CA . GLN B 1 419 ? -4.227 -0.797 31.109 1 87 419 GLN B CA 1
ATOM 8389 C C . GLN B 1 419 ? -2.869 -0.803 31.812 1 87 419 GLN B C 1
ATOM 8391 O O . GLN B 1 419 ? -2.029 0.062 31.547 1 87 419 GLN B O 1
ATOM 8396 N N . GLN B 1 420 ? -2.66 -1.736 32.594 1 90.31 420 GLN B N 1
ATOM 8397 C CA . GLN B 1 420 ? -1.39 -1.83 33.312 1 90.31 420 GLN B CA 1
ATOM 8398 C C . GLN B 1 420 ? -0.245 -2.146 32.375 1 90.31 420 GLN B C 1
ATOM 8400 O O . GLN B 1 420 ? 0.833 -1.557 32.469 1 90.31 420 GLN B O 1
ATOM 8405 N N . GLU B 1 421 ? -0.495 -3.043 31.469 1 91.56 421 GLU B N 1
ATOM 8406 C CA . GLU B 1 421 ? 0.523 -3.4 30.484 1 91.56 421 GLU B CA 1
ATOM 8407 C C . GLU B 1 421 ? 0.833 -2.225 29.562 1 91.56 421 GLU B C 1
ATOM 8409 O O . GLU B 1 421 ? 1.991 -1.998 29.203 1 91.56 421 GLU B O 1
ATOM 8414 N N . LEU B 1 422 ? -0.194 -1.519 29.234 1 91.25 422 LEU B N 1
ATOM 8415 C CA . LEU B 1 422 ? -0.011 -0.363 28.359 1 91.25 422 LEU B CA 1
ATOM 8416 C C . LEU B 1 422 ? 0.8 0.722 29.062 1 91.25 422 LEU B C 1
ATOM 8418 O O . LEU B 1 422 ? 1.636 1.379 28.438 1 91.25 422 LEU B O 1
ATOM 8422 N N . SER B 1 423 ? 0.539 0.913 30.312 1 91.88 423 SER B N 1
ATOM 8423 C CA . SER B 1 423 ? 1.271 1.919 31.078 1 91.88 423 SER B CA 1
ATOM 8424 C C . SER B 1 423 ? 2.75 1.566 31.188 1 91.88 423 SER B C 1
ATOM 8426 O O . SER B 1 423 ? 3.609 2.447 31.125 1 91.88 423 SER B O 1
ATOM 8428 N N . LEU B 1 424 ? 3.035 0.272 31.344 1 93.69 424 LEU B N 1
ATOM 8429 C CA . LEU B 1 424 ? 4.422 -0.17 31.422 1 93.69 424 LEU B CA 1
ATOM 8430 C C . LEU B 1 424 ? 5.141 0.029 30.094 1 93.69 424 LEU B C 1
ATOM 8432 O O . LEU B 1 424 ? 6.301 0.448 30.062 1 93.69 424 LEU B O 1
ATOM 8436 N N . ARG B 1 425 ? 4.441 -0.296 29.047 1 94.75 425 ARG B N 1
ATOM 8437 C CA . ARG B 1 425 ? 5.016 -0.085 27.734 1 94.75 425 ARG B CA 1
ATOM 8438 C C . ARG B 1 425 ? 5.246 1.397 27.453 1 94.75 425 ARG B C 1
ATOM 8440 O O . ARG B 1 425 ? 6.27 1.777 26.875 1 94.75 425 ARG B O 1
ATOM 8447 N N . ALA B 1 426 ? 4.285 2.217 27.828 1 94.81 426 ALA B N 1
ATOM 8448 C CA . ALA B 1 426 ? 4.395 3.658 27.641 1 94.81 426 ALA B CA 1
ATOM 8449 C C . ALA B 1 426 ? 5.59 4.227 28.406 1 94.81 426 ALA B C 1
ATOM 8451 O O . ALA B 1 426 ? 6.277 5.125 27.906 1 94.81 426 ALA B O 1
ATOM 8452 N N . GLU B 1 427 ? 5.863 3.707 29.578 1 95.19 427 GLU B N 1
ATOM 8453 C CA . GLU B 1 427 ? 6.996 4.168 30.375 1 95.19 427 GLU B CA 1
ATOM 8454 C C . GLU B 1 427 ? 8.32 3.803 29.719 1 95.19 427 GLU B C 1
ATOM 8456 O O . GLU B 1 427 ? 9.258 4.602 29.703 1 95.19 427 GLU B O 1
ATOM 8461 N N . ARG B 1 428 ? 8.352 2.646 29.203 1 96.38 428 ARG B N 1
ATOM 8462 C CA . ARG B 1 428 ? 9.57 2.219 28.516 1 96.38 428 ARG B CA 1
ATOM 8463 C C . ARG B 1 428 ? 9.828 3.072 27.281 1 96.38 428 ARG B C 1
ATOM 8465 O O . ARG B 1 428 ? 10.961 3.484 27.031 1 96.38 428 ARG B O 1
ATOM 8472 N N . LEU B 1 429 ? 8.789 3.287 26.531 1 96.81 429 LEU B N 1
ATOM 8473 C CA . LEU B 1 429 ? 8.914 4.09 25.312 1 96.81 429 LEU B CA 1
ATOM 8474 C C . LEU B 1 429 ? 9.281 5.531 25.656 1 96.81 429 LEU B C 1
ATOM 8476 O O . LEU B 1 429 ? 10.016 6.184 24.906 1 96.81 429 LEU B O 1
ATOM 8480 N N . ASP B 1 430 ? 8.727 6.035 26.75 1 96.25 430 ASP B N 1
ATOM 8481 C CA . ASP B 1 430 ? 9.062 7.379 27.203 1 96.25 430 ASP B CA 1
ATOM 8482 C C . ASP B 1 430 ? 10.547 7.484 27.547 1 96.25 430 ASP B C 1
ATOM 8484 O O . ASP B 1 430 ? 11.18 8.508 27.266 1 96.25 430 ASP B O 1
ATOM 8488 N N . GLN B 1 431 ? 11.07 6.43 28.141 1 96.88 431 GLN B N 1
ATOM 8489 C CA . GLN B 1 431 ? 12.492 6.406 28.453 1 96.88 431 GLN B CA 1
ATOM 8490 C C . GLN B 1 431 ? 13.336 6.41 27.188 1 96.88 431 GLN B C 1
ATOM 8492 O O . GLN B 1 431 ? 14.375 7.07 27.125 1 96.88 431 GLN B O 1
ATOM 8497 N N . ASP B 1 432 ? 12.906 5.664 26.219 1 96.94 432 ASP B N 1
ATOM 8498 C CA . ASP B 1 432 ? 13.602 5.652 24.938 1 96.94 432 ASP B CA 1
ATOM 8499 C C . ASP B 1 432 ? 13.594 7.039 24.297 1 96.94 432 ASP B C 1
ATOM 8501 O O . ASP B 1 432 ? 14.594 7.457 23.703 1 96.94 432 ASP B O 1
ATOM 8505 N N . LEU B 1 433 ? 12.477 7.715 24.406 1 97 433 LEU B N 1
ATOM 8506 C CA . LEU B 1 433 ? 12.336 9.055 23.844 1 97 433 LEU B CA 1
ATOM 8507 C C . LEU B 1 433 ? 13.25 10.047 24.547 1 97 433 LEU B C 1
ATOM 8509 O O . LEU B 1 433 ? 13.875 10.883 23.891 1 97 433 LEU B O 1
ATOM 8513 N N . GLU B 1 434 ? 13.328 9.922 25.828 1 96.75 434 GLU B N 1
ATOM 8514 C CA . GLU B 1 434 ? 14.195 10.812 26.594 1 96.75 434 GLU B CA 1
ATOM 8515 C C . GLU B 1 434 ? 15.664 10.555 26.297 1 96.75 434 GLU B C 1
ATOM 8517 O O . GLU B 1 434 ? 16.469 11.484 26.234 1 96.75 434 GLU B O 1
ATOM 8522 N N . SER B 1 435 ? 15.953 9.289 26.156 1 96.69 435 SER B N 1
ATOM 8523 C CA . SER B 1 435 ? 17.328 8.938 25.781 1 96.69 435 SER B CA 1
ATOM 8524 C C . SER B 1 435 ? 17.672 9.484 24.406 1 96.69 435 SER B C 1
ATOM 8526 O O . SER B 1 435 ? 18.797 9.945 24.172 1 96.69 435 SER B O 1
ATOM 8528 N N . TRP B 1 436 ? 16.734 9.422 23.516 1 96.25 436 TRP B N 1
ATOM 8529 C CA . TRP B 1 436 ? 16.922 9.969 22.172 1 96.25 436 TRP B CA 1
ATOM 8530 C C . TRP B 1 436 ? 17.156 11.477 22.219 1 96.25 436 TRP B C 1
ATOM 8532 O O . TRP B 1 436 ? 18.078 11.992 21.578 1 96.25 436 TRP B O 1
ATOM 8542 N N . LYS B 1 437 ? 16.344 12.227 22.953 1 94.62 437 LYS B N 1
ATOM 8543 C CA . LYS B 1 437 ? 16.469 13.68 23.078 1 94.62 437 LYS B CA 1
ATOM 8544 C C . LYS B 1 437 ? 17.812 14.062 23.703 1 94.62 437 LYS B C 1
ATOM 8546 O O . LYS B 1 437 ? 18.422 15.055 23.297 1 94.62 437 LYS B O 1
ATOM 8551 N N . ALA B 1 438 ? 18.281 13.273 24.641 1 93.31 438 ALA B N 1
ATOM 8552 C CA . ALA B 1 438 ? 19.531 13.547 25.328 1 93.31 438 ALA B CA 1
ATOM 8553 C C . ALA B 1 438 ? 20.719 13.445 24.375 1 93.31 438 ALA B C 1
ATOM 8555 O O . ALA B 1 438 ? 21.766 14.078 24.594 1 93.31 438 ALA B O 1
ATOM 8556 N N . ASN B 1 439 ? 20.531 12.711 23.297 1 88.5 439 ASN B N 1
ATOM 8557 C CA . ASN B 1 439 ? 21.625 12.5 22.344 1 88.5 439 ASN B CA 1
ATOM 8558 C C . ASN B 1 439 ? 21.625 13.555 21.25 1 88.5 439 ASN B C 1
ATOM 8560 O O . ASN B 1 439 ? 22.531 13.602 20.422 1 88.5 439 ASN B O 1
ATOM 8564 N N . ILE B 1 440 ? 20.641 14.414 21.25 1 88.69 440 ILE B N 1
ATOM 8565 C CA . ILE B 1 440 ? 20.594 15.492 20.266 1 88.69 440 ILE B CA 1
ATOM 8566 C C . ILE B 1 440 ? 21.531 16.609 20.688 1 88.69 440 ILE B C 1
ATOM 8568 O O . ILE B 1 440 ? 21.531 17.031 21.844 1 88.69 440 ILE B O 1
ATOM 8572 N N . PRO B 1 441 ? 22.312 17.078 19.781 1 84.56 441 PRO B N 1
ATOM 8573 C CA . PRO B 1 441 ? 23.234 18.188 20.109 1 84.56 441 PRO B CA 1
ATOM 8574 C C . PRO B 1 441 ? 22.5 19.406 20.641 1 84.56 441 PRO B C 1
ATOM 8576 O O . PRO B 1 441 ? 21.406 19.734 20.188 1 84.56 441 PRO B O 1
ATOM 8579 N N . SER B 1 442 ? 23.094 20.156 21.516 1 82.38 442 SER B N 1
ATOM 8580 C CA . SER B 1 442 ? 22.516 21.312 22.188 1 82.38 442 SER B CA 1
ATOM 8581 C C . SER B 1 442 ? 22.141 22.391 21.172 1 82.38 442 SER B C 1
ATOM 8583 O O . SER B 1 442 ? 21.172 23.125 21.375 1 82.38 442 SER B O 1
ATOM 8585 N N . ALA B 1 443 ? 22.906 22.438 20.109 1 79.12 443 ALA B N 1
ATOM 8586 C CA . ALA B 1 443 ? 22.656 23.453 19.094 1 79.12 443 ALA B CA 1
ATOM 8587 C C . ALA B 1 443 ? 21.328 23.203 18.375 1 79.12 443 ALA B C 1
ATOM 8589 O O . ALA B 1 443 ? 20.75 24.125 17.797 1 79.12 443 ALA B O 1
ATOM 8590 N N . SER B 1 444 ? 20.891 21.984 18.453 1 83.31 444 SER B N 1
ATOM 8591 C CA . SER B 1 444 ? 19.656 21.609 17.781 1 83.31 444 SER B CA 1
ATOM 8592 C C . SER B 1 444 ? 18.5 21.516 18.766 1 83.31 444 SER B C 1
ATOM 8594 O O . SER B 1 444 ? 17.469 20.906 18.469 1 83.31 444 SER B O 1
ATOM 8596 N N . GLN B 1 445 ? 18.703 22.062 19.875 1 86.12 445 GLN B N 1
ATOM 8597 C CA . GLN B 1 445 ? 17.641 22.078 20.891 1 86.12 445 GLN B CA 1
ATOM 8598 C C . GLN B 1 445 ? 17.156 23.5 21.141 1 86.12 445 GLN B C 1
ATOM 8600 O O . GLN B 1 445 ? 17.938 24.453 21.109 1 86.12 445 GLN B O 1
ATOM 8605 N N . PRO B 1 446 ? 15.836 23.594 21.234 1 83.5 446 PRO B N 1
ATOM 8606 C CA . PRO B 1 446 ? 15.328 24.922 21.562 1 83.5 446 PRO B CA 1
ATOM 8607 C C . PRO B 1 446 ? 15.766 25.406 22.953 1 83.5 446 PRO B C 1
ATOM 8609 O O . PRO B 1 446 ? 15.844 24.594 23.891 1 83.5 446 PRO B O 1
ATOM 8612 N N . ARG B 1 447 ? 15.969 26.625 23.031 1 77.94 447 ARG B N 1
ATOM 8613 C CA . ARG B 1 447 ? 16.391 27.203 24.312 1 77.94 447 ARG B CA 1
ATOM 8614 C C . ARG B 1 447 ? 15.188 27.375 25.25 1 77.94 447 ARG B C 1
ATOM 8616 O O . ARG B 1 447 ? 14.047 27.469 24.797 1 77.94 447 ARG B O 1
ATOM 8623 N N . GLU B 1 448 ? 15.477 27.281 26.469 1 70.94 448 GLU B N 1
ATOM 8624 C CA . GLU B 1 448 ? 14.422 27.453 27.453 1 70.94 448 GLU B CA 1
ATOM 8625 C C . GLU B 1 448 ? 13.812 28.844 27.391 1 70.94 448 GLU B C 1
ATOM 8627 O O . GLU B 1 448 ? 12.594 29 27.484 1 70.94 448 GLU B O 1
ATOM 8632 N N . GLU B 1 449 ? 14.711 29.797 27.234 1 69.81 449 GLU B N 1
ATOM 8633 C CA . GLU B 1 449 ? 14.203 31.172 27.109 1 69.81 449 GLU B CA 1
ATOM 8634 C C . GLU B 1 449 ? 14.344 31.672 25.672 1 69.81 449 GLU B C 1
ATOM 8636 O O . GLU B 1 449 ? 15.461 31.828 25.172 1 69.81 449 GLU B O 1
ATOM 8641 N N . TYR B 1 450 ? 13.172 31.688 25.094 1 66.62 450 TYR B N 1
ATOM 8642 C CA . TYR B 1 450 ? 13.141 32.062 23.688 1 66.62 450 TYR B CA 1
ATOM 8643 C C . TYR B 1 450 ? 13.531 33.531 23.516 1 66.62 450 TYR B C 1
ATOM 8645 O O . TYR B 1 450 ? 13.07 34.406 24.266 1 66.62 450 TYR B O 1
ATOM 8653 N N . GLN B 1 451 ? 14.586 33.719 22.734 1 65.81 451 GLN B N 1
ATOM 8654 C CA . GLN B 1 451 ? 14.93 35.062 22.312 1 65.81 451 GLN B CA 1
ATOM 8655 C C . GLN B 1 451 ? 14.57 35.281 20.844 1 65.81 451 GLN B C 1
ATOM 8657 O O . GLN B 1 451 ? 15.156 34.656 19.953 1 65.81 451 GLN B O 1
ATOM 8662 N N . PRO B 1 452 ? 13.469 36.156 20.703 1 60.72 452 PRO B N 1
ATOM 8663 C CA . PRO B 1 452 ? 13.047 36.406 19.312 1 60.72 452 PRO B CA 1
ATOM 8664 C C . PRO B 1 452 ? 14.211 36.781 18.391 1 60.72 452 PRO B C 1
ATOM 8666 O O . PRO B 1 452 ? 15.062 37.562 18.781 1 60.72 452 PRO B O 1
ATOM 8669 N N . GLY B 1 453 ? 14.281 36.125 17.281 1 59.75 453 GLY B N 1
ATOM 8670 C CA . GLY B 1 453 ? 15.266 36.469 16.281 1 59.75 453 GLY B CA 1
ATOM 8671 C C . GLY B 1 453 ? 16.578 35.719 16.422 1 59.75 453 GLY B C 1
ATOM 8672 O O . GLY B 1 453 ? 17.312 35.562 15.453 1 59.75 453 GLY B O 1
ATOM 8673 N N . ARG B 1 454 ? 16.875 35.281 17.609 1 62.91 454 ARG B N 1
ATOM 8674 C CA . ARG B 1 454 ? 18.172 34.625 17.828 1 62.91 454 ARG B CA 1
ATOM 8675 C C . ARG B 1 454 ? 18.016 33.094 17.859 1 62.91 454 ARG B C 1
ATOM 8677 O O . ARG B 1 454 ? 18.938 32.375 17.484 1 62.91 454 ARG B O 1
ATOM 8684 N N . ASP B 1 455 ? 16.859 32.719 18.094 1 78.19 455 ASP B N 1
ATOM 8685 C CA . ASP B 1 455 ? 16.688 31.281 18.297 1 78.19 455 ASP B CA 1
ATOM 8686 C C . ASP B 1 455 ? 15.977 30.641 17.125 1 78.19 455 ASP B C 1
ATOM 8688 O O . ASP B 1 455 ? 14.938 29.984 17.297 1 78.19 455 ASP B O 1
ATOM 8692 N N . ILE B 1 456 ? 16.531 30.859 16.016 1 82.81 456 ILE B N 1
ATOM 8693 C CA . ILE B 1 456 ? 15.945 30.266 14.82 1 82.81 456 ILE B CA 1
ATOM 8694 C C . ILE B 1 456 ? 16.547 28.875 14.578 1 82.81 456 ILE B C 1
ATOM 8696 O O . ILE B 1 456 ? 17.766 28.688 14.695 1 82.81 456 ILE B O 1
ATOM 8700 N N . LEU B 1 457 ? 15.727 27.891 14.406 1 83.31 457 LEU B N 1
ATOM 8701 C CA . LEU B 1 457 ? 16.141 26.531 14.086 1 83.31 457 LEU B CA 1
ATOM 8702 C C . LEU B 1 457 ? 15.648 26.125 12.703 1 83.31 457 LEU B C 1
ATOM 8704 O O . LEU B 1 457 ? 14.602 26.578 12.242 1 83.31 457 LEU B O 1
ATOM 8708 N N . PRO B 1 458 ? 16.453 25.281 12.023 1 82.75 458 PRO B N 1
ATOM 8709 C CA . PRO B 1 458 ? 15.977 24.766 10.734 1 82.75 458 PRO B CA 1
ATOM 8710 C C . PRO B 1 458 ? 14.68 23.969 10.859 1 82.75 458 PRO B C 1
ATOM 8712 O O . PRO B 1 458 ? 14.461 23.297 11.875 1 82.75 458 PRO B O 1
ATOM 8715 N N . LEU B 1 459 ? 13.922 24.016 9.836 1 84.56 459 LEU B N 1
ATOM 8716 C CA . LEU B 1 459 ? 12.586 23.422 9.875 1 84.56 459 LEU B CA 1
ATOM 8717 C C . LEU B 1 459 ? 12.664 21.938 10.172 1 84.56 459 LEU B C 1
ATOM 8719 O O . LEU B 1 459 ? 11.883 21.406 10.969 1 84.56 459 LEU B O 1
ATOM 8723 N N . PRO B 1 460 ? 13.547 21.141 9.57 1 84.81 460 PRO B N 1
ATOM 8724 C CA . PRO B 1 460 ? 13.602 19.703 9.883 1 84.81 460 PRO B CA 1
ATOM 8725 C C . PRO B 1 460 ? 13.883 19.438 11.359 1 84.81 460 PRO B C 1
ATOM 8727 O O . PRO B 1 460 ? 13.422 18.422 11.898 1 84.81 460 PRO B O 1
ATOM 8730 N N . VAL B 1 461 ? 14.625 20.328 11.977 1 87.81 461 VAL B N 1
ATOM 8731 C CA . VAL B 1 461 ? 14.906 20.188 13.398 1 87.81 461 VAL B CA 1
ATOM 8732 C C . VAL B 1 461 ? 13.648 20.469 14.203 1 87.81 461 VAL B C 1
ATOM 8734 O O . VAL B 1 461 ? 13.359 19.781 15.188 1 87.81 461 VAL B O 1
ATOM 8737 N N . ILE B 1 462 ? 12.961 21.484 13.812 1 90.06 462 ILE B N 1
ATOM 8738 C CA . ILE B 1 462 ? 11.719 21.844 14.5 1 90.06 462 ILE B CA 1
ATOM 8739 C C . ILE B 1 462 ? 10.734 20.688 14.422 1 90.06 462 ILE B C 1
ATOM 8741 O O . ILE B 1 462 ? 10.055 20.375 15.398 1 90.06 462 ILE B O 1
ATOM 8745 N N . VAL B 1 463 ? 10.711 20.047 13.273 1 91.69 463 VAL B N 1
ATOM 8746 C CA . VAL B 1 463 ? 9.797 18.922 13.07 1 91.69 463 VAL B CA 1
ATOM 8747 C C . VAL B 1 463 ? 10.156 17.797 14.023 1 91.69 463 VAL B C 1
ATOM 8749 O O . VAL B 1 463 ? 9.273 17.109 14.555 1 91.69 463 VAL B O 1
ATOM 8752 N N . LEU B 1 464 ? 11.422 17.562 14.258 1 93.81 464 LEU B N 1
ATOM 8753 C CA . LEU B 1 464 ? 11.852 16.547 15.211 1 93.81 464 LEU B CA 1
ATOM 8754 C C . LEU B 1 464 ? 11.273 16.812 16.594 1 93.81 464 LEU B C 1
ATOM 8756 O O . LEU B 1 464 ? 10.758 15.906 17.25 1 93.81 464 LEU B O 1
ATOM 8760 N N . HIS B 1 465 ? 11.312 18.031 16.938 1 95 465 HIS B N 1
ATOM 8761 C CA . HIS B 1 465 ? 10.836 18.391 18.266 1 95 465 HIS B CA 1
ATOM 8762 C C . HIS B 1 465 ? 9.312 18.344 18.328 1 95 465 HIS B C 1
ATOM 8764 O O . HIS B 1 465 ? 8.742 18 19.375 1 95 465 HIS B O 1
ATOM 8770 N N . PHE B 1 466 ? 8.664 18.75 17.281 1 96.5 466 PHE B N 1
ATOM 8771 C CA . PHE B 1 466 ? 7.215 18.609 17.234 1 96.5 466 PHE B CA 1
ATOM 8772 C C . PHE B 1 466 ? 6.809 17.156 17.453 1 96.5 466 PHE B C 1
ATOM 8774 O O . PHE B 1 466 ? 5.906 16.875 18.25 1 96.5 466 PHE B O 1
ATOM 8781 N N . ILE B 1 467 ? 7.469 16.297 16.75 1 97.12 467 ILE B N 1
ATOM 8782 C CA . ILE B 1 467 ? 7.156 14.867 16.859 1 97.12 467 ILE B CA 1
ATOM 8783 C C . ILE B 1 467 ? 7.469 14.375 18.281 1 97.12 467 ILE B C 1
ATOM 8785 O O . ILE B 1 467 ? 6.699 13.602 18.859 1 97.12 467 ILE B O 1
ATOM 8789 N N . PHE B 1 468 ? 8.594 14.828 18.781 1 97.56 468 PHE B N 1
ATOM 8790 C CA . PHE B 1 468 ? 8.961 14.469 20.141 1 97.56 468 PHE B CA 1
ATOM 8791 C C . PHE B 1 468 ? 7.871 14.867 21.125 1 97.56 468 PHE B C 1
ATOM 8793 O O . PHE B 1 468 ? 7.43 14.055 21.938 1 97.56 468 PHE B O 1
ATOM 8800 N N . HIS B 1 469 ? 7.406 16.109 21.062 1 97 469 HIS B N 1
ATOM 8801 C CA . HIS B 1 469 ? 6.387 16.594 21.984 1 97 469 HIS B CA 1
ATOM 8802 C C . HIS B 1 469 ? 5.062 15.859 21.766 1 97 469 HIS B C 1
ATOM 8804 O O . HIS B 1 469 ? 4.344 15.586 22.734 1 97 469 HIS B O 1
ATOM 8810 N N . ASP B 1 470 ? 4.766 15.609 20.562 1 97.19 470 ASP B N 1
ATOM 8811 C CA . ASP B 1 470 ? 3.539 14.875 20.281 1 97.19 470 ASP B CA 1
ATOM 8812 C C . ASP B 1 470 ? 3.582 13.477 20.891 1 97.19 470 ASP B C 1
ATOM 8814 O O . ASP B 1 470 ? 2.59 13.016 21.453 1 97.19 470 ASP B O 1
ATOM 8818 N N . LEU B 1 471 ? 4.699 12.789 20.75 1 97.12 471 LEU B N 1
ATOM 8819 C CA . LEU B 1 471 ? 4.852 11.453 21.312 1 97.12 471 LEU B CA 1
ATOM 8820 C C . LEU B 1 471 ? 4.789 11.5 22.844 1 97.12 471 LEU B C 1
ATOM 8822 O O . LEU B 1 471 ? 4.203 10.609 23.469 1 97.12 471 LEU B O 1
ATOM 8826 N N . LYS B 1 472 ? 5.379 12.547 23.391 1 96.06 472 LYS B N 1
ATOM 8827 C CA . LYS B 1 472 ? 5.324 12.703 24.844 1 96.06 472 LYS B CA 1
ATOM 8828 C C . LYS B 1 472 ? 3.883 12.844 25.328 1 96.06 472 LYS B C 1
ATOM 8830 O O . LYS B 1 472 ? 3.498 12.234 26.328 1 96.06 472 LYS B O 1
ATOM 8835 N N . MET B 1 473 ? 3.123 13.609 24.656 1 94.62 473 MET B N 1
ATOM 8836 C CA . MET B 1 473 ? 1.721 13.789 25.016 1 94.62 473 MET B CA 1
ATOM 8837 C C . MET B 1 473 ? 0.952 12.477 24.891 1 94.62 473 MET B C 1
ATOM 8839 O O . MET B 1 473 ? 0.172 12.117 25.766 1 94.62 473 MET B O 1
ATOM 8843 N N . LYS B 1 474 ? 1.18 11.766 23.812 1 93.81 474 LYS B N 1
ATOM 8844 C CA . LYS B 1 474 ? 0.488 10.5 23.578 1 93.81 474 LYS B CA 1
ATOM 8845 C C . LYS B 1 474 ? 0.842 9.469 24.641 1 93.81 474 LYS B C 1
ATOM 8847 O O . LYS B 1 474 ? -0.021 8.711 25.094 1 93.81 474 LYS B O 1
ATOM 8852 N N . LEU B 1 475 ? 2.098 9.391 24.969 1 93.94 475 LEU B N 1
ATOM 8853 C CA . LEU B 1 475 ? 2.543 8.422 25.953 1 93.94 475 LEU B CA 1
ATOM 8854 C C . LEU B 1 475 ? 2.029 8.781 27.344 1 93.94 475 LEU B C 1
ATOM 8856 O O . LEU B 1 475 ? 1.637 7.902 28.109 1 93.94 475 LEU B O 1
ATOM 8860 N N . ARG B 1 476 ? 1.979 10.023 27.625 1 90.19 476 ARG B N 1
ATOM 8861 C CA . ARG B 1 476 ? 1.507 10.469 28.938 1 90.19 476 ARG B CA 1
ATOM 8862 C C . ARG B 1 476 ? 0.004 10.25 29.078 1 90.19 476 ARG B C 1
ATOM 8864 O O . ARG B 1 476 ? -0.491 10 30.172 1 90.19 476 ARG B O 1
ATOM 8871 N N . SER B 1 477 ? -0.692 10.359 28.047 1 87.81 477 SER B N 1
ATOM 8872 C CA . SER B 1 477 ? -2.141 10.18 28.078 1 87.81 477 SER B CA 1
ATOM 8873 C C . SER B 1 477 ? -2.51 8.742 28.422 1 87.81 477 SER B C 1
ATOM 8875 O O . SER B 1 477 ? -3.621 8.477 28.891 1 87.81 477 SER B O 1
ATOM 8877 N N . VAL B 1 478 ? -1.634 7.852 28.172 1 86.88 478 VAL B N 1
ATOM 8878 C CA . VAL B 1 478 ? -1.908 6.438 28.406 1 86.88 478 VAL B CA 1
ATOM 8879 C C . VAL B 1 478 ? -1.439 6.059 29.812 1 86.88 478 VAL B C 1
ATOM 8881 O O . VAL B 1 478 ? -1.93 5.09 30.406 1 86.88 478 VAL B O 1
ATOM 8884 N N . THR B 1 479 ? -0.632 6.992 30.344 1 82.94 479 THR B N 1
ATOM 8885 C CA . THR B 1 479 ? -0.113 6.684 31.672 1 82.94 479 THR B CA 1
ATOM 8886 C C . THR B 1 479 ? -1.114 7.082 32.75 1 82.94 479 THR B C 1
ATOM 8888 O O . THR B 1 479 ? -1.934 7.98 32.531 1 82.94 479 THR B O 1
ATOM 8891 N N . GLY B 1 480 ? -1.73 6.25 33.594 1 68.69 480 GLY B N 1
ATOM 8892 C CA . GLY B 1 480 ? -2.742 6.23 34.656 1 68.69 480 GLY B CA 1
ATOM 8893 C C . GLY B 1 480 ? -2.889 7.562 35.375 1 68.69 480 GLY B C 1
ATOM 8894 O O . GLY B 1 480 ? -3.678 7.688 36.312 1 68.69 480 GLY B O 1
ATOM 8895 N N . GLY B 1 481 ? -2.252 8.703 34.969 1 69.81 481 GLY B N 1
ATOM 8896 C CA . GLY B 1 481 ? -2.477 9.984 35.594 1 69.81 481 GLY B CA 1
ATOM 8897 C C . GLY B 1 481 ? -3.609 10.781 35 1 69.81 481 GLY B C 1
ATOM 8898 O O . GLY B 1 481 ? -4.695 10.25 34.75 1 69.81 481 GLY B O 1
ATOM 8899 N N . ASN B 1 482 ? -3.518 12.078 35.125 1 75.81 482 ASN B N 1
ATOM 8900 C CA . ASN B 1 482 ? -4.449 12.961 34.406 1 75.81 482 ASN B CA 1
ATOM 8901 C C . ASN B 1 482 ? -4.137 13.031 32.906 1 75.81 482 ASN B C 1
ATOM 8903 O O . ASN B 1 482 ? -3.215 13.734 32.5 1 75.81 482 ASN B O 1
ATOM 8907 N N . PRO B 1 483 ? -4.844 12.367 32.125 1 80.62 483 PRO B N 1
ATOM 8908 C CA . PRO B 1 483 ? -4.484 12.188 30.703 1 80.62 483 PRO B CA 1
ATOM 8909 C C . PRO B 1 483 ? -4.371 13.508 29.953 1 80.62 483 PRO B C 1
ATOM 8911 O O . PRO B 1 483 ? -3.59 13.625 29 1 80.62 483 PRO B O 1
ATOM 8914 N N . LEU B 1 484 ? -5.109 14.523 30.359 1 84.75 484 LEU B N 1
ATOM 8915 C CA . LEU B 1 484 ? -5.059 15.789 29.641 1 84.75 484 LEU B CA 1
ATOM 8916 C C . LEU B 1 484 ? -4.16 16.781 30.359 1 84.75 484 LEU B C 1
ATOM 8918 O O . LEU B 1 484 ? -3.355 17.484 29.734 1 84.75 484 LEU B O 1
ATOM 8922 N N . GLY B 1 485 ? -4.223 16.797 31.688 1 84 485 GLY B N 1
ATOM 8923 C CA . GLY B 1 485 ? -3.424 17.719 32.469 1 84 485 GLY B CA 1
ATOM 8924 C C . GLY B 1 485 ? -1.931 17.484 32.344 1 84 485 GLY B C 1
ATOM 8925 O O . GLY B 1 485 ? -1.147 18.438 32.281 1 84 485 GLY B O 1
ATOM 8926 N N . ASP B 1 486 ? -1.542 16.297 32.188 1 87 486 ASP B N 1
ATOM 8927 C CA . ASP B 1 486 ? -0.13 15.93 32.125 1 87 486 ASP B CA 1
ATOM 8928 C C . ASP B 1 486 ? 0.458 16.281 30.766 1 87 486 ASP B C 1
ATOM 8930 O O . ASP B 1 486 ? 1.679 16.312 30.594 1 87 486 ASP B O 1
ATOM 8934 N N . CYS B 1 487 ? -0.405 16.609 29.844 1 91.69 487 CYS B N 1
ATOM 8935 C CA . CYS B 1 487 ? 0.052 16.906 28.484 1 91.69 487 CYS B CA 1
ATOM 8936 C C . CYS B 1 487 ? 0.343 18.391 28.312 1 91.69 487 CYS B C 1
ATOM 8938 O O . CYS B 1 487 ? 0.988 18.797 27.344 1 91.69 487 CYS B O 1
ATOM 8940 N N . ILE B 1 488 ? -0.04 19.297 29.234 1 91.44 488 ILE B N 1
ATOM 8941 C CA . ILE B 1 488 ? -0.038 20.75 29.125 1 91.44 488 ILE B CA 1
ATOM 8942 C C . ILE B 1 488 ? 1.386 21.25 28.875 1 91.44 488 ILE B C 1
ATOM 8944 O O . ILE B 1 488 ? 1.621 22.078 27.984 1 91.44 488 ILE B O 1
ATOM 8948 N N . PRO B 1 489 ? 2.422 20.688 29.625 1 91 489 PRO B N 1
ATOM 8949 C CA . PRO B 1 489 ? 3.771 21.219 29.406 1 91 489 PRO B CA 1
ATOM 8950 C C . PRO B 1 489 ? 4.266 21 27.984 1 91 489 PRO B C 1
ATOM 8952 O O . PRO B 1 489 ? 4.906 21.875 27.391 1 91 489 PRO B O 1
ATOM 8955 N N . TRP B 1 490 ? 3.943 19.891 27.453 1 94 490 TRP B N 1
ATOM 8956 C CA . TRP B 1 490 ? 4.418 19.578 26.109 1 94 490 TRP B CA 1
ATOM 8957 C C . TRP B 1 490 ? 3.58 20.297 25.047 1 94 490 TRP B C 1
ATOM 8959 O O . TRP B 1 490 ? 4.094 20.672 24 1 94 490 TRP B O 1
ATOM 8969 N N . ALA B 1 491 ? 2.285 20.469 25.312 1 95.38 491 ALA B N 1
ATOM 8970 C CA . ALA B 1 491 ? 1.452 21.25 24.406 1 95.38 491 ALA B CA 1
ATOM 8971 C C . ALA B 1 491 ? 1.957 22.688 24.328 1 95.38 491 ALA B C 1
ATOM 8973 O O . ALA B 1 491 ? 2.045 23.266 23.234 1 95.38 491 ALA B O 1
ATOM 8974 N N . ARG B 1 492 ? 2.305 23.234 25.438 1 93.06 492 ARG B N 1
ATOM 8975 C CA . ARG B 1 492 ? 2.824 24.609 25.469 1 93.06 492 ARG B CA 1
ATOM 8976 C C . ARG B 1 492 ? 4.18 24.688 24.781 1 93.06 492 ARG B C 1
ATOM 8978 O O . ARG B 1 492 ? 4.469 25.656 24.078 1 93.06 492 ARG B O 1
ATOM 8985 N N . ALA B 1 493 ? 5.004 23.688 25.047 1 93.25 493 ALA B N 1
ATOM 8986 C CA . ALA B 1 493 ? 6.309 23.656 24.391 1 93.25 493 ALA B CA 1
ATOM 8987 C C . ALA B 1 493 ? 6.156 23.609 22.859 1 93.25 493 ALA B C 1
ATOM 8989 O O . ALA B 1 493 ? 6.961 24.188 22.141 1 93.25 493 ALA B O 1
ATOM 8990 N N . THR B 1 494 ? 5.18 22.906 22.359 1 95.44 494 THR B N 1
ATOM 8991 C CA . THR B 1 494 ? 4.906 22.828 20.922 1 95.44 494 THR B CA 1
ATOM 8992 C C . THR B 1 494 ? 4.57 24.203 20.359 1 95.44 494 THR B C 1
ATOM 8994 O O . THR B 1 494 ? 5.062 24.578 19.297 1 95.44 494 THR B O 1
ATOM 8997 N N . ILE B 1 495 ? 3.746 24.938 21.047 1 93.06 495 ILE B N 1
ATOM 8998 C CA . ILE B 1 495 ? 3.34 26.266 20.594 1 93.06 495 ILE B CA 1
ATOM 8999 C C . ILE B 1 495 ? 4.535 27.203 20.641 1 93.06 495 ILE B C 1
ATOM 9001 O O . ILE B 1 495 ? 4.719 28.031 19.734 1 93.06 495 ILE B O 1
ATOM 9005 N N . ARG B 1 496 ? 5.395 27.062 21.594 1 89.31 496 ARG B N 1
ATOM 9006 C CA . ARG B 1 496 ? 6.562 27.922 21.75 1 89.31 496 ARG B CA 1
ATOM 9007 C C . ARG B 1 496 ? 7.555 27.703 20.609 1 89.31 496 ARG B C 1
ATOM 9009 O O . ARG B 1 496 ? 8.281 28.625 20.219 1 89.31 496 ARG B O 1
ATOM 9016 N N . LEU B 1 497 ? 7.559 26.531 20.094 1 90.56 497 LEU B N 1
ATOM 9017 C CA . LEU B 1 497 ? 8.469 26.219 19 1 90.56 497 LEU B CA 1
ATOM 9018 C C . LEU B 1 497 ? 8.141 27.031 17.766 1 90.56 497 LEU B C 1
ATOM 9020 O O . LEU B 1 497 ? 8.984 27.203 16.875 1 90.56 497 LEU B O 1
ATOM 9024 N N . MET B 1 498 ? 6.926 27.531 17.672 1 86.44 498 MET B N 1
ATOM 9025 C CA . MET B 1 498 ? 6.516 28.312 16.516 1 86.44 498 MET B CA 1
ATOM 9026 C C . MET B 1 498 ? 7.355 29.594 16.406 1 86.44 498 MET B C 1
ATOM 9028 O O . MET B 1 498 ? 7.574 30.094 15.312 1 86.44 498 MET B O 1
ATOM 9032 N N . HIS B 1 499 ? 7.898 30 17.516 1 82.56 499 HIS B N 1
ATOM 9033 C CA . HIS B 1 499 ? 8.719 31.203 17.531 1 82.56 499 HIS B CA 1
ATOM 9034 C C . HIS B 1 499 ? 10.102 30.938 16.953 1 82.56 499 HIS B C 1
ATOM 9036 O O . HIS B 1 499 ? 10.812 31.875 16.578 1 82.56 499 HIS B O 1
ATOM 9042 N N . CYS B 1 500 ? 10.438 29.672 16.859 1 84.19 500 CYS B N 1
ATOM 9043 C CA . CYS B 1 500 ? 11.758 29.312 16.359 1 84.19 500 CYS B CA 1
ATOM 9044 C C . CYS B 1 500 ? 11.727 29.062 14.859 1 84.19 500 CYS B C 1
ATOM 9046 O O . CYS B 1 500 ? 12.75 28.719 14.258 1 84.19 500 CYS B O 1
ATOM 9048 N N . LEU B 1 501 ? 10.648 29.359 14.219 1 82.12 501 LEU B N 1
ATOM 9049 C CA . LEU B 1 501 ? 10.516 29.062 12.797 1 82.12 501 LEU B CA 1
ATOM 9050 C C . LEU B 1 501 ? 11.383 30.016 11.969 1 82.12 501 LEU B C 1
ATOM 9052 O O . LEU B 1 501 ? 11.414 31.219 12.227 1 82.12 501 LEU B O 1
ATOM 9056 N N . PRO B 1 502 ? 12.164 29.375 11.016 1 74.25 502 PRO B N 1
ATOM 9057 C CA . PRO B 1 502 ? 13.008 30.219 10.172 1 74.25 502 PRO B CA 1
ATOM 9058 C C . PRO B 1 502 ? 12.211 31.078 9.195 1 74.25 502 PRO B C 1
ATOM 9060 O O . PRO B 1 502 ? 12.656 32.156 8.805 1 74.25 502 PRO B O 1
ATOM 9063 N N . THR B 1 503 ? 11.25 30.406 8.547 1 65.56 503 THR B N 1
ATOM 9064 C CA . THR B 1 503 ? 10.445 31.109 7.547 1 65.56 503 THR B CA 1
ATOM 9065 C C . THR B 1 503 ? 8.969 31.109 7.938 1 65.56 503 THR B C 1
ATOM 9067 O O . THR B 1 503 ? 8.539 30.281 8.734 1 65.56 503 THR B O 1
ATOM 9070 N N . GLN B 1 504 ? 8.5 32.156 7.48 1 64.88 504 GLN B N 1
ATOM 9071 C CA . GLN B 1 504 ? 7.066 32.25 7.738 1 64.88 504 GLN B CA 1
ATOM 9072 C C . GLN B 1 504 ? 6.266 32.156 6.441 1 64.88 504 GLN B C 1
ATOM 9074 O O . GLN B 1 504 ? 5.18 32.719 6.332 1 64.88 504 GLN B O 1
ATOM 9079 N N . GLN B 1 505 ? 6.969 31.375 5.551 1 73.94 505 GLN B N 1
ATOM 9080 C CA . GLN B 1 505 ? 6.238 31.125 4.312 1 73.94 505 GLN B CA 1
ATOM 9081 C C . GLN B 1 505 ? 5.074 30.172 4.543 1 73.94 505 GLN B C 1
ATOM 9083 O O . GLN B 1 505 ? 5.211 29.188 5.277 1 73.94 505 GLN B O 1
ATOM 9088 N N . PHE B 1 506 ? 4.031 30.484 3.871 1 75.88 506 PHE B N 1
ATOM 9089 C CA . PHE B 1 506 ? 2.773 29.781 4.102 1 75.88 506 PHE B CA 1
ATOM 9090 C C . PHE B 1 506 ? 2.918 28.297 3.811 1 75.88 506 PHE B C 1
ATOM 9092 O O . PHE B 1 506 ? 2.428 27.453 4.57 1 75.88 506 PHE B O 1
ATOM 9099 N N . ALA B 1 507 ? 3.553 27.953 2.66 1 75.31 507 ALA B N 1
ATOM 9100 C CA . ALA B 1 507 ? 3.68 26.562 2.266 1 75.31 507 ALA B CA 1
ATOM 9101 C C . ALA B 1 507 ? 4.441 25.75 3.316 1 75.31 507 ALA B C 1
ATOM 9103 O O . ALA B 1 507 ? 4.098 24.609 3.605 1 75.31 507 ALA B O 1
ATOM 9104 N N . ALA B 1 508 ? 5.438 26.281 3.854 1 77.62 508 ALA B N 1
ATOM 9105 C CA . ALA B 1 508 ? 6.238 25.625 4.887 1 77.62 508 ALA B CA 1
ATOM 9106 C C . ALA B 1 508 ? 5.465 25.531 6.199 1 77.62 508 ALA B C 1
ATOM 9108 O O . ALA B 1 508 ? 5.543 24.516 6.898 1 77.62 508 ALA B O 1
ATOM 9109 N N . LEU B 1 509 ? 4.754 26.562 6.473 1 82.44 509 LEU B N 1
ATOM 9110 C CA . LEU B 1 509 ? 3.994 26.594 7.719 1 82.44 509 LEU B CA 1
ATOM 9111 C C . LEU B 1 509 ? 2.863 25.562 7.691 1 82.44 509 LEU B C 1
ATOM 9113 O O . LEU B 1 509 ? 2.58 24.922 8.703 1 82.44 509 LEU B O 1
ATOM 9117 N N . TRP B 1 510 ? 2.217 25.469 6.551 1 86.62 510 TRP B N 1
ATOM 9118 C CA . TRP B 1 510 ? 1.086 24.562 6.438 1 86.62 510 TRP B CA 1
ATOM 9119 C C . TRP B 1 510 ? 1.502 23.141 6.789 1 86.62 510 TRP B C 1
ATOM 9121 O O . TRP B 1 510 ? 0.705 22.359 7.328 1 86.62 510 TRP B O 1
ATOM 9131 N N . ARG B 1 511 ? 2.662 22.781 6.613 1 86.38 511 ARG B N 1
ATOM 9132 C CA . ARG B 1 511 ? 3.156 21.422 6.82 1 86.38 511 ARG B CA 1
ATOM 9133 C C . ARG B 1 511 ? 3.273 21.109 8.305 1 86.38 511 ARG B C 1
ATOM 9135 O O . ARG B 1 511 ? 3.209 19.938 8.703 1 86.38 511 ARG B O 1
ATOM 9142 N N . VAL B 1 512 ? 3.414 22.125 9.086 1 89.81 512 VAL B N 1
ATOM 9143 C CA . VAL B 1 512 ? 3.719 21.844 10.484 1 89.81 512 VAL B CA 1
ATOM 9144 C C . VAL B 1 512 ? 2.584 22.344 11.375 1 89.81 512 VAL B C 1
ATOM 9146 O O . VAL B 1 512 ? 2.537 22.031 12.57 1 89.81 512 VAL B O 1
ATOM 9149 N N . LEU B 1 513 ? 1.619 23.016 10.805 1 91.81 513 LEU B N 1
ATOM 9150 C CA . LEU B 1 513 ? 0.573 23.656 11.594 1 91.81 513 LEU B CA 1
ATOM 9151 C C . LEU B 1 513 ? -0.28 22.625 12.32 1 91.81 513 LEU B C 1
ATOM 9153 O O . LEU B 1 513 ? -1.008 22.953 13.258 1 91.81 513 LEU B O 1
ATOM 9157 N N . VAL B 1 514 ? -0.163 21.422 11.906 1 95.94 514 VAL B N 1
ATOM 9158 C CA . VAL B 1 514 ? -0.974 20.375 12.523 1 95.94 514 VAL B CA 1
ATOM 9159 C C . VAL B 1 514 ? -0.566 20.203 13.984 1 95.94 514 VAL B C 1
ATOM 9161 O O . VAL B 1 514 ? -1.414 19.984 14.852 1 95.94 514 VAL B O 1
ATOM 9164 N N . TYR B 1 515 ? 0.668 20.406 14.266 1 96.88 515 TYR B N 1
ATOM 9165 C CA . TYR B 1 515 ? 1.172 20.156 15.609 1 96.88 515 TYR B CA 1
ATOM 9166 C C . TYR B 1 515 ? 0.735 21.266 16.562 1 96.88 515 TYR B C 1
ATOM 9168 O O . TYR B 1 515 ? 0.138 20.984 17.609 1 96.88 515 TYR B O 1
ATOM 9176 N N . PRO B 1 516 ? 0.932 22.516 16.266 1 95.56 516 PRO B N 1
ATOM 9177 C CA . PRO B 1 516 ? 0.419 23.547 17.172 1 95.56 516 PRO B CA 1
ATOM 9178 C C . PRO B 1 516 ? -1.104 23.531 17.266 1 95.56 516 PRO B C 1
ATOM 9180 O O . PRO B 1 516 ? -1.661 23.859 18.328 1 95.56 516 PRO B O 1
ATOM 9183 N N . THR B 1 517 ? -1.79 23.203 16.172 1 95.56 517 THR B N 1
ATOM 9184 C CA . THR B 1 517 ? -3.242 23.078 16.234 1 95.56 517 THR B CA 1
ATOM 9185 C C . THR B 1 517 ? -3.656 21.969 17.203 1 95.56 517 THR B C 1
ATOM 9187 O O . THR B 1 517 ? -4.582 22.156 18 1 95.56 517 THR B O 1
ATOM 9190 N N . SER B 1 518 ? -2.98 20.859 17.078 1 96.94 518 SER B N 1
ATOM 9191 C CA . SER B 1 518 ? -3.234 19.75 18.016 1 96.94 518 SER B CA 1
ATOM 9192 C C . SER B 1 518 ? -2.967 20.172 19.453 1 96.94 518 SER B C 1
ATOM 9194 O O . SER B 1 518 ? -3.744 19.844 20.359 1 96.94 518 SER B O 1
ATOM 9196 N N . ALA B 1 519 ? -1.902 20.891 19.656 1 96.38 519 ALA B N 1
ATOM 9197 C CA . ALA B 1 519 ? -1.55 21.375 20.984 1 96.38 519 ALA B CA 1
ATOM 9198 C C . ALA B 1 519 ? -2.631 22.297 21.531 1 96.38 519 ALA B C 1
ATOM 9200 O O . ALA B 1 519 ? -2.99 22.219 22.719 1 96.38 519 ALA B O 1
ATOM 9201 N N . ALA B 1 520 ? -3.145 23.141 20.75 1 95.12 520 ALA B N 1
ATOM 9202 C CA . ALA B 1 520 ? -4.191 24.062 21.172 1 95.12 520 ALA B CA 1
ATOM 9203 C C . ALA B 1 520 ? -5.465 23.312 21.547 1 95.12 520 ALA B C 1
ATOM 9205 O O . ALA B 1 520 ? -6.148 23.688 22.516 1 95.12 520 ALA B O 1
ATOM 9206 N N . LEU B 1 521 ? -5.762 22.328 20.797 1 94.5 521 LEU B N 1
ATOM 9207 C CA . LEU B 1 521 ? -6.945 21.531 21.078 1 94.5 521 LEU B CA 1
ATOM 9208 C C . LEU B 1 521 ? -6.777 20.766 22.406 1 94.5 521 LEU B C 1
ATOM 9210 O O . LEU B 1 521 ? -7.73 20.656 23.172 1 94.5 521 LEU B O 1
ATOM 9214 N N . VAL B 1 522 ? -5.629 20.25 22.625 1 94.12 522 VAL B N 1
ATOM 9215 C CA . VAL B 1 522 ? -5.348 19.547 23.875 1 94.12 522 VAL B CA 1
ATOM 9216 C C . VAL B 1 522 ? -5.469 20.531 25.047 1 94.12 522 VAL B C 1
ATOM 9218 O O . VAL B 1 522 ? -6.023 20.188 26.094 1 94.12 522 VAL B O 1
ATOM 9221 N N . LEU B 1 523 ? -4.961 21.75 24.891 1 92.75 523 LEU B N 1
ATOM 9222 C CA . LEU B 1 523 ? -5.055 22.766 25.938 1 92.75 523 LEU B CA 1
ATOM 9223 C C . LEU B 1 523 ? -6.508 23.141 26.188 1 92.75 523 LEU B C 1
ATOM 9225 O O . LEU B 1 523 ? -6.922 23.297 27.344 1 92.75 523 LEU B O 1
ATOM 9229 N N . LEU B 1 524 ? -7.211 23.312 25.141 1 91.38 524 LEU B N 1
ATOM 9230 C CA . LEU B 1 524 ? -8.633 23.625 25.281 1 91.38 524 LEU B CA 1
ATOM 9231 C C . LEU B 1 524 ? -9.359 22.5 26.016 1 91.38 524 LEU B C 1
ATOM 9233 O O . LEU B 1 524 ? -10.195 22.75 26.875 1 91.38 524 LEU B O 1
ATOM 9237 N N . ALA B 1 525 ? -9.039 21.281 25.594 1 91.31 525 ALA B N 1
ATOM 9238 C CA . ALA B 1 525 ? -9.648 20.125 26.25 1 91.31 525 ALA B CA 1
ATOM 9239 C C . ALA B 1 525 ? -9.266 20.062 27.719 1 91.31 525 ALA B C 1
ATOM 9241 O O . ALA B 1 525 ? -10.102 19.75 28.578 1 91.31 525 ALA B O 1
ATOM 9242 N N . ALA B 1 526 ? -8 20.281 28.031 1 89.5 526 ALA B N 1
ATOM 9243 C CA . ALA B 1 526 ? -7.527 20.234 29.406 1 89.5 526 ALA B CA 1
ATOM 9244 C C . ALA B 1 526 ? -8.211 21.297 30.266 1 89.5 526 ALA B C 1
ATOM 9246 O O . ALA B 1 526 ? -8.609 21.031 31.391 1 89.5 526 ALA B O 1
ATOM 9247 N N . VAL B 1 527 ? -8.383 22.5 29.766 1 86.69 527 VAL B N 1
ATOM 9248 C CA . VAL B 1 527 ? -8.992 23.609 30.5 1 86.69 527 VAL B CA 1
ATOM 9249 C C . VAL B 1 527 ? -10.484 23.344 30.688 1 86.69 527 VAL B C 1
ATOM 9251 O O . VAL B 1 527 ? -11.039 23.641 31.75 1 86.69 527 VAL B O 1
ATOM 9254 N N . SER B 1 528 ? -11.109 22.766 29.688 1 84.19 528 SER B N 1
ATOM 9255 C CA . SER B 1 528 ? -12.539 22.516 29.766 1 84.19 528 SER B CA 1
ATOM 9256 C C . SER B 1 528 ? -12.852 21.375 30.734 1 84.19 528 SER B C 1
ATOM 9258 O O . SER B 1 528 ? -13.922 21.344 31.344 1 84.19 528 SER B O 1
ATOM 9260 N N . ASN B 1 529 ? -11.953 20.422 30.891 1 82.44 529 ASN B N 1
ATOM 9261 C CA . ASN B 1 529 ? -12.195 19.266 31.766 1 82.44 529 ASN B CA 1
ATOM 9262 C C . ASN B 1 529 ? -11.734 19.547 33.188 1 82.44 529 ASN B C 1
ATOM 9264 O O . ASN B 1 529 ? -12.188 18.875 34.125 1 82.44 529 ASN B O 1
ATOM 9268 N N . ASP B 1 530 ? -10.727 20.328 33.375 1 76.88 530 ASP B N 1
ATOM 9269 C CA . ASP B 1 530 ? -10.25 20.609 34.719 1 76.88 530 ASP B CA 1
ATOM 9270 C C . ASP B 1 530 ? -10.125 22.125 34.938 1 76.88 530 ASP B C 1
ATOM 9272 O O . ASP B 1 530 ? -9.031 22.672 34.844 1 76.88 530 ASP B O 1
ATOM 9276 N N . VAL B 1 531 ? -11.273 22.797 35.281 1 61.91 531 VAL B N 1
ATOM 9277 C CA . VAL B 1 531 ? -11.383 24.25 35.375 1 61.91 531 VAL B CA 1
ATOM 9278 C C . VAL B 1 531 ? -10.641 24.766 36.594 1 61.91 531 VAL B C 1
ATOM 9280 O O . VAL B 1 531 ? -10.062 25.859 36.562 1 61.91 531 VAL B O 1
ATOM 9283 N N . VAL B 1 532 ? -10.68 24.016 37.531 1 60.59 532 VAL B N 1
ATOM 9284 C CA . VAL B 1 532 ? -10.211 24.547 38.812 1 60.59 532 VAL B CA 1
ATOM 9285 C C . VAL B 1 532 ? -8.758 24.156 39.031 1 60.59 532 VAL B C 1
ATOM 9287 O O . VAL B 1 532 ? -8.102 24.672 39.938 1 60.59 532 VAL B O 1
ATOM 9290 N N . GLY B 1 533 ? -8.211 23.484 38.094 1 63.12 533 GLY B N 1
ATOM 9291 C CA . GLY B 1 533 ? -6.91 22.922 38.406 1 63.12 533 GLY B CA 1
ATOM 9292 C C . GLY B 1 533 ? -5.762 23.859 38.094 1 63.12 533 GLY B C 1
ATOM 9293 O O . GLY B 1 533 ? -5.965 24.906 37.469 1 63.12 533 GLY B O 1
ATOM 9294 N N . SER B 1 534 ? -4.66 23.688 38.719 1 67.38 534 SER B N 1
ATOM 9295 C CA . SER B 1 534 ? -3.396 24.422 38.594 1 67.38 534 SER B CA 1
ATOM 9296 C C . SER B 1 534 ? -3.004 24.547 37.125 1 67.38 534 SER B C 1
ATOM 9298 O O . SER B 1 534 ? -2.209 25.422 36.781 1 67.38 534 SER B O 1
ATOM 9300 N N . TYR B 1 535 ? -3.826 23.906 36.281 1 74.06 535 TYR B N 1
ATOM 9301 C CA . TYR B 1 535 ? -3.383 23.844 34.906 1 74.06 535 TYR B CA 1
ATOM 9302 C C . TYR B 1 535 ? -4.254 24.734 34 1 74.06 535 TYR B C 1
ATOM 9304 O O . TYR B 1 535 ? -3.965 24.906 32.812 1 74.06 535 TYR B O 1
ATOM 9312 N N . ALA B 1 536 ? -5.145 25.391 34.531 1 78.69 536 ALA B N 1
ATOM 9313 C CA . ALA B 1 536 ? -6.094 26.156 33.719 1 78.69 536 ALA B CA 1
ATOM 9314 C C . ALA B 1 536 ? -5.445 27.406 33.156 1 78.69 536 ALA B C 1
ATOM 9316 O O . ALA B 1 536 ? -5.594 27.703 31.969 1 78.69 536 ALA B O 1
ATOM 9317 N N . GLN B 1 537 ? -4.691 28.047 33.969 1 84.12 537 GLN B N 1
ATOM 9318 C CA . GLN B 1 537 ? -4.105 29.312 33.531 1 84.12 537 GLN B CA 1
ATOM 9319 C C . GLN B 1 537 ? -3.045 29.078 32.469 1 84.12 537 GLN B C 1
ATOM 9321 O O . GLN B 1 537 ? -3.047 29.75 31.438 1 84.12 537 GLN B O 1
ATOM 9326 N N . PRO B 1 538 ? -2.186 28.109 32.688 1 84.06 538 PRO B N 1
ATOM 9327 C CA . PRO B 1 538 ? -1.21 27.828 31.625 1 84.06 538 PRO B CA 1
ATOM 9328 C C . PRO B 1 538 ? -1.865 27.406 30.328 1 84.06 538 PRO B C 1
ATOM 9330 O O . PRO B 1 538 ? -1.347 27.703 29.234 1 84.06 538 PRO B O 1
ATOM 9333 N N . GLY B 1 539 ? -2.936 26.75 30.438 1 86.38 539 GLY B N 1
ATOM 9334 C CA . GLY B 1 539 ? -3.66 26.344 29.25 1 86.38 539 GLY B CA 1
ATOM 9335 C C . GLY B 1 539 ? -4.184 27.531 28.438 1 86.38 539 GLY B C 1
ATOM 9336 O O . GLY B 1 539 ? -4.023 27.562 27.219 1 86.38 539 GLY B O 1
ATOM 9337 N N . VAL B 1 540 ? -4.746 28.469 29.047 1 88.62 540 VAL B N 1
ATOM 9338 C CA . VAL B 1 540 ? -5.289 29.641 28.391 1 88.62 540 VAL B CA 1
ATOM 9339 C C . VAL B 1 540 ? -4.152 30.469 27.781 1 88.62 540 VAL B C 1
ATOM 9341 O O . VAL B 1 540 ? -4.27 30.969 26.656 1 88.62 540 VAL B O 1
ATOM 9344 N N . THR B 1 541 ? -3.102 30.562 28.547 1 89.81 541 THR B N 1
ATOM 9345 C CA . THR B 1 541 ? -1.951 31.328 28.062 1 89.81 541 THR B CA 1
ATOM 9346 C C . THR B 1 541 ? -1.372 30.688 26.797 1 89.81 541 THR B C 1
ATOM 9348 O O . THR B 1 541 ? -0.942 31.391 25.891 1 89.81 541 THR B O 1
ATOM 9351 N N . GLY B 1 542 ? -1.346 29.406 26.828 1 90.12 542 GLY B N 1
ATOM 9352 C CA . GLY B 1 542 ? -0.854 28.703 25.656 1 90.12 542 GLY B CA 1
ATOM 9353 C C . GLY B 1 542 ? -1.692 28.953 24.406 1 90.12 542 GLY B C 1
ATOM 9354 O O . GLY B 1 542 ? -1.153 29.219 23.328 1 90.12 542 GLY B O 1
ATOM 9355 N N . ILE B 1 543 ? -2.982 28.906 24.547 1 92.12 543 ILE B N 1
ATOM 9356 C CA . ILE B 1 543 ? -3.887 29.141 23.438 1 92.12 543 ILE B CA 1
ATOM 9357 C C . ILE B 1 543 ? -3.738 30.594 22.953 1 92.12 543 ILE B C 1
ATOM 9359 O O . ILE B 1 543 ? -3.738 30.859 21.75 1 92.12 543 ILE B O 1
ATOM 9363 N N . ARG B 1 544 ? -3.553 31.453 23.859 1 91.56 544 ARG B N 1
ATOM 9364 C CA . ARG B 1 544 ? -3.369 32.875 23.531 1 91.56 544 ARG B CA 1
ATOM 9365 C C . ARG B 1 544 ? -2.078 33.094 22.75 1 91.56 544 ARG B C 1
ATOM 9367 O O . ARG B 1 544 ? -2.043 33.875 21.812 1 91.56 544 ARG B O 1
ATOM 9374 N N . GLU B 1 545 ? -1.079 32.438 23.156 1 90.69 545 GLU B N 1
ATOM 9375 C CA . GLU B 1 545 ? 0.197 32.562 22.453 1 90.69 545 GLU B CA 1
ATOM 9376 C C . GLU B 1 545 ? 0.062 32.125 21 1 90.69 545 GLU B C 1
ATOM 9378 O O . GLU B 1 545 ? 0.609 32.781 20.094 1 90.69 545 GLU B O 1
ATOM 9383 N N . LEU B 1 546 ? -0.607 31.062 20.797 1 90.56 546 LEU B N 1
ATOM 9384 C CA . LEU B 1 546 ? -0.814 30.609 19.422 1 90.56 546 LEU B CA 1
ATOM 9385 C C . LEU B 1 546 ? -1.672 31.594 18.641 1 90.56 546 LEU B C 1
ATOM 9387 O O . LEU B 1 546 ? -1.384 31.891 17.484 1 90.56 546 LEU B O 1
ATOM 9391 N N . THR B 1 547 ? -2.717 32.094 19.266 1 90.81 547 THR B N 1
ATOM 9392 C CA . THR B 1 547 ? -3.594 33.094 18.625 1 90.81 547 THR B CA 1
ATOM 9393 C C . THR B 1 547 ? -2.814 34.344 18.234 1 90.81 547 THR B C 1
ATOM 9395 O O . THR B 1 547 ? -3.01 34.875 17.156 1 90.81 547 THR B O 1
ATOM 9398 N N . CYS B 1 548 ? -1.928 34.719 19.047 1 87.81 548 CYS B N 1
ATOM 9399 C CA . CYS B 1 548 ? -1.098 35.875 18.766 1 87.81 548 CYS B CA 1
ATOM 9400 C C . CYS B 1 548 ? -0.16 35.625 17.594 1 87.81 548 CYS B C 1
ATOM 9402 O O . CYS B 1 548 ? 0.029 36.469 16.734 1 87.81 548 CYS B O 1
ATOM 9404 N N . PHE B 1 549 ? 0.362 34.531 17.625 1 85 549 PHE B N 1
ATOM 9405 C CA . PHE B 1 549 ? 1.243 34.156 16.516 1 85 549 PHE B CA 1
ATOM 9406 C C . PHE B 1 549 ? 0.488 34.188 15.195 1 85 549 PHE B C 1
ATOM 9408 O O . PHE B 1 549 ? 0.984 34.688 14.195 1 85 549 PHE B O 1
ATOM 9415 N N . LEU B 1 550 ? -0.665 33.562 15.195 1 85.44 550 LEU B N 1
ATOM 9416 C CA . LEU B 1 550 ? -1.463 33.5 13.977 1 85.44 550 LEU B CA 1
ATOM 9417 C C . LEU B 1 550 ? -1.918 34.875 13.531 1 85.44 550 LEU B C 1
ATOM 9419 O O . LEU B 1 550 ? -2.021 35.156 12.328 1 85.44 550 LEU B O 1
ATOM 9423 N N . HIS B 1 551 ? -2.135 35.688 14.469 1 84.06 551 HIS B N 1
ATOM 9424 C CA . HIS B 1 551 ? -2.494 37.062 14.156 1 84.06 551 HIS B CA 1
ATOM 9425 C C . HIS B 1 551 ? -1.34 37.812 13.477 1 84.06 551 HIS B C 1
ATOM 9427 O O . HIS B 1 551 ? -1.55 38.531 12.516 1 84.06 551 HIS B O 1
ATOM 9433 N N . GLU B 1 552 ? -0.221 37.562 14 1 79.69 552 GLU B N 1
ATOM 9434 C CA . GLU B 1 552 ? 0.965 38.156 13.398 1 79.69 552 GLU B CA 1
ATOM 9435 C C . GLU B 1 552 ? 1.198 37.625 11.992 1 79.69 552 GLU B C 1
ATOM 9437 O O . GLU B 1 552 ? 1.612 38.375 11.102 1 79.69 552 GLU B O 1
ATOM 9442 N N . MET B 1 553 ? 0.926 36.438 11.836 1 76.75 553 MET B N 1
ATOM 9443 C CA . MET B 1 553 ? 1.091 35.812 10.523 1 76.75 553 MET B CA 1
ATOM 9444 C C . MET B 1 553 ? 0.07 36.375 9.531 1 76.75 553 MET B C 1
ATOM 9446 O O . MET B 1 553 ? 0.386 36.562 8.359 1 76.75 553 MET B O 1
ATOM 9450 N N . SER B 1 554 ? -1.155 36.5 9.945 1 77.5 554 SER B N 1
ATOM 9451 C CA . SER B 1 554 ? -2.229 37 9.086 1 77.5 554 SER B CA 1
ATOM 9452 C C . SER B 1 554 ? -1.942 38.406 8.609 1 77.5 554 SER B C 1
ATOM 9454 O O . SER B 1 554 ? -2.432 38.844 7.555 1 77.5 554 SER B O 1
ATOM 9456 N N . SER B 1 555 ? -1.238 39.094 9.359 1 72.19 555 SER B N 1
ATOM 9457 C CA . SER B 1 555 ? -0.928 40.469 9 1 72.19 555 SER B CA 1
ATOM 9458 C C . SER B 1 555 ? 0.082 40.531 7.859 1 72.19 555 SER B C 1
ATOM 9460 O O . SER B 1 555 ? 0.191 41.562 7.18 1 72.19 555 SER B O 1
ATOM 9462 N N . ARG B 1 556 ? 0.568 39.406 7.809 1 66.62 556 ARG B N 1
ATOM 9463 C CA . ARG B 1 556 ? 1.502 39.344 6.688 1 66.62 556 ARG B CA 1
ATOM 9464 C C . ARG B 1 556 ? 0.771 39.062 5.379 1 66.62 556 ARG B C 1
ATOM 9466 O O . ARG B 1 556 ? -0.13 38.219 5.328 1 66.62 556 ARG B O 1
ATOM 9473 N N . LYS B 1 557 ? 0.997 39.781 4.352 1 59.31 557 LYS B N 1
ATOM 9474 C CA . LYS B 1 557 ? 0.28 39.781 3.078 1 59.31 557 LYS B CA 1
ATOM 9475 C C . LYS B 1 557 ? 0.283 38.375 2.457 1 59.31 557 LYS B C 1
ATOM 9477 O O . LYS B 1 557 ? 1.33 37.75 2.373 1 59.31 557 LYS B O 1
ATOM 9482 N N . GLY B 1 558 ? -0.905 37.844 2.297 1 61.44 558 GLY B N 1
ATOM 9483 C CA . GLY B 1 558 ? -1.112 36.688 1.45 1 61.44 558 GLY B CA 1
ATOM 9484 C C . GLY B 1 558 ? -1.325 35.406 2.236 1 61.44 558 GLY B C 1
ATOM 9485 O O . GLY B 1 558 ? -1.624 34.375 1.659 1 61.44 558 GLY B O 1
ATOM 9486 N N . CYS B 1 559 ? -1.107 35.5 3.557 1 65.44 559 CYS B N 1
ATOM 9487 C CA . CYS B 1 559 ? -1.337 34.281 4.309 1 65.44 559 CYS B CA 1
ATOM 9488 C C . CYS B 1 559 ? -2.811 34.125 4.668 1 65.44 559 CYS B C 1
ATOM 9490 O O . CYS B 1 559 ? -3.373 34.969 5.367 1 65.44 559 CYS B O 1
ATOM 9492 N N . ASP B 1 560 ? -3.494 33.219 4.027 1 71.19 560 ASP B N 1
ATOM 9493 C CA . ASP B 1 560 ? -4.914 33.031 4.297 1 71.19 560 ASP B CA 1
ATOM 9494 C C . ASP B 1 560 ? -5.121 32.219 5.574 1 71.19 560 ASP B C 1
ATOM 9496 O O . ASP B 1 560 ? -5.426 31.016 5.516 1 71.19 560 ASP B O 1
ATOM 9500 N N . VAL B 1 561 ? -4.84 32.875 6.68 1 75.56 561 VAL B N 1
ATOM 9501 C CA . VAL B 1 561 ? -5.027 32.219 7.969 1 75.56 561 VAL B CA 1
ATOM 9502 C C . VAL B 1 561 ? -6.246 32.812 8.68 1 75.56 561 VAL B C 1
ATOM 9504 O O . VAL B 1 561 ? -6.406 32.625 9.891 1 75.56 561 VAL B O 1
ATOM 9507 N N . GLY B 1 562 ? -7.031 33.5 7.918 1 72.56 562 GLY B N 1
ATOM 9508 C CA . GLY B 1 562 ? -8.203 34.125 8.508 1 72.56 562 GLY B CA 1
ATOM 9509 C C . GLY B 1 562 ? -9.172 33.125 9.109 1 72.56 562 GLY B C 1
ATOM 9510 O O . GLY B 1 562 ? -9.672 33.344 10.219 1 72.56 562 GLY B O 1
ATOM 9511 N N . LYS B 1 563 ? -9.273 32.094 8.469 1 79.25 563 LYS B N 1
ATOM 9512 C CA . LYS B 1 563 ? -10.195 31.047 8.945 1 79.25 563 LYS B CA 1
ATOM 9513 C C . LYS B 1 563 ? -9.719 30.469 10.281 1 79.25 563 LYS B C 1
ATOM 9515 O O . LYS B 1 563 ? -10.531 30.156 11.148 1 79.25 563 LYS B O 1
ATOM 9520 N N . PHE B 1 564 ? -8.422 30.484 10.5 1 85.62 564 PHE B N 1
ATOM 9521 C CA . PHE B 1 564 ? -7.82 29.984 11.734 1 85.62 564 PHE B CA 1
ATOM 9522 C C . PHE B 1 564 ? -8.125 30.938 12.898 1 85.62 564 PHE B C 1
ATOM 9524 O O . PHE B 1 564 ? -8.539 30.484 13.969 1 85.62 564 PHE B O 1
ATOM 9531 N N . LEU B 1 565 ? -8.031 32.156 12.523 1 85 565 LEU B N 1
ATOM 9532 C CA . LEU B 1 565 ? -8.07 33.156 13.57 1 85 565 LEU B CA 1
ATOM 9533 C C . LEU B 1 565 ? -9.445 33.219 14.234 1 85 565 LEU B C 1
ATOM 9535 O O . LEU B 1 565 ? -9.547 33.375 15.453 1 85 565 LEU B O 1
ATOM 9539 N N . SER B 1 566 ? -10.422 33.031 13.453 1 87.12 566 SER B N 1
ATOM 9540 C CA . SER B 1 566 ? -11.766 33.062 14.016 1 87.12 566 SER B CA 1
ATOM 9541 C C . SER B 1 566 ? -11.969 31.906 15 1 87.12 566 SER B C 1
ATOM 9543 O O . SER B 1 566 ? -12.547 32.094 16.078 1 87.12 566 SER B O 1
ATOM 9545 N N . TRP B 1 567 ? -11.531 30.766 14.688 1 91.19 567 TRP B N 1
ATOM 9546 C CA . TRP B 1 567 ? -11.672 29.594 15.523 1 91.19 567 TRP B CA 1
ATOM 9547 C C . TRP B 1 567 ? -10.805 29.703 16.781 1 91.19 567 TRP B C 1
ATOM 9549 O O . TRP B 1 567 ? -11.281 29.484 17.891 1 91.19 567 TRP B O 1
ATOM 9559 N N . PHE B 1 568 ? -9.578 30.109 16.625 1 91.44 568 PHE B N 1
ATOM 9560 C CA . PHE B 1 568 ? -8.656 30.141 17.766 1 91.44 568 PHE B CA 1
ATOM 9561 C C . PHE B 1 568 ? -9.016 31.266 18.719 1 91.44 568 PHE B C 1
ATOM 9563 O O . PHE B 1 568 ? -8.836 31.141 19.938 1 91.44 568 PHE B O 1
ATOM 9570 N N . SER B 1 569 ? -9.523 32.344 18.156 1 89.5 569 SER B N 1
ATOM 9571 C CA . SER B 1 569 ? -10.023 33.406 19.031 1 89.5 569 SER B CA 1
ATOM 9572 C C . SER B 1 569 ? -11.172 32.906 19.906 1 89.5 569 SER B C 1
ATOM 9574 O O . SER B 1 569 ? -11.25 33.25 21.094 1 89.5 569 SER B O 1
ATOM 9576 N N . ARG B 1 570 ? -11.977 32.125 19.312 1 89.56 570 ARG B N 1
ATOM 9577 C CA . ARG B 1 570 ? -13.094 31.578 20.078 1 89.56 570 ARG B CA 1
ATOM 9578 C C . ARG B 1 570 ? -12.602 30.547 21.094 1 89.56 570 ARG B C 1
ATOM 9580 O O . ARG B 1 570 ? -13.164 30.438 22.188 1 89.56 570 ARG B O 1
ATOM 9587 N N . PHE B 1 571 ? -11.617 29.766 20.734 1 89.31 571 PHE B N 1
ATOM 9588 C CA . PHE B 1 571 ? -11.016 28.828 21.688 1 89.31 571 PHE B CA 1
ATOM 9589 C C . PHE B 1 571 ? -10.508 29.562 22.922 1 89.31 571 PHE B C 1
ATOM 9591 O O . PHE B 1 571 ? -10.742 29.141 24.047 1 89.31 571 PHE B O 1
ATOM 9598 N N . GLU B 1 572 ? -9.844 30.641 22.641 1 89 572 GLU B N 1
ATOM 9599 C CA . GLU B 1 572 ? -9.266 31.438 23.719 1 89 572 GLU B CA 1
ATOM 9600 C C . GLU B 1 572 ? -10.352 32.031 24.609 1 89 572 GLU B C 1
ATOM 9602 O O . GLU B 1 572 ? -10.234 32 25.844 1 89 572 GLU B O 1
ATOM 9607 N N . GLU B 1 573 ? -11.367 32.5 24.016 1 87.69 573 GLU B N 1
ATOM 9608 C CA . GLU B 1 573 ? -12.461 33.125 24.75 1 87.69 573 GLU B CA 1
ATOM 9609 C C . GLU B 1 573 ? -13.156 32.125 25.672 1 87.69 573 GLU B C 1
ATOM 9611 O O . GLU B 1 573 ? -13.414 32.406 26.844 1 87.69 573 GLU B O 1
ATOM 9616 N N . VAL B 1 574 ? -13.406 31.016 25.109 1 84.69 574 VAL B N 1
ATOM 9617 C CA . VAL B 1 574 ? -14.117 30 25.875 1 84.69 574 VAL B CA 1
ATOM 9618 C C . VAL B 1 574 ? -13.219 29.469 27 1 84.69 574 VAL B C 1
ATOM 9620 O O . VAL B 1 574 ? -13.68 29.234 28.109 1 84.69 574 VAL B O 1
ATOM 9623 N N . ALA B 1 575 ? -11.969 29.297 26.688 1 85.5 575 ALA B N 1
ATOM 9624 C CA . ALA B 1 575 ? -11.031 28.828 27.703 1 85.5 575 ALA B CA 1
ATOM 9625 C C . ALA B 1 575 ? -10.875 29.859 28.812 1 85.5 575 ALA B C 1
ATOM 9627 O O . ALA B 1 575 ? -10.805 29.484 30 1 85.5 575 ALA B O 1
ATOM 9628 N N . ALA B 1 576 ? -10.805 31.109 28.484 1 83.81 576 ALA B N 1
ATOM 9629 C CA . ALA B 1 576 ? -10.648 32.188 29.469 1 83.81 576 ALA B CA 1
ATOM 9630 C C . ALA B 1 576 ? -11.883 32.312 30.344 1 83.81 576 ALA B C 1
ATOM 9632 O O . ALA B 1 576 ? -11.781 32.594 31.531 1 83.81 576 ALA B O 1
ATOM 9633 N N . GLN B 1 577 ? -12.992 32.094 29.766 1 80.94 577 GLN B N 1
ATOM 9634 C CA . GLN B 1 577 ? -14.25 32.188 30.516 1 80.94 577 GLN B CA 1
ATOM 9635 C C . GLN B 1 577 ? -14.375 31.047 31.516 1 80.94 577 GLN B C 1
ATOM 9637 O O . GLN B 1 577 ? -15.023 31.203 32.562 1 80.94 577 GLN B O 1
ATOM 9642 N N . SER B 1 578 ? -13.82 29.984 31.188 1 74.44 578 SER B N 1
ATOM 9643 C CA . SER B 1 578 ? -13.906 28.828 32.062 1 74.44 578 SER B CA 1
ATOM 9644 C C . SER B 1 578 ? -13.148 29.078 33.375 1 74.44 578 SER B C 1
ATOM 9646 O O . SER B 1 578 ? -13.492 28.516 34.406 1 74.44 578 SER B O 1
ATOM 9648 N N . ILE B 1 579 ? -12.117 29.828 33.312 1 74.5 579 ILE B N 1
ATOM 9649 C CA . ILE B 1 579 ? -11.312 30.109 34.5 1 74.5 579 ILE B CA 1
ATOM 9650 C C . ILE B 1 579 ? -11.969 31.219 35.312 1 74.5 579 ILE B C 1
ATOM 9652 O O . ILE B 1 579 ? -11.859 31.25 36.531 1 74.5 579 ILE B O 1
ATOM 9656 N N . ALA B 1 580 ? -12.461 32.281 34.531 1 68.06 580 ALA B N 1
ATOM 9657 C CA . ALA B 1 580 ? -13.023 33.438 35.219 1 68.06 580 ALA B CA 1
ATOM 9658 C C . ALA B 1 580 ? -14.312 33.062 35.938 1 68.06 580 ALA B C 1
ATOM 9660 O O . ALA B 1 580 ? -14.766 33.781 36.844 1 68.06 580 ALA B O 1
ATOM 9661 N N . HIS B 1 581 ? -14.398 31.969 36.781 1 57.72 581 HIS B N 1
ATOM 9662 C CA . HIS B 1 581 ? -15.492 31.531 37.625 1 57.72 581 HIS B CA 1
ATOM 9663 C C . HIS B 1 581 ? -16.75 32.344 37.375 1 57.72 581 HIS B C 1
ATOM 9665 O O . HIS B 1 581 ? -17.703 32.281 38.156 1 57.72 581 HIS B O 1
ATOM 9671 N N . ASP B 1 582 ? -16.766 33.156 36.5 1 49.53 582 ASP B N 1
ATOM 9672 C CA . ASP B 1 582 ? -17.938 34.031 36.469 1 49.53 582 ASP B CA 1
ATOM 9673 C C . ASP B 1 582 ? -19.203 33.219 36.188 1 49.53 582 ASP B C 1
ATOM 9675 O O . ASP B 1 582 ? -19.156 32.219 35.469 1 49.53 582 ASP B O 1
ATOM 9679 N N . SER B 1 583 ? -20.359 33.375 37.062 1 45.88 583 SER B N 1
ATOM 9680 C CA . SER B 1 583 ? -21.734 32.938 37.312 1 45.88 583 SER B CA 1
ATOM 9681 C C . SER B 1 583 ? -22.547 32.875 36.031 1 45.88 583 SER B C 1
ATOM 9683 O O . SER B 1 583 ? -23.766 32.688 36.062 1 45.88 583 SER B O 1
ATOM 9685 N N . VAL B 1 584 ? -22 33.375 34.938 1 49.28 584 VAL B N 1
ATOM 9686 C CA . VAL B 1 584 ? -23.094 33.5 34 1 49.28 584 VAL B CA 1
ATOM 9687 C C . VAL B 1 584 ? -23.469 32.125 33.438 1 49.28 584 VAL B C 1
ATOM 9689 O O . VAL B 1 584 ? -22.578 31.359 33.062 1 49.28 584 VAL B O 1
ATOM 9692 N N . HIS B 1 585 ? -24.609 31.625 33.688 1 48.91 585 HIS B N 1
ATOM 9693 C CA . HIS B 1 585 ? -25.312 30.391 33.375 1 48.91 585 HIS B CA 1
ATOM 9694 C C . HIS B 1 585 ? -24.922 29.859 32 1 48.91 585 HIS B C 1
ATOM 9696 O O . HIS B 1 585 ? -24.75 28.656 31.828 1 48.91 585 HIS B O 1
ATOM 9702 N N . GLN B 1 586 ? -24.859 30.734 31.031 1 50.09 586 GLN B N 1
ATOM 9703 C CA . GLN B 1 586 ? -24.703 30.297 29.656 1 50.09 586 GLN B CA 1
ATOM 9704 C C . GLN B 1 586 ? -23.312 29.703 29.422 1 50.09 586 GLN B C 1
ATOM 9706 O O . GLN B 1 586 ? -23.156 28.719 28.703 1 50.09 586 GLN B O 1
ATOM 9711 N N . HIS B 1 587 ? -22.312 30.266 30.078 1 56.41 587 HIS B N 1
ATOM 9712 C CA . HIS B 1 587 ? -20.938 29.844 29.844 1 56.41 587 HIS B CA 1
ATOM 9713 C C . HIS B 1 587 ? -20.641 28.531 30.531 1 56.41 587 HIS B C 1
ATOM 9715 O O . HIS B 1 587 ? -19.844 27.719 30.047 1 56.41 587 HIS B O 1
ATOM 9721 N N . GLN B 1 588 ? -21.484 28.266 31.453 1 62.22 588 GLN B N 1
ATOM 9722 C CA . GLN B 1 588 ? -21.328 27 32.156 1 62.22 588 GLN B CA 1
ATOM 9723 C C . GLN B 1 588 ? -21.828 25.844 31.281 1 62.22 588 GLN B C 1
ATOM 9725 O O . GLN B 1 588 ? -21.25 24.75 31.328 1 62.22 588 GLN B O 1
ATOM 9730 N N . GLU B 1 589 ? -22.75 26.203 30.375 1 71.06 589 GLU B N 1
ATOM 9731 C CA . GLU B 1 589 ? -23.281 25.125 29.531 1 71.06 589 GLU B CA 1
ATOM 9732 C C . GLU B 1 589 ? -22.297 24.766 28.422 1 71.06 589 GLU B C 1
ATOM 9734 O O . GLU B 1 589 ? -22.109 23.578 28.125 1 71.06 589 GLU B O 1
ATOM 9739 N N . ALA B 1 590 ? -21.641 25.797 27.922 1 71.38 590 ALA B N 1
ATOM 9740 C CA . ALA B 1 590 ? -20.672 25.531 26.844 1 71.38 590 ALA B CA 1
ATOM 9741 C C . ALA B 1 590 ? -19.5 24.719 27.359 1 71.38 590 ALA B C 1
ATOM 9743 O O . ALA B 1 590 ? -19 23.828 26.656 1 71.38 590 ALA B O 1
ATOM 9744 N N . HIS B 1 591 ? -19.234 25.031 28.562 1 75.56 591 HIS B N 1
ATOM 9745 C CA . HIS B 1 591 ? -18.094 24.328 29.156 1 75.56 591 HIS B CA 1
ATOM 9746 C C . HIS B 1 591 ? -18.438 22.859 29.422 1 75.56 591 HIS B C 1
ATOM 9748 O O . HIS B 1 591 ? -17.594 21.984 29.219 1 75.56 591 HIS B O 1
ATOM 9754 N N . LYS B 1 592 ? -19.609 22.703 29.844 1 77.31 592 LYS B N 1
ATOM 9755 C CA . LYS B 1 592 ? -20.031 21.328 30.109 1 77.31 592 LYS B CA 1
ATOM 9756 C C . LYS B 1 592 ? -20.125 20.516 28.828 1 77.31 592 LYS B C 1
ATOM 9758 O O . LYS B 1 592 ? -19.719 19.359 28.797 1 77.31 592 LYS B O 1
ATOM 9763 N N . HIS B 1 593 ? -20.516 21.219 27.812 1 82.88 593 HIS B N 1
ATOM 9764 C CA . HIS B 1 593 ? -20.641 20.531 26.531 1 82.88 593 HIS B CA 1
ATOM 9765 C C . HIS B 1 593 ? -19.281 20.25 25.922 1 82.88 593 HIS B C 1
ATOM 9767 O O . HIS B 1 593 ? -19.062 19.188 25.328 1 82.88 593 HIS B O 1
ATOM 9773 N N . LEU B 1 594 ? -18.406 21.188 26.109 1 85.25 594 LEU B N 1
ATOM 9774 C CA . LEU B 1 594 ? -17.078 21.031 25.547 1 85.25 594 LEU B CA 1
ATOM 9775 C C . LEU B 1 594 ? -16.328 19.875 26.234 1 85.25 594 LEU B C 1
ATOM 9777 O O . LEU B 1 594 ? -15.609 19.125 25.578 1 85.25 594 LEU B O 1
ATOM 9781 N N . SER B 1 595 ? -16.531 19.766 27.578 1 82.69 595 SER B N 1
ATOM 9782 C CA . SER B 1 595 ? -15.883 18.703 28.312 1 82.69 595 SER B CA 1
ATOM 9783 C C . SER B 1 595 ? -16.406 17.328 27.891 1 82.69 595 SER B C 1
ATOM 9785 O O . SER B 1 595 ? -15.664 16.344 27.922 1 82.69 595 SER B O 1
ATOM 9787 N N . GLN B 1 596 ? -17.578 17.297 27.359 1 84.19 596 GLN B N 1
ATOM 9788 C CA . GLN B 1 596 ? -18.172 16.031 26.906 1 84.19 596 GLN B CA 1
ATOM 9789 C C . GLN B 1 596 ? -17.688 15.664 25.516 1 84.19 596 GLN B C 1
ATOM 9791 O O . GLN B 1 596 ? -17.516 14.484 25.219 1 84.19 596 GLN B O 1
ATOM 9796 N N . VAL B 1 597 ? -17.422 16.688 24.766 1 88 597 VAL B N 1
ATOM 9797 C CA . VAL B 1 597 ? -17.031 16.453 23.375 1 88 597 VAL B CA 1
ATOM 9798 C C . VAL B 1 597 ? -15.531 16.203 23.297 1 88 597 VAL B C 1
ATOM 9800 O O . VAL B 1 597 ? -15.078 15.336 22.547 1 88 597 VAL B O 1
ATOM 9803 N N . LEU B 1 598 ? -14.789 16.984 24.047 1 89.94 598 LEU B N 1
ATOM 9804 C CA . LEU B 1 598 ? -13.336 16.844 24.047 1 89.94 598 LEU B CA 1
ATOM 9805 C C . LEU B 1 598 ? -12.867 15.969 25.188 1 89.94 598 LEU B C 1
ATOM 9807 O O . LEU B 1 598 ? -12.32 16.469 26.172 1 89.94 598 LEU B O 1
ATOM 9811 N N . SER B 1 599 ? -12.992 14.641 24.953 1 86.31 599 SER B N 1
ATOM 9812 C CA . SER B 1 599 ? -12.664 13.656 25.984 1 86.31 599 SER B CA 1
ATOM 9813 C C . SER B 1 599 ? -11.211 13.188 25.844 1 86.31 599 SER B C 1
ATOM 9815 O O . SER B 1 599 ? -10.578 13.406 24.812 1 86.31 599 SER B O 1
ATOM 9817 N N . PRO B 1 600 ? -10.641 12.68 26.891 1 81.75 600 PRO B N 1
ATOM 9818 C CA . PRO B 1 600 ? -9.258 12.203 26.859 1 81.75 600 PRO B CA 1
ATOM 9819 C C . PRO B 1 600 ? -9.062 11.055 25.859 1 81.75 600 PRO B C 1
ATOM 9821 O O . PRO B 1 600 ? -7.93 10.773 25.469 1 81.75 600 PRO B O 1
ATOM 9824 N N . GLY B 1 601 ? -10 10.461 25.297 1 80.06 601 GLY B N 1
ATOM 9825 C CA . G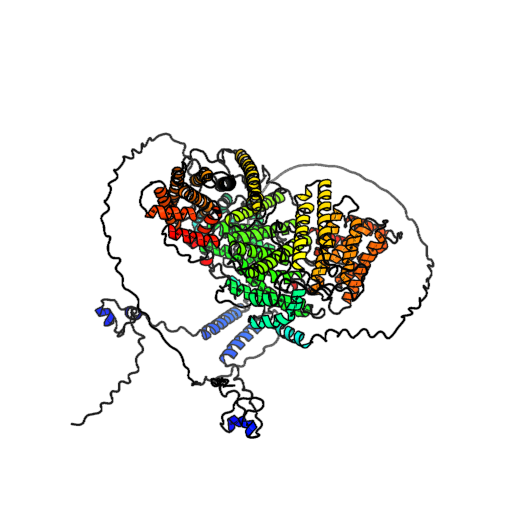LY B 1 601 ? -9.867 9.336 24.391 1 80.06 601 GLY B CA 1
ATOM 9826 C C . GLY B 1 601 ? -9.781 9.742 22.938 1 80.06 601 GLY B C 1
ATOM 9827 O O . GLY B 1 601 ? -9.516 8.906 22.062 1 80.06 601 GLY B O 1
ATOM 9828 N N . ILE B 1 602 ? -9.805 11.023 22.703 1 87.81 602 ILE B N 1
ATOM 9829 C CA . ILE B 1 602 ? -9.781 11.531 21.328 1 87.81 602 ILE B CA 1
ATOM 9830 C C . ILE B 1 602 ? -8.336 11.648 20.844 1 87.81 602 ILE B C 1
ATOM 9832 O O . ILE B 1 602 ? -7.441 11.992 21.625 1 87.81 602 ILE B O 1
ATOM 9836 N N . ASP B 1 603 ? -8.172 11.258 19.641 1 90.44 603 ASP B N 1
ATOM 9837 C CA . ASP B 1 603 ? -6.887 11.523 19 1 90.44 603 ASP B CA 1
ATOM 9838 C C . ASP B 1 603 ? -6.82 12.961 18.484 1 90.44 603 ASP B C 1
ATOM 9840 O O . ASP B 1 603 ? -7.223 13.234 17.344 1 90.44 603 ASP B O 1
ATOM 9844 N N . TYR B 1 604 ? -6.191 13.797 19.219 1 94.75 604 TYR B N 1
ATOM 9845 C CA . TYR B 1 604 ? -6.234 15.227 18.938 1 94.75 604 TYR B CA 1
ATOM 9846 C C . TYR B 1 604 ? -5.367 15.57 17.734 1 94.75 604 TYR B C 1
ATOM 9848 O O . TYR B 1 604 ? -5.613 16.562 17.047 1 94.75 604 TYR B O 1
ATOM 9856 N N . LEU B 1 605 ? -4.305 14.797 17.5 1 96.31 605 LEU B N 1
ATOM 9857 C CA . LEU B 1 605 ? -3.521 15.039 16.297 1 96.31 605 LEU B CA 1
ATOM 9858 C C . LEU B 1 605 ? -4.352 14.758 15.039 1 96.31 605 LEU B C 1
ATOM 9860 O O . LEU B 1 605 ? -4.309 15.523 14.078 1 96.31 605 LEU B O 1
ATOM 9864 N N . ARG B 1 606 ? -5.078 13.688 15.039 1 94 606 ARG B N 1
ATOM 9865 C CA . ARG B 1 606 ? -5.957 13.367 13.914 1 94 606 ARG B CA 1
ATOM 9866 C C . ARG B 1 606 ? -7.059 14.406 13.766 1 94 606 ARG B C 1
ATOM 9868 O O . ARG B 1 606 ? -7.418 14.789 12.648 1 94 606 ARG B O 1
ATOM 9875 N N . LEU B 1 607 ? -7.633 14.797 14.906 1 95.38 607 LEU B N 1
ATOM 9876 C CA . LEU B 1 607 ? -8.648 15.844 14.875 1 95.38 607 LEU B CA 1
ATOM 9877 C C . LEU B 1 607 ? -8.086 17.125 14.289 1 95.38 607 LEU B C 1
ATOM 9879 O O . LEU B 1 607 ? -8.742 17.797 13.484 1 95.38 607 LEU B O 1
ATOM 9883 N N . ALA B 1 608 ? -6.859 17.484 14.758 1 96.81 608 ALA B N 1
ATOM 9884 C CA . ALA B 1 608 ? -6.207 18.672 14.211 1 96.81 608 ALA B CA 1
ATOM 9885 C C . ALA B 1 608 ? -6.012 18.547 12.703 1 96.81 608 ALA B C 1
ATOM 9887 O O . ALA B 1 608 ? -6.207 19.5 11.961 1 96.81 608 ALA B O 1
ATOM 9888 N N . GLN B 1 609 ? -5.641 17.344 12.289 1 96.12 609 GLN B N 1
ATOM 9889 C CA . GLN B 1 609 ? -5.457 17.125 10.859 1 96.12 609 GLN B CA 1
ATOM 9890 C C . GLN B 1 609 ? -6.777 17.266 10.109 1 96.12 609 GLN B C 1
ATOM 9892 O O . GLN B 1 609 ? -6.805 17.734 8.969 1 96.12 609 GLN B O 1
ATOM 9897 N N . SER B 1 610 ? -7.871 16.844 10.688 1 94.44 610 SER B N 1
ATOM 9898 C CA . SER B 1 610 ? -9.188 17 10.078 1 94.44 610 SER B CA 1
ATOM 9899 C C . SER B 1 610 ? -9.57 18.469 9.945 1 94.44 610 SER B C 1
ATOM 9901 O O . SER B 1 610 ? -10.25 18.859 8.984 1 94.44 610 SER B O 1
ATOM 9903 N N . PHE B 1 611 ? -9.156 19.281 10.891 1 95.44 611 PHE B N 1
ATOM 9904 C CA . PHE B 1 611 ? -9.383 20.719 10.789 1 95.44 611 PHE B CA 1
ATOM 9905 C C . PHE B 1 611 ? -8.617 21.312 9.609 1 95.44 611 PHE B C 1
ATOM 9907 O O . PHE B 1 611 ? -9.094 22.25 8.969 1 95.44 611 PHE B O 1
ATOM 9914 N N . LEU B 1 612 ? -7.418 20.719 9.352 1 94.69 612 LEU B N 1
ATOM 9915 C CA . LEU B 1 612 ? -6.484 21.312 8.398 1 94.69 612 LEU B CA 1
ATOM 9916 C C . LEU B 1 612 ? -6.523 20.578 7.066 1 94.69 612 LEU B C 1
ATOM 9918 O O . LEU B 1 612 ? -5.812 20.938 6.125 1 94.69 612 LEU B O 1
ATOM 9922 N N . GLY B 1 613 ? -7.273 19.578 6.984 1 93.44 613 GLY B N 1
ATOM 9923 C CA . GLY B 1 613 ? -7.301 18.766 5.77 1 93.44 613 GLY B CA 1
ATOM 9924 C C . GLY B 1 613 ? -8.609 18.031 5.566 1 93.44 613 GLY B C 1
ATOM 9925 O O . GLY B 1 613 ? -9.672 18.531 5.945 1 93.44 613 GLY B O 1
ATOM 9926 N N . ARG B 1 614 ? -8.492 16.969 4.844 1 90.31 614 ARG B N 1
ATOM 9927 C CA . ARG B 1 614 ? -9.656 16.125 4.625 1 90.31 614 ARG B CA 1
ATOM 9928 C C . ARG B 1 614 ? -10.109 15.469 5.926 1 90.31 614 ARG B C 1
ATOM 9930 O O . ARG B 1 614 ? -9.305 14.852 6.629 1 90.31 614 ARG B O 1
ATOM 9937 N N . MET B 1 615 ? -11.391 15.547 6.184 1 87.31 615 MET B N 1
ATOM 9938 C CA . MET B 1 615 ? -11.906 15.125 7.48 1 87.31 615 MET B CA 1
ATOM 9939 C C . MET B 1 615 ? -12.18 13.625 7.492 1 87.31 615 MET B C 1
ATOM 9941 O O . MET B 1 615 ? -12.703 13.078 6.52 1 87.31 615 MET B O 1
ATOM 9945 N N . ALA B 1 616 ? -11.773 13.07 8.594 1 78.88 616 ALA B N 1
ATOM 9946 C CA . ALA B 1 616 ? -12.273 11.727 8.883 1 78.88 616 ALA B CA 1
ATOM 9947 C C . ALA B 1 616 ? -13.742 11.758 9.297 1 78.88 616 ALA B C 1
ATOM 9949 O O . ALA B 1 616 ? -14.227 12.773 9.805 1 78.88 616 ALA B O 1
ATOM 9950 N N . SER B 1 617 ? -14.492 10.703 9.039 1 75.56 617 SER B N 1
ATOM 9951 C CA . SER B 1 617 ? -15.93 10.719 9.25 1 75.56 617 SER B CA 1
ATOM 9952 C C . SER B 1 617 ? -16.266 11.094 10.695 1 75.56 617 SER B C 1
ATOM 9954 O O . SER B 1 617 ? -17.109 11.961 10.93 1 75.56 617 SER B O 1
ATOM 9956 N N . ASP B 1 618 ? -15.664 10.508 11.656 1 79.81 618 ASP B N 1
ATOM 9957 C CA . ASP B 1 618 ? -15.961 10.805 13.055 1 79.81 618 ASP B CA 1
ATOM 9958 C C . ASP B 1 618 ? -15.547 12.234 13.414 1 79.81 618 ASP B C 1
ATOM 9960 O O . ASP B 1 618 ? -16.219 12.898 14.211 1 79.81 618 ASP B O 1
ATOM 9964 N N . ASP B 1 619 ? -14.57 12.695 12.758 1 88.69 619 ASP B N 1
ATOM 9965 C CA . ASP B 1 619 ? -14.07 14.031 13.07 1 88.69 619 ASP B CA 1
ATOM 9966 C C . ASP B 1 619 ? -14.969 15.109 12.461 1 88.69 619 ASP B C 1
ATOM 9968 O O . ASP B 1 619 ? -15.086 16.203 13.008 1 88.69 619 ASP B O 1
ATOM 9972 N N . ALA B 1 620 ? -15.539 14.742 11.375 1 88.25 620 ALA B N 1
ATOM 9973 C CA . ALA B 1 620 ? -16.453 15.695 10.766 1 88.25 620 ALA B CA 1
ATOM 9974 C C . ALA B 1 620 ? -17.625 16.016 11.695 1 88.25 620 ALA B C 1
ATOM 9976 O O . ALA B 1 620 ? -18.031 17.172 11.828 1 88.25 620 ALA B O 1
ATOM 9977 N N . ILE B 1 621 ? -18.125 14.984 12.352 1 88.69 621 ILE B N 1
ATOM 9978 C CA . ILE B 1 621 ? -19.219 15.148 13.297 1 88.69 621 ILE B CA 1
ATOM 9979 C C . ILE B 1 621 ? -18.734 15.953 14.508 1 88.69 621 ILE B C 1
ATOM 9981 O O . ILE B 1 621 ? -19.438 16.844 14.984 1 88.69 621 ILE B O 1
ATOM 9985 N N . LEU B 1 622 ? -17.625 15.648 14.938 1 91.75 622 LEU B N 1
ATOM 9986 C CA . LEU B 1 622 ? -17.062 16.328 16.094 1 91.75 622 LEU B CA 1
ATOM 9987 C C . LEU B 1 622 ? -16.828 17.812 15.797 1 91.75 622 LEU B C 1
ATOM 9989 O O . LEU B 1 622 ? -17.109 18.672 16.625 1 91.75 622 LEU B O 1
ATOM 9993 N N . ILE B 1 623 ? -16.312 18.109 14.633 1 94 623 ILE B N 1
ATOM 9994 C CA . ILE B 1 623 ? -16.016 19.484 14.25 1 94 623 ILE B CA 1
ATOM 9995 C C . ILE B 1 623 ? -17.328 20.266 14.102 1 94 623 ILE B C 1
ATOM 9997 O O . ILE B 1 623 ? -17.406 21.438 14.484 1 94 623 ILE B O 1
ATOM 10001 N N . GLN B 1 624 ? -18.281 19.641 13.594 1 92.06 624 GLN B N 1
ATOM 10002 C CA . GLN B 1 624 ? -19.594 20.266 13.492 1 92.06 624 GLN B CA 1
ATOM 10003 C C . GLN B 1 624 ? -20.172 20.562 14.875 1 92.06 624 GLN B C 1
ATOM 10005 O O . GLN B 1 624 ? -20.719 21.641 15.102 1 92.06 624 GLN B O 1
ATOM 10010 N N . THR B 1 625 ? -20.078 19.609 15.734 1 91.88 625 THR B N 1
ATOM 10011 C CA . THR B 1 625 ? -20.547 19.797 17.094 1 91.88 625 THR B CA 1
ATOM 10012 C C . THR B 1 625 ? -19.797 20.922 17.781 1 91.88 625 THR B C 1
ATOM 10014 O O . THR B 1 625 ? -20.391 21.734 18.5 1 91.88 625 THR B O 1
ATOM 10017 N N . LEU B 1 626 ? -18.531 20.969 17.562 1 92.44 626 LEU B N 1
ATOM 10018 C CA . LEU B 1 626 ? -17.719 22.031 18.141 1 92.44 626 LEU B CA 1
ATOM 10019 C C . LEU B 1 626 ? -18.109 23.391 17.594 1 92.44 626 LEU B C 1
ATOM 10021 O O . LEU B 1 626 ? -18.125 24.391 18.328 1 92.44 626 LEU B O 1
ATOM 10025 N N . SER B 1 627 ? -18.359 23.422 16.312 1 92.38 627 SER B N 1
ATOM 10026 C CA . SER B 1 627 ? -18.781 24.672 15.703 1 92.38 627 SER B CA 1
ATOM 10027 C C . SER B 1 627 ? -20.094 25.172 16.312 1 92.38 627 SER B C 1
ATOM 10029 O O . SER B 1 627 ? -20.281 26.375 16.469 1 92.38 627 SER B O 1
ATOM 10031 N N . GLU B 1 628 ? -20.938 24.281 16.688 1 90.38 628 GLU B N 1
ATOM 10032 C CA . GLU B 1 628 ? -22.203 24.641 17.312 1 90.38 628 GLU B CA 1
ATOM 10033 C C . GLU B 1 628 ? -22.016 25.109 18.75 1 90.38 628 GLU B C 1
ATOM 10035 O O . GLU B 1 628 ? -22.609 26.109 19.172 1 90.38 628 GLU B O 1
ATOM 10040 N N . ILE B 1 629 ? -21.188 24.438 19.453 1 89.19 629 ILE B N 1
ATOM 10041 C CA . ILE B 1 629 ? -20.938 24.781 20.844 1 89.19 629 ILE B CA 1
ATOM 10042 C C . ILE B 1 629 ? -20.25 26.156 20.906 1 89.19 629 ILE B C 1
ATOM 10044 O O . ILE B 1 629 ? -20.562 26.953 21.781 1 89.19 629 ILE B O 1
ATOM 10048 N N . LEU B 1 630 ? -19.375 26.375 19.953 1 88.88 630 LEU B N 1
ATOM 10049 C CA . LEU B 1 630 ? -18.594 27.609 19.953 1 88.88 630 LEU B CA 1
ATOM 10050 C C . LEU B 1 630 ? -19.312 28.719 19.203 1 88.88 630 LEU B C 1
ATOM 10052 O O . LEU B 1 630 ? -18.844 29.844 19.141 1 88.88 630 LEU B O 1
ATOM 10056 N N . GLU B 1 631 ? -20.359 28.391 18.547 1 88.06 631 GLU B N 1
ATOM 10057 C CA . GLU B 1 631 ? -21.188 29.344 17.812 1 88.06 631 GLU B CA 1
ATOM 10058 C C . GLU B 1 631 ? -20.422 29.969 16.656 1 88.06 631 GLU B C 1
ATOM 10060 O O . GLU B 1 631 ? -20.406 31.188 16.5 1 88.06 631 GLU B O 1
ATOM 10065 N N . ILE B 1 632 ? -19.656 29.203 16.047 1 89.94 632 ILE B N 1
ATOM 10066 C CA . ILE B 1 632 ? -18.984 29.625 14.82 1 89.94 632 ILE B CA 1
ATOM 10067 C C . ILE B 1 632 ? -19.797 29.172 13.609 1 89.94 632 ILE B C 1
ATOM 10069 O O . ILE B 1 632 ? -20.094 27.984 13.469 1 89.94 632 ILE B O 1
ATOM 10073 N N . PRO B 1 633 ? -20.125 30.078 12.773 1 86.62 633 PRO B N 1
ATOM 10074 C CA . PRO B 1 633 ? -20.891 29.703 11.594 1 86.62 633 PRO B CA 1
ATOM 10075 C C . PRO B 1 633 ? -20.062 28.938 10.562 1 86.62 633 PRO B C 1
ATOM 10077 O O . PRO B 1 633 ? -19.328 29.547 9.781 1 86.62 633 PRO B O 1
ATOM 10080 N N . TRP B 1 634 ? -20.062 27.688 10.688 1 87.44 634 TRP B N 1
ATOM 10081 C CA . TRP B 1 634 ? -19.375 26.828 9.734 1 87.44 634 TRP B CA 1
ATOM 10082 C C . TRP B 1 634 ? -20.25 25.656 9.305 1 87.44 634 TRP B C 1
ATOM 10084 O O . TRP B 1 634 ? -20.891 25.031 10.141 1 87.44 634 TRP B O 1
ATOM 10094 N N . ALA B 1 635 ? -20.406 25.531 7.898 1 81.12 635 ALA B N 1
ATOM 10095 C CA . ALA B 1 635 ? -21.078 24.375 7.34 1 81.12 635 ALA B CA 1
ATOM 10096 C C . ALA B 1 635 ? -20.156 23.594 6.395 1 81.12 635 ALA B C 1
ATOM 10098 O O . ALA B 1 635 ? -19.422 24.203 5.609 1 81.12 635 ALA B O 1
ATOM 10099 N N . PRO B 1 636 ? -20.219 22.344 6.684 1 79.62 636 PRO B N 1
ATOM 10100 C CA . PRO B 1 636 ? -19.359 21.547 5.789 1 79.62 636 PRO B CA 1
ATOM 10101 C C . PRO B 1 636 ? -19.781 21.672 4.324 1 79.62 636 PRO B C 1
ATOM 10103 O O . PRO B 1 636 ? -20.938 21.438 3.979 1 79.62 636 PRO B O 1
ATOM 10106 N N . GLY B 1 637 ? -18.969 22.297 3.533 1 75.31 637 GLY B N 1
ATOM 10107 C CA . GLY B 1 637 ? -19.234 22.422 2.109 1 75.31 637 GLY B CA 1
ATOM 10108 C C . GLY B 1 637 ? -18.641 21.297 1.288 1 75.31 637 GLY B C 1
ATOM 10109 O O . GLY B 1 637 ? -19.109 21.016 0.178 1 75.31 637 GLY B O 1
ATOM 10110 N N . ASP B 1 638 ? -17.672 20.797 1.78 1 84.81 638 ASP B N 1
ATOM 10111 C CA . ASP B 1 638 ? -16.969 19.688 1.121 1 84.81 638 ASP B CA 1
ATOM 10112 C C . ASP B 1 638 ? -16.312 18.766 2.143 1 84.81 638 ASP B C 1
ATOM 10114 O O . ASP B 1 638 ? -16.719 18.719 3.305 1 84.81 638 ASP B O 1
ATOM 10118 N N . GLU B 1 639 ? -15.477 17.906 1.692 1 86.44 639 GLU B N 1
ATOM 10119 C CA . GLU B 1 639 ? -14.875 16.891 2.562 1 86.44 639 GLU B CA 1
ATOM 10120 C C . GLU B 1 639 ? -13.727 17.484 3.379 1 86.44 639 GLU B C 1
ATOM 10122 O O . GLU B 1 639 ? -13.086 16.781 4.16 1 86.44 639 GLU B O 1
ATOM 10127 N N . PHE B 1 640 ? -13.492 18.844 3.318 1 92.06 640 PHE B N 1
ATOM 10128 C CA . PHE B 1 640 ? -12.344 19.438 3.982 1 92.06 640 PHE B CA 1
ATOM 10129 C C . PHE B 1 640 ? -12.773 20.219 5.219 1 92.06 640 PHE B C 1
ATOM 10131 O O . PHE B 1 640 ? -13.906 20.703 5.285 1 92.06 640 PHE B O 1
ATOM 10138 N N . GLY B 1 641 ? -11.898 20.359 6.156 1 93.5 641 GLY B N 1
ATOM 10139 C CA . GLY B 1 641 ? -12.141 21.047 7.414 1 93.5 641 GLY B CA 1
ATOM 10140 C C . GLY B 1 641 ? -12.258 22.562 7.246 1 93.5 641 GLY B C 1
ATOM 10141 O O . GLY B 1 641 ? -12 23.094 6.168 1 93.5 641 GLY B O 1
ATOM 10142 N N . PRO B 1 642 ? -12.609 23.219 8.273 1 93.56 642 PRO B N 1
ATOM 10143 C CA . PRO B 1 642 ? -12.906 24.641 8.211 1 93.56 642 PRO B CA 1
ATOM 10144 C C . PRO B 1 642 ? -11.656 25.5 8.016 1 93.56 642 PRO B C 1
ATOM 10146 O O . PRO B 1 642 ? -11.75 26.641 7.574 1 93.56 642 PRO B O 1
ATOM 10149 N N . PHE B 1 643 ? -10.438 24.969 8.297 1 92.75 643 PHE B N 1
ATOM 10150 C CA . PHE B 1 643 ? -9.227 25.781 8.25 1 92.75 643 PHE B CA 1
ATOM 10151 C C . PHE B 1 643 ? -8.625 25.766 6.852 1 92.75 643 PHE B C 1
ATOM 10153 O O . PHE B 1 643 ? -7.715 26.547 6.555 1 92.75 643 PHE B O 1
ATOM 10160 N N . VAL B 1 644 ? -9.133 24.969 5.961 1 92.38 644 VAL B N 1
ATOM 10161 C CA . VAL B 1 644 ? -8.453 24.703 4.695 1 92.38 644 VAL B CA 1
ATOM 10162 C C . VAL B 1 644 ? -8.758 25.828 3.705 1 92.38 644 VAL B C 1
ATOM 10164 O O . VAL B 1 644 ? -9.914 26.078 3.369 1 92.38 644 VAL B O 1
ATOM 10167 N N . PRO B 1 645 ? -7.695 26.469 3.234 1 89.06 645 PRO B N 1
ATOM 10168 C CA . PRO B 1 645 ? -7.914 27.422 2.145 1 89.06 645 PRO B CA 1
ATOM 10169 C C . PRO B 1 645 ? -8.25 26.75 0.821 1 89.06 645 PRO B C 1
ATOM 10171 O O . PRO B 1 645 ? -7.793 25.625 0.564 1 89.06 645 PRO B O 1
ATOM 10174 N N . ASP B 1 646 ? -8.938 27.391 -0.047 1 87.69 646 ASP B N 1
ATOM 10175 C CA . ASP B 1 646 ? -9.375 26.812 -1.315 1 87.69 646 ASP B CA 1
ATOM 10176 C C . ASP B 1 646 ? -8.18 26.5 -2.219 1 87.69 646 ASP B C 1
ATOM 10178 O O . ASP B 1 646 ? -8.203 25.531 -2.98 1 87.69 646 ASP B O 1
ATOM 10182 N N . ALA B 1 647 ? -7.152 27.328 -2.1 1 87.81 647 ALA B N 1
ATOM 10183 C CA . ALA B 1 647 ? -5.988 27.172 -2.971 1 87.81 647 ALA B CA 1
ATOM 10184 C C . ALA B 1 647 ? -5.266 25.859 -2.682 1 87.81 647 ALA B C 1
ATOM 10186 O O . ALA B 1 647 ? -4.496 25.359 -3.514 1 87.81 647 ALA B O 1
ATOM 10187 N N . LEU B 1 648 ? -5.523 25.219 -1.52 1 91.81 648 LEU B N 1
ATOM 10188 C CA . LEU B 1 648 ? -4.816 24 -1.141 1 91.81 648 LEU B CA 1
ATOM 10189 C C . LEU B 1 648 ? -5.664 22.766 -1.429 1 91.81 648 LEU B C 1
ATOM 10191 O O . LEU B 1 648 ? -5.199 21.641 -1.266 1 91.81 648 LEU B O 1
ATOM 10195 N N . LYS B 1 649 ? -6.906 22.953 -1.889 1 91.31 649 LYS B N 1
ATOM 10196 C CA . LYS B 1 649 ? -7.805 21.859 -2.219 1 91.31 649 LYS B CA 1
ATOM 10197 C C . LYS B 1 649 ? -7.566 21.359 -3.645 1 91.31 649 LYS B C 1
ATOM 10199 O O . LYS B 1 649 ? -7.543 22.156 -4.586 1 91.31 649 LYS B O 1
ATOM 10204 N N . PRO B 1 650 ? -7.422 20.031 -3.842 1 92.12 650 PRO B N 1
ATOM 10205 C CA . PRO B 1 650 ? -7.188 19.516 -5.188 1 92.12 650 PRO B CA 1
ATOM 10206 C C . PRO B 1 650 ? -8.32 19.844 -6.156 1 92.12 650 PRO B C 1
ATOM 10208 O O . PRO B 1 650 ? -8.07 20.109 -7.336 1 92.12 650 PRO B O 1
ATOM 10211 N N . LYS B 1 651 ? -9.531 19.891 -5.727 1 88.5 651 LYS B N 1
ATOM 10212 C CA . LYS B 1 651 ? -10.688 20.125 -6.582 1 88.5 651 LYS B CA 1
ATOM 10213 C C . LYS B 1 651 ? -10.641 21.531 -7.195 1 88.5 651 LYS B C 1
ATOM 10215 O O . LYS B 1 651 ? -11.141 21.734 -8.305 1 88.5 651 LYS B O 1
ATOM 10220 N N . THR B 1 652 ? -10.102 22.469 -6.441 1 90.5 652 THR B N 1
ATOM 10221 C CA . THR B 1 652 ? -9.977 23.828 -6.938 1 90.5 652 THR B CA 1
ATOM 10222 C C . THR B 1 652 ? -9.125 23.875 -8.195 1 90.5 652 THR B C 1
ATOM 10224 O O . THR B 1 652 ? -9.297 24.75 -9.047 1 90.5 652 THR B O 1
ATOM 10227 N N . HIS B 1 653 ? -8.219 22.953 -8.359 1 91.69 653 HIS B N 1
ATOM 10228 C CA . HIS B 1 653 ? -7.305 22.922 -9.5 1 91.69 653 HIS B CA 1
ATOM 10229 C C . HIS B 1 653 ? -7.688 21.828 -10.477 1 91.69 653 HIS B C 1
ATOM 10231 O O . HIS B 1 653 ? -6.844 21.328 -11.234 1 91.69 653 HIS B O 1
ATOM 10237 N N . ASN B 1 654 ? -8.852 21.297 -10.344 1 89.62 654 ASN B N 1
ATOM 10238 C CA . ASN B 1 654 ? -9.453 20.328 -11.25 1 89.62 654 ASN B CA 1
ATOM 10239 C C . ASN B 1 654 ? -8.711 19 -11.211 1 89.62 654 ASN B C 1
ATOM 10241 O O . ASN B 1 654 ? -8.523 18.359 -12.242 1 89.62 654 ASN B O 1
ATOM 10245 N N . PHE B 1 655 ? -8.148 18.719 -10.125 1 92.62 655 PHE B N 1
ATOM 10246 C CA . PHE B 1 655 ? -7.707 17.344 -9.945 1 92.62 655 PHE B CA 1
ATOM 10247 C C . PHE B 1 655 ? -8.898 16.406 -9.805 1 92.62 655 PHE B C 1
ATOM 10249 O O . PHE B 1 655 ? -9.258 16.016 -8.695 1 92.62 655 PHE B O 1
ATOM 10256 N N . SER B 1 656 ? -9.516 16.141 -10.898 1 89.69 656 SER B N 1
ATOM 10257 C CA . SER B 1 656 ? -10.695 15.297 -11.016 1 89.69 656 SER B CA 1
ATOM 10258 C C . SER B 1 656 ? -10.617 14.422 -12.266 1 89.69 656 SER B C 1
ATOM 10260 O O . SER B 1 656 ? -9.727 14.602 -13.102 1 89.69 656 SER B O 1
ATOM 10262 N N . PHE B 1 657 ? -11.438 13.453 -12.289 1 91.94 657 PHE B N 1
ATOM 10263 C CA . PHE B 1 657 ? -11.414 12.477 -13.367 1 91.94 657 PHE B CA 1
ATOM 10264 C C . PHE B 1 657 ? -12.766 12.406 -14.07 1 91.94 657 PHE B C 1
ATOM 10266 O O . PHE B 1 657 ? -13.805 12.391 -13.414 1 91.94 657 PHE B O 1
ATOM 10273 N N . ILE B 1 658 ? -12.703 12.477 -15.383 1 88.94 658 ILE B N 1
ATOM 10274 C CA . ILE B 1 658 ? -13.914 12.367 -16.188 1 88.94 658 ILE B CA 1
ATOM 10275 C C . ILE B 1 658 ? -13.688 11.359 -17.312 1 88.94 658 ILE B C 1
ATOM 10277 O O . ILE B 1 658 ? -12.547 11.133 -17.734 1 88.94 658 ILE B O 1
ATOM 10281 N N . PHE B 1 659 ? -14.734 10.633 -17.703 1 88.25 659 PHE B N 1
ATOM 10282 C CA . PHE B 1 659 ? -14.594 9.703 -18.812 1 88.25 659 PHE B CA 1
ATOM 10283 C C . PHE B 1 659 ? -14.469 10.453 -20.141 1 88.25 659 PHE B C 1
ATOM 10285 O O . PHE B 1 659 ? -15.117 11.477 -20.344 1 88.25 659 PHE B O 1
ATOM 10292 N N . ALA B 1 660 ? -13.516 10.016 -20.938 1 77.25 660 ALA B N 1
ATOM 10293 C CA . ALA B 1 660 ? -13.312 10.625 -22.25 1 77.25 660 ALA B CA 1
ATOM 10294 C C . ALA B 1 660 ? -14.516 10.406 -23.156 1 77.25 660 ALA B C 1
ATOM 10296 O O . ALA B 1 660 ? -15.203 9.391 -23.047 1 77.25 660 ALA B O 1
#

Nearest PDB structures (foldseek):
  8qai-assembly2_B  TM=3.223E-01  e=6.508E-01  synthetic construct
  5cwn-assembly1_A  TM=3.736E-01  e=3.395E+00  synthetic construct
  4a1s-assembly1_B  TM=3.696E-01  e=7.012E+00  Drosophila melanogaster
  8qai-assembly2_B  TM=3.260E-01  e=7.100E-01  synthetic construct
  8qah-assembly1_A  TM=2.746E-01  e=6.287E-01  synthetic construct

Solvent-accessible surface area (backbone atoms only — not comparable to full-atom values): 75710 Å² total; per-residue (Å²): 137,91,88,79,84,77,80,77,82,65,85,67,76,83,76,73,68,86,59,34,25,50,61,31,59,75,68,72,44,84,43,75,43,43,78,76,44,17,69,56,30,57,74,62,72,40,82,38,43,64,73,75,80,81,73,82,71,83,54,58,70,60,51,51,53,46,48,55,48,48,52,51,49,49,52,59,59,58,70,45,80,74,83,84,78,85,80,87,86,82,93,84,82,87,78,79,94,82,87,86,78,86,81,84,83,88,92,85,94,87,90,89,90,88,95,86,93,84,89,90,86,85,74,96,73,76,96,76,85,77,90,79,82,85,74,85,79,86,84,85,79,83,75,82,69,89,83,69,85,74,63,75,75,67,74,61,77,68,81,75,71,71,65,63,58,52,52,53,45,58,62,44,70,47,77,49,48,66,64,55,46,63,31,55,74,24,36,81,84,72,56,55,69,61,48,51,59,56,38,67,74,33,40,66,63,47,23,51,68,39,54,81,49,43,71,70,54,49,50,61,60,43,52,84,59,88,83,54,49,73,65,43,52,50,26,30,50,19,33,49,27,16,49,49,15,37,36,46,51,68,64,44,48,34,66,44,37,72,74,48,40,55,41,22,47,13,20,33,50,28,21,53,44,45,47,65,47,40,66,56,74,43,84,34,86,47,29,20,59,25,33,39,44,42,19,55,42,27,50,53,36,26,45,50,66,45,19,47,54,33,40,51,50,15,47,51,38,44,47,53,34,55,61,43,49,82,92,67,55,71,69,56,46,54,53,51,47,51,53,49,45,51,50,51,41,49,39,48,52,44,20,60,37,73,65,41,81,46,55,76,74,75,60,85,67,56,80,72,59,65,78,76,52,89,64,65,66,40,28,57,80,42,80,92,45,91,64,35,58,43,52,60,37,56,48,49,56,49,38,48,53,50,50,48,48,39,56,57,58,68,27,74,62,27,66,72,48,54,68,66,59,44,28,53,51,32,51,52,50,50,50,51,50,51,55,53,58,70,70,49,57,72,79,74,46,86,64,91,72,80,45,86,87,73,50,61,40,58,56,58,53,51,50,52,51,45,52,50,33,50,50,50,33,57,37,43,41,56,30,93,66,56,37,42,64,70,24,45,68,39,29,41,51,43,44,57,50,62,68,21,52,72,63,86,42,46,46,65,42,60,57,51,47,39,54,40,45,17,24,41,51,46,26,47,29,28,25,44,64,36,46,84,42,94,54,22,64,61,25,36,51,39,34,44,52,48,43,49,50,50,51,58,46,42,69,35,70,49,36,78,42,61,55,44,48,60,54,42,50,48,50,33,50,54,41,47,50,52,57,58,67,63,81,55,67,69,61,54,51,44,36,57,50,43,30,66,69,45,43,81,84,58,59,45,49,32,45,25,30,16,35,49,10,52,40,44,45,65,44,47,54,50,52,50,52,47,27,61,64,66,67,45,96,71,73,83,84,58,67,48,24,81,47,47,51,63,78,37,37,56,66,74,58,31,63,45,74,41,76,106,134,85,77,74,77,73,75,75,76,71,67,69,71,80,79,70,85,73,62,37,24,50,62,33,59,73,65,70,44,88,48,77,43,43,79,77,47,19,71,59,32,54,75,66,73,43,83,40,44,67,73,73,79,78,71,81,66,84,56,71,67,61,55,51,53,47,48,52,48,51,52,49,48,49,52,53,60,65,64,48,79,81,77,79,79,84,79,81,70,81,76,82,68,88,84,91,74,91,84,81,93,84,82,88,82,91,85,93,85,93,82,89,93,87,92,87,93,84,90,94,85,89,78,97,80,78,97,77,87,76,90,77,82,85,78,82,80,85,82,83,80,80,74,81,69,87,83,68,85,74,64,76,75,70,74,62,78,67,79,74,71,71,65,62,59,50,52,51,47,59,65,46,70,47,76,50,47,67,64,55,46,63,31,55,75,24,37,82,84,72,56,55,71,59,48,50,59,55,38,67,74,34,40,64,62,49,24,50,68,38,52,84,51,42,69,70,55,47,50,61,60,43,52,86,56,90,83,54,50,73,62,44,51,50,25,29,51,21,34,49,26,16,48,51,16,35,36,45,51,67,64,43,48,34,67,44,37,71,74,48,38,57,41,23,48,13,20,33,49,29,21,54,44,45,47,65,48,40,65,56,74,43,85,35,85,47,28,22,58,25,33,41,45,42,18,56,42,27,50,54,35,25,46,50,67,45,19,48,53,33,40,50,50,16,47,50,36,43,47,54,35,54,61,41,48,76,93,67,56,70,69,56,44,52,54,50,44,50,53,48,46,51,49,52,41,50,40,48,54,43,19,60,36,73,67,42,81,46,56,75,75,75,61,84,68,58,81,74,60,64,79,76,52,89,64,63,66,39,28,56,79,42,80,92,46,90,65,36,56,42,51,60,38,55,49,47,56,48,38,48,52,50,50,50,47,40,57,56,58,68,27,71,63,28,65,71,50,53,68,66,59,46,28,52,51,32,52,53,51,48,49,52,51,51,54,53,57,69,70,49,56,71,78,73,46,84,63,91,71,81,44,87,88,71,50,60,42,59,55,58,54,52,50,52,49,46,52,50,33,52,51,51,33,56,37,45,39,56,30,91,66,55,37,41,65,71,25,45,68,40,29,41,51,42,43,56,50,62,69,21,52,71,64,85,42,47,47,67,44,61,56,52,46,40,53,42,46,16,24,40,50,47,26,46,29,27,24,44,64,37,44,84,42,92,55,23,63,62,24,35,52,39,35,42,52,48,42,50,51,51,50,58,46,44,71,36,70,49,37,77,44,62,57,45,48,60,53,41,51,49,51,33,51,54,42,47,51,52,57,59,67,63,81,55,68,70,61,54,51,44,37,54,50,45,30,66,70,44,44,83,86,58,61,45,49,31,45,25,31,17,36,48,12,53,40,45,43,66,43,47,54,50,50,50,53,48,28,60,66,68,66,47,97,71,72,84,83,58,68,48,25,80,47,48,49,63,78,39,36,57,66,74,60,30,64,45,73,41,76,105

Sequence (1320 aa):
MDDSALEDDSSQPRARLHNACLACQKRKSKCDGQRPSCCQCQKRLIQCVYQQRKFRGPGKSKDYAQKLEERLKRLEESLKPGSSSSTESFDVSGGGHAGQVQDTNNPPSALLEPTTTSMAPTQANALNQNLTTLHLSPLERTCITEPSNQVPNIQQPGPRPVFLRMHFVEFIRAVTETGAFKMQLFSPQHGHSKVLSRLDDIIQDISEMYPVLDMSHFQELLTPRESDNDVDKSARLAIGNASLALGIQCKTANSAFADLSPAAWAYFKSAFSTVPMLVFQGSSSLAHESILIMAMFMLGNADLHMASHLNTLALRAYQTCEVSRSHKGFVETQSHLRVFWTLASLDIDLAFRIGIPPIISDLSDKDLPAENPADPVWCPEVRGMNCGANIMRMRAELARIQLDTYRQIFSSAANRSSQQELSLRAERLDQDLESWKANIPSASQPREEYQPGRDILPLPVIVLHFIFHDLKMKLRSVTGGNPLGDCIPWARATIRLMHCLPTQQFAALWRVLVYPTSAALVLLAAVSNDVVGSYAQPGVTGIRELTCFLHEMSSRKGCDVGKFLSWFSRFEEVAAQSIAHDSVHQHQEAHKHLSQVLSPGIDYLRLAQSFLGRMASDDAILIQTLSEILEIPWAPGDEFGPFVPDALKPKTHNFSFIFAMDDSALEDDSSQPRARLHNACLACQKRKSKCDGQRPSCCQCQKRLIQCVYQQRKFRGPGKSKDYAQKLEERLKRLEESLKPGSSSSTESFDVSGGGHAGQVQDTNNPPSALLEPTTTSMAPTQANALNQNLTTLHLSPLERTCITEPSNQVPNIQQPGPRPVFLRMHFVEFIRAVTETGAFKMQLFSPQHGHSKVLSRLDDIIQDISEMYPVLDMSHFQELLTPRESDNDVDKSARLAIGNASLALGIQCKTANSAFADLSPAAWAYFKSAFSTVPMLVFQGSSSLAHESILIMAMFMLGNADLHMASHLNTLALRAYQTCEVSRSHKGFVETQSHLRVFWTLASLDIDLAFRIGIPPIISDLSDKDLPAENPADPVWCPEVRGMNCGANIMRMRAELARIQLDTYRQIFSSAANRSSQQELSLRAERLDQDLESWKANIPSASQPREEYQPGRDILPLPVIVLHFIFHDLKMKLRSVTGGNPLGDCIPWARATIRLMHCLPTQQFAALWRVLVYPTSAALVLLAAVSNDVVGSYAQPGVTGIRELTCFLHEMSSRKGCDVGKFLSWFSRFEEVAAQSIAHDSVHQHQEAHKHLSQVLSPGIDYLRLAQSFLGRMASDDAILIQTLSEILEIPWAPGDEFGPFVPDALKPKTHNFSFIFA

Foldseek 3Di:
DDDDCPPDPPPPPDPDCLLFFPVCVVVVHRFPSDPPGTPVCVVVVHGGHGDDPPPDPDDPVVVVVVVVVVVVVVVVVVVPDDDDDDDDDDDDDDDDDDDDDDDDDDDDDDDDDDDDDDDDDDDPDDDDDDDDDPDPDDPDCPPPCDDDDCPDCPPPPPPPDPVVVVVVVVVVPPDDDPDDDDFDALDDFDALVVLLVVCVVQVVLVCLQPLLDDSVNLCVQQDDDPPDDPLSPLLNRLQSLLSVLQSQLRPDFLQCNLVCLLVSVSSLSNSVSCLCVLQPVDQDPSSLVSLLSSLVSLLLFFANVVSLVSLVSSQVSLVVNVVVDDDDDPVVVLSSLLSNLSSLLSQLVSCLQAVPDGPDQADVPPDARDQDDPDLSQFPDLPPDPRRGRLRRLSSLVSRLSNQCCVCCVDPVNVPDDLVSLQVSLVVSLVSLVVSVVPDDPSLDADPDDDQPPQAHRLSSLVSLLSSLLSVLVSCLSHPPDSLQVSLVSLLVNLVSLSNHPDLGQSSCLSSVLSNLLSLLSLLLSCLQCVADPSLVSSLVSLVSNLVVLVVSVVPNNRPQVLVNVVSVLSSVLSVVSNVPDPDPLSNVLSVQSNVLSDSVDSSSNLSSQQRHFHDPVSVVSLVSNCVSSVPDDDDPDRGHRRHDLSSDSVSSPPDDDDD/DPPPPPPPPVPPPPPPQLQAFPVCVVVVHDFPNDPPHTPVCVVVVHGGHTDDPPPPPDDPVVVVVVVVVVVVVVVVVVPPPPDPDDDDDPCPDDDDDDDDDDYDDDDDDDDDDDDDDDDDDDDDDDDDDDPDDPPPDDPDPPPPCPDDDCPDPPPPPPPPDPVVVVVVVVVVPPDDDPDDDDFDALADFDALVVLLVVCVVQVVLVCLQPLLDHSVNLCVQQDDDPPDDPLSPLLNRLQSLLSVLQSQLRPDFLQCNLVCLLVSVSSLSNSVSCLCVLQPVDQDPSSLVSLLSSLVSLLLFFANVVSLVSLVSSQVSLVVNVVVDPDDDPVVVLSSLLSNLSSLLSQLVSCLQAVPDGPDQADVPPDARDQDDPDLSQFPDLPPDPRRGRLRRLSSLVSRLSNQCCVCCVDPVNVPDDLVSLQVSLVVSLVSLVVSVVPDDPSLDADPDDDQPPQAHRLSSLVSLLSSLLSVLVSCLSHPDDSLQVSLVSLLVNLVSVSNHPDLGQSSCLSSVLSNLLSLLSLLLSCLQCVPDPRLVSSLVSLVSNLVVLVVSVVPNNRPQVLVNVVSVLSSVLSVVSNVPDPDPLSNVLSVQSNVLSDSPDSSSNLSSQQRHFHDPVSVVSLVSNCVSSVPDDDDPDRGHRRHDLSSDSVSSPPDDDDD

Secondary structure (DSSP, 8-state):
----------------GGG--HHHHHTT------SSS-HHHHHTT--------------HHHHHHHHHHHHHHHHHHHTS---------------------------------------------------------------------------------THHHHHHHHHHTS----PPEEE---S----HHHHHHHHHHHHHHHHHH-TT--HHHHHHHHS--TT--HHHHHHHHHHHHHHHHHHHHHH--TTTHHHHHHHHHHHHHHHHTTHHHHHHT---TTHHHHHHHHHHHHHTSS-HHHHHHHHHHHHHHHHHHHHH-----HHHHHHHHHHHHHHHHHHHHHHHHH-PPPS----TTSPPPPSS-SSGGG----TT-SS---HHHHHHHHHHHHHHHIIIIISHHHHTS-HHHHHHHHHHHHHHHHHHHHTS-GGGS--SS--TTT----HHHHHHHHHHHHHHHHHHHHSSS-TTGGGHHHHHHHHHGGGG-S---HHHHHHHTHHHHHHHHHHHHHHHH-SSSTTHHHHHHHHHHHHHHHHHHHTSTT---HHHHHHHHHHHHHHHHHHS----HHHHHHHHHHHHHS-TTS-HHHHHHHHHSBPPHHHHHHHHHHHHHTT------SSB-TT--GGG-GGGGT--EEE-/----------------S-S--HHHHHTT------SSS-HHHHHTT------------S-HHHHHHHHHHHHHHHHHHHTS---------------------------------------------------------------------------------THHHHHHHHHHSS----PPEEE---S----HHHHHHHHHHHHHHHHHH-TT--HHHHHHHHS--TT--HHHHHHHHHHHHHHHHHHHHHH--TTTHHHHHHHHHHHHHHHHTTHHHHHHT---TTHHHHHHHHHHHHHTSS-HHHHHHHHHHHHHHHHHHHHH-----HHHHHHHHHHHHHHHHHHHHHHHHH-PPPS----TTSPPPPSS-SSGGG----TT-SS---HHHHHHHHHHHHHHHIIIIISTTGGGS-HHHHHHHHHHHHHHHHHHHHTS-GGGS--SS--TTT----HHHHHHHHHHHHHHHHHHHHSSS-TTGGGHHHHHHHHHGGGG-S---HHHHHHHTHHHHHHHHHHHHHHHH-SSSTTHHHHHHHHHHHHHHHHHHHTSTT---HHHHHHHHHHHHHHHHHHS----HHHHHHHHHHHHHS-TTS-HHHHHHHHHSBPPHHHHHHHHHHHHHTT------SSB-TT--GGG-GGGGT--EEE-

Organism: Fusarium solani (NCBI:txid169388)

Radius of gyration: 39.56 Å; Cα contacts (8 Å, |Δi|>4): 1618; chains: 2; bounding box: 140×118×101 Å

pLDDT: mean 71.84, std 25.49, range [14.47, 97.62]